Protein AF-0000000084496295 (afdb_homodimer)

Secondary structure (DSSP, 8-state):
-HHHHHHHHHHHTT---TT-EEEEE--SSHHHHHHHHHHHHTHHHHT-EEEEEEEE--SSTHHHHHHHHHHHHHHHHTT--EEEEE--HHHHHHHH---HHHHHHHHHHHHHHHHHHHHT-SEEE----HHHHHHHHHHHHHHT--GGGGG-S-SEEEETTEEEE-GGGG--HHHHHHHHHHTT------GGGGTS-HHHHHHHHHTHHHHHHH-TTHHHHHHHHHHHHHHHHHHHHHHHHHHHHHHEEEE-SSEEEEEHHHHHHS-HHHHHHHHHHHHHHH-SS--TT--HHHHHHHHHHHH-SSSEEEEE-GGGEEEEEETTEEEEEE--S-----EEEE-SSEEEE-TTS-EEEEEEES-TT----TTEEEEE--GGGPSEEEEPPPTT-EEEBTTSSSEEEHHHHHHHTT--HHHHTT--EEE-TT--EEEETTTEEBGGG------S-EEEEEEE--/-HHHHHHHHHHHTT---TT-EEEEE--SSHHHHHHHHHHHHTHHHHT-EEEEEEEE--SSTHHHHHHHHHHHHHHHHTT--EEEEE--HHHHHHHH---HHHHHHHHHHHHHHHHHHHHT-SEEE----HHHHHHHHHHHHHHT--GGGGG-S-SEEEETTEEEE-GGGG--HHHHHHHHHHTT------GGGGTS-HHHHHHHHHTHHHHHHH-TTHHHHHHHHHHHHHHHHHHHHHHHHHHHHHHEEEE-SSEEEEEHHHHHHS-HHHHHHHHHHHHHHH-SS--TT--HHHHHHHHHHHH-SSSEEEEE-GGGEEEEEETTEEEEEE--S-----EEEE-SSEEEE-TTS-EEEEEEES-TT----TTEEEEE--GGGPSEEEE---TT-EEEBTTSSSEEEHHHHHHHTT--HHHHTT--EEE-TT--EEEETTTEEBGGG------S-EEEEEEE--

Solvent-accessible surface area (backbone atoms only — not comparable to full-atom values): 49539 Å² total; per-residue (Å²): 113,69,62,61,51,40,50,51,52,35,54,76,70,68,54,77,60,63,68,33,31,36,33,30,50,34,76,30,31,58,49,20,43,44,45,50,51,54,55,58,71,38,20,79,84,31,49,41,43,63,35,39,36,33,70,34,51,53,84,59,53,66,64,43,50,53,39,51,49,51,47,48,50,58,25,58,76,66,72,37,53,73,46,75,50,81,42,65,40,71,58,49,22,69,71,70,68,46,52,72,66,58,40,48,48,52,55,48,51,52,51,50,40,53,49,33,61,74,68,64,23,49,30,38,38,39,42,52,27,6,52,56,35,43,49,44,27,52,50,28,42,44,72,44,53,63,77,66,55,48,24,34,68,70,55,60,46,83,44,78,90,30,26,36,36,27,72,38,36,85,36,47,67,66,61,51,51,52,49,32,60,76,66,66,62,75,52,52,80,64,72,55,68,69,61,65,48,57,69,59,39,46,40,55,67,58,40,44,60,56,47,41,70,76,26,78,58,25,34,58,26,41,45,50,50,20,52,52,46,42,47,40,47,54,52,50,48,53,52,22,54,61,51,43,65,73,25,45,76,41,83,52,80,52,32,37,31,31,34,45,67,60,41,67,70,43,57,64,59,37,42,57,51,41,53,48,50,52,49,54,62,55,42,80,66,77,58,88,79,67,47,74,64,57,56,50,48,50,52,50,55,73,66,40,88,56,55,60,48,77,45,83,46,83,96,53,30,33,38,35,36,56,66,59,33,39,34,40,33,51,56,64,68,72,58,62,85,48,78,44,74,43,80,60,70,48,75,44,79,41,86,75,58,28,35,41,35,38,37,78,34,63,61,86,71,64,74,80,38,62,38,39,46,64,32,64,65,47,79,77,40,48,37,35,29,41,23,37,70,54,94,82,45,52,31,41,41,61,94,51,97,60,71,44,46,49,69,56,49,38,59,76,70,66,52,54,76,85,51,54,66,54,39,60,31,33,20,32,55,84,64,51,42,45,32,35,71,58,74,49,56,24,48,79,38,67,61,80,66,85,71,63,48,25,35,36,36,38,56,44,80,111,113,70,65,58,52,40,50,52,52,34,54,75,69,68,56,76,62,63,67,33,32,35,34,31,49,35,75,32,30,58,48,21,42,45,46,50,52,54,55,57,72,38,21,77,82,32,49,40,43,64,34,41,36,30,71,34,49,54,83,59,53,65,63,44,49,53,39,51,49,51,45,47,50,57,26,58,77,67,72,35,52,73,45,75,49,80,41,67,40,71,59,49,23,68,72,68,69,46,53,71,66,59,40,47,48,51,53,48,50,52,52,50,39,51,50,33,61,75,67,64,23,48,30,39,37,38,42,51,27,8,53,54,36,43,50,43,25,53,50,28,42,45,73,44,52,62,76,66,56,46,23,33,68,69,54,59,47,84,43,78,88,27,26,36,36,29,72,37,36,86,35,47,66,64,60,52,52,51,50,31,59,77,66,65,61,74,53,52,80,64,71,55,67,70,63,66,50,56,69,59,41,46,41,54,68,59,40,44,59,55,48,41,71,76,25,80,57,25,36,59,25,39,44,50,49,20,53,51,46,41,48,41,46,54,52,49,48,52,55,23,53,60,50,44,64,74,25,44,76,40,84,53,81,50,33,38,31,33,35,45,65,59,43,65,70,42,58,65,60,36,41,56,50,42,52,48,51,51,47,52,63,56,32,85,68,76,58,87,77,66,48,74,63,57,56,51,47,51,52,49,56,74,66,40,89,55,56,61,50,77,47,81,44,81,97,53,30,34,38,35,35,57,66,57,32,40,34,40,32,52,58,64,69,74,61,61,83,49,76,44,75,43,81,62,70,46,75,45,78,41,87,75,59,28,36,42,37,37,37,78,35,63,64,86,71,63,73,82,38,62,37,40,46,62,31,64,66,46,78,77,39,48,36,35,29,41,22,37,70,54,93,82,45,52,31,41,40,60,94,52,97,60,71,43,46,49,71,55,49,38,59,75,68,66,51,53,75,84,52,54,66,56,38,59,31,34,20,32,55,83,64,49,43,45,32,34,72,59,74,49,56,24,46,79,38,68,60,82,68,86,71,62,48,27,34,35,37,37,55,44,79,110

Organism: NCBI:txid1637975

Radius of gyration: 40.24 Å; Cα contacts (8 Å, |Δi|>4): 1602; chains: 2; bounding box: 81×135×95 Å

Foldseek 3Di:
DQVVLLVVLCVVVVHAQACFEEEQEAALALQSLLVQVSVLVCCVVRVYQYAYEYEQQCPPPPVSVVSVVLVVVVCVVSVHHYHYDYDPLVVVCVVPVDASVVSVVVVVLVRVLVVCVVRVGAEYEYRDALLQQVLQLVVCVVVPHDFLSNLGDDQWDDGRPHIYHYSRHQDDPVVSVVSCVVVVSPGDDDPCVCPGPVSSNCCVPPPSVVVCVVPVCVSVVSNVVSVVSNVVRVVLLVVLVVQQVVQWPDDDQFKTKGFLVSLVPDPPSSSLVNVVVVQCSRVVDDDPPDDPVVSVVLVCQSPDPDQWDWDADPPQWIWIGHHRMIMTGRQDPLQPWDKDWAADFDWDQFPVRKIKGKDKFLDPPPPPALFKAKAPDDNQQHTKMKTFDDPPAWAAAAPDDDIDHPVVQCVVVVPDPSCRRRQIFIGGPVRHTAHRRSGGGGNNRDPPDPDRIMIMMGMGHD/DQLVLLVVLCVVVVHAQACFEEEQEAALALQSLLVQVSVLVCCVVRVYQYAYEYEQQCPPPPVSVVSVVLVVVVCVVSVHHYHYDYDPLVVVCVVPVDASVVSVVVVRLVRVLVVCVVVVGAEYEYRDALLQQVLQLVVCVVVPHDFLSNLGDDQWDDGRPHIYHYSRHQDDPVVSVVSCVVVVSPGDDDPCVCPGPVSSNCCVPPPSVVVCVVPVCVSVVSNVVSVVSNVVRVVLLVVLVVQQVVQWPDDDQFKTKGFLVSLVPDPPSSSLVNVVVNQCSNPVDDDPPDDPVVSVVLVCQSPDPDQWDWDADPPQWIWIGHHRMIMTGRQDPPQPWDKDWDADFDWDQFPVRKIKGKDKFLDPPPPPALFKAKAPDDNQQHTKMKTFDDPPAWAAAAPDDDIDHPVVQCVVVVPDPSCRRRQIFIGGPVRHTAHRRSGGGGNNRDPPDPDRIMMMMGMGHD

InterPro domains:
  IPR011063 tRNA(Ile)-lysidine/2-thiocytidine synthase, N-terminal [PF01171] (21-206)
  IPR012094 tRNA(Ile)-lysidine synthase [MF_01161] (6-320)
  IPR012094 tRNA(Ile)-lysidine synthase [PTHR43033] (16-445)
  IPR012795 tRNA(Ile)-lysidine synthase, N-terminal [TIGR02432] (21-209)
  IPR012795 tRNA(Ile)-lysidine synthase, N-terminal [cd01992] (21-209)
  IPR012796 Lysidine-tRNA(Ile) synthetase, C-terminal [PF11734] (384-452)
  IPR012796 Lysidine-tRNA(Ile) synthetase, C-terminal [SM00977] (384-457)
  IPR012796 Lysidine-tRNA(Ile) synthetase, C-terminal [TIGR02433] (384-430)
  IPR014729 Rossmann-like alpha/beta/alpha sandwich fold [G3DSA:3.40.50.620] (10-239)
  IPR015262 tRNA(Ile)-lysidine synthase, substrate-binding domain [PF09179] (260-326)

Structure (mmCIF, N/CA/C/O backbone):
data_AF-0000000084496295-model_v1
#
loop_
_entity.id
_entity.type
_entity.pdbx_description
1 polymer 'tRNA(Ile)-lysidine synthase'
#
loop_
_atom_site.group_PDB
_atom_site.id
_atom_site.type_symbol
_atom_site.label_atom_id
_atom_site.label_alt_id
_atom_site.label_comp_id
_atom_site.label_asym_id
_atom_site.label_entity_id
_atom_site.label_seq_id
_atom_site.pdbx_PDB_ins_code
_atom_site.Cartn_x
_atom_site.Cartn_y
_atom_site.Cartn_z
_atom_site.occupancy
_atom_site.B_iso_or_equiv
_atom_site.auth_seq_id
_atom_site.auth_comp_id
_atom_site.auth_asym_id
_atom_site.auth_atom_id
_atom_site.pdbx_PDB_model_num
ATOM 1 N N . MET A 1 1 ? 27.156 12.555 -9.047 1 75.38 1 MET A N 1
ATOM 2 C CA . MET A 1 1 ? 25.797 12.648 -8.492 1 75.38 1 MET A CA 1
ATOM 3 C C . MET A 1 1 ? 25.141 11.281 -8.422 1 75.38 1 MET A C 1
ATOM 5 O O . MET A 1 1 ? 24.703 10.859 -7.355 1 75.38 1 MET A O 1
ATOM 9 N N . LEU A 1 2 ? 25.359 10.406 -9.547 1 90.06 2 LEU A N 1
ATOM 10 C CA . LEU A 1 2 ? 24.781 9.062 -9.578 1 90.06 2 LEU A CA 1
ATOM 11 C C . LEU A 1 2 ? 25.484 8.141 -8.594 1 90.06 2 LEU A C 1
ATOM 13 O O . LEU A 1 2 ? 24.828 7.426 -7.828 1 90.06 2 LEU A O 1
ATOM 17 N N . ASP A 1 3 ? 26.766 8.305 -8.43 1 90.94 3 ASP A N 1
ATOM 18 C CA . ASP A 1 3 ? 27.578 7.473 -7.562 1 90.94 3 ASP A CA 1
ATOM 19 C C . ASP A 1 3 ? 27.188 7.652 -6.098 1 90.94 3 ASP A C 1
ATOM 21 O O . ASP A 1 3 ? 27.031 6.676 -5.367 1 90.94 3 ASP A O 1
ATOM 25 N N . ALA A 1 4 ? 27.031 8.852 -5.715 1 91 4 ALA A N 1
ATOM 26 C CA . ALA A 1 4 ? 26.688 9.156 -4.328 1 91 4 ALA A CA 1
ATOM 27 C C . ALA A 1 4 ? 25.312 8.578 -3.965 1 91 4 ALA A C 1
ATOM 29 O O . ALA A 1 4 ? 25.125 8.07 -2.857 1 91 4 ALA A O 1
ATOM 30 N N . LYS A 1 5 ? 24.453 8.625 -4.871 1 92 5 LYS A N 1
ATOM 31 C CA . LYS A 1 5 ? 23.094 8.133 -4.648 1 92 5 LYS A CA 1
ATOM 32 C C . LYS A 1 5 ? 23.078 6.617 -4.488 1 92 5 LYS A C 1
ATOM 34 O O . LYS A 1 5 ? 22.422 6.086 -3.592 1 92 5 LYS A O 1
ATOM 39 N N . ILE A 1 6 ? 23.844 5.934 -5.348 1 94.31 6 ILE A N 1
ATOM 40 C CA . ILE A 1 6 ? 23.891 4.477 -5.309 1 94.31 6 ILE A CA 1
ATOM 41 C C . ILE A 1 6 ? 24.578 4.02 -4.02 1 94.31 6 ILE A C 1
ATOM 43 O O . ILE A 1 6 ? 24.109 3.098 -3.354 1 94.31 6 ILE A O 1
ATOM 47 N N . LYS A 1 7 ? 25.609 4.703 -3.668 1 91.44 7 LYS A N 1
ATOM 48 C CA . LYS A 1 7 ? 26.344 4.355 -2.451 1 91.44 7 LYS A CA 1
ATOM 49 C C . LYS A 1 7 ? 25.469 4.52 -1.216 1 91.44 7 LYS A C 1
ATOM 51 O O . LYS A 1 7 ? 25.438 3.645 -0.348 1 91.44 7 LYS A O 1
ATOM 56 N N . ALA A 1 8 ? 24.828 5.613 -1.202 1 87.44 8 ALA A N 1
ATOM 57 C CA . ALA A 1 8 ? 23.922 5.875 -0.076 1 87.44 8 ALA A CA 1
ATOM 58 C C . ALA A 1 8 ? 22.797 4.848 -0.02 1 87.44 8 ALA A C 1
ATOM 60 O O . ALA A 1 8 ? 22.406 4.414 1.063 1 87.44 8 ALA A O 1
ATOM 61 N N . PHE A 1 9 ? 22.281 4.516 -1.186 1 90.5 9 PHE A N 1
ATOM 62 C CA . PHE A 1 9 ? 21.203 3.541 -1.282 1 90.5 9 PHE A CA 1
ATOM 63 C C . PHE A 1 9 ? 21.656 2.174 -0.784 1 90.5 9 PHE A C 1
ATOM 65 O O . PHE A 1 9 ? 20.984 1.539 0.019 1 90.5 9 PHE A O 1
ATOM 72 N N . LEU A 1 10 ? 22.844 1.736 -1.177 1 91.69 10 LEU A N 1
ATOM 73 C CA . LEU A 1 10 ? 23.391 0.452 -0.77 1 91.69 10 LEU A CA 1
ATOM 74 C C . LEU A 1 10 ? 23.688 0.437 0.727 1 91.69 10 LEU A C 1
ATOM 76 O O . LEU A 1 10 ? 23.422 -0.556 1.406 1 91.69 10 LEU A O 1
ATOM 80 N N . GLN A 1 11 ? 24.172 1.506 1.192 1 85.75 11 GLN A N 1
ATOM 81 C CA . GLN A 1 11 ? 24.484 1.623 2.613 1 85.75 11 GLN A CA 1
ATOM 82 C C . GLN A 1 11 ? 23.219 1.534 3.459 1 85.75 11 GLN A C 1
ATOM 84 O O . GLN A 1 11 ? 23.188 0.841 4.48 1 85.75 11 GLN A O 1
ATOM 89 N N . ARG A 1 12 ? 22.25 2.211 3.053 1 82.38 12 ARG A N 1
ATOM 90 C CA . ARG A 1 12 ? 20.969 2.201 3.766 1 82.38 12 ARG A CA 1
ATOM 91 C C . ARG A 1 12 ? 20.375 0.797 3.805 1 82.38 12 ARG A C 1
ATOM 93 O O . ARG A 1 12 ? 19.734 0.415 4.785 1 82.38 12 ARG A O 1
ATOM 100 N N . LYS A 1 13 ? 20.625 0.073 2.764 1 88.06 13 LYS A N 1
ATOM 101 C CA . LYS A 1 13 ? 20.078 -1.273 2.662 1 88.06 13 LYS A CA 1
ATOM 102 C C . LYS A 1 13 ? 20.984 -2.297 3.33 1 88.06 13 LYS A C 1
ATOM 104 O O . LYS A 1 13 ? 20.672 -3.486 3.375 1 88.06 13 LYS A O 1
ATOM 109 N N . GLY A 1 14 ? 22.141 -1.872 3.77 1 84.38 14 GLY A N 1
ATOM 110 C CA . GLY A 1 14 ? 23.062 -2.738 4.48 1 84.38 14 GLY A CA 1
ATOM 111 C C . GLY A 1 14 ? 23.812 -3.68 3.564 1 84.38 14 GLY A C 1
ATOM 112 O O . GLY A 1 14 ? 24.203 -4.781 3.973 1 84.38 14 GLY A O 1
ATOM 113 N N . ILE A 1 15 ? 23.922 -3.305 2.338 1 90.56 15 ILE A N 1
ATOM 114 C CA . ILE A 1 15 ? 24.625 -4.148 1.382 1 90.56 15 ILE A CA 1
ATOM 115 C C . ILE A 1 15 ? 26.094 -3.709 1.287 1 90.56 15 ILE A C 1
ATOM 117 O O . ILE A 1 15 ? 26.375 -2.539 1.024 1 90.56 15 ILE A O 1
ATOM 121 N N . GLU A 1 16 ? 26.922 -4.625 1.507 1 89.31 16 GLU A N 1
ATOM 122 C CA . GLU A 1 16 ? 28.359 -4.406 1.35 1 89.31 16 GLU A CA 1
ATOM 123 C C . GLU A 1 16 ? 28.906 -5.156 0.138 1 89.31 16 GLU A C 1
ATOM 125 O O . GLU A 1 16 ? 28.75 -6.375 0.04 1 89.31 16 GLU A O 1
ATOM 130 N N . LEU A 1 17 ? 29.609 -4.461 -0.655 1 92.12 17 LEU A N 1
ATOM 131 C CA . LEU A 1 17 ? 30.078 -5.055 -1.903 1 92.12 17 LEU A CA 1
ATOM 132 C C . LEU A 1 17 ? 31.547 -5.473 -1.788 1 92.12 17 LEU A C 1
ATOM 134 O O . LEU A 1 17 ? 32.094 -6.07 -2.715 1 92.12 17 LEU A O 1
ATOM 138 N N . ASN A 1 18 ? 32.188 -5.336 -0.652 1 93.25 18 ASN A N 1
ATOM 139 C CA . ASN A 1 18 ? 33.594 -5.633 -0.501 1 93.25 18 ASN A CA 1
ATOM 140 C C . ASN A 1 18 ? 33.875 -7.113 -0.732 1 93.25 18 ASN A C 1
ATOM 142 O O . ASN A 1 18 ? 33.281 -7.973 -0.08 1 93.25 18 ASN A O 1
ATOM 146 N N . ASN A 1 19 ? 34.812 -7.387 -1.591 1 94.69 19 ASN A N 1
ATOM 147 C CA . ASN A 1 19 ? 35.312 -8.727 -1.899 1 94.69 19 ASN A CA 1
ATOM 148 C C . ASN A 1 19 ? 34.156 -9.641 -2.355 1 94.69 19 ASN A C 1
ATOM 150 O O . ASN A 1 19 ? 34.094 -10.797 -1.937 1 94.69 19 ASN A O 1
ATOM 154 N N . LYS A 1 20 ? 33.281 -9.133 -3.064 1 96.06 20 LYS A N 1
ATOM 155 C CA . LYS A 1 20 ? 32.156 -9.922 -3.549 1 96.06 20 LYS A CA 1
ATOM 156 C C . LYS A 1 20 ? 32.281 -10.234 -5.035 1 96.06 20 LYS A C 1
ATOM 158 O O . LYS A 1 20 ? 32.969 -9.516 -5.758 1 96.06 20 LYS A O 1
ATOM 163 N N . LYS A 1 21 ? 31.719 -11.312 -5.441 1 97.31 21 LYS A N 1
ATOM 164 C CA . LYS A 1 21 ? 31.625 -11.703 -6.844 1 97.31 21 LYS A CA 1
ATOM 165 C C . LYS A 1 21 ? 30.234 -11.391 -7.406 1 97.31 21 LYS A C 1
ATOM 167 O O . LYS A 1 21 ? 29.234 -11.883 -6.898 1 97.31 21 LYS A O 1
ATOM 172 N N . LEU A 1 22 ? 30.281 -10.617 -8.5 1 97.62 22 LEU A N 1
ATOM 173 C CA . LEU A 1 22 ? 29.016 -10.141 -9.047 1 97.62 22 LEU A CA 1
ATOM 174 C C . LEU A 1 22 ? 28.812 -10.648 -10.469 1 97.62 22 LEU A C 1
ATOM 176 O O . LEU A 1 22 ? 29.703 -10.516 -11.312 1 97.62 22 LEU A O 1
ATOM 180 N N . LEU A 1 23 ? 27.703 -11.305 -10.648 1 98.12 23 LEU A N 1
ATOM 181 C CA . LEU A 1 23 ? 27.219 -11.562 -12 1 98.12 23 LEU A CA 1
ATOM 182 C C . LEU A 1 23 ? 26.266 -10.453 -12.453 1 98.12 23 LEU A C 1
ATOM 184 O O . LEU A 1 23 ? 25.312 -10.117 -11.75 1 98.12 23 LEU A O 1
ATOM 188 N N . ILE A 1 24 ? 26.562 -9.844 -13.578 1 98 24 ILE A N 1
ATOM 189 C CA . ILE A 1 24 ? 25.734 -8.727 -14.047 1 98 24 ILE A CA 1
ATOM 190 C C . ILE A 1 24 ? 24.969 -9.141 -15.297 1 98 24 ILE A C 1
ATOM 192 O O . ILE A 1 24 ? 25.578 -9.578 -16.281 1 98 24 ILE A O 1
ATOM 196 N N . GLY A 1 25 ? 23.609 -9.047 -15.203 1 96.25 25 GLY A N 1
ATOM 197 C CA . GLY A 1 25 ? 22.812 -9.242 -16.406 1 96.25 25 GLY A CA 1
ATOM 198 C C . GLY A 1 25 ? 22.828 -8.055 -17.344 1 96.25 25 GLY A C 1
ATOM 199 O O . GLY A 1 25 ? 22.391 -6.961 -16.969 1 96.25 25 GLY A O 1
ATOM 200 N N . VAL A 1 26 ? 23.328 -8.336 -18.594 1 94.56 26 VAL A N 1
ATOM 201 C CA . VAL A 1 26 ? 23.5 -7.219 -19.516 1 94.56 26 VAL A CA 1
ATOM 202 C C . VAL A 1 26 ? 22.75 -7.508 -20.828 1 94.56 26 VAL A C 1
ATOM 204 O O . VAL A 1 26 ? 23 -8.523 -21.469 1 94.56 26 VAL A O 1
ATOM 207 N N . SER A 1 27 ? 21.859 -6.652 -21.172 1 87.56 27 SER A N 1
ATOM 208 C CA . SER A 1 27 ? 21.109 -6.801 -22.422 1 87.56 27 SER A CA 1
ATOM 209 C C . SER A 1 27 ? 21.734 -5.965 -23.547 1 87.56 27 SER A C 1
ATOM 211 O O . SER A 1 27 ? 21.484 -6.211 -24.719 1 87.56 27 SER A O 1
ATOM 213 N N . GLY A 1 28 ? 22.594 -5.016 -23.188 1 86.81 28 GLY A N 1
ATOM 214 C CA . GLY A 1 28 ? 23.156 -4.09 -24.156 1 86.81 28 GLY A CA 1
ATOM 215 C C . GLY A 1 28 ? 22.453 -2.74 -24.172 1 86.81 28 GLY A C 1
ATOM 216 O O . GLY A 1 28 ? 22.953 -1.786 -24.766 1 86.81 28 GLY A O 1
ATOM 217 N N . GLY A 1 29 ? 21.359 -2.654 -23.484 1 89.62 29 GLY A N 1
ATOM 218 C CA . GLY A 1 29 ? 20.656 -1.389 -23.344 1 89.62 29 GLY A CA 1
ATOM 219 C C . GLY A 1 29 ? 21.312 -0.435 -22.375 1 89.62 29 GLY A C 1
ATOM 220 O O . GLY A 1 29 ? 22.312 -0.788 -21.734 1 89.62 29 GLY A O 1
ATOM 221 N N . PRO A 1 30 ? 20.797 0.714 -22.266 1 92.75 30 PRO A N 1
ATOM 222 C CA . PRO A 1 30 ? 21.422 1.749 -21.453 1 92.75 30 PRO A CA 1
ATOM 223 C C . PRO A 1 30 ? 21.484 1.371 -19.969 1 92.75 30 PRO A C 1
ATOM 225 O O . PRO A 1 30 ? 22.516 1.582 -19.328 1 92.75 30 PRO A O 1
ATOM 228 N N . ASP A 1 31 ? 20.484 0.736 -19.453 1 94.31 31 ASP A N 1
ATOM 229 C CA . ASP A 1 31 ? 20.406 0.445 -18.031 1 94.31 31 ASP A CA 1
ATOM 230 C C . ASP A 1 31 ? 21.422 -0.625 -17.625 1 94.31 31 ASP A C 1
ATOM 232 O O . ASP A 1 31 ? 22.188 -0.445 -16.672 1 94.31 31 ASP A O 1
ATOM 236 N N . SER A 1 32 ? 21.406 -1.678 -18.391 1 94.88 32 SER A N 1
ATOM 237 C CA . SER A 1 32 ? 22.281 -2.789 -18.047 1 94.88 32 SER A CA 1
ATOM 238 C C . SER A 1 32 ? 23.75 -2.434 -18.312 1 94.88 32 SER A C 1
ATOM 240 O O . SER A 1 32 ? 24.625 -2.803 -17.547 1 94.88 32 SER A O 1
ATOM 242 N N . LEU A 1 33 ? 23.984 -1.702 -19.359 1 95.06 33 LEU A N 1
ATOM 243 C CA . LEU A 1 33 ? 25.344 -1.299 -19.688 1 95.06 33 LEU A CA 1
ATOM 244 C C . LEU A 1 33 ? 25.891 -0.326 -18.656 1 95.06 33 LEU A C 1
ATOM 246 O O . LEU A 1 33 ? 27.062 -0.409 -18.266 1 95.06 33 LEU A O 1
ATOM 250 N N . ALA A 1 34 ? 25.047 0.625 -18.281 1 96.31 34 ALA A N 1
ATOM 251 C CA . ALA A 1 34 ? 25.453 1.57 -17.234 1 96.31 34 ALA A CA 1
ATOM 252 C C . ALA A 1 34 ? 25.797 0.845 -15.938 1 96.31 34 ALA A C 1
ATOM 254 O O . ALA A 1 34 ? 26.766 1.189 -15.266 1 96.31 34 ALA A O 1
ATOM 255 N N . LEU A 1 35 ? 24.984 -0.121 -15.602 1 97.31 35 LEU A N 1
ATOM 256 C CA . LEU A 1 35 ? 25.203 -0.888 -14.383 1 97.31 35 LEU A CA 1
ATOM 257 C C . LEU A 1 35 ? 26.547 -1.625 -14.438 1 97.31 35 LEU A C 1
ATOM 259 O O . LEU A 1 35 ? 27.312 -1.607 -13.477 1 97.31 35 LEU A O 1
ATOM 263 N N . LEU A 1 36 ? 26.781 -2.299 -15.578 1 96.81 36 LEU A N 1
ATOM 264 C CA . LEU A 1 36 ? 28.031 -3.018 -15.781 1 96.81 36 LEU A CA 1
ATOM 265 C C . LEU A 1 36 ? 29.234 -2.078 -15.641 1 96.81 36 LEU A C 1
ATOM 267 O O . LEU A 1 36 ? 30.188 -2.393 -14.938 1 96.81 36 LEU A O 1
ATOM 271 N N . HIS A 1 37 ? 29.125 -0.941 -16.281 1 96.81 37 HIS A N 1
ATOM 272 C CA . HIS A 1 37 ? 30.219 0.034 -16.25 1 96.81 37 HIS A CA 1
ATOM 273 C C . HIS A 1 37 ? 30.438 0.563 -14.844 1 96.81 37 HIS A C 1
ATOM 275 O O . HIS A 1 37 ? 31.578 0.712 -14.406 1 96.81 37 HIS A O 1
ATOM 281 N N . TYR A 1 38 ? 29.375 0.879 -14.195 1 96.5 38 TYR A N 1
ATOM 282 C CA . TYR A 1 38 ? 29.438 1.425 -12.844 1 96.5 38 TYR A CA 1
ATOM 283 C C . TYR A 1 38 ? 30.141 0.453 -11.898 1 96.5 38 TYR A C 1
ATOM 285 O O . TYR A 1 38 ? 31.062 0.837 -11.164 1 96.5 38 TYR A O 1
ATOM 293 N N . LEU A 1 39 ? 29.703 -0.805 -11.914 1 96.31 39 LEU A N 1
ATOM 294 C CA . LEU A 1 39 ? 30.25 -1.799 -10.992 1 96.31 39 LEU A CA 1
ATOM 295 C C . LEU A 1 39 ? 31.688 -2.162 -11.367 1 96.31 39 LEU A C 1
ATOM 297 O O . LEU A 1 39 ? 32.5 -2.441 -10.492 1 96.31 39 LEU A O 1
ATOM 301 N N . TRP A 1 40 ? 31.922 -2.195 -12.656 1 95.81 40 TRP A N 1
ATOM 302 C CA . TRP A 1 40 ? 33.281 -2.393 -13.117 1 95.81 40 TRP A CA 1
ATOM 303 C C . TRP A 1 40 ? 34.188 -1.29 -12.602 1 95.81 40 TRP A C 1
ATOM 305 O O . TRP A 1 40 ? 35.344 -1.557 -12.18 1 95.81 40 TRP A O 1
ATOM 315 N N . GLY A 1 41 ? 33.75 -0.06 -12.641 1 94.5 41 GLY A N 1
ATOM 316 C CA . GLY A 1 41 ? 34.5 1.074 -12.141 1 94.5 41 GLY A CA 1
ATOM 317 C C . GLY A 1 41 ? 34.812 0.989 -10.656 1 94.5 41 GLY A C 1
ATOM 318 O O . GLY A 1 41 ? 35.75 1.623 -10.164 1 94.5 41 GLY A O 1
ATOM 319 N N . LYS A 1 42 ? 34.062 0.223 -9.977 1 94 42 LYS A N 1
ATOM 320 C CA . LYS A 1 42 ? 34.219 0.098 -8.531 1 94 42 LYS A CA 1
ATOM 321 C C . LYS A 1 42 ? 35.031 -1.142 -8.172 1 94 42 LYS A C 1
ATOM 323 O O . LYS A 1 42 ? 35.219 -1.447 -6.992 1 94 42 LYS A O 1
ATOM 328 N N . LYS A 1 43 ? 35.531 -1.845 -9.117 1 93.5 43 LYS A N 1
ATOM 329 C CA . LYS A 1 43 ? 36.25 -3.092 -8.938 1 93.5 43 LYS A CA 1
ATOM 330 C C . LYS A 1 43 ? 37.438 -2.904 -7.984 1 93.5 43 LYS A C 1
ATOM 332 O O . LYS A 1 43 ? 37.625 -3.707 -7.066 1 93.5 43 LYS A O 1
ATOM 337 N N . GLN A 1 44 ? 38.156 -1.859 -8.148 1 91.19 44 GLN A N 1
ATOM 338 C CA . GLN A 1 44 ? 39.375 -1.631 -7.355 1 91.19 44 GLN A CA 1
ATOM 339 C C . GLN A 1 44 ? 39 -1.154 -5.949 1 91.19 44 GLN A C 1
ATOM 341 O O . GLN A 1 44 ? 39.625 -1.572 -4.969 1 91.19 44 GLN A O 1
ATOM 346 N N . THR A 1 45 ? 38 -0.328 -5.879 1 90.69 45 THR A N 1
ATOM 347 C CA . THR A 1 45 ? 37.594 0.261 -4.605 1 90.69 45 THR A CA 1
ATOM 348 C C . THR A 1 45 ? 37.094 -0.811 -3.654 1 90.69 45 THR A C 1
ATOM 350 O O . THR A 1 45 ? 37.375 -0.78 -2.455 1 90.69 45 THR A O 1
ATOM 353 N N . PHE A 1 46 ? 36.406 -1.81 -4.203 1 92.12 46 PHE A N 1
ATOM 354 C CA . PHE A 1 46 ? 35.719 -2.787 -3.355 1 92.12 46 PHE A CA 1
ATOM 355 C C . PHE A 1 46 ? 36.312 -4.18 -3.566 1 92.12 46 PHE A C 1
ATOM 357 O O . PHE A 1 46 ? 35.844 -5.148 -2.963 1 92.12 46 PHE A O 1
ATOM 364 N N . ASP A 1 47 ? 37.312 -4.293 -4.379 1 92.62 47 ASP A N 1
ATOM 365 C CA . ASP A 1 47 ? 37.875 -5.59 -4.73 1 92.62 47 ASP A CA 1
ATOM 366 C C . ASP A 1 47 ? 36.812 -6.539 -5.25 1 92.62 47 ASP A C 1
ATOM 368 O O . ASP A 1 47 ? 36.656 -7.648 -4.738 1 92.62 47 ASP A O 1
ATOM 372 N N . LEU A 1 48 ? 36.125 -6.086 -6.246 1 93.44 48 LEU A N 1
ATOM 373 C CA . LEU A 1 48 ? 35 -6.805 -6.828 1 93.44 48 LEU A CA 1
ATOM 374 C C . LEU A 1 48 ? 35.469 -7.695 -7.98 1 93.44 48 LEU A C 1
ATOM 376 O O . LEU A 1 48 ? 36.406 -7.352 -8.703 1 93.44 48 LEU A O 1
ATOM 380 N N . SER A 1 49 ? 34.844 -8.836 -8.055 1 95.25 49 SER A N 1
ATOM 381 C CA . SER A 1 49 ? 34.906 -9.633 -9.273 1 95.25 49 SER A CA 1
ATOM 382 C C . SER A 1 49 ? 33.594 -9.523 -10.07 1 95.25 49 SER A C 1
ATOM 384 O O . SER A 1 49 ? 32.531 -9.82 -9.547 1 95.25 49 SER A O 1
ATOM 386 N N . VAL A 1 50 ? 33.781 -9.133 -11.336 1 96.75 50 VAL A N 1
ATOM 387 C CA . VAL A 1 50 ? 32.594 -8.859 -12.141 1 96.75 50 VAL A CA 1
ATOM 388 C C . VAL A 1 50 ? 32.594 -9.773 -13.359 1 96.75 50 VAL A C 1
ATOM 390 O O . VAL A 1 50 ? 33.594 -9.953 -14.023 1 96.75 50 VAL A O 1
ATOM 393 N N . VAL A 1 51 ? 31.422 -10.391 -13.594 1 97.69 51 VAL A N 1
ATOM 394 C CA . VAL A 1 51 ? 31.172 -11.203 -14.781 1 97.69 51 VAL A CA 1
ATOM 395 C C . VAL A 1 51 ? 29.906 -10.734 -15.484 1 97.69 51 VAL A C 1
ATOM 397 O O . VAL A 1 51 ? 28.891 -10.453 -14.836 1 97.69 51 VAL A O 1
ATOM 400 N N . ALA A 1 52 ? 29.984 -10.57 -16.797 1 97.81 52 ALA A N 1
ATOM 401 C CA . ALA A 1 52 ? 28.828 -10.156 -17.578 1 97.81 52 ALA A CA 1
ATOM 402 C C . ALA A 1 52 ? 28.109 -11.359 -18.188 1 97.81 52 ALA A C 1
ATOM 404 O O . ALA A 1 52 ? 28.766 -12.25 -18.734 1 97.81 52 ALA A O 1
ATOM 405 N N . ALA A 1 53 ? 26.859 -11.406 -17.984 1 97.06 53 ALA A N 1
ATOM 406 C CA . ALA A 1 53 ? 26.031 -12.461 -18.578 1 97.06 53 ALA A CA 1
ATOM 407 C C . ALA A 1 53 ? 25 -11.875 -19.531 1 97.06 53 ALA A C 1
ATOM 409 O O . ALA A 1 53 ? 24.281 -10.93 -19.188 1 97.06 53 ALA A O 1
ATOM 410 N N . HIS A 1 54 ? 24.969 -12.398 -20.734 1 94.5 54 HIS A N 1
ATOM 411 C CA . HIS A 1 54 ? 24.078 -11.922 -21.781 1 94.5 54 HIS A CA 1
ATOM 412 C C . HIS A 1 54 ? 23.266 -13.062 -22.391 1 94.5 54 HIS A C 1
ATOM 414 O O . HIS A 1 54 ? 23.797 -14.148 -22.625 1 94.5 54 HIS A O 1
ATOM 420 N N . VAL A 1 55 ? 21.938 -12.789 -22.484 1 89.19 55 VAL A N 1
ATOM 421 C CA . VAL A 1 55 ? 21.062 -13.789 -23.094 1 89.19 55 VAL A CA 1
ATOM 422 C C . VAL A 1 55 ? 20.516 -13.258 -24.422 1 89.19 55 VAL A C 1
ATOM 424 O O . VAL A 1 55 ? 19.906 -12.188 -24.453 1 89.19 55 VAL A O 1
ATOM 427 N N . ASP A 1 56 ? 20.734 -13.977 -25.422 1 84.25 56 ASP A N 1
ATOM 428 C CA . ASP A 1 56 ? 20.156 -13.688 -26.719 1 84.25 56 ASP A CA 1
ATOM 429 C C . ASP A 1 56 ? 18.891 -14.5 -26.953 1 84.25 56 ASP A C 1
ATOM 431 O O . ASP A 1 56 ? 18.953 -15.719 -27.125 1 84.25 56 ASP A O 1
ATOM 435 N N . HIS A 1 57 ? 17.797 -13.875 -26.969 1 77.12 57 HIS A N 1
ATOM 436 C CA . HIS A 1 57 ? 16.5 -14.539 -27.047 1 77.12 57 HIS A CA 1
ATOM 437 C C . HIS A 1 57 ? 16.172 -14.914 -28.484 1 77.12 57 HIS A C 1
ATOM 439 O O . HIS A 1 57 ? 15.172 -15.594 -28.75 1 77.12 57 HIS A O 1
ATOM 445 N N . MET A 1 58 ? 16.906 -14.562 -29.422 1 67.62 58 MET A N 1
ATOM 446 C CA . MET A 1 58 ? 16.875 -14.93 -30.844 1 67.62 58 MET A CA 1
ATOM 447 C C . MET A 1 58 ? 15.562 -14.523 -31.484 1 67.62 58 MET A C 1
ATOM 449 O O . MET A 1 58 ? 15.07 -15.188 -32.406 1 67.62 58 MET A O 1
ATOM 453 N N . PHE A 1 59 ? 14.82 -13.57 -30.812 1 66.25 59 PHE A N 1
ATOM 454 C CA . PHE A 1 59 ? 13.562 -13.125 -31.391 1 66.25 59 PHE A CA 1
ATOM 455 C C . PHE A 1 59 ? 13.781 -12.547 -32.781 1 66.25 59 PHE A C 1
ATOM 457 O O . PHE A 1 59 ? 12.922 -12.664 -33.656 1 66.25 59 PHE A O 1
ATOM 464 N N . ARG A 1 60 ? 14.914 -11.859 -33.031 1 64.12 60 ARG A N 1
ATOM 465 C CA . ARG A 1 60 ? 15.094 -11.094 -34.281 1 64.12 60 ARG A CA 1
ATOM 466 C C . ARG A 1 60 ? 16.266 -11.625 -35.094 1 64.12 60 ARG A C 1
ATOM 468 O O . ARG A 1 60 ? 16.812 -10.93 -35.938 1 64.12 60 ARG A O 1
ATOM 475 N N . GLY A 1 61 ? 16.578 -12.695 -34.812 1 62.62 61 GLY A N 1
ATOM 476 C CA . GLY A 1 61 ? 17.609 -13.352 -35.594 1 62.62 61 GLY A CA 1
ATOM 477 C C . GLY A 1 61 ? 18.938 -12.609 -35.562 1 62.62 61 GLY A C 1
ATOM 478 O O . GLY A 1 61 ? 19.625 -12.555 -34.562 1 62.62 61 GLY A O 1
ATOM 479 N N . GLU A 1 62 ? 19.188 -11.828 -36.625 1 63.47 62 GLU A N 1
ATOM 480 C CA . GLU A 1 62 ? 20.484 -11.188 -36.875 1 63.47 62 GLU A CA 1
ATOM 481 C C . GLU A 1 62 ? 20.672 -9.969 -36 1 63.47 62 GLU A C 1
ATOM 483 O O . GLU A 1 62 ? 21.781 -9.711 -35.531 1 63.47 62 GLU A O 1
ATOM 488 N N . GLU A 1 63 ? 19.719 -9.148 -35.75 1 68.31 63 GLU A N 1
ATOM 489 C CA . GLU A 1 63 ? 19.844 -7.949 -34.938 1 68.31 63 GLU A CA 1
ATOM 490 C C . GLU A 1 63 ? 20.188 -8.297 -33.5 1 68.31 63 GLU A C 1
ATOM 492 O O . GLU A 1 63 ? 20.969 -7.582 -32.844 1 68.31 63 GLU A O 1
ATOM 497 N N . SER A 1 64 ? 19.719 -9.359 -33.062 1 71.56 64 SER A N 1
ATOM 498 C CA . SER A 1 64 ? 20.031 -9.805 -31.703 1 71.56 64 SER A CA 1
ATOM 499 C C . SER A 1 64 ? 21.484 -10.219 -31.578 1 71.56 64 SER A C 1
ATOM 501 O O . SER A 1 64 ? 22.125 -9.977 -30.547 1 71.56 64 SER A O 1
ATOM 503 N N . TYR A 1 65 ? 21.984 -10.633 -32.625 1 77.5 65 TYR A N 1
ATOM 504 C CA . TYR A 1 65 ? 23.375 -11.07 -32.594 1 77.5 65 TYR A CA 1
ATOM 505 C C . TYR A 1 65 ? 24.312 -9.875 -32.594 1 77.5 65 TYR A C 1
ATOM 507 O O . TYR A 1 65 ? 25.359 -9.906 -31.922 1 77.5 65 TYR A O 1
ATOM 515 N N . ALA A 1 66 ? 23.953 -8.875 -33.219 1 80 66 ALA A N 1
ATOM 516 C CA . ALA A 1 66 ? 24.75 -7.652 -33.219 1 80 66 ALA A CA 1
ATOM 517 C C . ALA A 1 66 ? 24.828 -7.051 -31.828 1 80 66 ALA A C 1
ATOM 519 O O . ALA A 1 66 ? 25.875 -6.516 -31.438 1 80 66 ALA A O 1
ATOM 520 N N . GLU A 1 67 ? 23.812 -7.109 -31.156 1 83.12 67 GLU A N 1
ATOM 521 C CA . GLU A 1 67 ? 23.797 -6.617 -29.781 1 83.12 67 GLU A CA 1
ATOM 522 C C . GLU A 1 67 ? 24.734 -7.441 -28.891 1 83.12 67 GLU A C 1
ATOM 524 O O . GLU A 1 67 ? 25.422 -6.887 -28.031 1 83.12 67 GLU A O 1
ATOM 529 N N . ALA A 1 68 ? 24.703 -8.703 -29.094 1 86.81 68 ALA A N 1
ATOM 530 C CA . ALA A 1 68 ? 25.578 -9.586 -28.328 1 86.81 68 ALA A CA 1
ATOM 531 C C . ALA A 1 68 ? 27.047 -9.258 -28.594 1 86.81 68 ALA A C 1
ATOM 533 O O . ALA A 1 68 ? 27.859 -9.258 -27.656 1 86.81 68 ALA A O 1
ATOM 534 N N . GLN A 1 69 ? 27.328 -9 -29.812 1 88.69 69 GLN A N 1
ATOM 535 C CA . GLN A 1 69 ? 28.703 -8.664 -30.188 1 88.69 69 GLN A CA 1
ATOM 536 C C . GLN A 1 69 ? 29.141 -7.344 -29.562 1 88.69 69 GLN A C 1
ATOM 538 O O . GLN A 1 69 ? 30.281 -7.203 -29.141 1 88.69 69 GLN A O 1
ATOM 543 N N . PHE A 1 70 ? 28.219 -6.473 -29.594 1 90.94 70 PHE A N 1
ATOM 544 C CA . PHE A 1 70 ? 28.5 -5.176 -28.984 1 90.94 70 PHE A CA 1
ATOM 545 C C . PHE A 1 70 ? 28.859 -5.332 -27.516 1 90.94 70 PHE A C 1
ATOM 547 O O . PHE A 1 70 ? 29.859 -4.773 -27.047 1 90.94 70 PHE A O 1
ATOM 554 N N . VAL A 1 71 ? 28.109 -6.102 -26.781 1 93.31 71 VAL A N 1
ATOM 555 C CA . VAL A 1 71 ? 28.344 -6.309 -25.359 1 93.31 71 VAL A CA 1
ATOM 556 C C . VAL A 1 71 ? 29.656 -7.062 -25.156 1 93.31 71 VAL A C 1
ATOM 558 O O . VAL A 1 71 ? 30.422 -6.754 -24.234 1 93.31 71 VAL A O 1
ATOM 561 N N . GLN A 1 72 ? 29.859 -8.031 -25.969 1 94.44 72 GLN A N 1
ATOM 562 C CA . GLN A 1 72 ? 31.094 -8.805 -25.891 1 94.44 72 GLN A CA 1
ATOM 563 C C . GLN A 1 72 ? 32.312 -7.906 -26.078 1 94.44 72 GLN A C 1
ATOM 565 O O . GLN A 1 72 ? 33.281 -8.008 -25.328 1 94.44 72 GLN A O 1
ATOM 570 N N . GLN A 1 73 ? 32.281 -7.098 -27.047 1 94.75 73 GLN A N 1
ATOM 571 C CA . GLN A 1 73 ? 33.375 -6.176 -27.312 1 94.75 73 GLN A CA 1
ATOM 572 C C . GLN A 1 73 ? 33.594 -5.227 -26.141 1 94.75 73 GLN A C 1
ATOM 574 O O . GLN A 1 73 ? 34.75 -4.941 -25.766 1 94.75 73 GLN A O 1
ATOM 579 N N . PHE A 1 74 ? 32.5 -4.715 -25.688 1 94.75 74 PHE A N 1
ATOM 580 C CA . PHE A 1 74 ? 32.562 -3.832 -24.531 1 94.75 74 PHE A CA 1
ATOM 581 C C . PHE A 1 74 ? 33.281 -4.5 -23.375 1 94.75 74 PHE A C 1
ATOM 583 O O . PHE A 1 74 ? 34.125 -3.875 -22.719 1 94.75 74 PHE A O 1
ATOM 590 N N . CYS A 1 75 ? 33.031 -5.75 -23.141 1 96.44 75 CYS A N 1
ATOM 591 C CA . CYS A 1 75 ? 33.625 -6.516 -22.062 1 96.44 75 CYS A CA 1
ATOM 592 C C . CYS A 1 75 ? 35.094 -6.809 -22.359 1 96.44 75 CYS A C 1
ATOM 594 O O . CYS A 1 75 ? 35.938 -6.695 -21.469 1 96.44 75 CYS A O 1
ATOM 596 N N . GLU A 1 76 ? 35.375 -7.176 -23.531 1 96.06 76 GLU A N 1
ATOM 597 C CA . GLU A 1 76 ? 36.75 -7.5 -23.938 1 96.06 76 GLU A CA 1
ATOM 598 C C . GLU A 1 76 ? 37.688 -6.301 -23.75 1 96.06 76 GLU A C 1
ATOM 600 O O . GLU A 1 76 ? 38.812 -6.449 -23.266 1 96.06 76 GLU A O 1
ATOM 605 N N . GLU A 1 77 ? 37.219 -5.203 -24.094 1 95.12 77 GLU A N 1
ATOM 606 C CA . GLU A 1 77 ? 38 -3.975 -23.984 1 95.12 77 GLU A CA 1
ATOM 607 C C . GLU A 1 77 ? 38.312 -3.672 -22.531 1 95.12 77 GLU A C 1
ATOM 609 O O . GLU A 1 77 ? 39.312 -3.002 -22.25 1 95.12 77 GLU A O 1
ATOM 614 N N . ARG A 1 78 ? 37.594 -4.168 -21.641 1 95.19 78 ARG A N 1
ATOM 615 C CA . ARG A 1 78 ? 37.75 -3.85 -20.219 1 95.19 78 ARG A CA 1
ATOM 616 C C . ARG A 1 78 ? 38.156 -5.082 -19.422 1 95.19 78 ARG A C 1
ATOM 618 O O . ARG A 1 78 ? 38.188 -5.051 -18.188 1 95.19 78 ARG A O 1
ATOM 625 N N . ASN A 1 79 ? 38.375 -6.168 -20.109 1 95.19 79 ASN A N 1
ATOM 626 C CA . ASN A 1 79 ? 38.812 -7.43 -19.5 1 95.19 79 ASN A CA 1
ATOM 627 C C . ASN A 1 79 ? 37.781 -7.953 -18.516 1 95.19 79 ASN A C 1
ATOM 629 O O . ASN A 1 79 ? 38.125 -8.328 -17.391 1 95.19 79 ASN A O 1
ATOM 633 N N . ILE A 1 80 ? 36.562 -7.832 -18.875 1 96.56 80 ILE A N 1
ATOM 634 C CA . ILE A 1 80 ? 35.469 -8.391 -18.094 1 96.56 80 ILE A CA 1
ATOM 635 C C . ILE A 1 80 ? 35.062 -9.75 -18.672 1 96.56 80 ILE A C 1
ATOM 637 O O . ILE A 1 80 ? 34.75 -9.859 -19.859 1 96.56 80 ILE A O 1
ATOM 641 N N . PRO A 1 81 ? 35.125 -10.789 -17.797 1 97.12 81 PRO A N 1
ATOM 642 C CA . PRO A 1 81 ? 34.656 -12.078 -18.297 1 97.12 81 PRO A CA 1
ATOM 643 C C . PRO A 1 81 ? 33.219 -11.992 -18.812 1 97.12 81 PRO A C 1
ATOM 645 O O . PRO A 1 81 ? 32.375 -11.336 -18.203 1 97.12 81 PRO A O 1
ATOM 648 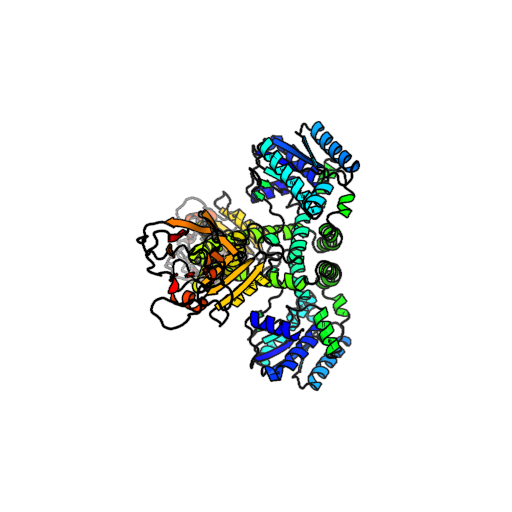N N . PHE A 1 82 ? 32.969 -12.641 -19.984 1 96.69 82 PHE A N 1
ATOM 649 C CA . PHE A 1 82 ? 31.703 -12.531 -20.688 1 96.69 82 PHE A CA 1
ATOM 650 C C . PHE A 1 82 ? 31.109 -13.914 -20.953 1 96.69 82 PHE A C 1
ATOM 652 O O . PHE A 1 82 ? 31.781 -14.781 -21.5 1 96.69 82 PHE A O 1
ATOM 659 N N . GLU A 1 83 ? 29.891 -14.094 -20.453 1 96 83 GLU A N 1
ATOM 660 C CA . GLU A 1 83 ? 29.141 -15.32 -20.688 1 96 83 GLU A CA 1
ATOM 661 C C . GLU A 1 83 ? 27.891 -15.047 -21.531 1 96 83 GLU A C 1
ATOM 663 O O . GLU A 1 83 ? 27.172 -14.086 -21.281 1 96 83 GLU A O 1
ATOM 668 N N . MET A 1 84 ? 27.688 -15.82 -22.578 1 93.56 84 MET A N 1
ATOM 669 C CA . MET A 1 84 ? 26.531 -15.625 -23.438 1 93.56 84 MET A CA 1
ATOM 670 C C . MET A 1 84 ? 25.859 -16.953 -23.781 1 93.56 84 MET A C 1
ATOM 672 O O . MET A 1 84 ? 26.531 -17.984 -23.828 1 93.56 84 MET A O 1
ATOM 676 N N . THR A 1 85 ? 24.578 -16.906 -23.875 1 89.94 85 THR A N 1
ATOM 677 C CA . THR A 1 85 ? 23.844 -18.062 -24.375 1 89.94 85 THR A CA 1
ATOM 678 C C . THR A 1 85 ? 22.797 -17.625 -25.406 1 89.94 85 THR A C 1
ATOM 680 O O . THR A 1 85 ? 22.375 -16.469 -25.422 1 89.94 85 THR A O 1
ATOM 683 N N . ARG A 1 86 ? 22.578 -18.484 -26.375 1 88.25 86 ARG A N 1
ATOM 684 C CA . ARG A 1 86 ? 21.5 -18.297 -27.344 1 88.25 86 ARG A CA 1
ATOM 685 C C . ARG A 1 86 ? 20.359 -19.281 -27.109 1 88.25 86 ARG A C 1
ATOM 687 O O . ARG A 1 86 ? 20.578 -20.5 -27.078 1 88.25 86 ARG A O 1
ATOM 694 N N . ILE A 1 87 ? 19.281 -18.719 -26.781 1 85.5 87 ILE A N 1
ATOM 695 C CA . ILE A 1 87 ? 18.141 -19.562 -26.484 1 85.5 87 ILE A CA 1
ATOM 696 C C . ILE A 1 87 ? 17.031 -19.312 -27.5 1 85.5 87 ILE A C 1
ATOM 698 O O . ILE A 1 87 ? 16.703 -18.172 -27.828 1 85.5 87 ILE A O 1
ATOM 702 N N . ASP A 1 88 ? 16.453 -20.344 -28.047 1 83.38 88 ASP A N 1
ATOM 703 C CA . ASP A 1 88 ? 15.328 -20.25 -28.969 1 83.38 88 ASP A CA 1
ATOM 704 C C . ASP A 1 88 ? 14.016 -20.047 -28.219 1 83.38 88 ASP A C 1
ATOM 706 O O . ASP A 1 88 ? 13.234 -21 -28.062 1 83.38 88 ASP A O 1
ATOM 710 N N . VAL A 1 89 ? 13.68 -18.844 -27.906 1 82.38 89 VAL A N 1
ATOM 711 C CA . VAL A 1 89 ? 12.531 -18.5 -27.078 1 82.38 89 VAL A CA 1
ATOM 712 C C . VAL A 1 89 ? 11.242 -18.797 -27.844 1 82.38 89 VAL A C 1
ATOM 714 O O . VAL A 1 89 ? 10.266 -19.281 -27.266 1 82.38 89 VAL A O 1
ATOM 717 N N . PRO A 1 90 ? 11.219 -18.516 -29.203 1 81.88 90 PRO A N 1
ATOM 718 C CA . PRO A 1 90 ? 10.008 -18.859 -29.938 1 81.88 90 PRO A CA 1
ATOM 719 C C . PRO A 1 90 ? 9.625 -20.328 -29.797 1 81.88 90 PRO A C 1
ATOM 721 O O . PRO A 1 90 ? 8.445 -20.656 -29.625 1 81.88 90 PRO A O 1
ATOM 724 N N . ASN A 1 91 ? 10.578 -21.141 -29.875 1 82.81 91 ASN A N 1
ATOM 725 C CA . ASN A 1 91 ? 10.32 -22.562 -29.688 1 82.81 91 ASN A CA 1
ATOM 726 C C . ASN A 1 91 ? 9.867 -22.859 -28.25 1 82.81 91 ASN A C 1
ATOM 728 O O . ASN A 1 91 ? 9.047 -23.75 -28.031 1 82.81 91 ASN A O 1
ATOM 732 N N . TYR A 1 92 ? 10.461 -22.234 -27.344 1 85 92 TYR A N 1
ATOM 733 C CA . TYR A 1 92 ? 10.086 -22.391 -25.938 1 85 92 TYR A CA 1
ATOM 734 C C . TYR A 1 92 ? 8.641 -21.969 -25.703 1 85 92 TYR A C 1
ATOM 736 O O . TYR A 1 92 ? 7.922 -22.594 -24.922 1 85 92 TYR A O 1
ATOM 744 N N . ILE A 1 93 ? 8.227 -20.953 -26.281 1 82.88 93 ILE A N 1
ATOM 745 C CA . ILE A 1 93 ? 6.848 -20.484 -26.203 1 82.88 93 ILE A CA 1
ATOM 746 C C . ILE A 1 93 ? 5.898 -21.547 -26.75 1 82.88 93 ILE A C 1
ATOM 748 O O . ILE A 1 93 ? 4.855 -21.828 -26.156 1 82.88 93 ILE A O 1
ATOM 752 N N . GLU A 1 94 ? 6.289 -22.094 -27.859 1 82.62 94 GLU A N 1
ATOM 753 C CA . GLU A 1 94 ? 5.469 -23.125 -28.469 1 82.62 94 GLU A CA 1
ATOM 754 C C . GLU A 1 94 ? 5.348 -24.344 -27.562 1 82.62 94 GLU A C 1
ATOM 756 O O . GLU A 1 94 ? 4.281 -24.953 -27.469 1 82.62 94 GLU A O 1
ATOM 761 N N . GLU A 1 95 ? 6.32 -24.594 -26.922 1 84.25 95 GLU A N 1
ATOM 762 C CA . GLU A 1 95 ? 6.375 -25.781 -26.062 1 84.25 95 GLU A CA 1
ATOM 763 C C . GLU A 1 95 ? 5.602 -25.547 -24.766 1 84.25 95 GLU A C 1
ATOM 765 O O . GLU A 1 95 ? 4.938 -26.453 -24.266 1 84.25 95 GLU A O 1
ATOM 770 N N . THR A 1 96 ? 5.652 -24.453 -24.234 1 81.25 96 THR A N 1
ATOM 771 C CA . THR A 1 96 ? 5.137 -24.203 -22.891 1 81.25 96 THR A CA 1
ATOM 772 C C . THR A 1 96 ? 3.789 -23.5 -22.953 1 81.25 96 THR A C 1
ATOM 774 O O . THR A 1 96 ? 3.021 -23.516 -22 1 81.25 96 THR A O 1
ATOM 777 N N . GLY A 1 97 ? 3.52 -22.797 -24.031 1 80.25 97 GLY A N 1
ATOM 778 C CA . GLY A 1 97 ? 2.295 -22.031 -24.156 1 80.25 97 GLY A CA 1
ATOM 779 C C . GLY A 1 97 ? 2.322 -20.719 -23.391 1 80.25 97 GLY A C 1
ATOM 780 O O . GLY A 1 97 ? 1.295 -20.062 -23.25 1 80.25 97 GLY A O 1
ATOM 781 N N . LYS A 1 98 ? 3.518 -20.375 -22.953 1 80.19 98 LYS A N 1
ATOM 782 C CA . LYS A 1 98 ? 3.656 -19.141 -22.188 1 80.19 98 LYS A CA 1
ATOM 783 C C . LYS A 1 98 ? 3.723 -17.922 -23.109 1 80.19 98 LYS A C 1
ATOM 785 O O . LYS A 1 98 ? 3.973 -18.062 -24.297 1 80.19 98 LYS A O 1
ATOM 790 N N . SER A 1 99 ? 3.465 -16.734 -22.469 1 77.12 99 SER A N 1
ATOM 791 C CA . SER A 1 99 ? 3.627 -15.508 -23.234 1 77.12 99 SER A CA 1
ATOM 792 C C . SER A 1 99 ? 5.098 -15.227 -23.531 1 77.12 99 SER A C 1
ATOM 794 O O . SER A 1 99 ? 5.98 -15.75 -22.859 1 77.12 99 SER A O 1
ATOM 796 N N . ALA A 1 100 ? 5.352 -14.477 -24.562 1 76.31 100 ALA A N 1
ATOM 797 C CA . ALA A 1 100 ? 6.711 -14.141 -24.969 1 76.31 100 ALA A CA 1
ATOM 798 C C . ALA A 1 100 ? 7.496 -13.523 -23.812 1 76.31 100 ALA A C 1
ATOM 800 O O . ALA A 1 100 ? 8.672 -13.844 -23.609 1 76.31 100 ALA A O 1
ATOM 801 N N . GLN A 1 101 ? 6.863 -12.742 -23.062 1 76.5 101 GLN A N 1
ATOM 802 C CA . GLN A 1 101 ? 7.516 -12.07 -21.938 1 76.5 101 GLN A CA 1
ATOM 803 C C . GLN A 1 101 ? 7.84 -13.055 -20.812 1 76.5 101 GLN A C 1
ATOM 805 O O . GLN A 1 101 ? 8.961 -13.062 -20.297 1 76.5 101 GLN A O 1
ATOM 810 N N . ALA A 1 102 ? 6.887 -13.836 -20.516 1 80.75 102 ALA A N 1
ATOM 811 C CA . ALA A 1 102 ? 7.078 -14.805 -19.438 1 80.75 102 ALA A CA 1
ATOM 812 C C . ALA A 1 102 ? 8.141 -15.836 -19.828 1 80.75 102 ALA A C 1
ATOM 814 O O . ALA A 1 102 ? 8.984 -16.203 -19 1 80.75 102 ALA A O 1
ATOM 815 N N . ALA A 1 103 ? 8.039 -16.297 -21.031 1 81.81 103 ALA A N 1
ATOM 816 C CA . ALA A 1 103 ? 8.992 -17.281 -21.531 1 81.81 103 ALA A CA 1
ATOM 817 C C . ALA A 1 103 ? 10.414 -16.719 -21.547 1 81.81 103 ALA A C 1
ATOM 819 O O . ALA A 1 103 ? 11.359 -17.375 -21.125 1 81.81 103 ALA A O 1
ATOM 820 N N . SER A 1 104 ? 10.547 -15.469 -22.031 1 83.69 104 SER A N 1
ATOM 821 C CA . SER A 1 104 ? 11.852 -14.82 -22.094 1 83.69 104 SER A CA 1
ATOM 822 C C . SER A 1 104 ? 12.453 -14.656 -20.703 1 83.69 104 SER A C 1
ATOM 824 O O . SER A 1 104 ? 13.648 -14.867 -20.5 1 83.69 104 SER A O 1
ATOM 826 N N . ARG A 1 105 ? 11.641 -14.336 -19.844 1 86.12 105 ARG A N 1
ATOM 827 C CA . ARG A 1 105 ? 12.086 -14.141 -18.469 1 86.12 105 ARG A CA 1
ATOM 828 C C . ARG A 1 105 ? 12.562 -15.453 -17.859 1 86.12 105 ARG A C 1
ATOM 830 O O . ARG A 1 105 ? 13.617 -15.508 -17.219 1 86.12 105 ARG A O 1
ATOM 837 N N . GLU A 1 106 ? 11.797 -16.375 -18.047 1 87.62 106 GLU A N 1
ATOM 838 C CA . GLU A 1 106 ? 12.133 -17.672 -17.484 1 87.62 106 GLU A CA 1
ATOM 839 C C . GLU A 1 106 ? 13.453 -18.188 -18.031 1 87.62 106 GLU A C 1
ATOM 841 O O . GLU A 1 106 ? 14.297 -18.672 -17.281 1 87.62 106 GLU A O 1
ATOM 846 N N . CYS A 1 107 ? 13.578 -18.062 -19.281 1 87.94 107 CYS A N 1
ATOM 847 C CA . CYS A 1 107 ? 14.812 -18.516 -19.922 1 87.94 107 CYS A CA 1
ATOM 848 C C . CYS A 1 107 ? 16 -17.719 -19.406 1 87.94 107 CYS A C 1
ATOM 850 O O . CYS A 1 107 ? 17.062 -18.297 -19.109 1 87.94 107 CYS A O 1
ATOM 852 N N . ARG A 1 108 ? 15.875 -16.438 -19.312 1 92.31 108 ARG A N 1
ATOM 853 C CA . ARG A 1 108 ? 16.938 -15.57 -18.812 1 92.31 108 ARG A CA 1
ATOM 854 C C . ARG A 1 108 ? 17.344 -15.961 -17.406 1 92.31 108 ARG A C 1
ATOM 856 O O . ARG A 1 108 ? 18.531 -16.062 -17.094 1 92.31 108 ARG A O 1
ATOM 863 N N . TYR A 1 109 ? 16.422 -16.188 -16.578 1 94.38 109 TYR A N 1
ATOM 864 C CA . TYR A 1 109 ? 16.703 -16.438 -15.172 1 94.38 109 TYR A CA 1
ATOM 865 C C . TYR A 1 109 ? 17.297 -17.828 -14.977 1 94.38 109 TYR A C 1
ATOM 867 O O . TYR A 1 109 ? 18.109 -18.047 -14.078 1 94.38 109 TYR A O 1
ATOM 875 N N . GLN A 1 110 ? 16.875 -18.719 -15.844 1 93.06 110 GLN A N 1
ATOM 876 C CA . GLN A 1 110 ? 17.516 -20.031 -15.82 1 93.06 110 GLN A CA 1
ATOM 877 C C . GLN A 1 110 ? 19 -19.922 -16.156 1 93.06 110 GLN A C 1
ATOM 879 O O . GLN A 1 110 ? 19.828 -20.547 -15.5 1 93.06 110 GLN A O 1
ATOM 884 N N . PHE A 1 111 ? 19.25 -19.172 -17.141 1 94.88 111 PHE A N 1
ATOM 885 C CA . PHE A 1 111 ? 20.641 -18.953 -17.547 1 94.88 111 PHE A CA 1
ATOM 886 C C . PHE A 1 111 ? 21.422 -18.25 -16.438 1 94.88 111 PHE A C 1
ATOM 888 O O . PHE A 1 111 ? 22.562 -18.625 -16.125 1 94.88 111 PHE A O 1
ATOM 895 N N . TYR A 1 112 ? 20.828 -17.219 -15.828 1 96.94 112 TYR A N 1
ATOM 896 C CA . TYR A 1 112 ? 21.484 -16.5 -14.742 1 96.94 112 TYR A CA 1
ATOM 897 C C . TYR A 1 112 ? 21.812 -17.438 -13.586 1 96.94 112 TYR A C 1
ATOM 899 O O . TYR A 1 112 ? 22.891 -17.328 -12.977 1 96.94 112 TYR A O 1
ATOM 907 N N . GLU A 1 113 ? 20.891 -18.25 -13.297 1 96.81 113 GLU A N 1
ATOM 908 C CA . GLU A 1 113 ? 21.109 -19.188 -12.195 1 96.81 113 GLU A CA 1
ATOM 909 C C . GLU A 1 113 ? 22.297 -20.109 -12.469 1 96.81 113 GLU A C 1
ATOM 911 O O . GLU A 1 113 ? 23.109 -20.344 -11.586 1 96.81 113 GLU A O 1
ATOM 916 N N . GLN A 1 114 ? 22.359 -20.609 -13.672 1 96.5 114 GLN A N 1
ATOM 917 C CA . GLN A 1 114 ? 23.469 -21.469 -14.086 1 96.5 114 GLN A CA 1
ATOM 918 C C . GLN A 1 114 ? 24.797 -20.719 -14 1 96.5 114 GLN A C 1
ATOM 920 O O . GLN A 1 114 ? 25.812 -21.281 -13.547 1 96.5 114 GLN A O 1
ATOM 925 N N . MET A 1 115 ? 24.828 -19.562 -14.422 1 96.75 115 MET A N 1
ATOM 926 C CA . MET A 1 115 ? 26.047 -18.766 -14.438 1 96.75 115 MET A CA 1
ATOM 927 C C . MET A 1 115 ? 26.469 -18.391 -13.016 1 96.75 115 MET A C 1
ATOM 929 O O . MET A 1 115 ? 27.672 -18.297 -12.734 1 96.75 115 MET A O 1
ATOM 933 N N . MET A 1 116 ? 25.531 -18.125 -12.172 1 97.25 116 MET A N 1
ATOM 934 C CA . MET A 1 116 ? 25.859 -17.844 -10.773 1 97.25 116 MET A CA 1
ATOM 935 C C . MET A 1 116 ? 26.562 -19.016 -10.125 1 97.25 116 MET A C 1
ATOM 937 O O . MET A 1 116 ? 27.516 -18.844 -9.367 1 97.25 116 MET A O 1
ATOM 941 N N . GLU A 1 117 ? 26.078 -20.141 -10.438 1 96.62 117 GLU A N 1
ATOM 942 C CA . GLU A 1 117 ? 26.703 -21.359 -9.906 1 96.62 117 GLU A CA 1
ATOM 943 C C . GLU A 1 117 ? 28.094 -21.562 -10.484 1 96.62 117 GLU A C 1
ATOM 945 O O . GLU A 1 117 ? 29.031 -21.859 -9.75 1 96.62 117 GLU A O 1
ATOM 950 N N . LYS A 1 118 ? 28.172 -21.438 -11.773 1 96.62 118 LYS A N 1
ATOM 951 C CA . LYS A 1 118 ? 29.422 -21.656 -12.477 1 96.62 118 LYS A CA 1
ATOM 952 C C . LYS A 1 118 ? 30.516 -20.734 -11.945 1 96.62 118 LYS A C 1
ATOM 954 O O . LYS A 1 118 ? 31.656 -21.156 -11.734 1 96.62 118 LYS A O 1
ATOM 959 N N . HIS A 1 119 ? 30.219 -19.516 -11.672 1 96.94 119 HIS A N 1
ATOM 960 C CA . HIS A 1 119 ? 31.203 -18.5 -11.289 1 96.94 119 HIS A CA 1
ATOM 961 C C . HIS A 1 119 ? 31.203 -18.281 -9.781 1 96.94 119 HIS A C 1
ATOM 963 O O . HIS A 1 119 ? 31.906 -17.406 -9.281 1 96.94 119 HIS A O 1
ATOM 969 N N . HIS A 1 120 ? 30.328 -18.969 -8.977 1 96.06 120 HIS A N 1
ATOM 970 C CA . HIS A 1 120 ? 30.203 -18.828 -7.531 1 96.06 120 HIS A CA 1
ATOM 971 C C . HIS A 1 120 ? 29.969 -17.375 -7.141 1 96.06 120 HIS A C 1
ATOM 973 O O . HIS A 1 120 ? 30.656 -16.844 -6.27 1 96.06 120 HIS A O 1
ATOM 979 N N . SER A 1 121 ? 29.078 -16.812 -7.824 1 96.81 121 SER A N 1
ATOM 980 C CA . SER A 1 121 ? 28.781 -15.391 -7.605 1 96.81 121 SER A CA 1
ATOM 981 C C . SER A 1 121 ? 27.938 -15.195 -6.355 1 96.81 121 SER A C 1
ATOM 983 O O . SER A 1 121 ? 27.031 -15.992 -6.078 1 96.81 121 SER A O 1
ATOM 985 N N . ASP A 1 122 ? 28.219 -14.102 -5.656 1 97.06 122 ASP A N 1
ATOM 986 C CA . ASP A 1 122 ? 27.438 -13.75 -4.465 1 97.06 122 ASP A CA 1
ATOM 987 C C . ASP A 1 122 ? 26.125 -13.062 -4.844 1 97.06 122 ASP A C 1
ATOM 989 O O . ASP A 1 122 ? 25.109 -13.242 -4.168 1 97.06 122 ASP A O 1
ATOM 993 N N . TYR A 1 123 ? 26.25 -12.266 -5.891 1 97.38 123 TYR A N 1
ATOM 994 C CA . TYR A 1 123 ? 25.094 -11.469 -6.281 1 97.38 123 TYR A CA 1
ATOM 995 C C . TYR A 1 123 ? 24.875 -11.516 -7.793 1 97.38 123 TYR A C 1
ATOM 997 O O . TYR A 1 123 ? 25.844 -11.562 -8.555 1 97.38 123 TYR A O 1
ATOM 1005 N N . LEU A 1 124 ? 23.609 -11.578 -8.195 1 98.06 124 LEU A N 1
ATOM 1006 C CA . LEU A 1 124 ? 23.188 -11.211 -9.547 1 98.06 124 LEU A CA 1
ATOM 1007 C C . LEU A 1 124 ? 22.672 -9.781 -9.586 1 98.06 124 LEU A C 1
ATOM 1009 O O . LEU A 1 124 ? 21.641 -9.477 -8.977 1 98.06 124 LEU A O 1
ATOM 1013 N N . ALA A 1 125 ? 23.375 -8.906 -10.242 1 97.94 125 ALA A N 1
ATOM 1014 C CA . ALA A 1 125 ? 22.969 -7.512 -10.32 1 97.94 125 ALA A CA 1
ATOM 1015 C C . ALA A 1 125 ? 22.203 -7.234 -11.609 1 97.94 125 ALA A C 1
ATOM 1017 O O . ALA A 1 125 ? 22.656 -7.605 -12.695 1 97.94 125 ALA A O 1
ATOM 1018 N N . LEU A 1 126 ? 21.031 -6.633 -11.469 1 97.44 126 LEU A N 1
ATOM 1019 C CA . LEU A 1 126 ? 20.203 -6.285 -12.609 1 97.44 126 LEU A CA 1
ATOM 1020 C C . LEU A 1 126 ? 19.984 -4.781 -12.688 1 97.44 126 LEU A C 1
ATOM 1022 O O . LEU A 1 126 ? 20.047 -4.09 -11.672 1 97.44 126 LEU A O 1
ATOM 1026 N N . GLY A 1 127 ? 19.672 -4.312 -13.875 1 96.12 127 GLY A N 1
ATOM 1027 C CA . GLY A 1 127 ? 19.672 -2.881 -14.125 1 96.12 127 GLY A CA 1
ATOM 1028 C C . GLY A 1 127 ? 18.297 -2.246 -14 1 96.12 127 GLY A C 1
ATOM 1029 O O . GLY A 1 127 ? 18.016 -1.225 -14.633 1 96.12 127 GLY A O 1
ATOM 1030 N N . HIS A 1 128 ? 17.438 -2.838 -13.211 1 95.56 128 HIS A N 1
ATOM 1031 C CA . HIS A 1 128 ? 16.141 -2.205 -12.977 1 95.56 128 HIS A CA 1
ATOM 1032 C C . HIS A 1 128 ? 16.297 -0.89 -12.219 1 95.56 128 HIS A C 1
ATOM 1034 O O . HIS A 1 128 ? 17.141 -0.783 -11.32 1 95.56 128 HIS A O 1
ATOM 1040 N N . HIS A 1 129 ? 15.516 0.066 -12.594 1 96.5 129 HIS A N 1
ATOM 1041 C CA . HIS A 1 129 ? 15.648 1.384 -11.984 1 96.5 129 HIS A CA 1
ATOM 1042 C C . HIS A 1 129 ? 14.305 1.887 -11.469 1 96.5 129 HIS A C 1
ATOM 1044 O O . HIS A 1 129 ? 13.32 1.147 -11.469 1 96.5 129 HIS A O 1
ATOM 1050 N N . GLY A 1 130 ? 14.258 3.098 -11.016 1 95.56 130 GLY A N 1
ATOM 1051 C CA . GLY A 1 130 ? 13.086 3.654 -10.344 1 95.56 130 GLY A CA 1
ATOM 1052 C C . GLY A 1 130 ? 11.859 3.713 -11.234 1 95.56 130 GLY A C 1
ATOM 1053 O O . GLY A 1 130 ? 10.734 3.52 -10.766 1 95.56 130 GLY A O 1
ATOM 1054 N N . ASP A 1 131 ? 12.055 3.988 -12.5 1 95.44 131 ASP A N 1
ATOM 1055 C CA . ASP A 1 131 ? 10.922 4.055 -13.422 1 95.44 131 ASP A CA 1
ATOM 1056 C C . ASP A 1 131 ? 10.289 2.68 -13.609 1 95.44 131 ASP A C 1
ATOM 1058 O O . ASP A 1 131 ? 9.062 2.568 -13.742 1 95.44 131 ASP A O 1
ATOM 1062 N N . ASP A 1 132 ? 11.172 1.694 -13.641 1 94.5 132 ASP A N 1
ATOM 1063 C CA . ASP A 1 132 ? 10.648 0.333 -13.703 1 94.5 132 ASP A CA 1
ATOM 1064 C C . ASP A 1 132 ? 9.781 0.02 -12.492 1 94.5 132 ASP A C 1
ATOM 1066 O O . ASP A 1 132 ? 8.781 -0.692 -12.609 1 94.5 132 ASP A O 1
ATOM 1070 N N . GLN A 1 133 ? 10.211 0.5 -11.383 1 96.56 133 GLN A N 1
ATOM 1071 C CA . GLN A 1 133 ? 9.469 0.292 -10.148 1 96.56 133 GLN A CA 1
ATOM 1072 C C . GLN A 1 133 ? 8.062 0.879 -10.242 1 96.56 133 GLN A C 1
ATOM 1074 O O . GLN A 1 133 ? 7.082 0.226 -9.875 1 96.56 133 GLN A O 1
ATOM 1079 N N . VAL A 1 134 ? 7.965 2.117 -10.719 1 96.25 134 VAL A N 1
ATOM 1080 C CA . VAL A 1 134 ? 6.684 2.801 -10.867 1 96.25 134 VAL A CA 1
ATOM 1081 C C . VAL A 1 134 ? 5.777 2.006 -11.805 1 96.25 134 VAL A C 1
ATOM 1083 O O . VAL A 1 134 ? 4.613 1.751 -11.484 1 96.25 134 VAL A O 1
ATOM 1086 N N . GLU A 1 135 ? 6.352 1.613 -12.922 1 94.75 135 GLU A N 1
ATOM 1087 C CA . GLU A 1 135 ? 5.594 0.853 -13.914 1 94.75 135 GLU A CA 1
ATOM 1088 C C . GLU A 1 135 ? 5.051 -0.443 -13.312 1 94.75 135 GLU A C 1
ATOM 1090 O O . GLU A 1 135 ? 3.875 -0.769 -13.492 1 94.75 135 GLU A O 1
ATOM 1095 N N . THR A 1 136 ? 5.918 -1.115 -12.633 1 94.19 136 THR A N 1
ATOM 1096 C CA . THR A 1 136 ? 5.559 -2.416 -12.078 1 94.19 136 THR A CA 1
ATOM 1097 C C . THR A 1 136 ? 4.461 -2.273 -11.031 1 94.19 136 THR A C 1
ATOM 1099 O O . THR A 1 136 ? 3.492 -3.037 -11.031 1 94.19 136 THR A O 1
ATOM 1102 N N . ILE A 1 137 ? 4.562 -1.351 -10.148 1 95.38 137 ILE A N 1
ATOM 1103 C CA . ILE A 1 137 ? 3.574 -1.143 -9.094 1 95.38 137 ILE A CA 1
ATOM 1104 C C . ILE A 1 137 ? 2.227 -0.785 -9.719 1 95.38 137 ILE A C 1
ATOM 1106 O O . ILE A 1 137 ? 1.193 -1.343 -9.344 1 95.38 137 ILE A O 1
ATOM 1110 N N . LEU A 1 138 ? 2.256 0.097 -10.688 1 94.81 138 LEU A N 1
ATOM 1111 C CA . LEU A 1 138 ? 1.02 0.5 -11.352 1 94.81 138 LEU A CA 1
ATOM 1112 C C . LEU A 1 138 ? 0.372 -0.682 -12.062 1 94.81 138 LEU A C 1
ATOM 1114 O O . LEU A 1 138 ? -0.848 -0.854 -12.008 1 94.81 138 LEU A O 1
ATOM 1118 N N . MET A 1 139 ? 1.161 -1.449 -12.711 1 92.69 139 MET A N 1
ATOM 1119 C CA . MET A 1 139 ? 0.656 -2.631 -13.406 1 92.69 139 MET A CA 1
ATOM 1120 C C . MET A 1 139 ? 0.001 -3.6 -12.43 1 92.69 139 MET A C 1
ATOM 1122 O O . MET A 1 139 ? -1.086 -4.117 -12.688 1 92.69 139 MET A O 1
ATOM 1126 N N . ARG A 1 140 ? 0.663 -3.805 -11.359 1 92.25 140 ARG A N 1
ATOM 1127 C CA . ARG A 1 140 ? 0.184 -4.773 -10.383 1 92.25 140 ARG A CA 1
ATOM 1128 C C . ARG A 1 140 ? -1.079 -4.277 -9.688 1 92.25 140 ARG A C 1
ATOM 1130 O O . ARG A 1 140 ? -1.995 -5.055 -9.414 1 92.25 140 ARG A O 1
ATOM 1137 N N . LEU A 1 141 ? -1.133 -3.025 -9.367 1 92.75 141 LEU A N 1
ATOM 1138 C CA . LEU A 1 141 ? -2.342 -2.451 -8.781 1 92.75 141 LEU A CA 1
ATOM 1139 C C . LEU A 1 141 ? -3.512 -2.547 -9.758 1 92.75 141 LEU A C 1
ATOM 1141 O O . LEU A 1 141 ? -4.633 -2.859 -9.359 1 92.75 141 LEU A O 1
ATOM 1145 N N . THR A 1 142 ? -3.211 -2.268 -11.023 1 92.56 142 THR A N 1
ATOM 1146 C CA . THR A 1 142 ? -4.246 -2.297 -12.055 1 92.56 142 THR A CA 1
ATOM 1147 C C . THR A 1 142 ? -4.77 -3.715 -12.258 1 92.56 142 THR A C 1
ATOM 1149 O O . THR A 1 142 ? -5.965 -3.916 -12.484 1 92.56 142 THR A O 1
ATOM 1152 N N . ARG A 1 143 ? -3.891 -4.648 -12.141 1 88.5 143 ARG A N 1
ATOM 1153 C CA . ARG A 1 143 ? -4.254 -6.051 -12.328 1 88.5 143 ARG A CA 1
ATOM 1154 C C . ARG A 1 143 ? -4.969 -6.598 -11.094 1 88.5 143 ARG A C 1
ATOM 1156 O O . ARG A 1 143 ? -5.664 -7.609 -11.18 1 88.5 143 ARG A O 1
ATOM 1163 N N . GLY A 1 144 ? -4.77 -5.973 -10 1 86.38 144 GLY A N 1
ATOM 1164 C CA . GLY A 1 144 ? -5.418 -6.406 -8.773 1 86.38 144 GLY A CA 1
ATOM 1165 C C . GLY A 1 144 ? -4.57 -7.359 -7.957 1 86.38 144 GLY A C 1
ATOM 1166 O O . GLY A 1 144 ? -5.09 -8.297 -7.352 1 86.38 144 GLY A O 1
ATOM 1167 N N . SER A 1 145 ? -3.295 -7.133 -7.977 1 80.75 145 SER A N 1
ATOM 1168 C CA . SER A 1 145 ? -2.389 -7.969 -7.191 1 80.75 145 SER A CA 1
ATOM 1169 C C . SER A 1 145 ? -2.557 -7.715 -5.699 1 80.75 145 SER A C 1
ATOM 1171 O O . SER A 1 145 ? -3.113 -6.691 -5.297 1 80.75 145 SER A O 1
ATOM 1173 N N . SER A 1 146 ? -2.162 -8.766 -4.887 1 78.56 146 SER A N 1
ATOM 1174 C CA . SER A 1 146 ? -2.314 -8.648 -3.439 1 78.56 146 SER A CA 1
ATOM 1175 C C . SER A 1 146 ? -1.003 -8.945 -2.721 1 78.56 146 SER A C 1
ATOM 1177 O O . SER A 1 146 ? -0.088 -9.531 -3.303 1 78.56 146 SER A O 1
ATOM 1179 N N . GLY A 1 147 ? -0.87 -8.422 -1.46 1 79.06 147 GLY A N 1
ATOM 1180 C CA . GLY A 1 147 ? 0.255 -8.766 -0.604 1 79.06 147 GLY A CA 1
ATOM 1181 C C . GLY A 1 147 ? 1.567 -8.164 -1.078 1 79.06 147 GLY A C 1
ATOM 1182 O O . GLY A 1 147 ? 1.632 -6.98 -1.411 1 79.06 147 GLY A O 1
ATOM 1183 N N . ASP A 1 148 ? 2.555 -9.039 -1.165 1 81.5 148 ASP A N 1
ATOM 1184 C CA . ASP A 1 148 ? 3.918 -8.609 -1.462 1 81.5 148 ASP A CA 1
ATOM 1185 C C . ASP A 1 148 ? 4.055 -8.18 -2.92 1 81.5 148 ASP A C 1
ATOM 1187 O O . ASP A 1 148 ? 4.941 -7.395 -3.262 1 81.5 148 ASP A O 1
ATOM 1191 N N . ALA A 1 149 ? 3.164 -8.656 -3.688 1 81.12 149 ALA A N 1
ATOM 1192 C CA . ALA A 1 149 ? 3.234 -8.336 -5.109 1 81.12 149 ALA A CA 1
ATOM 1193 C C . ALA A 1 149 ? 3.014 -6.844 -5.348 1 81.12 149 ALA A C 1
ATOM 1195 O O . ALA A 1 149 ? 3.547 -6.273 -6.301 1 81.12 149 ALA A O 1
ATOM 1196 N N . ARG A 1 150 ? 2.342 -6.203 -4.465 1 87.62 150 ARG A N 1
ATOM 1197 C CA . ARG A 1 150 ? 2.023 -4.789 -4.613 1 87.62 150 ARG A CA 1
ATOM 1198 C C . ARG A 1 150 ? 3.264 -3.924 -4.406 1 87.62 150 ARG A C 1
ATOM 1200 O O . ARG A 1 150 ? 3.287 -2.758 -4.805 1 87.62 150 ARG A O 1
ATOM 1207 N N . ALA A 1 151 ? 4.285 -4.551 -3.764 1 91.12 151 ALA A N 1
ATOM 1208 C CA . ALA A 1 151 ? 5.492 -3.801 -3.428 1 91.12 151 ALA A CA 1
ATOM 1209 C C . ALA A 1 151 ? 6.379 -3.613 -4.652 1 91.12 151 ALA A C 1
ATOM 1211 O O . ALA A 1 151 ? 7.371 -2.879 -4.605 1 91.12 151 ALA A O 1
ATOM 1212 N N . GLY A 1 152 ? 6.035 -4.152 -5.719 1 93.62 152 GLY A N 1
ATOM 1213 C CA . GLY A 1 152 ? 6.812 -3.98 -6.934 1 93.62 152 GLY A CA 1
ATOM 1214 C C . GLY A 1 152 ? 8.086 -4.805 -6.945 1 93.62 152 GLY A C 1
ATOM 1215 O O . GLY A 1 152 ? 8.078 -5.984 -6.582 1 93.62 152 GLY A O 1
ATOM 1216 N N . ILE A 1 153 ? 9.156 -4.219 -7.406 1 95.06 153 ILE A N 1
ATOM 1217 C CA . ILE A 1 153 ? 10.43 -4.906 -7.586 1 95.06 153 ILE A CA 1
ATOM 1218 C C . ILE A 1 153 ? 11.219 -4.887 -6.277 1 95.06 153 ILE A C 1
ATOM 1220 O O . ILE A 1 153 ? 11.469 -3.818 -5.711 1 95.06 153 ILE A O 1
ATOM 1224 N N . ALA A 1 154 ? 11.562 -6.012 -5.895 1 93.62 154 ALA A N 1
ATOM 1225 C CA . ALA A 1 154 ? 12.367 -6.102 -4.68 1 93.62 154 ALA A CA 1
ATOM 1226 C C . ALA A 1 154 ? 13.805 -5.648 -4.934 1 93.62 154 ALA A C 1
ATOM 1228 O O . ALA A 1 154 ? 14.391 -5.98 -5.969 1 93.62 154 ALA A O 1
ATOM 1229 N N . PHE A 1 155 ? 14.305 -4.906 -4.012 1 94.69 155 PHE A N 1
ATOM 1230 C CA . PHE A 1 155 ? 15.695 -4.48 -4.09 1 94.69 155 PHE A CA 1
ATOM 1231 C C . PHE A 1 155 ? 16.625 -5.684 -4.09 1 94.69 155 PHE A C 1
ATOM 1233 O O . PHE A 1 155 ? 17.578 -5.734 -4.871 1 94.69 155 PHE A O 1
ATOM 1240 N N . SER A 1 156 ? 16.297 -6.582 -3.199 1 95 156 SER A N 1
ATOM 1241 C CA . SER A 1 156 ? 17.094 -7.805 -3.072 1 95 156 SER A CA 1
ATOM 1242 C C . SER A 1 156 ? 16.203 -9 -2.746 1 95 156 SER A C 1
ATOM 1244 O O . SER A 1 156 ? 15.203 -8.867 -2.041 1 95 156 SER A O 1
ATOM 1246 N N . ARG A 1 157 ? 16.578 -10.156 -3.316 1 92.94 157 ARG A N 1
ATOM 1247 C CA . ARG A 1 157 ? 15.875 -11.398 -3.002 1 92.94 157 ARG A CA 1
ATOM 1248 C C . ARG A 1 157 ? 16.781 -12.609 -3.213 1 92.94 157 ARG A C 1
ATOM 1250 O O . ARG A 1 157 ? 17.703 -12.562 -4.031 1 92.94 157 ARG A O 1
ATOM 1257 N N . PRO A 1 158 ? 16.547 -13.672 -2.459 1 93.81 158 PRO A N 1
ATOM 1258 C CA . PRO A 1 158 ? 17.344 -14.883 -2.678 1 93.81 158 PRO A CA 1
ATOM 1259 C C . PRO A 1 158 ? 17.172 -15.453 -4.082 1 93.81 158 PRO A C 1
ATOM 1261 O O . PRO A 1 158 ? 16.062 -15.445 -4.629 1 93.81 158 PRO A O 1
ATOM 1264 N N . PHE A 1 159 ? 18.266 -15.93 -4.641 1 95.44 159 PHE A N 1
ATOM 1265 C CA . PHE A 1 159 ? 18.266 -16.5 -5.988 1 95.44 159 PHE A CA 1
ATOM 1266 C C . PHE A 1 159 ? 19.5 -17.359 -6.215 1 95.44 159 PHE A C 1
ATOM 1268 O O . PHE A 1 159 ? 20.625 -16.906 -6 1 95.44 159 PHE A O 1
ATOM 1275 N N . GLY A 1 160 ? 19.266 -18.562 -6.66 1 92.94 160 GLY A N 1
ATOM 1276 C CA . GLY A 1 160 ? 20.391 -19.484 -6.797 1 92.94 160 GLY A CA 1
ATOM 1277 C C . GLY A 1 160 ? 21.172 -19.656 -5.512 1 92.94 160 GLY A C 1
ATOM 1278 O O . GLY A 1 160 ? 20.594 -19.938 -4.457 1 92.94 160 GLY A O 1
ATOM 1279 N N . ASN A 1 161 ? 22.438 -19.531 -5.637 1 92.88 161 ASN A N 1
ATOM 1280 C CA . ASN A 1 161 ? 23.297 -19.672 -4.469 1 92.88 161 ASN A CA 1
ATOM 1281 C C . ASN A 1 161 ? 23.578 -18.328 -3.814 1 92.88 161 ASN A C 1
ATOM 1283 O O . ASN A 1 161 ? 24.453 -18.234 -2.939 1 92.88 161 ASN A O 1
ATOM 1287 N N . GLY A 1 162 ? 22.891 -17.359 -4.25 1 95.94 162 GLY A N 1
ATOM 1288 C CA . GLY A 1 162 ? 23.125 -16.016 -3.732 1 95.94 162 GLY A CA 1
ATOM 1289 C C . GLY A 1 162 ? 21.875 -15.164 -3.707 1 95.94 162 GLY A C 1
ATOM 1290 O O . GLY A 1 162 ? 20.828 -15.594 -3.229 1 95.94 162 GLY A O 1
ATOM 1291 N N . TYR A 1 163 ? 22.141 -13.867 -4.141 1 97.06 163 TYR A N 1
ATOM 1292 C CA . TYR A 1 163 ? 21.031 -12.93 -4.102 1 97.06 163 TYR A CA 1
ATOM 1293 C C . TYR A 1 163 ? 20.953 -12.109 -5.387 1 97.06 163 TYR A C 1
ATOM 1295 O O . TYR A 1 163 ? 21.984 -11.883 -6.039 1 97.06 163 TYR A O 1
ATOM 1303 N N . ILE A 1 164 ? 19.766 -11.742 -5.746 1 97.62 164 ILE A N 1
ATOM 1304 C CA . ILE A 1 164 ? 19.594 -10.727 -6.777 1 97.62 164 ILE A CA 1
ATOM 1305 C C . ILE A 1 164 ? 19.656 -9.336 -6.148 1 97.62 164 ILE A C 1
ATOM 1307 O O . ILE A 1 164 ? 19.109 -9.109 -5.07 1 97.62 164 ILE A O 1
ATOM 1311 N N . LEU A 1 165 ? 20.375 -8.445 -6.781 1 97.12 165 LEU A N 1
ATOM 1312 C CA . LEU A 1 165 ? 20.5 -7.062 -6.34 1 97.12 165 LEU A CA 1
ATOM 1313 C C . LEU A 1 165 ? 20.109 -6.102 -7.457 1 97.12 165 LEU A C 1
ATOM 1315 O O . LEU A 1 165 ? 20.469 -6.309 -8.617 1 97.12 165 LEU A O 1
ATOM 1319 N N . ARG A 1 166 ? 19.422 -5.078 -7.133 1 97.5 166 ARG A N 1
ATOM 1320 C CA . ARG A 1 166 ? 19.047 -4.051 -8.094 1 97.5 166 ARG A CA 1
ATOM 1321 C C . ARG A 1 166 ? 19.438 -2.662 -7.598 1 97.5 166 ARG A C 1
ATOM 1323 O O . ARG A 1 166 ? 18.578 -1.885 -7.172 1 97.5 166 ARG A O 1
ATOM 1330 N N . PRO A 1 167 ? 20.656 -2.326 -7.793 1 96.38 167 PRO A N 1
ATOM 1331 C CA . PRO A 1 167 ? 21.234 -1.114 -7.207 1 96.38 167 PRO A CA 1
ATOM 1332 C C . PRO A 1 167 ? 20.656 0.165 -7.801 1 96.38 167 PRO A C 1
ATOM 1334 O O . PRO A 1 167 ? 20.688 1.221 -7.16 1 96.38 167 PRO A O 1
ATOM 1337 N N . PHE A 1 168 ? 20.047 0.101 -9.008 1 97.25 168 PHE A N 1
ATOM 1338 C CA . PHE A 1 168 ? 19.641 1.299 -9.727 1 97.25 168 PHE A CA 1
ATOM 1339 C C . PHE A 1 168 ? 18.188 1.656 -9.398 1 97.25 168 PHE A C 1
ATOM 1341 O O . PHE A 1 168 ? 17.641 2.607 -9.953 1 97.25 168 PHE A O 1
ATOM 1348 N N . LEU A 1 169 ? 17.562 1 -8.438 1 96.38 169 LEU A N 1
ATOM 1349 C CA . LEU A 1 169 ? 16.172 1.257 -8.109 1 96.38 169 LEU A CA 1
ATOM 1350 C C . LEU A 1 169 ? 15.992 2.664 -7.547 1 96.38 169 LEU A C 1
ATOM 1352 O O . LEU A 1 169 ? 14.875 3.191 -7.52 1 96.38 169 LEU A O 1
ATOM 1356 N N . CYS A 1 170 ? 17.047 3.307 -7.078 1 93.69 170 CYS A N 1
ATOM 1357 C CA . CYS A 1 170 ? 17 4.656 -6.52 1 93.69 170 CYS A CA 1
ATOM 1358 C C . CYS A 1 170 ? 17.141 5.703 -7.617 1 93.69 170 CYS A C 1
ATOM 1360 O O . CYS A 1 170 ? 17.016 6.902 -7.355 1 93.69 170 CYS A O 1
ATOM 1362 N N . LEU A 1 171 ? 17.328 5.258 -8.883 1 95.62 171 LEU A N 1
ATOM 1363 C CA . LEU A 1 171 ? 17.609 6.184 -9.977 1 95.62 171 LEU A CA 1
ATOM 1364 C C . LEU A 1 171 ? 16.406 6.281 -10.922 1 95.62 171 LEU A C 1
ATOM 1366 O O . LEU A 1 171 ? 15.57 5.379 -10.953 1 95.62 171 LEU A O 1
ATOM 1370 N N . ASN A 1 172 ? 16.344 7.438 -11.594 1 94.19 172 ASN A N 1
ATOM 1371 C CA . ASN A 1 172 ? 15.406 7.527 -12.695 1 94.19 172 ASN A CA 1
ATOM 1372 C C . ASN A 1 172 ? 16.109 7.363 -14.047 1 94.19 172 ASN A C 1
ATOM 1374 O O . ASN A 1 172 ? 17.344 7.352 -14.109 1 94.19 172 ASN A O 1
ATOM 1378 N N . ARG A 1 173 ? 15.367 7.234 -15.07 1 92.31 173 ARG A N 1
ATOM 1379 C CA . ARG A 1 173 ? 15.883 6.98 -16.422 1 92.31 173 ARG A CA 1
ATOM 1380 C C . ARG A 1 173 ? 16.812 8.102 -16.875 1 92.31 173 ARG A C 1
ATOM 1382 O O . ARG A 1 173 ? 17.844 7.844 -17.5 1 92.31 173 ARG A O 1
ATOM 1389 N N . LEU A 1 174 ? 16.5 9.312 -16.562 1 92.56 174 LEU A N 1
ATOM 1390 C CA . LEU A 1 174 ? 17.281 10.469 -16.984 1 92.56 174 LEU A CA 1
ATOM 1391 C C . LEU A 1 174 ? 18.688 10.422 -16.375 1 92.56 174 LEU A C 1
ATOM 1393 O O . LEU A 1 174 ? 19.672 10.758 -17.047 1 92.56 174 LEU A O 1
ATOM 1397 N N . GLU A 1 175 ? 18.75 10.086 -15.156 1 94.88 175 GLU A N 1
ATOM 1398 C CA . GLU A 1 175 ? 20.047 9.977 -14.484 1 94.88 175 GLU A CA 1
ATOM 1399 C C . GLU A 1 175 ? 20.922 8.93 -15.148 1 94.88 175 GLU A C 1
ATOM 1401 O O . GLU A 1 175 ? 22.141 9.117 -15.281 1 94.88 175 GLU A O 1
ATOM 1406 N N . ILE A 1 176 ? 20.344 7.859 -15.547 1 95.75 176 ILE A N 1
ATOM 1407 C CA . ILE A 1 176 ? 21.094 6.777 -16.188 1 95.75 176 ILE A CA 1
ATOM 1408 C C . ILE A 1 176 ? 21.531 7.219 -17.578 1 95.75 176 ILE A C 1
ATOM 1410 O O . ILE A 1 176 ? 22.672 6.949 -17.984 1 95.75 176 ILE A O 1
ATOM 1414 N N . GLU A 1 177 ? 20.672 7.867 -18.297 1 94.12 177 GLU A N 1
ATOM 1415 C CA . GLU A 1 177 ? 21.016 8.375 -19.625 1 94.12 177 GLU A CA 1
ATOM 1416 C C . GLU A 1 177 ? 22.156 9.375 -19.547 1 94.12 177 GLU A C 1
ATOM 1418 O O . GLU A 1 177 ? 23.062 9.359 -20.375 1 94.12 177 GLU A O 1
ATOM 1423 N N . GLU A 1 178 ? 22.094 10.258 -18.594 1 95.06 178 GLU A N 1
ATOM 1424 C CA . GLU A 1 178 ? 23.172 11.219 -18.391 1 95.06 178 GLU A CA 1
ATOM 1425 C C . GLU A 1 178 ? 24.484 10.516 -18.078 1 95.06 178 GLU A C 1
ATOM 1427 O O . GLU A 1 178 ? 25.547 10.945 -18.531 1 95.06 178 GLU A O 1
ATOM 1432 N N . TYR A 1 179 ? 24.391 9.5 -17.312 1 95.5 179 TYR A N 1
ATOM 1433 C CA . TYR A 1 179 ? 25.562 8.703 -17 1 95.5 179 TYR A CA 1
ATOM 1434 C C . TYR A 1 179 ? 26.156 8.086 -18.266 1 95.5 179 TYR A C 1
ATOM 1436 O O . TYR A 1 179 ? 27.375 8.109 -18.453 1 95.5 179 TYR A O 1
ATOM 1444 N N . CYS A 1 180 ? 25.344 7.527 -19.109 1 95.19 180 CYS A N 1
ATOM 1445 C CA . CYS A 1 180 ? 25.797 6.918 -20.344 1 95.19 180 CYS A CA 1
ATOM 1446 C C . CYS A 1 180 ? 26.484 7.945 -21.234 1 95.19 180 CYS A C 1
ATOM 1448 O O . CYS A 1 180 ? 27.516 7.66 -21.844 1 95.19 180 CYS A O 1
ATOM 1450 N N . ILE A 1 181 ? 25.906 9.094 -21.297 1 94.38 181 ILE A N 1
ATOM 1451 C CA . ILE A 1 181 ? 26.453 10.156 -22.125 1 94.38 181 ILE A CA 1
ATOM 1452 C C . ILE A 1 181 ? 27.797 10.609 -21.562 1 94.38 181 ILE A C 1
ATOM 1454 O O . ILE A 1 181 ? 28.781 10.719 -22.297 1 94.38 181 ILE A O 1
ATOM 1458 N N . SER A 1 182 ? 27.859 10.828 -20.297 1 94.94 182 SER A N 1
ATOM 1459 C CA . SER A 1 182 ? 29.047 11.336 -19.641 1 94.94 182 SER A CA 1
ATOM 1460 C C . SER A 1 182 ? 30.219 10.359 -19.766 1 94.94 182 SER A C 1
ATOM 1462 O O . SER A 1 182 ? 31.375 10.773 -19.812 1 94.94 182 SER A O 1
ATOM 1464 N N . HIS A 1 183 ? 29.906 9.086 -19.828 1 94.62 183 HIS A N 1
ATOM 1465 C CA . HIS A 1 183 ? 30.953 8.078 -19.891 1 94.62 183 HIS A CA 1
ATOM 1466 C C . HIS A 1 183 ? 31.078 7.488 -21.297 1 94.62 183 HIS A C 1
ATOM 1468 O O . HIS A 1 183 ? 31.766 6.496 -21.5 1 94.62 183 HIS A O 1
ATOM 1474 N N . GLN A 1 184 ? 30.281 7.965 -22.234 1 92.94 184 GLN A N 1
ATOM 1475 C CA . GLN A 1 184 ? 30.328 7.594 -23.641 1 92.94 184 GLN A CA 1
ATOM 1476 C C . GLN A 1 184 ? 30.125 6.094 -23.828 1 92.94 184 GLN A C 1
ATOM 1478 O O . GLN A 1 184 ? 30.906 5.43 -24.516 1 92.94 184 GLN A O 1
ATOM 1483 N N . LEU A 1 185 ? 29.172 5.52 -23.25 1 92.56 185 LEU A N 1
ATOM 1484 C CA . LEU A 1 185 ? 28.906 4.086 -23.297 1 92.56 185 LEU A CA 1
ATOM 1485 C C . LEU A 1 185 ? 28.188 3.713 -24.594 1 92.56 185 LEU A C 1
ATOM 1487 O O . LEU A 1 185 ? 28.203 2.553 -25.016 1 92.56 185 LEU A O 1
ATOM 1491 N N . ASP A 1 186 ? 27.484 4.504 -25.297 1 87.62 186 ASP A N 1
ATOM 1492 C CA . ASP A 1 186 ? 26.797 4.352 -26.578 1 87.62 186 ASP A CA 1
ATOM 1493 C C . ASP A 1 186 ? 25.953 3.078 -26.594 1 87.62 186 ASP A C 1
ATOM 1495 O O . ASP A 1 186 ? 26.172 2.201 -27.438 1 87.62 186 ASP A O 1
ATOM 1499 N N . PRO A 1 187 ? 25 3.006 -25.719 1 87.44 187 PRO A N 1
ATOM 1500 C CA . PRO A 1 187 ? 24.172 1.796 -25.672 1 87.44 187 PRO A CA 1
ATOM 1501 C C . PRO A 1 187 ? 23.359 1.58 -26.953 1 87.44 187 PRO A C 1
ATOM 1503 O O . PRO A 1 187 ? 23.141 2.523 -27.703 1 87.44 187 PRO A O 1
ATOM 1506 N N . ARG A 1 188 ? 23.094 0.306 -27.234 1 78.25 188 ARG A N 1
ATOM 1507 C CA . ARG A 1 188 ? 22.234 -0.031 -28.375 1 78.25 188 ARG A CA 1
ATOM 1508 C C . ARG A 1 188 ? 20.75 0.088 -28 1 78.25 188 ARG A C 1
ATOM 1510 O O . ARG A 1 188 ? 20.359 -0.332 -26.906 1 78.25 188 ARG A O 1
ATOM 1517 N N . ARG A 1 189 ? 20.094 0.937 -28.625 1 68 189 ARG A N 1
ATOM 1518 C CA . ARG A 1 189 ? 18.688 1.127 -28.297 1 68 189 ARG A CA 1
ATOM 1519 C C . ARG A 1 189 ? 17.797 0.178 -29.094 1 68 189 ARG A C 1
ATOM 1521 O O . ARG A 1 189 ? 17.922 0.105 -30.328 1 68 189 ARG A O 1
ATOM 1528 N N . ASP A 1 190 ? 17.406 -0.932 -28.406 1 56.94 190 ASP A N 1
ATOM 1529 C CA . ASP A 1 190 ? 16.578 -2.004 -28.953 1 56.94 190 ASP A CA 1
ATOM 1530 C C . ASP A 1 190 ? 15.219 -1.469 -29.406 1 56.94 190 ASP A C 1
ATOM 1532 O O . ASP A 1 190 ? 14.438 -0.969 -28.594 1 56.94 190 ASP A O 1
ATOM 1536 N N . PRO A 1 191 ? 14.992 -1.37 -30.75 1 53.34 191 PRO A N 1
ATOM 1537 C CA . PRO A 1 191 ? 13.664 -0.962 -31.234 1 53.34 191 PRO A CA 1
ATOM 1538 C C . PRO A 1 191 ? 12.547 -1.841 -30.688 1 53.34 191 PRO A C 1
ATOM 1540 O O . PRO A 1 191 ? 11.383 -1.429 -30.672 1 53.34 191 PRO A O 1
ATOM 1543 N N . SER A 1 192 ? 12.828 -3.113 -30.516 1 50 192 SER A N 1
ATOM 1544 C CA . SER A 1 192 ? 11.805 -4.074 -30.125 1 50 192 SER A CA 1
ATOM 1545 C C . SER A 1 192 ? 11.25 -3.764 -28.734 1 50 192 SER A C 1
ATOM 1547 O O . SER A 1 192 ? 10.211 -4.301 -28.344 1 50 192 SER A O 1
ATOM 1549 N N . ASN A 1 193 ? 12.172 -3.211 -27.953 1 49.56 193 ASN A N 1
ATOM 1550 C CA . ASN A 1 193 ? 11.68 -2.805 -26.641 1 49.56 193 ASN A CA 1
ATOM 1551 C C . ASN A 1 193 ? 10.328 -2.09 -26.75 1 49.56 193 ASN A C 1
ATOM 1553 O O . ASN A 1 193 ? 9.578 -2.035 -25.781 1 49.56 193 ASN A O 1
ATOM 1557 N N . GLU A 1 194 ? 10.117 -1.655 -27.984 1 49.06 194 GLU A N 1
ATOM 1558 C CA . GLU A 1 194 ? 8.852 -0.986 -28.25 1 49.06 194 GLU A CA 1
ATOM 1559 C C . GLU A 1 194 ? 7.727 -1.997 -28.453 1 49.06 194 GLU A C 1
ATOM 1561 O O . GLU A 1 194 ? 6.559 -1.689 -28.188 1 49.06 194 GLU A O 1
ATOM 1566 N N . LYS A 1 195 ? 8.086 -3.229 -28.922 1 45.34 195 LYS A N 1
ATOM 1567 C CA . LYS A 1 195 ? 7.02 -4.148 -29.297 1 45.34 195 LYS A CA 1
ATOM 1568 C C . LYS A 1 195 ? 6.586 -5.012 -28.125 1 45.34 195 LYS A C 1
ATOM 1570 O O . LYS A 1 195 ? 5.414 -5.387 -28.016 1 45.34 195 LYS A O 1
ATOM 1575 N N . GLY A 1 196 ? 7.551 -5.684 -27.531 1 46.62 196 GLY A N 1
ATOM 1576 C CA . GLY A 1 196 ? 7.293 -6.809 -26.641 1 46.62 196 GLY A CA 1
ATOM 1577 C C . GLY A 1 196 ? 6.352 -6.469 -25.5 1 46.62 196 GLY A C 1
ATOM 1578 O O . GLY A 1 196 ? 5.445 -7.242 -25.188 1 46.62 196 GLY A O 1
ATOM 1579 N N . MET A 1 197 ? 6.918 -5.773 -24.516 1 54.31 197 MET A N 1
ATOM 1580 C CA . MET A 1 197 ? 6.23 -5.699 -23.219 1 54.31 197 MET A CA 1
ATOM 1581 C C . MET A 1 197 ? 4.953 -4.879 -23.328 1 54.31 197 MET A C 1
ATOM 1583 O O . MET A 1 197 ? 4.988 -3.648 -23.266 1 54.31 197 MET A O 1
ATOM 1587 N N . TYR A 1 198 ? 4.008 -5.684 -23.906 1 64.62 198 TYR A N 1
ATOM 1588 C CA . TYR A 1 198 ? 2.838 -4.965 -24.391 1 64.62 198 TYR A CA 1
ATOM 1589 C C . TYR A 1 198 ? 2.24 -4.086 -23.312 1 64.62 198 TYR A C 1
ATOM 1591 O O . TYR A 1 198 ? 2.047 -2.883 -23.5 1 64.62 198 TYR A O 1
ATOM 1599 N N . SER A 1 199 ? 2.107 -4.734 -22.109 1 79.31 199 SER A N 1
ATOM 1600 C CA . SER A 1 199 ? 1.42 -3.916 -21.109 1 79.31 199 SER A CA 1
ATOM 1601 C C . SER A 1 199 ? 2.359 -2.879 -20.5 1 79.31 199 SER A C 1
ATOM 1603 O O . SER A 1 199 ? 1.994 -1.71 -20.359 1 79.31 199 SER A O 1
ATOM 1605 N N . ARG A 1 200 ? 3.631 -3.285 -20.328 1 81.5 200 ARG A N 1
ATOM 1606 C CA . ARG A 1 200 ? 4.602 -2.391 -19.703 1 81.5 200 ARG A CA 1
ATOM 1607 C C . ARG A 1 200 ? 4.918 -1.206 -20.609 1 81.5 200 ARG A C 1
ATOM 1609 O O . ARG A 1 200 ? 5.047 -0.074 -20.141 1 81.5 200 ARG A O 1
ATOM 1616 N N . ASN A 1 201 ? 5.039 -1.546 -21.844 1 83.75 201 ASN A N 1
ATOM 1617 C CA . ASN A 1 201 ? 5.336 -0.492 -22.812 1 83.75 201 ASN A CA 1
ATOM 1618 C C . ASN A 1 201 ? 4.215 0.539 -22.875 1 83.75 201 ASN A C 1
ATOM 1620 O O . ASN A 1 201 ? 4.469 1.729 -23.062 1 83.75 201 ASN A O 1
ATOM 1624 N N . ARG A 1 202 ? 3.072 0.001 -22.703 1 88.69 202 ARG A N 1
ATOM 1625 C CA . ARG A 1 202 ? 1.934 0.912 -22.734 1 88.69 202 ARG A CA 1
ATOM 1626 C C . ARG A 1 202 ? 1.942 1.84 -21.516 1 88.69 202 ARG A C 1
ATOM 1628 O O . ARG A 1 202 ? 1.72 3.045 -21.656 1 88.69 202 ARG A O 1
ATOM 1635 N N . PHE A 1 203 ? 2.24 1.306 -20.391 1 91.56 203 PHE A N 1
ATOM 1636 C CA . PHE A 1 203 ? 2.332 2.125 -19.188 1 91.56 203 PHE A CA 1
ATOM 1637 C C . PHE A 1 203 ? 3.449 3.152 -19.312 1 91.56 203 PHE A C 1
ATOM 1639 O O . PHE A 1 203 ? 3.289 4.309 -18.906 1 91.56 203 PHE A O 1
ATOM 1646 N N . ARG A 1 204 ? 4.531 2.686 -19.875 1 88.88 204 ARG A N 1
ATOM 1647 C CA . ARG A 1 204 ? 5.707 3.537 -20.031 1 88.88 204 ARG A CA 1
ATOM 1648 C C . ARG A 1 204 ? 5.402 4.719 -20.953 1 88.88 204 ARG A C 1
ATOM 1650 O O . ARG A 1 204 ? 5.816 5.848 -20.672 1 88.88 204 ARG A O 1
ATOM 1657 N N . LYS A 1 205 ? 4.664 4.504 -21.922 1 89.56 205 LYS A N 1
ATOM 1658 C CA . LYS A 1 205 ? 4.414 5.52 -22.938 1 89.56 205 LYS A CA 1
ATOM 1659 C C . LYS A 1 205 ? 3.246 6.418 -22.547 1 89.56 205 LYS A C 1
ATOM 1661 O O . LYS A 1 205 ? 3.275 7.625 -22.797 1 89.56 205 LYS A O 1
ATOM 1666 N N . GLU A 1 206 ? 2.291 5.82 -21.922 1 90.62 206 GLU A N 1
ATOM 1667 C CA . GLU A 1 206 ? 1.036 6.543 -21.734 1 90.62 206 GLU A CA 1
ATOM 1668 C C . GLU A 1 206 ? 0.937 7.133 -20.344 1 90.62 206 GLU A C 1
ATOM 1670 O O . GLU A 1 206 ? 0.308 8.172 -20.141 1 90.62 206 GLU A O 1
ATOM 1675 N N . VAL A 1 207 ? 1.523 6.543 -19.359 1 93.38 207 VAL A N 1
ATOM 1676 C CA . VAL A 1 207 ? 1.269 6.945 -17.969 1 93.38 207 VAL A CA 1
ATOM 1677 C C . VAL A 1 207 ? 2.51 7.617 -17.391 1 93.38 207 VAL A C 1
ATOM 1679 O O . VAL A 1 207 ? 2.408 8.648 -16.719 1 93.38 207 VAL A O 1
ATOM 1682 N N . MET A 1 208 ? 3.656 7.105 -17.656 1 93.62 208 MET A N 1
ATOM 1683 C CA . MET A 1 208 ? 4.895 7.523 -17 1 93.62 208 MET A CA 1
ATOM 1684 C C . MET A 1 208 ? 5.195 8.992 -17.297 1 93.62 208 MET A C 1
ATOM 1686 O O . MET A 1 208 ? 5.52 9.75 -16.375 1 93.62 208 MET A O 1
ATOM 1690 N N . PRO A 1 209 ? 5.078 9.398 -18.578 1 93.38 209 PRO A N 1
ATOM 1691 C CA . PRO A 1 209 ? 5.363 10.812 -18.844 1 93.38 209 PRO A CA 1
ATOM 1692 C C . PRO A 1 209 ? 4.449 11.75 -18.062 1 93.38 209 PRO A C 1
ATOM 1694 O O . PRO A 1 209 ? 4.898 12.797 -17.578 1 93.38 209 PRO A O 1
ATOM 1697 N N . PHE A 1 210 ? 3.244 11.375 -17.922 1 93.69 210 PHE A N 1
ATOM 1698 C CA . PHE A 1 210 ? 2.283 12.188 -17.188 1 93.69 210 PHE A CA 1
ATOM 1699 C C . PHE A 1 210 ? 2.666 12.273 -15.719 1 93.69 210 PHE A C 1
ATOM 1701 O O . PHE A 1 210 ? 2.678 13.367 -15.141 1 93.69 210 PHE A O 1
ATOM 1708 N N . LEU A 1 211 ? 2.996 11.18 -15.117 1 94.75 211 LEU A N 1
ATOM 1709 C CA . LEU A 1 211 ? 3.34 11.156 -13.695 1 94.75 211 LEU A CA 1
ATOM 1710 C C . LEU A 1 211 ? 4.598 11.977 -13.422 1 94.75 211 LEU A C 1
ATOM 1712 O O . LEU A 1 211 ? 4.68 12.68 -12.414 1 94.75 211 LEU A O 1
ATOM 1716 N N . LYS A 1 212 ? 5.539 11.852 -14.297 1 93.94 212 LYS A N 1
ATOM 1717 C CA . LYS A 1 212 ? 6.785 12.594 -14.141 1 93.94 212 LYS A CA 1
ATOM 1718 C C . LYS A 1 212 ? 6.547 14.094 -14.258 1 93.94 212 LYS A C 1
ATOM 1720 O O . LYS A 1 212 ? 7.227 14.891 -13.602 1 93.94 212 LYS A O 1
ATOM 1725 N N . LYS A 1 213 ? 5.645 14.453 -15.109 1 92.38 213 LYS A N 1
ATOM 1726 C CA . LYS A 1 213 ? 5.277 15.859 -15.25 1 92.38 213 LYS A CA 1
ATOM 1727 C C . LYS A 1 213 ? 4.598 16.375 -13.984 1 92.38 213 LYS A C 1
ATOM 1729 O O . LYS A 1 213 ? 4.828 17.516 -13.57 1 92.38 213 LYS A O 1
ATOM 1734 N N . GLU A 1 214 ? 3.758 15.555 -13.398 1 91.62 214 GLU A N 1
ATOM 1735 C CA . GLU A 1 214 ? 3.057 15.93 -12.172 1 91.62 214 GLU A CA 1
ATOM 1736 C C . GLU A 1 214 ? 4.023 16.062 -11 1 91.62 214 GLU A C 1
ATOM 1738 O O . GLU A 1 214 ? 3.857 16.938 -10.148 1 91.62 214 GLU A O 1
ATOM 1743 N N . ASN A 1 215 ? 4.98 15.164 -10.914 1 92.81 215 ASN A N 1
ATOM 1744 C CA . ASN A 1 215 ? 5.992 15.156 -9.867 1 92.81 215 ASN A CA 1
ATOM 1745 C C . ASN A 1 215 ? 7.293 14.516 -10.344 1 92.81 215 ASN A C 1
ATOM 1747 O O . ASN A 1 215 ? 7.379 13.297 -10.461 1 92.81 215 ASN A O 1
ATOM 1751 N N . PRO A 1 216 ? 8.273 15.312 -10.508 1 91.81 216 PRO A N 1
ATOM 1752 C CA . PRO A 1 216 ? 9.539 14.773 -11.016 1 91.81 216 PRO A CA 1
ATOM 1753 C C . PRO A 1 216 ? 10.18 13.758 -10.078 1 91.81 216 PRO A C 1
ATOM 1755 O O . PRO A 1 216 ? 11.055 12.992 -10.484 1 91.81 216 PRO A O 1
ATOM 1758 N N . HIS A 1 217 ? 9.773 13.711 -8.836 1 91.31 217 HIS A N 1
ATOM 1759 C CA . HIS A 1 217 ? 10.344 12.781 -7.863 1 91.31 217 HIS A CA 1
ATOM 1760 C C . HIS A 1 217 ? 9.438 11.578 -7.652 1 91.31 217 HIS A C 1
ATOM 1762 O O . HIS A 1 217 ? 9.523 10.898 -6.629 1 91.31 217 HIS A O 1
ATOM 1768 N N . VAL A 1 218 ? 8.578 11.297 -8.664 1 94.75 218 VAL A N 1
ATOM 1769 C CA . VAL A 1 218 ? 7.605 10.219 -8.562 1 94.75 218 VAL A CA 1
ATOM 1770 C C . VAL A 1 218 ? 8.32 8.891 -8.312 1 94.75 218 VAL A C 1
ATOM 1772 O O . VAL A 1 218 ? 7.855 8.062 -7.527 1 94.75 218 VAL A O 1
ATOM 1775 N N . HIS A 1 219 ? 9.492 8.688 -8.953 1 94.62 219 HIS A N 1
ATOM 1776 C CA . HIS A 1 219 ? 10.219 7.434 -8.797 1 94.62 219 HIS A CA 1
ATOM 1777 C C . HIS A 1 219 ? 10.711 7.258 -7.367 1 94.62 219 HIS A C 1
ATOM 1779 O O . HIS A 1 219 ? 10.727 6.141 -6.844 1 94.62 219 HIS A O 1
ATOM 1785 N N . VAL A 1 220 ? 11.078 8.336 -6.715 1 91.75 220 VAL A N 1
ATOM 1786 C CA . VAL A 1 220 ? 11.539 8.289 -5.332 1 91.75 220 VAL A CA 1
ATOM 1787 C C . VAL A 1 220 ? 10.391 7.895 -4.414 1 91.75 220 VAL A C 1
ATOM 1789 O O . VAL A 1 220 ? 10.562 7.07 -3.51 1 91.75 220 VAL A O 1
ATOM 1792 N N . HIS A 1 221 ? 9.227 8.406 -4.684 1 92.19 221 HIS A N 1
ATOM 1793 C CA . HIS A 1 221 ? 8.047 8.148 -3.859 1 92.19 221 HIS A CA 1
ATOM 1794 C C . HIS A 1 221 ? 7.574 6.707 -4.008 1 92.19 221 HIS A C 1
ATOM 1796 O O . HIS A 1 221 ? 7.223 6.059 -3.02 1 92.19 221 HIS A O 1
ATOM 1802 N N . PHE A 1 222 ? 7.57 6.254 -5.184 1 94.81 222 PHE A N 1
ATOM 1803 C CA . PHE A 1 222 ? 7.145 4.879 -5.422 1 94.81 222 PHE A CA 1
ATOM 1804 C C . PHE A 1 222 ? 8.141 3.893 -4.824 1 94.81 222 PHE A C 1
ATOM 1806 O O . PHE A 1 222 ? 7.758 2.818 -4.355 1 94.81 222 PHE A O 1
ATOM 1813 N N . GLN A 1 223 ? 9.422 4.273 -4.926 1 93.31 223 GLN A N 1
ATOM 1814 C CA . GLN A 1 223 ? 10.422 3.414 -4.305 1 93.31 223 GLN A CA 1
ATOM 1815 C C . GLN A 1 223 ? 10.227 3.346 -2.791 1 93.31 223 GLN A C 1
ATOM 1817 O O . GLN A 1 223 ? 10.328 2.271 -2.195 1 93.31 223 GLN A O 1
ATOM 1822 N N . ARG A 1 224 ? 9.961 4.441 -2.207 1 90.06 224 ARG A N 1
ATOM 1823 C CA . ARG A 1 224 ? 9.688 4.473 -0.775 1 90.06 224 ARG A CA 1
ATOM 1824 C C . ARG A 1 224 ? 8.438 3.658 -0.441 1 90.06 224 ARG A C 1
ATOM 1826 O O . ARG A 1 224 ? 8.422 2.918 0.544 1 90.06 224 ARG A O 1
ATOM 1833 N N . PHE A 1 225 ? 7.461 3.848 -1.196 1 92.19 225 PHE A N 1
ATOM 1834 C CA . PHE A 1 225 ? 6.242 3.059 -1.055 1 92.19 225 PHE A CA 1
ATOM 1835 C C . PHE A 1 225 ? 6.559 1.567 -1.086 1 92.19 225 PHE A C 1
ATOM 1837 O O . PHE A 1 225 ? 6.098 0.812 -0.226 1 92.19 225 PHE A O 1
ATOM 1844 N N . SER A 1 226 ? 7.293 1.198 -2.092 1 94.25 226 SER A N 1
ATOM 1845 C CA . SER A 1 226 ? 7.688 -0.196 -2.258 1 94.25 226 SER A CA 1
ATOM 1846 C C . SER A 1 226 ? 8.383 -0.725 -1.01 1 94.25 226 SER A C 1
ATOM 1848 O O . SER A 1 226 ? 8.031 -1.788 -0.496 1 94.25 226 SER A O 1
ATOM 1850 N N . GLU A 1 227 ? 9.328 0.019 -0.528 1 91.81 227 GLU A N 1
ATOM 1851 C CA . GLU A 1 227 ? 10.117 -0.403 0.624 1 91.81 227 GLU A CA 1
ATOM 1852 C C . GLU A 1 227 ? 9.25 -0.527 1.874 1 91.81 227 GLU A C 1
ATOM 1854 O O . GLU A 1 227 ? 9.398 -1.476 2.646 1 91.81 227 GLU A O 1
ATOM 1859 N N . GLU A 1 228 ? 8.375 0.376 2.055 1 91.38 228 GLU A N 1
ATOM 1860 C CA . GLU A 1 228 ? 7.52 0.377 3.24 1 91.38 228 GLU A CA 1
ATOM 1861 C C . GLU A 1 228 ? 6.523 -0.779 3.203 1 91.38 228 GLU A C 1
ATOM 1863 O O . GLU A 1 228 ? 6.32 -1.46 4.211 1 91.38 228 GLU A O 1
ATOM 1868 N N . ILE A 1 229 ? 5.957 -0.981 2.08 1 92.62 229 ILE A N 1
ATOM 1869 C CA . ILE A 1 229 ? 4.992 -2.064 1.94 1 92.62 229 ILE A CA 1
ATOM 1870 C C . ILE A 1 229 ? 5.691 -3.408 2.143 1 92.62 229 ILE A C 1
ATOM 1872 O O . ILE A 1 229 ? 5.141 -4.312 2.777 1 92.62 229 ILE A O 1
ATOM 1876 N N . GLN A 1 230 ? 6.875 -3.521 1.569 1 93 230 GLN A N 1
ATOM 1877 C CA . GLN A 1 230 ? 7.633 -4.762 1.723 1 93 230 GLN A CA 1
ATOM 1878 C C . GLN A 1 230 ? 7.945 -5.035 3.189 1 93 230 GLN A C 1
ATOM 1880 O O . GLN A 1 230 ? 7.816 -6.168 3.658 1 93 230 GLN A O 1
ATOM 1885 N N . SER A 1 231 ? 8.375 -4.023 3.848 1 92.88 231 SER A N 1
ATOM 1886 C CA . SER A 1 231 ? 8.719 -4.141 5.262 1 92.88 231 SER A CA 1
ATOM 1887 C C . SER A 1 231 ? 7.488 -4.484 6.098 1 92.88 231 SER A C 1
ATOM 1889 O O . SER A 1 231 ? 7.547 -5.363 6.961 1 92.88 231 SER A O 1
ATOM 1891 N N . ASP A 1 232 ? 6.391 -3.818 5.859 1 94.88 232 ASP A N 1
ATOM 1892 C CA . ASP A 1 232 ? 5.148 -4.09 6.574 1 94.88 232 ASP A CA 1
ATOM 1893 C C . ASP A 1 232 ? 4.676 -5.523 6.328 1 94.88 232 ASP A C 1
ATOM 1895 O O . ASP A 1 232 ? 4.281 -6.219 7.266 1 94.88 232 ASP A O 1
ATOM 1899 N N . GLU A 1 233 ? 4.723 -5.855 5.062 1 94.56 233 GLU A N 1
ATOM 1900 C CA . GLU A 1 233 ? 4.246 -7.184 4.691 1 94.56 233 GLU A CA 1
ATOM 1901 C C . GLU A 1 233 ? 5.082 -8.273 5.355 1 94.56 233 GLU A C 1
ATOM 1903 O O . GLU A 1 233 ? 4.543 -9.273 5.84 1 94.56 233 GLU A O 1
ATOM 1908 N N . ALA A 1 234 ? 6.395 -8.102 5.359 1 93.88 234 ALA A N 1
ATOM 1909 C CA . ALA A 1 234 ? 7.27 -9.078 6 1 93.88 234 ALA A CA 1
ATOM 1910 C C . ALA A 1 234 ? 6.93 -9.234 7.477 1 93.88 234 ALA A C 1
ATOM 1912 O O . ALA A 1 234 ? 6.883 -10.359 7.996 1 93.88 234 ALA A O 1
ATOM 1913 N N . PHE A 1 235 ? 6.688 -8.172 8.133 1 95.75 235 PHE A N 1
ATOM 1914 C CA . PHE A 1 235 ? 6.352 -8.188 9.555 1 95.75 235 PHE A CA 1
ATOM 1915 C C . PHE A 1 235 ? 4.996 -8.844 9.781 1 95.75 235 PHE A C 1
ATOM 1917 O O . PHE A 1 235 ? 4.848 -9.688 10.672 1 95.75 235 PHE A O 1
ATOM 1924 N N . LEU A 1 236 ? 4.023 -8.484 8.992 1 96.88 236 LEU A N 1
ATOM 1925 C CA . LEU A 1 236 ? 2.682 -9.047 9.125 1 96.88 236 LEU A CA 1
ATOM 1926 C C . LEU A 1 236 ? 2.688 -10.539 8.836 1 96.88 236 LEU A C 1
ATOM 1928 O O . LEU A 1 236 ? 1.964 -11.305 9.477 1 96.88 236 LEU A O 1
ATOM 1932 N N . GLN A 1 237 ? 3.494 -10.898 7.871 1 95.12 237 GLN A N 1
ATOM 1933 C CA . GLN A 1 237 ? 3.621 -12.32 7.57 1 95.12 237 GLN A CA 1
ATOM 1934 C C . GLN A 1 237 ? 4.219 -13.086 8.75 1 95.12 237 GLN A C 1
ATOM 1936 O O . GLN A 1 237 ? 3.764 -14.18 9.086 1 95.12 237 GLN A O 1
ATOM 1941 N N . GLU A 1 238 ? 5.234 -12.516 9.32 1 95.5 238 GLU A N 1
ATOM 1942 C CA . GLU A 1 238 ? 5.852 -13.133 10.492 1 95.5 238 GLU A CA 1
ATOM 1943 C C . GLU A 1 238 ? 4.848 -13.305 11.625 1 95.5 238 GLU A C 1
ATOM 1945 O O . GLU A 1 238 ? 4.781 -14.359 12.25 1 95.5 238 GLU A O 1
ATOM 1950 N N . LEU A 1 239 ? 4.121 -12.273 11.898 1 96.31 239 LEU A N 1
ATOM 1951 C CA . LEU A 1 239 ? 3.088 -12.336 12.93 1 96.31 239 LEU A CA 1
ATOM 1952 C C . LEU A 1 239 ? 2.045 -13.398 12.586 1 96.31 239 LEU A C 1
ATOM 1954 O O . LEU A 1 239 ? 1.558 -14.102 13.469 1 96.31 239 LEU A O 1
ATOM 1958 N N . THR A 1 240 ? 1.688 -13.453 11.297 1 96.88 240 THR A N 1
ATOM 1959 C CA . THR A 1 240 ? 0.688 -14.414 10.844 1 96.88 240 THR A CA 1
ATOM 1960 C C . THR A 1 240 ? 1.161 -15.844 11.086 1 96.88 240 THR A C 1
ATOM 1962 O O . THR A 1 240 ? 0.403 -16.672 11.578 1 96.88 240 THR A O 1
ATOM 1965 N N . ILE A 1 241 ? 2.381 -16.094 10.727 1 95.88 241 ILE A N 1
ATOM 1966 C CA . ILE A 1 241 ? 2.941 -17.438 10.906 1 95.88 241 ILE A CA 1
ATOM 1967 C C . ILE A 1 241 ? 2.904 -17.812 12.383 1 95.88 241 ILE A C 1
ATOM 1969 O O . ILE A 1 241 ? 2.504 -18.922 12.734 1 95.88 241 ILE A O 1
ATOM 1973 N N . GLN A 1 242 ? 3.275 -16.922 13.234 1 95.62 242 GLN A N 1
ATOM 1974 C CA . GLN A 1 242 ? 3.277 -17.156 14.672 1 95.62 242 GLN A CA 1
ATOM 1975 C C . GLN A 1 242 ? 1.875 -17.484 15.18 1 95.62 242 GLN A C 1
ATOM 1977 O O . GLN A 1 242 ? 1.692 -18.422 15.953 1 95.62 242 GLN A O 1
ATOM 1982 N N . LYS A 1 243 ? 0.918 -16.797 14.742 1 96.62 243 LYS A N 1
ATOM 1983 C CA . LYS A 1 243 ? -0.453 -17 15.203 1 96.62 243 LYS A CA 1
ATOM 1984 C C . LYS A 1 243 ? -1.055 -18.266 14.594 1 96.62 243 LYS A C 1
ATOM 1986 O O . LYS A 1 243 ? -1.785 -19 15.266 1 96.62 243 LYS A O 1
ATOM 1991 N N . MET A 1 244 ? -0.746 -18.469 13.336 1 96.06 244 MET A N 1
ATOM 1992 C CA . MET A 1 244 ? -1.309 -19.625 12.633 1 96.06 244 MET A CA 1
ATOM 1993 C C . MET A 1 244 ? -0.812 -20.938 13.234 1 96.06 244 MET A C 1
ATOM 1995 O O . MET A 1 244 ? -1.514 -21.938 13.203 1 96.06 244 MET A O 1
ATOM 1999 N N . ASN A 1 245 ? 0.369 -20.891 13.766 1 93.69 245 ASN A N 1
ATOM 2000 C CA . ASN A 1 245 ? 0.909 -22.078 14.43 1 93.69 245 ASN A CA 1
ATOM 2001 C C . ASN A 1 245 ? 0.04 -22.5 15.602 1 93.69 245 ASN A C 1
ATOM 2003 O O . ASN A 1 245 ? -0.034 -23.688 15.922 1 93.69 245 ASN A O 1
ATOM 2007 N N . LYS A 1 246 ? -0.631 -21.578 16.188 1 92.56 246 LYS A N 1
ATOM 2008 C CA . LYS A 1 246 ? -1.519 -21.875 17.297 1 92.56 246 LYS A CA 1
ATOM 2009 C C . LYS A 1 246 ? -2.912 -22.266 16.812 1 92.56 246 LYS A C 1
ATOM 2011 O O . LYS A 1 246 ? -3.66 -22.938 17.531 1 92.56 246 LYS A O 1
ATOM 2016 N N . VAL A 1 247 ? -3.291 -21.812 15.672 1 95 247 VAL A N 1
ATOM 2017 C CA . VAL A 1 247 ? -4.641 -21.953 15.133 1 95 247 VAL A CA 1
ATOM 2018 C C . VAL A 1 247 ? -4.75 -23.25 14.344 1 95 247 VAL A C 1
ATOM 2020 O O . VAL A 1 247 ? -5.816 -23.859 14.289 1 95 247 VAL A O 1
ATOM 2023 N N . MET A 1 248 ? -3.629 -23.656 13.695 1 94.56 248 MET A N 1
ATOM 2024 C CA . MET A 1 248 ? -3.623 -24.859 12.867 1 94.56 248 MET A CA 1
ATOM 2025 C C . MET A 1 248 ? -3.617 -26.125 13.727 1 94.56 248 MET A C 1
ATOM 2027 O O . MET A 1 248 ? -2.703 -26.328 14.531 1 94.56 248 MET A O 1
ATOM 2031 N N . GLU A 1 249 ? -4.551 -26.906 13.531 1 93.12 249 GLU A N 1
ATOM 2032 C CA . GLU A 1 249 ? -4.656 -28.156 14.281 1 93.12 249 GLU A CA 1
ATOM 2033 C C . GLU A 1 249 ? -3.936 -29.297 13.562 1 93.12 249 GLU A C 1
ATOM 2035 O O . GLU A 1 249 ? -3.443 -30.219 14.203 1 93.12 249 GLU A O 1
ATOM 2040 N N . LYS A 1 250 ? -3.99 -29.219 12.25 1 91.56 250 LYS A N 1
ATOM 2041 C CA . LYS A 1 250 ? -3.312 -30.219 11.43 1 91.56 250 LYS A CA 1
ATOM 2042 C C . LYS A 1 250 ? -2.645 -29.578 10.219 1 91.56 250 LYS A C 1
ATOM 2044 O O . LYS A 1 250 ? -3.227 -28.703 9.578 1 91.56 250 LYS A O 1
ATOM 2049 N N . LYS A 1 251 ? -1.479 -29.891 10 1 92.88 251 LYS A N 1
ATOM 2050 C CA . LYS A 1 251 ? -0.729 -29.438 8.836 1 92.88 251 LYS A CA 1
ATOM 2051 C C . LYS A 1 251 ? -0.088 -30.609 8.102 1 92.88 251 LYS A C 1
ATOM 2053 O O . LYS A 1 251 ? 0.914 -31.156 8.555 1 92.88 251 LYS A O 1
ATOM 2058 N N . ALA A 1 252 ? -0.746 -31 7.047 1 89.62 252 ALA A N 1
ATOM 2059 C CA . ALA A 1 252 ? -0.232 -32.062 6.184 1 89.62 252 ALA A CA 1
ATOM 2060 C C . ALA A 1 252 ? 0.004 -31.531 4.766 1 89.62 252 ALA A C 1
ATOM 2062 O O . ALA A 1 252 ? -0.343 -30.391 4.449 1 89.62 252 ALA A O 1
ATOM 2063 N N . THR A 1 253 ? 0.614 -32.312 3.955 1 87.25 253 THR A N 1
ATOM 2064 C CA . THR A 1 253 ? 1.021 -31.906 2.615 1 87.25 253 THR A CA 1
ATOM 2065 C C . THR A 1 253 ? -0.195 -31.547 1.768 1 87.25 253 THR A C 1
ATOM 2067 O O . THR A 1 253 ? -0.125 -30.656 0.919 1 87.25 253 THR A O 1
ATOM 2070 N N . ARG A 1 254 ? -1.281 -32.25 2.051 1 89.19 254 ARG A N 1
ATOM 2071 C CA . ARG A 1 254 ? -2.439 -32.031 1.188 1 89.19 254 ARG A CA 1
ATOM 2072 C C . ARG A 1 254 ? -3.654 -31.594 2 1 89.19 254 ARG A C 1
ATOM 2074 O O . ARG A 1 254 ? -4.777 -31.594 1.494 1 89.19 254 ARG A O 1
ATOM 2081 N N . GLU A 1 255 ? -3.326 -31.344 3.256 1 92.06 255 GLU A N 1
ATOM 2082 C CA . GLU A 1 255 ? -4.457 -31.031 4.125 1 92.06 255 GLU A CA 1
ATOM 2083 C C . GLU A 1 255 ? -4.043 -30.078 5.25 1 92.06 255 GLU A C 1
ATOM 2085 O O . GLU A 1 255 ? -3.004 -30.281 5.883 1 92.06 255 GLU A O 1
ATOM 2090 N N . ILE A 1 256 ? -4.836 -29.078 5.469 1 95.62 256 ILE A N 1
ATOM 2091 C CA . ILE A 1 256 ? -4.668 -28.188 6.609 1 95.62 256 ILE A CA 1
ATOM 2092 C C . ILE A 1 256 ? -6.008 -27.984 7.316 1 95.62 256 ILE A C 1
ATOM 2094 O O . ILE A 1 256 ? -7.031 -27.766 6.668 1 95.62 256 ILE A O 1
ATOM 2098 N N . ILE A 1 257 ? -6.023 -28.188 8.609 1 95.88 257 ILE A N 1
ATOM 2099 C CA . ILE A 1 257 ? -7.223 -27.969 9.406 1 95.88 257 ILE A CA 1
ATOM 2100 C C . ILE A 1 257 ? -6.98 -26.828 10.406 1 95.88 257 ILE A C 1
ATOM 2102 O O . ILE A 1 257 ? -5.977 -26.828 11.125 1 95.88 257 ILE A O 1
ATOM 2106 N N . ILE A 1 258 ? -7.891 -25.891 10.422 1 96.75 258 ILE A N 1
ATOM 2107 C CA . ILE A 1 258 ? -7.734 -24.797 11.367 1 96.75 258 ILE A CA 1
ATOM 2108 C C . ILE A 1 258 ? -8.961 -24.719 12.273 1 96.75 258 ILE A C 1
ATOM 2110 O O . ILE A 1 258 ? -10.062 -25.109 11.883 1 96.75 258 ILE A O 1
ATOM 2114 N N . ASN A 1 259 ? -8.758 -24.25 13.508 1 96.25 259 ASN A N 1
ATOM 2115 C CA . ASN A 1 259 ? -9.828 -23.953 14.445 1 96.25 259 ASN A CA 1
ATOM 2116 C C . ASN A 1 259 ? -10.453 -22.594 14.156 1 96.25 259 ASN A C 1
ATOM 2118 O O . ASN A 1 259 ? -9.797 -21.562 14.289 1 96.25 259 ASN A O 1
ATOM 2122 N N . ILE A 1 260 ? -11.75 -22.547 13.898 1 95.19 260 ILE A N 1
ATOM 2123 C CA . ILE A 1 260 ? -12.422 -21.344 13.43 1 95.19 260 ILE A CA 1
ATOM 2124 C C . ILE A 1 260 ? -12.469 -20.312 14.555 1 95.19 260 ILE A C 1
ATOM 2126 O O . ILE A 1 260 ? -12.273 -19.125 14.32 1 95.19 260 ILE A O 1
ATOM 2130 N N . LYS A 1 261 ? -12.703 -20.703 15.711 1 94.06 261 LYS A N 1
ATOM 2131 C CA . LYS A 1 261 ? -12.797 -19.797 16.844 1 94.06 261 LYS A CA 1
ATOM 2132 C C . LYS A 1 261 ? -11.484 -19.047 17.062 1 94.06 261 LYS A C 1
ATOM 2134 O O . LYS A 1 261 ? -11.469 -17.828 17.188 1 94.06 261 LYS A O 1
ATOM 2139 N N . GLU A 1 262 ? -10.438 -19.844 17.141 1 95.56 262 GLU A N 1
ATOM 2140 C CA . GLU A 1 262 ? -9.117 -19.25 17.328 1 95.56 262 GLU A CA 1
ATOM 2141 C C . GLU A 1 262 ? -8.734 -18.359 16.141 1 95.56 262 GLU A C 1
ATOM 2143 O O . GLU A 1 262 ? -8.133 -17.297 16.312 1 95.56 262 GLU A O 1
ATOM 2148 N N . PHE A 1 263 ? -9.086 -18.781 15.016 1 96.75 263 PHE A N 1
ATOM 2149 C CA . PHE A 1 263 ? -8.797 -18.047 13.797 1 96.75 263 PHE A CA 1
ATOM 2150 C C . PHE A 1 263 ? -9.508 -16.688 13.805 1 96.75 263 PHE A C 1
ATOM 2152 O O . PHE A 1 263 ? -8.914 -15.672 13.453 1 96.75 263 PHE A O 1
ATOM 2159 N N . ARG A 1 264 ? -10.703 -16.641 14.234 1 94.31 264 ARG A N 1
ATOM 2160 C CA . ARG A 1 264 ? -11.523 -15.43 14.234 1 94.31 264 ARG A CA 1
ATOM 2161 C C . ARG A 1 264 ? -11.039 -14.438 15.281 1 94.31 264 ARG A C 1
ATOM 2163 O O . ARG A 1 264 ? -11.336 -13.242 15.203 1 94.31 264 ARG A O 1
ATOM 2170 N N . GLU A 1 265 ? -10.336 -14.906 16.219 1 94.62 265 GLU A N 1
ATOM 2171 C CA . GLU A 1 265 ? -9.805 -14.039 17.266 1 94.62 265 GLU A CA 1
ATOM 2172 C C . GLU A 1 265 ? -8.594 -13.25 16.781 1 94.62 265 GLU A C 1
ATOM 2174 O O . GLU A 1 265 ? -8.219 -12.234 17.359 1 94.62 265 GLU A O 1
ATOM 2179 N N . MET A 1 266 ? -8.039 -13.773 15.727 1 95.56 266 MET A N 1
ATOM 2180 C CA . MET A 1 266 ? -6.922 -13.047 15.133 1 95.56 266 MET A CA 1
ATOM 2181 C C . MET A 1 266 ? -7.395 -11.742 14.508 1 95.56 266 MET A C 1
ATOM 2183 O O . MET A 1 266 ? -8.516 -11.664 14 1 95.56 266 MET A O 1
ATOM 2187 N N . PRO A 1 267 ? -6.504 -10.695 14.531 1 95.44 267 PRO A N 1
ATOM 2188 C CA . PRO A 1 267 ? -6.859 -9.484 13.789 1 95.44 267 PRO A CA 1
ATOM 2189 C C . PRO A 1 267 ? -7.086 -9.75 12.305 1 95.44 267 PRO A C 1
ATOM 2191 O O . PRO A 1 267 ? -6.406 -10.594 11.711 1 95.44 267 PRO A O 1
ATOM 2194 N N . MET A 1 268 ? -7.926 -9.008 11.703 1 93.31 268 MET A N 1
ATOM 2195 C CA . MET A 1 268 ? -8.391 -9.242 10.336 1 93.31 268 MET A CA 1
ATOM 2196 C C . MET A 1 268 ? -7.219 -9.273 9.367 1 93.31 268 MET A C 1
ATOM 2198 O O . MET A 1 268 ? -7.16 -10.133 8.484 1 93.31 268 MET A O 1
ATOM 2202 N N . PRO A 1 269 ? -6.234 -8.375 9.445 1 95.19 269 PRO A N 1
ATOM 2203 C CA . PRO A 1 269 ? -5.105 -8.438 8.516 1 95.19 269 PRO A CA 1
ATOM 2204 C C . PRO A 1 269 ? -4.359 -9.766 8.578 1 95.19 269 PRO A C 1
ATOM 2206 O O . PRO A 1 269 ? -3.865 -10.25 7.555 1 95.19 269 PRO A O 1
ATOM 2209 N N . LEU A 1 270 ? -4.32 -10.336 9.734 1 97.19 270 LEU A N 1
ATOM 2210 C CA . LEU A 1 270 ? -3.625 -11.602 9.898 1 97.19 270 LEU A CA 1
ATOM 2211 C C . LEU A 1 270 ? -4.484 -12.766 9.391 1 97.19 270 LEU A C 1
ATOM 2213 O O . LEU A 1 270 ? -3.959 -13.75 8.883 1 97.19 270 LEU A O 1
ATOM 2217 N N . GLN A 1 271 ? -5.816 -12.641 9.547 1 96.12 271 GLN A N 1
ATOM 2218 C CA . GLN A 1 271 ? -6.715 -13.672 9.031 1 96.12 271 GLN A CA 1
ATOM 2219 C C . GLN A 1 271 ? -6.555 -13.836 7.523 1 96.12 271 GLN A C 1
ATOM 2221 O O . GLN A 1 271 ? -6.422 -14.961 7.031 1 96.12 271 GLN A O 1
ATOM 2226 N N . ARG A 1 272 ? -6.598 -12.773 6.879 1 93.25 272 ARG A N 1
ATOM 2227 C CA . ARG A 1 272 ? -6.48 -12.805 5.422 1 93.25 272 ARG A CA 1
ATOM 2228 C C . ARG A 1 272 ? -5.164 -13.445 4.992 1 93.25 272 ARG A C 1
ATOM 2230 O O . ARG A 1 272 ? -5.141 -14.266 4.078 1 93.25 272 ARG A O 1
ATOM 2237 N N . ARG A 1 273 ? -4.094 -12.969 5.582 1 94.25 273 ARG A N 1
ATOM 2238 C CA . ARG A 1 273 ? -2.775 -13.516 5.273 1 94.25 273 ARG A CA 1
ATOM 2239 C C . ARG A 1 273 ? -2.682 -14.984 5.676 1 94.25 273 ARG A C 1
ATOM 2241 O O . ARG A 1 273 ? -1.966 -15.758 5.043 1 94.25 273 ARG A O 1
ATOM 2248 N N . GLY A 1 274 ? -3.4 -15.352 6.762 1 95.06 274 GLY A N 1
ATOM 2249 C CA . GLY A 1 274 ? -3.447 -16.75 7.168 1 95.06 274 GLY A CA 1
ATOM 2250 C C . GLY A 1 274 ? -4.016 -17.656 6.098 1 95.06 274 GLY A C 1
ATOM 2251 O O . GLY A 1 274 ? -3.449 -18.719 5.812 1 95.06 274 GLY A O 1
ATOM 2252 N N . ILE A 1 275 ? -5.082 -17.219 5.523 1 93.88 275 ILE A N 1
ATOM 2253 C CA . ILE A 1 275 ? -5.695 -18 4.453 1 93.88 275 ILE A CA 1
ATOM 2254 C C . ILE A 1 275 ? -4.742 -18.078 3.262 1 93.88 275 ILE A C 1
ATOM 2256 O O . ILE A 1 275 ? -4.598 -19.141 2.646 1 93.88 275 ILE A O 1
ATOM 2260 N N . GLN A 1 276 ? -4.121 -17 2.975 1 90.56 276 GLN A N 1
ATOM 2261 C CA . GLN A 1 276 ? -3.154 -16.984 1.88 1 90.56 276 GLN A CA 1
ATOM 2262 C C . GLN A 1 276 ? -2.004 -17.953 2.145 1 90.56 276 GLN A C 1
ATOM 2264 O O . GLN A 1 276 ? -1.529 -18.625 1.229 1 90.56 276 GLN A O 1
ATOM 2269 N N . LEU A 1 277 ? -1.537 -17.938 3.344 1 91 277 LEU A N 1
ATOM 2270 C CA . LEU A 1 277 ? -0.458 -18.844 3.744 1 91 277 LEU A CA 1
ATOM 2271 C C . LEU A 1 277 ? -0.851 -20.297 3.521 1 91 277 LEU A C 1
ATOM 2273 O O . LEU A 1 277 ? -0.046 -21.094 3.035 1 91 277 LEU A O 1
ATOM 2277 N N . ILE A 1 278 ? -2.055 -20.625 3.889 1 93.06 278 ILE A N 1
ATOM 2278 C CA . ILE A 1 278 ? -2.572 -21.984 3.729 1 93.06 278 ILE A CA 1
ATOM 2279 C C . ILE A 1 278 ? -2.619 -22.344 2.246 1 93.06 278 ILE A C 1
ATOM 2281 O O . ILE A 1 278 ? -2.152 -23.422 1.847 1 93.06 278 ILE A O 1
ATOM 2285 N N . LEU A 1 279 ? -3.145 -21.438 1.482 1 90.62 279 LEU A N 1
ATOM 2286 C CA . LEU A 1 279 ? -3.293 -21.688 0.053 1 90.62 279 LEU A CA 1
ATOM 2287 C C . LEU A 1 279 ? -1.932 -21.812 -0.622 1 90.62 279 LEU A C 1
ATOM 2289 O O . LEU A 1 279 ? -1.739 -22.656 -1.491 1 90.62 279 LEU A O 1
ATOM 2293 N N . ASN A 1 280 ? -1.013 -20.953 -0.234 1 86.25 280 ASN A N 1
ATOM 2294 C CA . ASN A 1 280 ? 0.336 -21.031 -0.784 1 86.25 280 ASN A CA 1
ATOM 2295 C C . ASN A 1 280 ? 1.003 -22.375 -0.454 1 86.25 280 ASN A C 1
ATOM 2297 O O . ASN A 1 280 ? 1.758 -22.906 -1.265 1 86.25 280 ASN A O 1
ATOM 2301 N N . TYR A 1 281 ? 0.735 -22.781 0.718 1 87.56 281 TYR A N 1
ATOM 2302 C CA . TYR A 1 281 ? 1.319 -24.047 1.173 1 87.56 281 TYR A CA 1
ATOM 2303 C C . TYR A 1 281 ? 0.749 -25.219 0.393 1 87.56 281 TYR A C 1
ATOM 2305 O O . TYR A 1 281 ? 1.488 -26.125 -0.014 1 87.56 281 TYR A O 1
ATOM 2313 N N . LEU A 1 282 ? -0.471 -25.156 0.123 1 89.06 282 LEU A N 1
ATOM 2314 C CA . LEU A 1 282 ? -1.155 -26.281 -0.494 1 89.06 282 LEU A CA 1
ATOM 2315 C C . LEU A 1 282 ? -0.974 -26.266 -2.008 1 89.06 282 LEU A C 1
ATOM 2317 O O . LEU A 1 282 ? -0.804 -27.328 -2.627 1 89.06 282 LEU A O 1
ATOM 2321 N N . TYR A 1 283 ? -1.128 -25.078 -2.697 1 84.81 283 TYR A N 1
ATOM 2322 C CA . TYR A 1 283 ? -1.019 -24.984 -4.148 1 84.81 283 TYR A CA 1
ATOM 2323 C C . TYR A 1 283 ? 0.441 -24.938 -4.586 1 84.81 283 TYR A C 1
ATOM 2325 O O . TYR A 1 283 ? 0.753 -25.156 -5.758 1 84.81 283 TYR A O 1
ATOM 2333 N N . LYS A 1 284 ? 1.358 -25.5 -4.184 1 70.69 284 LYS A N 1
ATOM 2334 C CA . LYS A 1 284 ? 2.76 -25.359 -4.57 1 70.69 284 LYS A CA 1
ATOM 2335 C C . LYS A 1 284 ? 2.938 -24.25 -5.609 1 70.69 284 LYS A C 1
ATOM 2337 O O . LYS A 1 284 ? 3.783 -23.375 -5.445 1 70.69 284 LYS A O 1
ATOM 2342 N N . GLU A 1 285 ? 2.125 -24.281 -6.848 1 66.62 285 GLU A N 1
ATOM 2343 C CA . GLU A 1 285 ? 2.035 -23.219 -7.84 1 66.62 285 GLU A CA 1
ATOM 2344 C C . GLU A 1 285 ? 0.644 -22.594 -7.855 1 66.62 285 GLU A C 1
ATOM 2346 O O . GLU A 1 285 ? -0.342 -23.266 -8.164 1 66.62 285 GLU A O 1
ATOM 2351 N N . LYS A 1 286 ? 0.611 -21.422 -7.484 1 66.94 286 LYS A N 1
ATOM 2352 C CA . LYS A 1 286 ? -0.677 -20.75 -7.363 1 66.94 286 LYS A CA 1
ATOM 2353 C C . LYS A 1 286 ? -1.383 -20.672 -8.711 1 66.94 286 LYS A C 1
ATOM 2355 O O . LYS A 1 286 ? -0.814 -20.172 -9.688 1 66.94 286 LYS A O 1
ATOM 2360 N N . PRO A 1 287 ? -2.562 -21.203 -8.656 1 66.75 287 PRO A N 1
ATOM 2361 C CA . PRO A 1 287 ? -3.322 -21.078 -9.898 1 66.75 287 PRO A CA 1
ATOM 2362 C C . PRO A 1 287 ? -3.707 -19.641 -10.219 1 66.75 287 PRO A C 1
ATOM 2364 O O . PRO A 1 287 ? -3.973 -18.844 -9.312 1 66.75 287 PRO A O 1
ATOM 2367 N N . THR A 1 288 ? -3.662 -19.281 -11.445 1 60.72 288 THR A N 1
ATOM 2368 C CA . THR A 1 288 ? -4 -17.938 -11.922 1 60.72 288 THR A CA 1
ATOM 2369 C C . THR A 1 288 ? -5.441 -17.594 -11.562 1 60.72 288 THR A C 1
ATOM 2371 O O . THR A 1 288 ? -5.789 -16.406 -11.453 1 60.72 288 THR A O 1
ATOM 2374 N N . SER A 1 289 ? -6.184 -18.656 -11.289 1 64.69 289 SER A N 1
ATOM 2375 C CA . SER A 1 289 ? -7.609 -18.438 -11.062 1 64.69 289 SER A CA 1
ATOM 2376 C C . SER A 1 289 ? -7.895 -18.109 -9.602 1 64.69 289 SER A C 1
ATOM 2378 O O . SER A 1 289 ? -9 -17.703 -9.258 1 64.69 289 SER A O 1
ATOM 2380 N N . LEU A 1 290 ? -6.918 -18.375 -8.836 1 74 290 LEU A N 1
ATOM 2381 C CA . LEU A 1 290 ? -7.105 -18.016 -7.438 1 74 290 LEU A CA 1
ATOM 2382 C C . LEU A 1 290 ? -7.176 -16.5 -7.281 1 74 290 LEU A C 1
ATOM 2384 O O . LEU A 1 290 ? -6.316 -15.773 -7.789 1 74 290 LEU A O 1
ATOM 2388 N N . SER A 1 291 ? -8.266 -16.031 -6.789 1 72 291 SER A N 1
ATOM 2389 C CA . SER A 1 291 ? -8.516 -14.602 -6.684 1 72 291 SER A CA 1
ATOM 2390 C C . SER A 1 291 ? -8.898 -14.211 -5.258 1 72 291 SER A C 1
ATOM 2392 O O . SER A 1 291 ? -9.047 -15.078 -4.391 1 72 291 SER A O 1
ATOM 2394 N N . ALA A 1 292 ? -9 -12.945 -5.051 1 74.81 292 ALA A N 1
ATOM 2395 C CA . ALA A 1 292 ? -9.43 -12.391 -3.768 1 74.81 292 ALA A CA 1
ATOM 2396 C C . ALA A 1 292 ? -10.828 -12.883 -3.402 1 74.81 292 ALA A C 1
ATOM 2398 O O . ALA A 1 292 ? -11.164 -13.008 -2.223 1 74.81 292 ALA A O 1
ATOM 2399 N N . LEU A 1 293 ? -11.516 -13.281 -4.414 1 76.06 293 LEU A N 1
ATOM 2400 C CA . LEU A 1 293 ? -12.875 -13.766 -4.203 1 76.06 293 LEU A CA 1
ATOM 2401 C C . LEU A 1 293 ? -12.875 -15.07 -3.418 1 76.06 293 LEU A C 1
ATOM 2403 O O . LEU A 1 293 ? -13.758 -15.312 -2.596 1 76.06 293 LEU A O 1
ATOM 2407 N N . HIS A 1 294 ? -11.891 -15.898 -3.678 1 86.25 294 HIS A N 1
ATOM 2408 C CA . HIS A 1 294 ? -11.789 -17.172 -2.977 1 86.25 294 HIS A CA 1
ATOM 2409 C C . HIS A 1 294 ? -11.562 -16.953 -1.482 1 86.25 294 HIS A C 1
ATOM 2411 O O . HIS A 1 294 ? -12.141 -17.672 -0.657 1 86.25 294 HIS A O 1
ATOM 2417 N N . ILE A 1 295 ? -10.781 -16.016 -1.206 1 87.25 295 ILE A N 1
ATOM 2418 C CA . ILE A 1 295 ? -10.523 -15.703 0.195 1 87.25 295 ILE A CA 1
ATOM 2419 C C . ILE A 1 295 ? -11.797 -15.195 0.859 1 87.25 295 ILE A C 1
ATOM 2421 O O . ILE A 1 295 ? -12.117 -15.586 1.985 1 87.25 295 ILE A O 1
ATOM 2425 N N . GLU A 1 296 ? -12.492 -14.375 0.16 1 84.44 296 GLU A N 1
ATOM 2426 C CA . GLU A 1 296 ? -13.758 -13.859 0.674 1 84.44 296 GLU A CA 1
ATOM 2427 C C . GLU A 1 296 ? -14.758 -14.984 0.907 1 84.44 296 GLU A C 1
ATOM 2429 O O . GLU A 1 296 ? -15.539 -14.945 1.864 1 84.44 296 GLU A O 1
ATOM 2434 N N . ASN A 1 297 ? -14.711 -15.938 0.009 1 88.25 297 ASN A N 1
ATOM 2435 C CA . ASN A 1 297 ? -15.602 -17.078 0.145 1 88.25 297 ASN A CA 1
ATOM 2436 C C . ASN A 1 297 ? -15.289 -17.891 1.4 1 88.25 297 ASN A C 1
ATOM 2438 O O . ASN A 1 297 ? -16.188 -18.422 2.049 1 88.25 297 ASN A O 1
ATOM 2442 N N . VAL A 1 298 ? -14.117 -18 1.66 1 93 298 VAL A N 1
ATOM 2443 C CA . VAL A 1 298 ? -13.719 -18.719 2.863 1 93 298 VAL A CA 1
ATOM 2444 C C . VAL A 1 298 ? -14.242 -17.984 4.102 1 93 298 VAL A C 1
ATOM 2446 O O . VAL A 1 298 ? -14.75 -18.625 5.031 1 93 298 VAL A O 1
ATOM 2449 N N . PHE A 1 299 ? -14.117 -16.672 4.09 1 90.12 299 PHE A N 1
ATOM 2450 C CA . PHE A 1 299 ? -14.641 -15.883 5.199 1 90.12 299 PHE A CA 1
ATOM 2451 C C . PHE A 1 299 ? -16.141 -16.094 5.352 1 90.12 299 PHE A C 1
ATOM 2453 O O . PHE A 1 299 ? -16.641 -16.25 6.465 1 90.12 299 PHE A O 1
ATOM 2460 N N . ALA A 1 300 ? -16.766 -16.062 4.223 1 87.06 300 ALA A N 1
ATOM 2461 C CA . ALA A 1 300 ? -18.219 -16.25 4.234 1 87.06 300 ALA A CA 1
ATOM 2462 C C . ALA A 1 300 ? -18.578 -17.641 4.773 1 87.06 300 ALA A C 1
ATOM 2464 O O . ALA A 1 300 ? -19.562 -17.781 5.516 1 87.06 300 ALA A O 1
ATOM 2465 N N . LEU A 1 301 ? -17.828 -18.625 4.379 1 91 301 LEU A N 1
ATOM 2466 C CA . LEU A 1 301 ? -18.047 -20 4.836 1 91 301 LEU A CA 1
ATOM 2467 C C . LEU A 1 301 ? -17.906 -20.094 6.352 1 91 301 LEU A C 1
ATOM 2469 O O . LEU A 1 301 ? -18.719 -20.734 7.02 1 91 301 LEU A O 1
ATOM 2473 N N . MET A 1 302 ? -16.953 -19.438 6.898 1 91.5 302 MET A N 1
ATOM 2474 C CA . MET A 1 302 ? -16.672 -19.5 8.328 1 91.5 302 MET A CA 1
ATOM 2475 C C . MET A 1 302 ? -17.703 -18.719 9.133 1 91.5 302 MET A C 1
ATOM 2477 O O . MET A 1 302 ? -17.922 -19.016 10.312 1 91.5 302 MET A O 1
ATOM 2481 N N . SER A 1 303 ? -18.297 -17.75 8.531 1 86.38 303 SER A N 1
ATOM 2482 C CA . SER A 1 303 ? -19.25 -16.906 9.242 1 86.38 303 SER A CA 1
ATOM 2483 C C . SER A 1 303 ? -20.688 -17.359 8.992 1 86.38 303 SER A C 1
ATOM 2485 O O . SER A 1 303 ? -21.625 -16.781 9.539 1 86.38 303 SER A O 1
ATOM 2487 N N . SER A 1 304 ? -20.812 -18.297 8.195 1 84.38 304 SER A N 1
ATOM 2488 C CA . SER A 1 304 ? -22.156 -18.797 7.859 1 84.38 304 SER A CA 1
ATOM 2489 C C . SER A 1 304 ? -22.859 -19.344 9.086 1 84.38 304 SER A C 1
ATOM 2491 O O . SER A 1 304 ? -22.234 -19.953 9.961 1 84.38 304 SER A O 1
ATOM 2493 N N . PRO A 1 305 ? -24.141 -19.047 9.094 1 82.44 305 PRO A N 1
ATOM 2494 C CA . PRO A 1 305 ? -24.906 -19.625 10.195 1 82.44 305 PRO A CA 1
ATOM 2495 C C . PRO A 1 305 ? -25.031 -21.141 10.102 1 82.44 305 PRO A C 1
ATOM 2497 O O . PRO A 1 305 ? -25.297 -21.812 11.102 1 82.44 305 PRO A O 1
ATOM 2500 N N . HIS A 1 306 ? -24.797 -21.688 8.977 1 81.5 306 HIS A N 1
ATOM 2501 C CA . HIS A 1 306 ? -24.859 -23.141 8.797 1 81.5 306 HIS A CA 1
ATOM 2502 C C . HIS A 1 306 ? -23.594 -23.812 9.328 1 81.5 306 HIS A C 1
ATOM 2504 O O . HIS A 1 306 ? -22.484 -23.344 9.078 1 81.5 306 HIS A O 1
ATOM 2510 N N . PRO A 1 307 ? -23.812 -24.812 10.016 1 79.06 307 PRO A N 1
ATOM 2511 C CA . PRO A 1 307 ? -22.672 -25.438 10.688 1 79.06 307 PRO A CA 1
ATOM 2512 C C . PRO A 1 307 ? -21.719 -26.109 9.703 1 79.06 307 PRO A C 1
ATOM 2514 O O . PRO A 1 307 ? -20.562 -26.391 10.055 1 79.06 307 PRO A O 1
ATOM 2517 N N . SER A 1 308 ? -22.281 -26.516 8.516 1 81.94 308 SER A N 1
ATOM 2518 C CA . SER A 1 308 ? -21.406 -27.188 7.562 1 81.94 308 SER A CA 1
ATOM 2519 C C . SER A 1 308 ? -21.547 -26.594 6.164 1 81.94 308 SER A C 1
ATOM 2521 O O . SER A 1 308 ? -22.578 -25.984 5.852 1 81.94 308 SER A O 1
ATOM 2523 N N . GLY A 1 309 ? -20.406 -26.469 5.406 1 86.25 309 GLY A N 1
ATOM 2524 C CA . GLY A 1 309 ? -20.375 -25.984 4.035 1 86.25 309 GLY A CA 1
ATOM 2525 C C . GLY A 1 309 ? -19.109 -26.375 3.287 1 86.25 309 GLY A C 1
ATOM 2526 O O . GLY A 1 309 ? -18.141 -26.828 3.893 1 86.25 309 GLY A O 1
ATOM 2527 N N . THR A 1 310 ? -19.266 -26.344 1.979 1 88.5 310 THR A N 1
ATOM 2528 C CA . THR A 1 310 ? -18.125 -26.75 1.165 1 88.5 310 THR A CA 1
ATOM 2529 C C . THR A 1 310 ? -17.891 -25.75 0.026 1 88.5 310 THR A C 1
ATOM 2531 O O . THR A 1 310 ? -18.859 -25.266 -0.574 1 88.5 310 THR A O 1
ATOM 2534 N N . LEU A 1 311 ? -16.656 -25.375 -0.141 1 90.88 311 LEU A N 1
ATOM 2535 C CA . LEU A 1 311 ? -16.219 -24.562 -1.277 1 90.88 311 LEU A CA 1
ATOM 2536 C C . LEU A 1 311 ? -15.297 -25.359 -2.189 1 90.88 311 LEU A C 1
ATOM 2538 O O . LEU A 1 311 ? -14.508 -26.188 -1.717 1 90.88 311 LEU A O 1
ATOM 2542 N N . HIS A 1 312 ? -15.383 -25.141 -3.465 1 87.75 312 HIS A N 1
ATOM 2543 C CA . HIS A 1 312 ? -14.508 -25.781 -4.449 1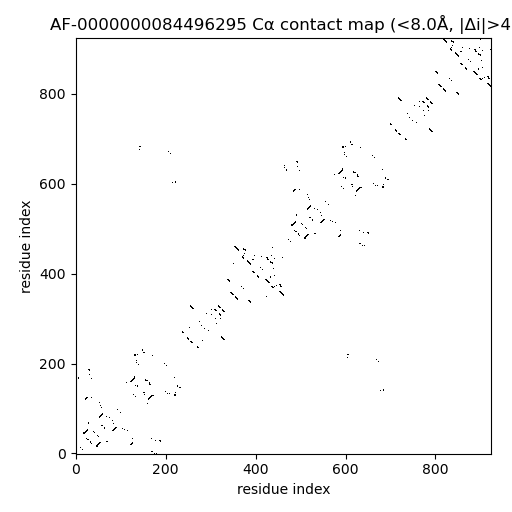 87.75 312 HIS A CA 1
ATOM 2544 C C . HIS A 1 312 ? -13.547 -24.766 -5.07 1 87.75 312 HIS A C 1
ATOM 2546 O O . HIS A 1 312 ? -13.984 -23.812 -5.719 1 87.75 312 HIS A O 1
ATOM 2552 N N . PHE A 1 313 ? -12.352 -24.984 -4.84 1 89 313 PHE A N 1
ATOM 2553 C CA . PHE A 1 313 ? -11.305 -24.109 -5.352 1 89 313 PHE A CA 1
ATOM 2554 C C . PHE A 1 313 ? -10.656 -24.703 -6.598 1 89 313 PHE A C 1
ATOM 2556 O O . PHE A 1 313 ? -10.914 -25.859 -6.945 1 89 313 PHE A O 1
ATOM 2563 N N . PRO A 1 314 ? -9.898 -23.922 -7.25 1 82.62 314 PRO A N 1
ATOM 2564 C CA . PRO A 1 314 ? -9.25 -24.406 -8.461 1 82.62 314 PRO A CA 1
ATOM 2565 C C . PRO A 1 314 ? -8.352 -25.625 -8.203 1 82.62 314 PRO A C 1
ATOM 2567 O O . PRO A 1 314 ? -7.828 -25.781 -7.098 1 82.62 314 PRO A O 1
ATOM 2570 N N . ASN A 1 315 ? -8.195 -26.516 -9.164 1 80 315 ASN A N 1
ATOM 2571 C CA . ASN A 1 315 ? -7.309 -27.672 -9.18 1 80 315 ASN A CA 1
ATOM 2572 C C . ASN A 1 315 ? -7.715 -28.688 -8.125 1 80 315 ASN A C 1
ATOM 2574 O O . ASN A 1 315 ? -6.863 -29.391 -7.562 1 80 315 ASN A O 1
ATOM 2578 N N . GLY A 1 316 ? -8.984 -28.688 -7.629 1 81 316 GLY A N 1
ATOM 2579 C CA . GLY A 1 316 ? -9.539 -29.766 -6.828 1 81 316 GLY A CA 1
ATOM 2580 C C . GLY A 1 316 ? -9.438 -29.516 -5.336 1 81 316 GLY A C 1
ATOM 2581 O O . GLY A 1 316 ? -9.742 -30.391 -4.531 1 81 316 GLY A O 1
ATOM 2582 N N . LEU A 1 317 ? -9 -28.375 -4.953 1 90 317 LEU A N 1
ATOM 2583 C CA . LEU A 1 317 ? -8.945 -28.047 -3.531 1 90 317 LEU A CA 1
ATOM 2584 C C . LEU A 1 317 ? -10.352 -27.828 -2.973 1 90 317 LEU A C 1
ATOM 2586 O O . LEU A 1 317 ? -11.141 -27.078 -3.557 1 90 317 LEU A O 1
ATOM 2590 N N . LYS A 1 318 ? -10.625 -28.578 -1.962 1 90.94 318 LYS A N 1
ATOM 2591 C CA . LYS A 1 318 ? -11.922 -28.422 -1.298 1 90.94 318 LYS A CA 1
ATOM 2592 C C . LYS A 1 318 ? -11.758 -27.781 0.073 1 90.94 318 LYS A C 1
ATOM 2594 O O . LYS A 1 318 ? -10.852 -28.125 0.83 1 90.94 318 LYS A O 1
ATOM 2599 N N . VAL A 1 319 ? -12.57 -26.812 0.353 1 94.25 319 VAL A N 1
ATOM 2600 C CA . VAL A 1 319 ? -12.625 -26.172 1.666 1 94.25 319 VAL A CA 1
ATOM 2601 C C . VAL A 1 319 ? -13.93 -26.547 2.365 1 94.25 319 VAL A C 1
ATOM 2603 O O . VAL A 1 319 ? -15.016 -26.234 1.876 1 94.25 319 VAL A O 1
ATOM 2606 N N . VAL A 1 320 ? -13.789 -27.219 3.484 1 91.69 320 VAL A N 1
ATOM 2607 C CA . VAL A 1 320 ? -14.961 -27.766 4.156 1 91.69 320 VAL A CA 1
ATOM 2608 C C . VAL A 1 320 ? -15.023 -27.234 5.59 1 91.69 320 VAL A C 1
ATOM 2610 O O . VAL A 1 320 ? -14.031 -27.266 6.312 1 91.69 320 VAL A O 1
ATOM 2613 N N . ARG A 1 321 ? -16.125 -26.672 5.855 1 93.25 321 ARG A N 1
ATOM 2614 C CA . ARG A 1 321 ? -16.375 -26.312 7.25 1 93.25 321 ARG A CA 1
ATOM 2615 C C . ARG A 1 321 ? -17.188 -27.391 7.965 1 93.25 321 ARG A C 1
ATOM 2617 O O . ARG A 1 321 ? -18.219 -27.844 7.453 1 93.25 321 ARG A O 1
ATOM 2624 N N . SER A 1 322 ? -16.656 -27.875 9.047 1 87.62 322 SER A N 1
ATOM 2625 C CA . SER A 1 322 ? -17.359 -28.781 9.945 1 87.62 322 SER A CA 1
ATOM 2626 C C . SER A 1 322 ? -17.359 -28.25 11.375 1 87.62 322 SER A C 1
ATOM 2628 O O . SER A 1 322 ? -16.391 -28.422 12.109 1 87.62 322 SER A O 1
ATOM 2630 N N . TYR A 1 323 ? -18.422 -27.641 11.742 1 86.44 323 TYR A N 1
ATOM 2631 C CA . TYR A 1 323 ? -18.547 -27 13.055 1 86.44 323 TYR A CA 1
ATOM 2632 C C . TYR A 1 323 ? -17.484 -25.938 13.25 1 86.44 323 TYR A C 1
ATOM 2634 O O . TYR A 1 323 ? -17.438 -24.938 12.523 1 86.44 323 TYR A O 1
ATOM 2642 N N . GLU A 1 324 ? -16.609 -26.234 14.156 1 91.06 324 GLU A N 1
ATOM 2643 C CA . GLU A 1 324 ? -15.656 -25.172 14.492 1 91.06 324 GLU A CA 1
ATOM 2644 C C . GLU A 1 324 ? -14.312 -25.406 13.812 1 91.06 324 GLU A C 1
ATOM 2646 O O . GLU A 1 324 ? -13.305 -24.812 14.203 1 91.06 324 GLU A O 1
ATOM 2651 N N . LYS A 1 325 ? -14.414 -26.312 12.773 1 93.94 325 LYS A N 1
ATOM 2652 C CA . LYS A 1 325 ? -13.18 -26.594 12.039 1 93.94 325 LYS A CA 1
ATOM 2653 C C . LYS A 1 325 ? -13.336 -26.281 10.555 1 93.94 325 LYS A C 1
ATOM 2655 O O . LYS A 1 325 ? -14.398 -26.5 9.977 1 93.94 325 LYS A O 1
ATOM 2660 N N . CYS A 1 326 ? -12.344 -25.703 10.008 1 96.25 326 CYS A N 1
ATOM 2661 C CA . CYS A 1 326 ? -12.266 -25.453 8.57 1 96.25 326 CYS A CA 1
ATOM 2662 C C . CYS A 1 326 ? -11.125 -26.25 7.945 1 96.25 326 CYS A C 1
ATOM 2664 O O . CYS A 1 326 ? -9.961 -26.047 8.297 1 96.25 326 CYS A O 1
ATOM 2666 N N . GLN A 1 327 ? -11.469 -27.078 7.035 1 94.19 327 GLN A N 1
ATOM 2667 C CA . GLN A 1 327 ? -10.5 -28 6.441 1 94.19 327 GLN A CA 1
ATOM 2668 C C . GLN A 1 327 ? -10.242 -27.672 4.98 1 94.19 327 GLN A C 1
ATOM 2670 O O . GLN A 1 327 ? -11.18 -27.469 4.207 1 94.19 327 GLN A O 1
ATOM 2675 N N . PHE A 1 328 ? -8.945 -27.469 4.672 1 95.25 328 PHE A N 1
ATOM 2676 C CA . PHE A 1 328 ? -8.484 -27.359 3.291 1 95.25 328 PHE A CA 1
ATOM 2677 C C . PHE A 1 328 ? -7.883 -28.688 2.824 1 95.25 328 PHE A C 1
ATOM 2679 O O . PHE A 1 328 ? -6.871 -29.141 3.365 1 95.25 328 PHE A O 1
ATOM 2686 N N . LEU A 1 329 ? -8.492 -29.266 1.797 1 90.38 329 LEU A N 1
ATOM 2687 C CA . LEU A 1 329 ? -8.078 -30.625 1.464 1 90.38 329 LEU A CA 1
ATOM 2688 C C . LEU A 1 329 ? -8.023 -30.812 -0.048 1 90.38 329 LEU A C 1
ATOM 2690 O O . LEU A 1 329 ? -8.969 -30.484 -0.76 1 90.38 329 LEU A O 1
ATOM 2694 N N . PHE A 1 330 ? -6.859 -31.047 -0.578 1 86.31 330 PHE A N 1
ATOM 2695 C CA . PHE A 1 330 ? -6.785 -31.547 -1.947 1 86.31 330 PHE A CA 1
ATOM 2696 C C . PHE A 1 330 ? -7.258 -33 -2.023 1 86.31 330 PHE A C 1
ATOM 2698 O O . PHE A 1 330 ? -6.785 -33.844 -1.267 1 86.31 330 PHE A O 1
ATOM 2705 N N . ARG A 1 331 ? -8.43 -33.062 -2.637 1 64.06 331 ARG A N 1
ATOM 2706 C CA . ARG A 1 331 ? -8.891 -34.438 -2.766 1 64.06 331 ARG A CA 1
ATOM 2707 C C . ARG A 1 331 ? -8.016 -35.219 -3.727 1 64.06 331 ARG A C 1
ATOM 2709 O O . ARG A 1 331 ? -7.605 -34.688 -4.77 1 64.06 331 ARG A O 1
ATOM 2716 N N . LEU A 1 332 ? -7.359 -36.094 -3.312 1 50.88 332 LEU A N 1
ATOM 2717 C CA . LEU A 1 332 ? -6.781 -37.062 -4.242 1 50.88 332 LEU A CA 1
ATOM 2718 C C . LEU A 1 332 ? -7.711 -37.281 -5.422 1 50.88 332 LEU A C 1
ATOM 2720 O O . LEU A 1 332 ? -8.93 -37.125 -5.301 1 50.88 332 LEU A O 1
ATOM 2724 N N . GLN A 1 333 ? -7.289 -37 -6.645 1 46.12 333 GLN A N 1
ATOM 2725 C CA . GLN A 1 333 ? -8.055 -37.406 -7.816 1 46.12 333 GLN A CA 1
ATOM 2726 C C . GLN A 1 333 ? -9.242 -38.281 -7.414 1 46.12 333 GLN A C 1
ATOM 2728 O O . GLN A 1 333 ? -9.102 -39.188 -6.602 1 46.12 333 GLN A O 1
ATOM 2733 N N . PRO A 1 334 ? -10.469 -37.594 -7.406 1 44.03 334 PRO A N 1
ATOM 2734 C CA . PRO A 1 334 ? -11.555 -38.562 -7.293 1 44.03 334 PRO A CA 1
ATOM 2735 C C . PRO A 1 334 ? -11.133 -39.969 -7.715 1 44.03 334 PRO A C 1
ATOM 2737 O O . PRO A 1 334 ? -10.508 -40.156 -8.766 1 44.03 334 PRO A O 1
ATOM 2740 N N . ILE A 1 335 ? -10.625 -40.625 -6.836 1 44.75 335 ILE A N 1
ATOM 2741 C CA . ILE A 1 335 ? -10.477 -42.031 -7.223 1 44.75 335 ILE A CA 1
ATOM 2742 C C . ILE A 1 335 ? -11.633 -42.438 -8.141 1 44.75 335 ILE A C 1
ATOM 2744 O O . ILE A 1 335 ? -12.797 -42.281 -7.785 1 44.75 335 ILE A O 1
ATOM 2748 N N . GLN A 1 336 ? -11.492 -42.031 -9.43 1 51.47 336 GLN A N 1
ATOM 2749 C CA . GLN A 1 336 ? -12.359 -42.562 -10.469 1 51.47 336 GLN A CA 1
ATOM 2750 C C . GLN A 1 336 ? -13.078 -43.844 -10 1 51.47 336 GLN A C 1
ATOM 2752 O O . GLN A 1 336 ? -12.508 -44.625 -9.258 1 51.47 336 GLN A O 1
ATOM 2757 N N . SER A 1 337 ? -14.453 -43.781 -10.133 1 63.94 337 SER A N 1
ATOM 2758 C CA . SER A 1 337 ? -15.109 -45.094 -10 1 63.94 337 SER A CA 1
ATOM 2759 C C . SER A 1 337 ? -14.242 -46.219 -10.594 1 63.94 337 SER A C 1
ATOM 2761 O O . SER A 1 337 ? -13.547 -46 -11.586 1 63.94 337 SER A O 1
ATOM 2763 N N . TYR A 1 338 ? -13.859 -47.125 -9.82 1 74.62 338 TYR A N 1
ATOM 2764 C CA . TYR A 1 338 ? -13.102 -48.219 -10.375 1 74.62 338 TYR A CA 1
ATOM 2765 C C . TYR A 1 338 ? -13.922 -49.531 -10.359 1 74.62 338 TYR A C 1
ATOM 2767 O O . TYR A 1 338 ? -14.93 -49.625 -9.648 1 74.62 338 TYR A O 1
ATOM 2775 N N . ARG A 1 339 ? -13.805 -50.281 -11.297 1 84.81 339 ARG A N 1
ATOM 2776 C CA . ARG A 1 339 ? -14.375 -51.594 -11.445 1 84.81 339 ARG A CA 1
ATOM 2777 C C . ARG A 1 339 ? -13.305 -52.625 -11.828 1 84.81 339 ARG A C 1
ATOM 2779 O O . ARG A 1 339 ? -12.703 -52.531 -12.898 1 84.81 339 ARG A O 1
ATOM 2786 N N . PHE A 1 340 ? -13.031 -53.438 -10.914 1 89.06 340 PHE A N 1
ATOM 2787 C CA . PHE A 1 340 ? -12.094 -54.531 -11.188 1 89.06 340 PHE A CA 1
ATOM 2788 C C . PHE A 1 340 ? -12.797 -55.875 -11.172 1 89.06 340 PHE A C 1
ATOM 2790 O O . PHE A 1 340 ? -13.711 -56.094 -10.375 1 89.06 340 PHE A O 1
ATOM 2797 N N . GLU A 1 341 ? -12.5 -56.781 -12.062 1 90.06 341 GLU A N 1
ATOM 2798 C CA . GLU A 1 341 ? -13.023 -58.125 -12.094 1 90.06 341 GLU A CA 1
ATOM 2799 C C . GLU A 1 341 ? -11.945 -59.156 -11.742 1 90.06 341 GLU A C 1
ATOM 2801 O O . GLU A 1 341 ? -10.805 -59.062 -12.195 1 90.06 341 GLU A O 1
ATOM 2806 N N . MET A 1 342 ? -12.289 -59.969 -10.852 1 88.94 342 MET A N 1
ATOM 2807 C CA . MET A 1 342 ? -11.375 -61.062 -10.477 1 88.94 342 MET A CA 1
ATOM 2808 C C . MET A 1 342 ? -11.961 -62.406 -10.82 1 88.94 342 MET A C 1
ATOM 2810 O O . MET A 1 342 ? -12.977 -62.812 -10.242 1 88.94 342 MET A O 1
ATOM 2814 N N . ASN A 1 343 ? -11.336 -63.125 -11.734 1 87.88 343 ASN A N 1
ATOM 2815 C CA . ASN A 1 343 ? -11.766 -64.438 -12.141 1 87.88 343 ASN A CA 1
ATOM 2816 C C . ASN A 1 343 ? -10.867 -65.5 -11.562 1 87.88 343 ASN A C 1
ATOM 2818 O O . ASN A 1 343 ? -11.273 -66.688 -11.453 1 87.88 343 ASN A O 1
ATOM 2822 N N . GLU A 1 344 ? -9.672 -65.188 -11.25 1 86.75 344 GLU A N 1
ATOM 2823 C CA . GLU A 1 344 ? -8.664 -66.125 -10.766 1 86.75 344 GLU A CA 1
ATOM 2824 C C . GLU A 1 344 ? -7.883 -65.5 -9.594 1 86.75 344 GLU A C 1
ATOM 2826 O O . GLU A 1 344 ? -7.918 -64.312 -9.359 1 86.75 344 GLU A O 1
ATOM 2831 N N . PRO A 1 345 ? -7.262 -66.438 -8.805 1 87.44 345 PRO A N 1
ATOM 2832 C CA . PRO A 1 345 ? -6.469 -65.938 -7.68 1 87.44 345 PRO A CA 1
ATOM 2833 C C . PRO A 1 345 ? -5.449 -64.875 -8.094 1 87.44 345 PRO A C 1
ATOM 2835 O O . PRO A 1 345 ? -4.855 -64.938 -9.172 1 87.44 345 PRO A O 1
ATOM 2838 N N . GLY A 1 346 ? -5.285 -63.781 -7.324 1 87.94 346 GLY A N 1
ATOM 2839 C CA . GLY A 1 346 ? -4.371 -62.688 -7.57 1 87.94 346 GLY A CA 1
ATOM 2840 C C . GLY A 1 346 ? -4.598 -61.5 -6.645 1 87.94 346 GLY A C 1
ATOM 2841 O O . GLY A 1 346 ? -5.379 -61.594 -5.695 1 87.94 346 GLY A O 1
ATOM 2842 N N . LYS A 1 347 ? -3.834 -60.469 -6.852 1 89 347 LYS A N 1
ATOM 2843 C CA . LYS A 1 347 ? -3.896 -59.25 -6.062 1 89 347 LYS A CA 1
ATOM 2844 C C . LYS A 1 347 ? -4.258 -58.062 -6.938 1 89 347 LYS A C 1
ATOM 2846 O O . LYS A 1 347 ? -3.756 -57.938 -8.055 1 89 347 LYS A O 1
ATOM 2851 N N . VAL A 1 348 ? -5.238 -57.344 -6.543 1 88.69 348 VAL A N 1
ATOM 2852 C CA . VAL A 1 348 ? -5.605 -56.125 -7.258 1 88.69 348 VAL A CA 1
ATOM 2853 C C . VAL A 1 348 ? -5.359 -54.906 -6.371 1 88.69 348 VAL A C 1
ATOM 2855 O O . VAL A 1 348 ? -5.805 -54.844 -5.223 1 88.69 348 VAL A O 1
ATOM 2858 N N . GLU A 1 349 ? -4.629 -54 -6.91 1 86.31 349 GLU A N 1
ATOM 2859 C CA . GLU A 1 349 ? -4.422 -52.719 -6.211 1 86.31 349 GLU A CA 1
ATOM 2860 C C . GLU A 1 349 ? -5.559 -51.75 -6.492 1 86.31 349 GLU A C 1
ATOM 2862 O O . GLU A 1 349 ? -5.887 -51.469 -7.648 1 86.31 349 GLU A O 1
ATOM 2867 N N . LEU A 1 350 ? -6.102 -51.312 -5.453 1 82.88 350 LEU A N 1
ATOM 2868 C CA . LEU A 1 350 ? -7.23 -50.375 -5.582 1 82.88 350 LEU A CA 1
ATOM 2869 C C . LEU A 1 350 ? -6.762 -48.938 -5.547 1 82.88 350 LEU A C 1
ATOM 2871 O O . LEU A 1 350 ? -5.734 -48.625 -4.941 1 82.88 350 LEU A O 1
ATOM 2875 N N . PRO A 1 351 ? -7.543 -48.156 -6.223 1 76.38 351 PRO A N 1
ATOM 2876 C CA . PRO A 1 351 ? -7.148 -46.75 -6.316 1 76.38 351 PRO A CA 1
ATOM 2877 C C . PRO A 1 351 ? -7.109 -46.062 -4.953 1 76.38 351 PRO A C 1
ATOM 2879 O O . PRO A 1 351 ? -6.477 -45 -4.809 1 76.38 351 PRO A O 1
ATOM 2882 N N . ASN A 1 352 ? -7.742 -46.656 -3.99 1 69.75 352 ASN A N 1
ATOM 2883 C CA . ASN A 1 352 ? -7.742 -46.031 -2.664 1 69.75 352 ASN A CA 1
ATOM 2884 C C . ASN A 1 352 ? -6.488 -46.406 -1.876 1 69.75 352 ASN A C 1
ATOM 2886 O O . ASN A 1 352 ? -6.391 -46.094 -0.684 1 69.75 352 ASN A O 1
ATOM 2890 N N . GLY A 1 353 ? -5.609 -47.062 -2.453 1 72.62 353 GLY A N 1
ATOM 2891 C CA . GLY A 1 353 ? -4.355 -47.438 -1.818 1 72.62 353 GLY A CA 1
ATOM 2892 C C . GLY A 1 353 ? -4.398 -48.812 -1.179 1 72.62 353 GLY A C 1
ATOM 2893 O O . GLY A 1 353 ? -3.377 -49.312 -0.698 1 72.62 353 GLY A O 1
ATOM 2894 N N . SER A 1 354 ? -5.5 -49.375 -1.058 1 79.62 354 SER A N 1
ATOM 2895 C CA . SER A 1 354 ? -5.633 -50.688 -0.49 1 79.62 354 SER A CA 1
ATOM 2896 C C . SER A 1 354 ? -5.473 -51.781 -1.561 1 79.62 354 SER A C 1
ATOM 2898 O O . SER A 1 354 ? -5.285 -51.469 -2.738 1 79.62 354 SER A O 1
ATOM 2900 N N . CYS A 1 355 ? -5.344 -53.031 -1.077 1 87.19 355 CYS A N 1
ATOM 2901 C CA . CYS A 1 355 ? -5.23 -54.156 -2.006 1 87.19 355 CYS A CA 1
ATOM 2902 C C . CYS A 1 355 ? -6.234 -55.25 -1.668 1 87.19 355 CYS A C 1
ATOM 2904 O O . CYS A 1 355 ? -6.582 -55.438 -0.501 1 87.19 355 CYS A O 1
ATOM 2906 N N . MET A 1 356 ? -6.805 -55.875 -2.674 1 90.31 356 MET A N 1
ATOM 2907 C CA . MET A 1 356 ? -7.672 -57.031 -2.521 1 90.31 356 MET A CA 1
ATOM 2908 C C . MET A 1 356 ? -6.977 -58.312 -3.006 1 90.31 356 MET A C 1
ATOM 2910 O O . MET A 1 356 ? -6.488 -58.344 -4.137 1 90.31 356 MET A O 1
ATOM 2914 N N . MET A 1 357 ? -6.902 -59.219 -2.107 1 90.12 357 MET A N 1
ATOM 2915 C CA . MET A 1 357 ? -6.25 -60.469 -2.441 1 90.12 357 MET A CA 1
ATOM 2916 C C . MET A 1 357 ? -7.273 -61.594 -2.623 1 90.12 357 MET A C 1
ATOM 2918 O O . MET A 1 357 ? -8.141 -61.781 -1.769 1 90.12 357 MET A O 1
ATOM 2922 N N . PHE A 1 358 ? -7.25 -62.344 -3.818 1 89.5 358 PHE A N 1
ATOM 2923 C CA . PHE A 1 358 ? -8.094 -63.5 -4.16 1 89.5 358 PHE A CA 1
ATOM 2924 C C . PHE A 1 358 ? -7.281 -64.812 -4.141 1 89.5 358 PHE A C 1
ATOM 2926 O O . PHE A 1 358 ? -6.273 -64.875 -4.844 1 89.5 358 PHE A O 1
ATOM 2933 N N . GLU A 1 359 ? -7.723 -65.688 -3.221 1 87.94 359 GLU A N 1
ATOM 2934 C CA . GLU A 1 359 ? -7.066 -67 -3.141 1 87.94 359 GLU A CA 1
ATOM 2935 C C . GLU A 1 359 ? -8.086 -68.125 -3.041 1 87.94 359 GLU A C 1
ATOM 2937 O O . GLU A 1 359 ? -9.18 -67.938 -2.5 1 87.94 359 GLU A O 1
ATOM 2942 N N . PHE A 1 360 ? -7.684 -69.25 -3.58 1 85.44 360 PHE A N 1
ATOM 2943 C CA . PHE A 1 360 ? -8.453 -70.5 -3.332 1 85.44 360 PHE A CA 1
ATOM 2944 C C . PHE A 1 360 ? -7.996 -71.188 -2.049 1 85.44 360 PHE A C 1
ATOM 2946 O O . PHE A 1 360 ? -6.797 -71.188 -1.754 1 85.44 360 PHE A O 1
ATOM 2953 N N . THR A 1 361 ? -8.922 -71.375 -1.291 1 80.88 361 THR A N 1
ATOM 2954 C CA . THR A 1 361 ? -8.547 -72.062 -0.067 1 80.88 361 THR A CA 1
ATOM 2955 C C . THR A 1 361 ? -9.461 -73.25 0.167 1 80.88 361 THR A C 1
ATOM 2957 O O . THR A 1 361 ? -10.609 -73.25 -0.289 1 80.88 361 THR A O 1
ATOM 2960 N N . ASN A 1 362 ? -8.875 -74.375 0.714 1 76.88 362 ASN A N 1
ATOM 2961 C CA . ASN A 1 362 ? -9.656 -75.562 1.05 1 76.88 362 ASN A CA 1
ATOM 2962 C C . ASN A 1 362 ? -10.102 -75.562 2.51 1 76.88 362 ASN A C 1
ATOM 2964 O O . ASN A 1 362 ? -10.82 -76.438 2.955 1 76.88 362 ASN A O 1
ATOM 2968 N N . CYS A 1 363 ? -9.508 -74.562 3.316 1 69.5 363 CYS A N 1
ATOM 2969 C CA . CYS A 1 363 ? -9.852 -74.5 4.73 1 69.5 363 CYS A CA 1
ATOM 2970 C C . CYS A 1 363 ? -11.023 -73.562 4.977 1 69.5 363 CYS A C 1
ATOM 2972 O O . CYS A 1 363 ? -10.969 -72.438 4.605 1 69.5 363 CYS A O 1
ATOM 2974 N N . PRO A 1 364 ? -12.055 -74.125 5.316 1 63.03 364 PRO A N 1
ATOM 2975 C CA . PRO A 1 364 ? -13.211 -73.25 5.613 1 63.03 364 PRO A CA 1
ATOM 2976 C C . PRO A 1 364 ? -12.945 -72.312 6.746 1 63.03 364 PRO A C 1
ATOM 2978 O O . PRO A 1 364 ? -13.719 -71.375 6.953 1 63.03 364 PRO A O 1
ATOM 2981 N N . GLU A 1 365 ? -11.953 -72.562 7.688 1 56.94 365 GLU A N 1
ATOM 2982 C CA . GLU A 1 365 ? -11.766 -71.812 8.914 1 56.94 365 GLU A CA 1
ATOM 2983 C C . GLU A 1 365 ? -11.062 -70.438 8.641 1 56.94 365 GLU A C 1
ATOM 2985 O O . GLU A 1 365 ? -10.57 -69.812 9.555 1 56.94 365 GLU A O 1
ATOM 2990 N N . GLY A 1 366 ? -10.805 -70.125 7.461 1 49.53 366 GLY A N 1
ATOM 2991 C CA . GLY A 1 366 ? -10.109 -68.812 7.395 1 49.53 366 GLY A CA 1
ATOM 2992 C C . GLY A 1 366 ? -10.695 -67.75 8.32 1 49.53 366 GLY A C 1
ATOM 2993 O O . GLY A 1 366 ? -11.875 -67.812 8.672 1 49.53 366 GLY A O 1
ATOM 2994 N N . SER A 1 367 ? -9.906 -67.312 9.312 1 49.56 367 SER A N 1
ATOM 2995 C CA . SER A 1 367 ? -10.258 -66.312 10.32 1 49.56 367 SER A CA 1
ATOM 2996 C C . SER A 1 367 ? -11.172 -65.25 9.75 1 49.56 367 SER A C 1
ATOM 2998 O O . SER A 1 367 ? -10.859 -64.625 8.727 1 49.56 367 SER A O 1
ATOM 3000 N N . ILE A 1 368 ? -12.531 -65.375 9.828 1 57.75 368 ILE A N 1
ATOM 3001 C CA . ILE A 1 368 ? -13.656 -64.5 9.656 1 57.75 368 ILE A CA 1
ATOM 3002 C C . ILE A 1 368 ? -13.281 -63.094 10.148 1 57.75 368 ILE A C 1
ATOM 3004 O O . ILE A 1 368 ? -13.461 -62.781 11.328 1 57.75 368 ILE A O 1
ATOM 3008 N N . GLN A 1 369 ? -12.18 -62.719 9.859 1 65.69 369 GLN A N 1
ATOM 3009 C CA . GLN A 1 369 ? -11.906 -61.344 10.273 1 65.69 369 GLN A CA 1
ATOM 3010 C C . GLN A 1 369 ? -12.688 -60.375 9.422 1 65.69 369 GLN A C 1
ATOM 3012 O O . GLN A 1 369 ? -13.172 -60.719 8.336 1 65.69 369 GLN A O 1
ATOM 3017 N N . ALA A 1 370 ? -12.922 -59.281 9.992 1 75 370 ALA A N 1
ATOM 3018 C CA . ALA A 1 370 ? -13.695 -58.219 9.367 1 75 370 ALA A CA 1
ATOM 3019 C C . ALA A 1 370 ? -13.117 -57.844 8 1 75 370 ALA A C 1
ATOM 3021 O O . ALA A 1 370 ? -13.859 -57.469 7.09 1 75 370 ALA A O 1
ATOM 3022 N N . ASN A 1 371 ? -11.906 -58.312 7.801 1 86.25 371 ASN A N 1
ATOM 3023 C CA . ASN A 1 371 ? -11.258 -57.875 6.57 1 86.25 371 ASN A CA 1
ATOM 3024 C C . ASN A 1 371 ? -11.078 -59 5.586 1 86.25 371 ASN A C 1
ATOM 3026 O O . ASN A 1 371 ? -10.266 -58.938 4.664 1 86.25 371 ASN A O 1
ATOM 3030 N N . SER A 1 372 ? -11.82 -60.094 5.773 1 86.88 372 SER A N 1
ATOM 3031 C CA . SER A 1 372 ? -11.773 -61.188 4.824 1 86.88 372 SER A CA 1
ATOM 3032 C C . SER A 1 372 ? -13.164 -61.719 4.531 1 86.88 372 SER A C 1
ATOM 3034 O O . SER A 1 372 ? -14.07 -61.625 5.363 1 86.88 372 SER A O 1
ATOM 3036 N N . LEU A 1 373 ? -13.352 -62.219 3.359 1 86.25 373 LEU A N 1
ATOM 3037 C CA . LEU A 1 373 ? -14.594 -62.875 2.922 1 86.25 373 LEU A CA 1
ATOM 3038 C C . LEU A 1 373 ? -14.328 -64.25 2.359 1 86.25 373 LEU A C 1
ATOM 3040 O O . LEU A 1 373 ? -13.453 -64.438 1.514 1 86.25 373 LEU A O 1
ATOM 3044 N N . LEU A 1 374 ? -15.008 -65.25 2.92 1 84 374 LEU A N 1
ATOM 3045 C CA . LEU A 1 374 ? -14.914 -66.625 2.432 1 84 374 LEU A CA 1
ATOM 3046 C C . LEU A 1 374 ? -16.188 -67 1.676 1 84 374 LEU A C 1
ATOM 3048 O O . LEU A 1 374 ? -17.281 -66.875 2.217 1 84 374 LEU A O 1
ATOM 3052 N N . ILE A 1 375 ? -15.992 -67.375 0.406 1 82.31 375 ILE A N 1
ATOM 3053 C CA . ILE A 1 375 ? -17.141 -67.75 -0.406 1 82.31 375 ILE A CA 1
ATOM 3054 C C . ILE A 1 375 ? -16.875 -69.125 -1.034 1 82.31 375 ILE A C 1
ATOM 3056 O O . ILE A 1 375 ? -15.734 -69.438 -1.326 1 82.31 375 ILE A O 1
ATOM 3060 N N . GLN A 1 376 ? -17.906 -69.938 -1.075 1 81.06 376 GLN A N 1
ATOM 3061 C CA . GLN A 1 376 ? -17.781 -71.188 -1.766 1 81.06 376 GLN A CA 1
ATOM 3062 C C . GLN A 1 376 ? -17.5 -71 -3.252 1 81.06 376 GLN A C 1
ATOM 3064 O O . GLN A 1 376 ? -18.094 -70.125 -3.891 1 81.06 376 GLN A O 1
ATOM 3069 N N . ARG A 1 377 ? -16.5 -71.688 -3.668 1 78.19 377 ARG A N 1
ATOM 3070 C CA . ARG A 1 377 ? -16.172 -71.625 -5.086 1 78.19 377 ARG A CA 1
ATOM 3071 C C . ARG A 1 377 ? -17.344 -72.062 -5.957 1 78.19 377 ARG A C 1
ATOM 3073 O O . ARG A 1 377 ? -17.75 -73.188 -5.918 1 78.19 377 ARG A O 1
ATOM 3080 N N . ASP A 1 378 ? -18.094 -71.188 -6.527 1 75.75 378 ASP A N 1
ATOM 3081 C CA . ASP A 1 378 ? -19.172 -71.375 -7.488 1 75.75 378 ASP A CA 1
ATOM 3082 C C . ASP A 1 378 ? -18.938 -70.5 -8.742 1 75.75 378 ASP A C 1
ATOM 3084 O O . ASP A 1 378 ? -18.781 -69.312 -8.656 1 75.75 378 ASP A O 1
ATOM 3088 N N . ASP A 1 379 ? -18.719 -71.25 -9.875 1 72 379 ASP A N 1
ATOM 3089 C CA . ASP A 1 379 ? -18.422 -70.562 -11.133 1 72 379 ASP A CA 1
ATOM 3090 C C . ASP A 1 379 ? -19.484 -69.5 -11.469 1 72 379 ASP A C 1
ATOM 3092 O O . ASP A 1 379 ? -19.203 -68.562 -12.219 1 72 379 ASP A O 1
ATOM 3096 N N . SER A 1 380 ? -20.625 -69.688 -10.93 1 75.81 380 SER A N 1
ATOM 3097 C CA . SER A 1 380 ? -21.703 -68.75 -11.234 1 75.81 380 SER A CA 1
ATOM 3098 C C . SER A 1 380 ? -21.469 -67.438 -10.57 1 75.81 380 SER A C 1
ATOM 3100 O O . SER A 1 380 ? -22.016 -66.375 -11 1 75.81 380 SER A O 1
ATOM 3102 N N . LEU A 1 381 ? -20.609 -67.312 -9.617 1 80.88 381 LEU A N 1
ATOM 3103 C CA . LEU A 1 381 ? -20.328 -66.125 -8.875 1 80.88 381 LEU A CA 1
ATOM 3104 C C . LEU A 1 381 ? -19.234 -65.312 -9.562 1 80.88 381 LEU A C 1
ATOM 3106 O O . LEU A 1 381 ? -19.156 -64.062 -9.391 1 80.88 381 LEU A O 1
ATOM 3110 N N . LEU A 1 382 ? -18.516 -66 -10.391 1 85.94 382 LEU A N 1
ATOM 3111 C CA . LEU A 1 382 ? -17.375 -65.375 -11.016 1 85.94 382 LEU A CA 1
ATOM 3112 C C . LEU A 1 382 ? -17.797 -64.688 -12.328 1 85.94 382 LEU A C 1
ATOM 3114 O O . LEU A 1 382 ? -18.719 -65.125 -12.992 1 85.94 382 LEU A O 1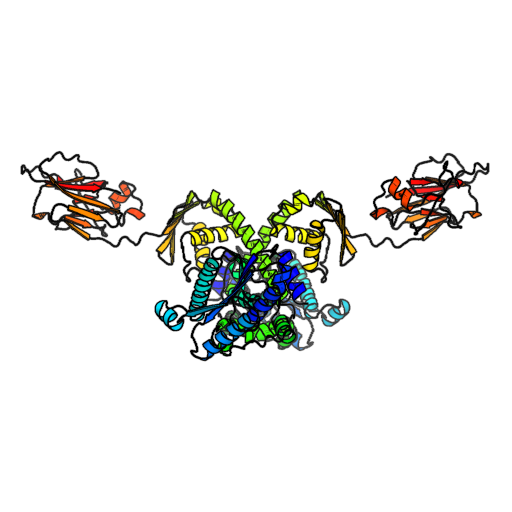
ATOM 3118 N N . PRO A 1 383 ? -17.234 -63.594 -12.602 1 89.38 383 PRO A N 1
ATOM 3119 C CA . PRO A 1 383 ? -16.156 -62.938 -11.859 1 89.38 383 PRO A CA 1
ATOM 3120 C C . PRO A 1 383 ? -16.656 -62.156 -10.656 1 89.38 383 PRO A C 1
ATOM 3122 O O . PRO A 1 383 ? -17.781 -61.625 -10.68 1 89.38 383 PRO A O 1
ATOM 3125 N N . LEU A 1 384 ? -15.734 -62.125 -9.609 1 91.12 384 LEU A N 1
ATOM 3126 C CA . LEU A 1 384 ? -15.992 -61.188 -8.516 1 91.12 384 LEU A CA 1
ATOM 3127 C C . LEU A 1 384 ? -15.641 -59.75 -8.93 1 91.12 384 LEU A C 1
ATOM 3129 O O . LEU A 1 384 ? -14.625 -59.531 -9.586 1 91.12 384 LEU A O 1
ATOM 3133 N N . VAL A 1 385 ? -16.547 -58.906 -8.656 1 93.5 385 VAL A N 1
ATOM 3134 C CA . VAL A 1 385 ? -16.359 -57.531 -9.07 1 93.5 385 VAL A CA 1
ATOM 3135 C C . VAL A 1 385 ? -16.078 -56.656 -7.848 1 93.5 385 VAL A C 1
ATOM 3137 O O . VAL A 1 385 ? -16.828 -56.688 -6.871 1 93.5 385 VAL A O 1
ATOM 3140 N N . ILE A 1 386 ? -14.961 -55.969 -7.887 1 93.31 386 ILE A N 1
ATOM 3141 C CA . ILE A 1 386 ? -14.617 -54.969 -6.879 1 93.31 386 ILE A CA 1
ATOM 3142 C C . ILE A 1 386 ? -14.836 -53.562 -7.449 1 93.31 386 ILE A C 1
ATOM 3144 O O . ILE A 1 386 ? -14.172 -53.156 -8.414 1 93.31 386 ILE A O 1
ATOM 3148 N N . ARG A 1 387 ? -15.719 -52.906 -6.914 1 91.62 387 ARG A N 1
ATOM 3149 C CA . ARG A 1 387 ? -16.078 -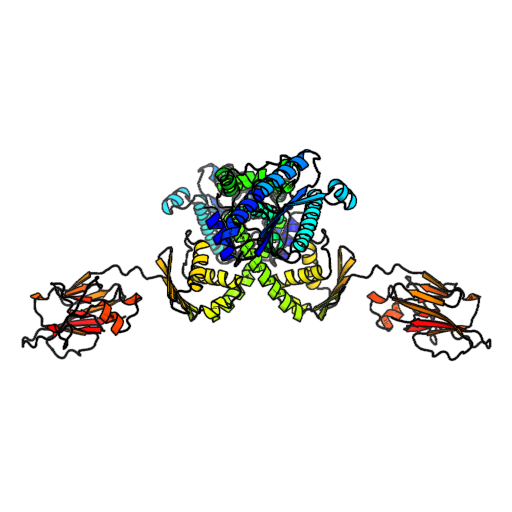51.594 -7.461 1 91.62 387 ARG A CA 1
ATOM 3150 C C . ARG A 1 387 ? -16.406 -50.625 -6.348 1 91.62 387 ARG A C 1
ATOM 3152 O O . ARG A 1 387 ? -16.531 -51 -5.184 1 91.62 387 ARG A O 1
ATOM 3159 N N . THR A 1 388 ? -16.562 -49.375 -6.809 1 88.31 388 THR A N 1
ATOM 3160 C CA . THR A 1 388 ? -17.031 -48.344 -5.879 1 88.31 388 THR A CA 1
ATOM 3161 C C . THR A 1 388 ? -18.547 -48.438 -5.723 1 88.31 388 THR A C 1
ATOM 3163 O O . THR A 1 388 ? -19.234 -49.062 -6.527 1 88.31 388 THR A O 1
ATOM 3166 N N . ARG A 1 389 ? -19.031 -47.719 -4.707 1 86.88 389 ARG A N 1
ATOM 3167 C CA . ARG A 1 389 ? -20.469 -47.781 -4.445 1 86.88 389 ARG A CA 1
ATOM 3168 C C . ARG A 1 389 ? -21.25 -47.062 -5.52 1 86.88 389 ARG A C 1
ATOM 3170 O O . ARG A 1 389 ? -20.75 -46.094 -6.129 1 86.88 389 ARG A O 1
ATOM 3177 N N . LYS A 1 390 ? -22.391 -47.594 -5.965 1 85.56 390 LYS A N 1
ATOM 3178 C CA . LYS A 1 390 ? -23.375 -46.938 -6.824 1 85.56 390 LYS A CA 1
ATOM 3179 C C . LYS A 1 390 ? -24.594 -46.5 -6.027 1 85.56 390 LYS A C 1
ATOM 3181 O O . LYS A 1 390 ? -24.938 -47.094 -5.008 1 85.56 390 LYS A O 1
ATOM 3186 N N . ASP A 1 391 ? -25.156 -45.469 -6.602 1 82.88 391 ASP A N 1
ATOM 3187 C CA . ASP A 1 391 ? -26.359 -45 -5.926 1 82.88 391 ASP A CA 1
ATOM 3188 C C . ASP A 1 391 ? -27.438 -46.062 -5.914 1 82.88 391 ASP A C 1
ATOM 3190 O O . ASP A 1 391 ? -27.734 -46.688 -6.949 1 82.88 391 ASP A O 1
ATOM 3194 N N . GLY A 1 392 ? -27.906 -46.406 -4.746 1 85 392 GLY A N 1
ATOM 3195 C CA . GLY A 1 392 ? -28.984 -47.375 -4.629 1 85 392 GLY A CA 1
ATOM 3196 C C . GLY A 1 392 ? -28.5 -48.75 -4.258 1 85 392 GLY A C 1
ATOM 3197 O O . GLY A 1 392 ? -29.297 -49.688 -4.145 1 85 392 GLY A O 1
ATOM 3198 N N . ASP A 1 393 ? -27.219 -48.938 -4.094 1 90.56 393 ASP A N 1
ATOM 3199 C CA . ASP A 1 393 ? -26.672 -50.25 -3.717 1 90.56 393 ASP A CA 1
ATOM 3200 C C . ASP A 1 393 ? -27.297 -50.75 -2.418 1 90.56 393 ASP A C 1
ATOM 3202 O O . ASP A 1 393 ? -27.422 -49.969 -1.448 1 90.56 393 ASP A O 1
ATOM 3206 N N . ARG A 1 394 ? -27.734 -52 -2.408 1 90.69 394 ARG A N 1
ATOM 3207 C CA . ARG A 1 394 ? -28.312 -52.656 -1.242 1 90.69 394 ARG A CA 1
ATOM 3208 C C . ARG A 1 394 ? -27.703 -54.031 -1.032 1 90.69 394 ARG A C 1
ATOM 3210 O O . ARG A 1 394 ? -27.312 -54.719 -1.995 1 90.69 394 ARG A O 1
ATOM 3217 N N . MET A 1 395 ? -27.531 -54.438 0.226 1 87.5 395 MET A N 1
ATOM 3218 C CA . MET A 1 395 ? -27.016 -55.781 0.493 1 87.5 395 MET A CA 1
ATOM 3219 C C . MET A 1 395 ? -27.875 -56.5 1.505 1 87.5 395 MET A C 1
ATOM 3221 O O . MET A 1 395 ? -28.531 -55.875 2.34 1 87.5 395 MET A O 1
ATOM 3225 N N . THR A 1 396 ? -27.953 -57.781 1.349 1 83.31 396 THR A N 1
ATOM 3226 C CA . THR A 1 396 ? -28.672 -58.625 2.289 1 83.31 396 THR A CA 1
ATOM 3227 C C . THR A 1 396 ? -27.766 -59.031 3.449 1 83.31 396 THR A C 1
ATOM 3229 O O . THR A 1 396 ? -26.625 -59.438 3.24 1 83.31 396 THR A O 1
ATOM 3232 N N . LEU A 1 397 ? -28.109 -58.75 4.66 1 78 397 LEU A N 1
ATOM 3233 C CA . LEU A 1 397 ? -27.266 -59 5.816 1 78 397 LEU A CA 1
ATOM 3234 C C . LEU A 1 397 ? -27.609 -60.344 6.453 1 78 397 LEU A C 1
ATOM 3236 O O . LEU A 1 397 ? -28.766 -60.781 6.43 1 78 397 LEU A O 1
ATOM 3240 N N . LYS A 1 398 ? -26.547 -60.906 7.09 1 67.69 398 LYS A N 1
ATOM 3241 C CA . LYS A 1 398 ? -26.75 -62.156 7.801 1 67.69 398 LYS A CA 1
ATOM 3242 C C . LYS A 1 398 ? -27.625 -61.969 9.039 1 67.69 398 LYS A C 1
ATOM 3244 O O . LYS A 1 398 ? -27.359 -61.094 9.852 1 67.69 398 LYS A O 1
ATOM 3249 N N . GLY A 1 399 ? -28.688 -62.75 9.195 1 63.62 399 GLY A N 1
ATOM 3250 C CA . GLY A 1 399 ? -29.516 -62.781 10.391 1 63.62 399 GLY A CA 1
ATOM 3251 C C . GLY A 1 399 ? -30.703 -61.844 10.336 1 63.62 399 GLY A C 1
ATOM 3252 O O . GLY A 1 399 ? -31.547 -61.844 11.227 1 63.62 399 GLY A O 1
ATOM 3253 N N . MET A 1 400 ? -30.672 -60.875 9.453 1 61.78 400 MET A N 1
ATOM 3254 C CA . MET A 1 400 ? -31.797 -59.938 9.383 1 61.78 400 MET A CA 1
ATOM 3255 C C . MET A 1 400 ? -32.656 -60.219 8.148 1 61.78 400 MET A C 1
ATOM 3257 O O . MET A 1 400 ? -32.125 -60.656 7.113 1 61.78 400 MET A O 1
ATOM 3261 N N . GLN A 1 401 ? -34 -60.281 8.352 1 67.94 401 GLN A N 1
ATOM 3262 C CA . GLN A 1 401 ? -34.969 -60.375 7.262 1 67.94 401 GLN A CA 1
ATOM 3263 C C . GLN A 1 401 ? -35.094 -59.062 6.504 1 67.94 401 GLN A C 1
ATOM 3265 O O . GLN A 1 401 ? -35.406 -58.031 7.09 1 67.94 401 GLN A O 1
ATOM 3270 N N . GLY A 1 402 ? -34.312 -58.844 5.215 1 77.69 402 GLY A N 1
ATOM 3271 C CA . GLY A 1 402 ? -34.438 -57.688 4.367 1 77.69 402 GLY A CA 1
ATOM 3272 C C . GLY A 1 402 ? -33.094 -57.156 3.859 1 77.69 402 GLY A C 1
ATOM 3273 O O . GLY A 1 402 ? -32.062 -57.812 4.07 1 77.69 402 GLY A O 1
ATOM 3274 N N . SER A 1 403 ? -33.094 -56.156 2.957 1 84.06 403 SER A N 1
ATOM 3275 C CA . SER A 1 403 ? -31.906 -55.562 2.379 1 84.06 403 SER A CA 1
ATOM 3276 C C . SER A 1 403 ? -31.625 -54.188 3.006 1 84.06 403 SER A C 1
ATOM 3278 O O . SER A 1 403 ? -32.531 -53.531 3.516 1 84.06 403 SER A O 1
ATOM 3280 N N . LYS A 1 404 ? -30.391 -53.938 3.311 1 88.75 404 LYS A N 1
ATOM 3281 C CA . LYS A 1 404 ? -29.953 -52.656 3.832 1 88.75 404 LYS A CA 1
ATOM 3282 C C . LYS A 1 404 ? -29.156 -51.875 2.789 1 88.75 404 LYS A C 1
ATOM 3284 O O . LYS A 1 404 ? -28.344 -52.469 2.072 1 88.75 404 LYS A O 1
ATOM 3289 N N . LYS A 1 405 ? -29.438 -50.594 2.754 1 89.62 405 LYS A N 1
ATOM 3290 C CA . LYS A 1 405 ? -28.688 -49.75 1.825 1 89.62 405 LYS A CA 1
ATOM 3291 C C . LYS A 1 405 ? -27.234 -49.594 2.262 1 89.62 405 LYS A C 1
ATOM 3293 O O . LYS A 1 405 ? -26.953 -49.438 3.451 1 89.62 405 LYS A O 1
ATOM 3298 N N . VAL A 1 406 ? -26.359 -49.656 1.296 1 93.12 406 VAL A N 1
ATOM 3299 C CA . VAL A 1 406 ? -24.938 -49.562 1.579 1 93.12 406 VAL A CA 1
ATOM 3300 C C . VAL A 1 406 ? -24.656 -48.188 2.227 1 93.12 406 VAL A C 1
ATOM 3302 O O . VAL A 1 406 ? -23.828 -48.094 3.137 1 93.12 406 VAL A O 1
ATOM 3305 N N . LYS A 1 407 ? -25.359 -47.188 1.728 1 89.06 407 LYS A N 1
ATOM 3306 C CA . LYS A 1 407 ? -25.188 -45.875 2.326 1 89.06 407 LYS A CA 1
ATOM 3307 C C . LYS A 1 407 ? -25.469 -45.906 3.826 1 89.06 407 LYS A C 1
ATOM 3309 O O . LYS A 1 407 ? -24.75 -45.312 4.613 1 89.06 407 LYS A O 1
ATOM 3314 N N . ASP A 1 408 ? -26.453 -46.625 4.277 1 88.69 408 ASP A N 1
ATOM 3315 C CA . ASP A 1 408 ? -26.828 -46.75 5.688 1 88.69 408 ASP A CA 1
ATOM 3316 C C . ASP A 1 408 ? -25.766 -47.5 6.465 1 88.69 408 ASP A C 1
ATOM 3318 O O . ASP A 1 408 ? -25.5 -47.219 7.633 1 88.69 408 ASP A O 1
ATOM 3322 N N . ILE A 1 409 ? -25.188 -48.438 5.836 1 90 409 ILE A N 1
ATOM 3323 C CA . ILE A 1 409 ? -24.125 -49.188 6.469 1 90 409 ILE A CA 1
ATOM 3324 C C . ILE A 1 409 ? -22.938 -48.281 6.777 1 90 409 ILE A C 1
ATOM 3326 O O . ILE A 1 409 ? -22.375 -48.344 7.875 1 90 409 ILE A O 1
ATOM 3330 N N . PHE A 1 410 ? -22.594 -47.469 5.867 1 89.56 410 PHE A N 1
ATOM 3331 C CA . PHE A 1 410 ? -21.484 -46.531 6.074 1 89.56 410 PHE A CA 1
ATOM 3332 C C . PHE A 1 410 ? -21.781 -45.594 7.242 1 89.56 410 PHE A C 1
ATOM 3334 O O . PHE A 1 410 ? -20.891 -45.312 8.047 1 89.56 410 PHE A O 1
ATOM 3341 N N . ILE A 1 411 ? -22.969 -45.156 7.309 1 85.88 411 ILE A N 1
ATOM 3342 C CA . ILE A 1 411 ? -23.375 -44.25 8.375 1 85.88 411 ILE A CA 1
ATOM 3343 C C . ILE A 1 411 ? -23.328 -44.969 9.719 1 85.88 411 ILE A C 1
ATOM 3345 O O . ILE A 1 411 ? -22.812 -44.438 10.703 1 85.88 411 ILE A O 1
ATOM 3349 N N . ASP A 1 412 ? -23.812 -46.25 9.758 1 85.44 412 ASP A N 1
ATOM 3350 C CA . ASP A 1 412 ? -23.859 -47.062 10.977 1 85.44 412 ASP A CA 1
ATOM 3351 C C . ASP A 1 412 ? -22.453 -47.344 11.516 1 85.44 412 ASP A C 1
ATOM 3353 O O . ASP A 1 412 ? -22.234 -47.344 12.727 1 85.44 412 ASP A O 1
ATOM 3357 N N . TYR A 1 413 ? -21.547 -47.438 10.641 1 87.94 413 TYR A N 1
ATOM 3358 C CA . TYR A 1 413 ? -20.203 -47.781 11.055 1 87.94 413 TYR A CA 1
ATOM 3359 C C . TYR A 1 413 ? -19.312 -46.531 11.125 1 87.94 413 TYR A C 1
ATOM 3361 O O . TYR A 1 413 ? -18.078 -46.656 11.25 1 87.94 413 TYR A O 1
ATOM 3369 N N . LYS A 1 414 ? -19.891 -45.281 10.898 1 82.12 414 LYS A N 1
ATOM 3370 C CA . LYS A 1 414 ? -19.266 -43.969 11.078 1 82.12 414 LYS A CA 1
ATOM 3371 C C . LYS A 1 414 ? -18.078 -43.781 10.141 1 82.12 414 LYS A C 1
ATOM 3373 O O . LYS A 1 414 ? -17.031 -43.281 10.547 1 82.12 414 LYS A O 1
ATOM 3378 N N . VAL A 1 415 ? -18.281 -44.375 8.992 1 82.5 415 VAL A N 1
ATOM 3379 C CA . VAL A 1 415 ? -17.281 -44.188 7.961 1 82.5 415 VAL A CA 1
ATOM 3380 C C . VAL A 1 415 ? -17.328 -42.719 7.48 1 82.5 415 VAL A C 1
ATOM 3382 O O . VAL A 1 415 ? -18.391 -42.219 7.098 1 82.5 415 VAL A O 1
ATOM 3385 N N . PRO A 1 416 ? -16.266 -42.062 7.57 1 77.56 416 PRO A N 1
ATOM 3386 C CA . PRO A 1 416 ? -16.25 -40.656 7.125 1 77.56 416 PRO A CA 1
ATOM 3387 C C . PRO A 1 416 ? -16.703 -40.5 5.676 1 77.56 416 PRO A C 1
ATOM 3389 O O . PRO A 1 416 ? -16.406 -41.344 4.832 1 77.56 416 PRO A O 1
ATOM 3392 N N . LEU A 1 417 ? -17.438 -39.469 5.355 1 73.31 417 LEU A N 1
ATOM 3393 C CA . LEU A 1 417 ? -18.031 -39.188 4.055 1 73.31 417 LEU A CA 1
ATOM 3394 C C . LEU A 1 417 ? -16.984 -39.25 2.949 1 73.31 417 LEU A C 1
ATOM 3396 O O . LEU A 1 417 ? -17.234 -39.812 1.876 1 73.31 417 LEU A O 1
ATOM 3400 N N . GLN A 1 418 ? -15.82 -38.844 3.268 1 67.94 418 GLN A N 1
ATOM 3401 C CA . GLN A 1 418 ? -14.75 -38.75 2.277 1 67.94 418 GLN A CA 1
ATOM 3402 C C . GLN A 1 418 ? -14.258 -40.125 1.864 1 67.94 418 GLN A C 1
ATOM 3404 O O . GLN A 1 418 ? -13.758 -40.312 0.752 1 67.94 418 GLN A O 1
ATOM 3409 N N . GLU A 1 419 ? -14.477 -41.125 2.68 1 73.31 419 GLU A N 1
ATOM 3410 C CA . GLU A 1 419 ? -13.984 -42.469 2.416 1 73.31 419 GLU A CA 1
ATOM 3411 C C . GLU A 1 419 ? -15.055 -43.312 1.741 1 73.31 419 GLU A C 1
ATOM 3413 O O . GLU A 1 419 ? -14.742 -44.312 1.082 1 73.31 419 GLU A O 1
ATOM 3418 N N . ARG A 1 420 ? -16.312 -42.906 1.821 1 79.12 420 ARG A N 1
ATOM 3419 C CA . ARG A 1 420 ? -17.422 -43.719 1.373 1 79.12 420 ARG A CA 1
ATOM 3420 C C . ARG A 1 420 ? -17.406 -43.906 -0.143 1 79.12 420 ARG A C 1
ATOM 3422 O O . ARG A 1 420 ? -17.766 -44.969 -0.657 1 79.12 420 ARG A O 1
ATOM 3429 N N . ASN A 1 421 ? -16.922 -42.906 -0.804 1 74.94 421 ASN A N 1
ATOM 3430 C CA . ASN A 1 421 ? -16.984 -42.938 -2.262 1 74.94 421 ASN A CA 1
ATOM 3431 C C . ASN A 1 421 ? -15.883 -43.812 -2.863 1 74.94 421 ASN A C 1
ATOM 3433 O O . ASN A 1 421 ? -15.953 -44.188 -4.035 1 74.94 421 ASN A O 1
ATOM 3437 N N . PHE A 1 422 ? -14.992 -44.281 -2.113 1 77.31 422 PHE A N 1
ATOM 3438 C CA . PHE A 1 422 ? -13.914 -45.094 -2.67 1 77.31 422 PHE A CA 1
ATOM 3439 C C . PHE A 1 422 ? -13.766 -46.406 -1.909 1 77.31 422 PHE A C 1
ATOM 3441 O O . PHE A 1 422 ? -12.82 -47.156 -2.135 1 77.31 422 PHE A O 1
ATOM 3448 N N . TRP A 1 423 ? -14.641 -46.562 -1.025 1 85.06 423 TRP A N 1
ATOM 3449 C CA . TRP A 1 423 ? -14.656 -47.844 -0.316 1 85.06 423 TRP A CA 1
ATOM 3450 C C . TRP A 1 423 ? -14.984 -49 -1.265 1 85.06 423 TRP A C 1
ATOM 3452 O O . TRP A 1 423 ? -15.953 -48.906 -2.021 1 85.06 423 TRP A O 1
ATOM 3462 N N . PRO A 1 424 ? -14.156 -49.938 -1.297 1 90.44 424 PRO A N 1
ATOM 3463 C CA . PRO A 1 424 ? -14.453 -51.031 -2.225 1 90.44 424 PRO A CA 1
ATOM 3464 C C . PRO A 1 424 ? -15.688 -51.844 -1.812 1 90.44 424 PRO A C 1
ATOM 3466 O O . PRO A 1 424 ? -15.93 -52.031 -0.619 1 90.44 424 PRO A O 1
ATOM 3469 N N . ILE A 1 425 ? -16.5 -52.188 -2.727 1 92.81 425 ILE A N 1
ATOM 3470 C CA . ILE A 1 425 ? -17.625 -53.125 -2.592 1 92.81 425 ILE A CA 1
ATOM 3471 C C . ILE A 1 425 ? -17.375 -54.344 -3.457 1 92.81 425 ILE A C 1
ATOM 3473 O O . ILE A 1 425 ? -16.969 -54.25 -4.613 1 92.81 425 ILE A O 1
ATOM 3477 N N . VAL A 1 426 ? -17.578 -55.531 -2.898 1 93.19 426 VAL A N 1
ATOM 3478 C CA . VAL A 1 426 ? -17.391 -56.75 -3.648 1 93.19 426 VAL A CA 1
ATOM 3479 C C . VAL A 1 426 ? -18.75 -57.312 -4.07 1 93.19 426 VAL A C 1
ATOM 3481 O O . VAL A 1 426 ? -19.641 -57.531 -3.23 1 93.19 426 VAL A O 1
ATOM 3484 N N . THR A 1 427 ? -18.938 -57.562 -5.355 1 92.31 427 THR A N 1
ATOM 3485 C CA . THR A 1 427 ? -20.172 -58.125 -5.887 1 92.31 427 THR A CA 1
ATOM 3486 C C . THR A 1 427 ? -19.875 -59.375 -6.695 1 92.31 427 THR A C 1
ATOM 3488 O O . THR A 1 427 ? -18.734 -59.625 -7.102 1 92.31 427 THR A O 1
ATOM 3491 N N . ASP A 1 428 ? -20.891 -60.219 -6.879 1 89.44 428 ASP A N 1
ATOM 3492 C CA . ASP A 1 428 ? -20.781 -61.344 -7.809 1 89.44 428 ASP A CA 1
ATOM 3493 C C . ASP A 1 428 ? -21.031 -60.875 -9.242 1 89.44 428 ASP A C 1
ATOM 3495 O O . ASP A 1 428 ? -21.234 -59.688 -9.5 1 89.44 428 ASP A O 1
ATOM 3499 N N . SER A 1 429 ? -20.984 -61.875 -10.133 1 88.5 429 SER A N 1
ATOM 3500 C CA . SER A 1 429 ? -21.125 -61.562 -11.555 1 88.5 429 SER A CA 1
ATOM 3501 C C . SER A 1 429 ? -22.5 -61 -11.859 1 88.5 429 SER A C 1
ATOM 3503 O O . SER A 1 429 ? -22.672 -60.281 -12.852 1 88.5 429 SER A O 1
ATOM 3505 N N . ASN A 1 430 ? -23.469 -61.125 -10.977 1 87.19 430 ASN A N 1
ATOM 3506 C CA . ASN A 1 430 ? -24.828 -60.656 -11.203 1 87.19 430 ASN A CA 1
ATOM 3507 C C . ASN A 1 430 ? -25.062 -59.312 -10.531 1 87.19 430 ASN A C 1
ATOM 3509 O O . ASN A 1 430 ? -26.188 -58.781 -10.57 1 87.19 430 ASN A O 1
ATOM 3513 N N . GLY A 1 431 ? -24.078 -58.844 -9.867 1 89.12 431 GLY A N 1
ATOM 3514 C CA . GLY A 1 431 ? -24.203 -57.5 -9.258 1 89.12 431 GLY A CA 1
ATOM 3515 C C . GLY A 1 431 ? -24.672 -57.562 -7.824 1 89.12 431 GLY A C 1
ATOM 3516 O O . GLY A 1 431 ? -24.891 -56.5 -7.203 1 89.12 431 GLY A O 1
ATOM 3517 N N . GLN A 1 432 ? -24.875 -58.719 -7.312 1 87.94 432 GLN A N 1
ATOM 3518 C CA . GLN A 1 432 ? -25.266 -58.844 -5.914 1 87.94 432 GLN A CA 1
ATOM 3519 C C . GLN A 1 432 ? -24.094 -58.531 -4.984 1 87.94 432 GLN A C 1
ATOM 3521 O O . GLN A 1 432 ? -23.016 -59.125 -5.133 1 87.94 432 GLN A O 1
ATOM 3526 N N . ILE A 1 433 ? -24.328 -57.688 -3.99 1 92.44 433 ILE A N 1
ATOM 3527 C CA . ILE A 1 433 ? -23.25 -57.312 -3.084 1 92.44 433 ILE A CA 1
ATOM 3528 C C . ILE A 1 433 ? -23 -58.406 -2.074 1 92.44 433 ILE A C 1
ATOM 3530 O O . ILE A 1 433 ? -23.906 -58.812 -1.342 1 92.44 433 ILE A O 1
ATOM 3534 N N . LEU A 1 434 ? -21.734 -58.875 -1.99 1 89.31 434 LEU A N 1
ATOM 3535 C CA . LEU A 1 434 ? -21.344 -59.969 -1.114 1 89.31 434 LEU A CA 1
ATOM 3536 C C . LEU A 1 434 ? -20.672 -59.438 0.147 1 89.31 434 LEU A C 1
ATOM 3538 O O . LEU A 1 434 ? -20.781 -60.062 1.213 1 89.31 434 LEU A O 1
ATOM 3542 N N . TRP A 1 435 ? -19.984 -58.312 -0.067 1 90.19 435 TRP A N 1
ATOM 3543 C CA . TRP A 1 435 ? -19.078 -57.906 1.005 1 90.19 435 TRP A CA 1
ATOM 3544 C C . TRP A 1 435 ? -18.766 -56.406 0.906 1 90.19 435 TRP A C 1
ATOM 3546 O O . TRP A 1 435 ? -18.531 -55.906 -0.187 1 90.19 435 TRP A O 1
ATOM 3556 N N . VAL A 1 436 ? -18.922 -55.75 1.968 1 91.81 436 VAL A N 1
ATOM 3557 C CA . VAL A 1 436 ? -18.312 -54.438 2.195 1 91.81 436 VAL A CA 1
ATOM 3558 C C . VAL A 1 436 ? -17.141 -54.594 3.172 1 91.81 436 VAL A C 1
ATOM 3560 O O . VAL A 1 436 ? -17.359 -54.688 4.383 1 91.81 436 VAL A O 1
ATOM 3563 N N . PRO A 1 437 ? -15.977 -54.625 2.584 1 90.38 437 PRO A N 1
ATOM 3564 C CA . PRO A 1 437 ? -14.805 -55.031 3.377 1 90.38 437 PRO A CA 1
ATOM 3565 C C . PRO A 1 437 ? -14.664 -54.219 4.668 1 90.38 437 PRO A C 1
ATOM 3567 O O . PRO A 1 437 ? -14.727 -53 4.637 1 90.38 437 PRO A O 1
ATOM 3570 N N . GLY A 1 438 ? -14.469 -55 5.715 1 86.44 438 GLY A N 1
ATOM 3571 C CA . GLY A 1 438 ? -14.234 -54.375 7.016 1 86.44 438 GLY A CA 1
ATOM 3572 C C . GLY A 1 438 ? -15.516 -53.969 7.723 1 86.44 438 GLY A C 1
ATOM 3573 O O . GLY A 1 438 ? -15.492 -53.625 8.898 1 86.44 438 GLY A O 1
ATOM 3574 N N . LEU A 1 439 ? -16.625 -54.094 7.02 1 88.81 439 LEU A N 1
ATOM 3575 C CA . LEU A 1 439 ? -17.844 -53.594 7.617 1 88.81 439 LEU A CA 1
ATOM 3576 C C . LEU A 1 439 ? -18.906 -54.688 7.742 1 88.81 439 LEU A C 1
ATOM 3578 O O . LEU A 1 439 ? -19.328 -55.031 8.844 1 88.81 439 LEU A O 1
ATOM 3582 N N . LYS A 1 440 ? -19.344 -55.188 6.57 1 87 440 LYS A N 1
ATOM 3583 C CA . LYS A 1 440 ? -20.422 -56.156 6.629 1 87 440 LYS A CA 1
ATOM 3584 C C . LYS A 1 440 ? -20.281 -57.188 5.504 1 87 440 LYS A C 1
ATOM 3586 O O . LYS A 1 440 ? -19.812 -56.875 4.414 1 87 440 LYS A O 1
ATOM 3591 N N . LYS A 1 441 ? -20.812 -58.406 5.785 1 86.88 441 LYS A N 1
ATOM 3592 C CA . LYS A 1 441 ? -20.859 -59.5 4.812 1 86.88 441 LYS A CA 1
ATOM 3593 C C . LYS A 1 441 ? -22.297 -59.938 4.523 1 86.88 441 LYS A C 1
ATOM 3595 O O . LYS A 1 441 ? -23.156 -59.812 5.391 1 86.88 441 LYS A O 1
ATOM 3600 N N . SER A 1 442 ? -22.5 -60.281 3.27 1 82.62 442 SER A N 1
ATOM 3601 C CA . SER A 1 442 ? -23.844 -60.719 2.904 1 82.62 442 SER A CA 1
ATOM 3602 C C . SER A 1 442 ? -24.156 -62.125 3.449 1 82.62 442 SER A C 1
ATOM 3604 O O . SER A 1 442 ? -23.234 -62.875 3.754 1 82.62 442 SER A O 1
ATOM 3606 N N . HIS A 1 443 ? -25.469 -62.469 3.666 1 70.62 443 HIS A N 1
ATOM 3607 C CA . HIS A 1 443 ? -25.969 -63.75 4.172 1 70.62 443 HIS A CA 1
ATOM 3608 C C . HIS A 1 443 ? -25.562 -64.875 3.264 1 70.62 443 HIS A C 1
ATOM 3610 O O . HIS A 1 443 ? -25.359 -66 3.734 1 70.62 443 HIS A O 1
ATOM 3616 N N . SER A 1 444 ? -25.531 -64.688 2.025 1 61.66 444 SER A N 1
ATOM 3617 C CA . SER A 1 444 ? -25.375 -65.812 1.053 1 61.66 444 SER A CA 1
ATOM 3618 C C . SER A 1 444 ? -23.969 -66.375 1.082 1 61.66 444 SER A C 1
ATOM 3620 O O . SER A 1 444 ? -23.703 -67.375 0.428 1 61.66 444 SER A O 1
ATOM 3622 N N . SER A 1 445 ? -23.062 -65.75 1.807 1 56.94 445 SER A N 1
ATOM 3623 C CA . SER A 1 445 ? -21.672 -66.125 1.701 1 56.94 445 SER A CA 1
ATOM 3624 C C . SER A 1 445 ? -21.422 -67.5 2.346 1 56.94 445 SER A C 1
ATOM 3626 O O . SER A 1 445 ? -20.391 -68.125 2.102 1 56.94 445 SER A O 1
ATOM 3628 N N . THR A 1 446 ? -22.281 -67.938 3.271 1 52.25 446 THR A N 1
ATOM 3629 C CA . THR A 1 446 ? -21.922 -69.062 4.059 1 52.25 446 THR A CA 1
ATOM 3630 C C . THR A 1 446 ? -22.609 -70.312 3.508 1 52.25 446 THR A C 1
ATOM 3632 O O . THR A 1 446 ? -23.484 -70.875 4.164 1 52.25 446 THR A O 1
ATOM 3635 N N . GLY A 1 447 ? -22.828 -70.5 2.262 1 46.62 447 GLY A N 1
ATOM 3636 C CA . GLY A 1 447 ? -23.422 -71.75 1.998 1 46.62 447 GLY A CA 1
ATOM 3637 C C . GLY A 1 447 ? -22.547 -72.938 2.428 1 46.62 447 GLY A C 1
ATOM 3638 O O . GLY A 1 447 ? -21.328 -72.875 2.281 1 46.62 447 GLY A O 1
ATOM 3639 N N . GLN A 1 448 ? -22.938 -73.688 3.518 1 46.44 448 GLN A N 1
ATOM 3640 C CA . GLN A 1 448 ? -22.359 -74.875 4.145 1 46.44 448 GLN A CA 1
ATOM 3641 C C . GLN A 1 448 ? -22.062 -75.938 3.109 1 46.44 448 GLN A C 1
ATOM 3643 O O . GLN A 1 448 ? -22.25 -77.125 3.377 1 46.44 448 GLN A O 1
ATOM 3648 N N . GLN A 1 449 ? -22.219 -75.625 1.749 1 48.81 449 GLN A N 1
ATOM 3649 C CA . GLN A 1 449 ? -22.062 -76.938 1.094 1 48.81 449 GLN A CA 1
ATOM 3650 C C . GLN A 1 449 ? -20.641 -77.438 1.217 1 48.81 449 GLN A C 1
ATOM 3652 O O . GLN A 1 449 ? -19.703 -76.688 1.378 1 48.81 449 GLN A O 1
ATOM 3657 N N . SER A 1 450 ? -20.484 -78.812 1.383 1 49.12 450 SER A N 1
ATOM 3658 C CA . SER A 1 450 ? -19.453 -79.812 1.622 1 49.12 450 SER A CA 1
ATOM 3659 C C . SER A 1 450 ? -18.234 -79.625 0.73 1 49.12 450 SER A C 1
ATOM 3661 O O . SER A 1 450 ? -17.203 -80.25 0.899 1 49.12 450 SER A O 1
ATOM 3663 N N . ASN A 1 451 ? -18.391 -79 -0.481 1 55.41 451 ASN A N 1
ATOM 3664 C CA . ASN A 1 451 ? -17.234 -79.188 -1.362 1 55.41 451 ASN A CA 1
ATOM 3665 C C . ASN A 1 451 ? -16.109 -78.188 -1.022 1 55.41 451 ASN A C 1
ATOM 3667 O O . ASN A 1 451 ? -16.359 -77.062 -0.64 1 55.41 451 ASN A O 1
ATOM 3671 N N . ALA A 1 452 ? -14.695 -78.688 -0.829 1 63.47 452 ALA A N 1
ATOM 3672 C CA . ALA A 1 452 ? -13.344 -78.375 -0.357 1 63.47 452 ALA A CA 1
ATOM 3673 C C . ALA A 1 452 ? -12.797 -77.125 -1.02 1 63.47 452 ALA A C 1
ATOM 3675 O O . ALA A 1 452 ? -11.664 -76.688 -0.754 1 63.47 452 ALA A O 1
ATOM 3676 N N . ASN A 1 453 ? -13.633 -76.438 -1.946 1 77.62 453 ASN A N 1
ATOM 3677 C CA . ASN A 1 453 ? -12.883 -75.375 -2.586 1 77.62 453 ASN A CA 1
ATOM 3678 C C . ASN A 1 453 ? -13.523 -74 -2.326 1 77.62 453 ASN A C 1
ATOM 3680 O O . ASN A 1 453 ? -14.688 -73.812 -2.664 1 77.62 453 ASN A O 1
ATOM 3684 N N . PHE A 1 454 ? -12.859 -73.125 -1.584 1 82.88 454 PHE A N 1
ATOM 3685 C CA . PHE A 1 454 ? -13.359 -71.812 -1.211 1 82.88 454 PHE A CA 1
ATOM 3686 C C . PHE A 1 454 ? -12.492 -70.688 -1.823 1 82.88 454 PHE A C 1
ATOM 3688 O O . PHE A 1 454 ? -11.328 -70.938 -2.146 1 82.88 454 PHE A O 1
ATOM 3695 N N . ILE A 1 455 ? -13.273 -69.625 -2.096 1 87.06 455 ILE A N 1
ATOM 3696 C CA . ILE A 1 455 ? -12.586 -68.375 -2.48 1 87.06 455 ILE A CA 1
ATOM 3697 C C . ILE A 1 455 ? -12.406 -67.5 -1.258 1 87.06 455 ILE A C 1
ATOM 3699 O O . ILE A 1 455 ? -13.367 -67.25 -0.541 1 87.06 455 ILE A O 1
ATOM 3703 N N . LEU A 1 456 ? -11.203 -67.188 -0.985 1 86.88 456 LEU A N 1
ATOM 3704 C CA . LEU A 1 456 ? -10.891 -66.25 0.102 1 86.88 456 LEU A CA 1
ATOM 3705 C C . LEU A 1 456 ? -10.484 -64.938 -0.442 1 86.88 456 LEU A C 1
ATOM 3707 O O . LEU A 1 456 ? -9.523 -64.812 -1.216 1 86.88 456 LEU A O 1
ATOM 3711 N N . LEU A 1 457 ? -11.289 -63.938 -0.105 1 89.81 457 LEU A N 1
ATOM 3712 C CA . LEU A 1 457 ? -10.938 -62.562 -0.394 1 89.81 457 LEU A CA 1
ATOM 3713 C C . LEU A 1 457 ? -10.438 -61.844 0.862 1 89.81 457 LEU A C 1
ATOM 3715 O O . LEU A 1 457 ? -11.07 -61.938 1.919 1 89.81 457 LEU A O 1
ATOM 3719 N N . THR A 1 458 ? -9.289 -61.219 0.785 1 89.44 458 THR A N 1
ATOM 3720 C CA . THR A 1 458 ? -8.727 -60.469 1.908 1 89.44 458 THR A CA 1
ATOM 3721 C C . THR A 1 458 ? -8.484 -59.031 1.526 1 89.44 458 THR A C 1
ATOM 3723 O O . THR A 1 458 ? -7.848 -58.75 0.508 1 89.44 458 THR A O 1
ATOM 3726 N N . TYR A 1 459 ? -9.062 -58.156 2.309 1 90.88 459 TYR A N 1
ATOM 3727 C CA . TYR A 1 459 ? -8.883 -56.719 2.146 1 90.88 459 TYR A CA 1
ATOM 3728 C C . TYR A 1 459 ? -7.73 -56.219 3.012 1 90.88 459 TYR A C 1
ATOM 3730 O O . TYR A 1 459 ? -7.77 -56.344 4.238 1 90.88 459 TYR A O 1
ATOM 3738 N N . ILE A 1 460 ? -6.672 -55.719 2.373 1 82.38 460 ILE A N 1
ATOM 3739 C CA . ILE A 1 460 ? -5.492 -55.219 3.074 1 82.38 460 ILE A CA 1
ATOM 3740 C C . ILE A 1 460 ? -5.402 -53.719 2.928 1 82.38 460 ILE A C 1
ATOM 3742 O O . ILE A 1 460 ? -5.258 -53.188 1.817 1 82.38 460 ILE A O 1
ATOM 3746 N N . ARG A 1 461 ? -5.609 -52.969 3.984 1 73.62 461 ARG A N 1
ATOM 3747 C CA . ARG A 1 461 ? -5.469 -51.5 4.027 1 73.62 461 ARG A CA 1
ATOM 3748 C C . ARG A 1 461 ? -4.008 -51.094 4.207 1 73.62 461 ARG A C 1
ATOM 3750 O O . ARG A 1 461 ? -3.293 -51.688 5.023 1 73.62 461 ARG A O 1
ATOM 3757 N N . GLN A 1 462 ? -3.453 -50.406 3.193 1 57.28 462 GLN A N 1
ATOM 3758 C CA . GLN A 1 462 ? -2.082 -49.969 3.398 1 57.28 462 GLN A CA 1
ATOM 3759 C C . GLN A 1 462 ? -2.051 -48.688 4.242 1 57.28 462 GLN A C 1
ATOM 3761 O O . GLN A 1 462 ? -2.975 -47.875 4.18 1 57.28 462 GLN A O 1
ATOM 3766 N N . MET B 1 1 ? -28.938 -4.105 -10.797 1 75.44 1 MET B N 1
ATOM 3767 C CA . MET B 1 1 ? -27.516 -4.477 -10.758 1 75.44 1 MET B CA 1
ATOM 3768 C C . MET B 1 1 ? -26.75 -3.584 -9.789 1 75.44 1 MET B C 1
ATOM 3770 O O . MET B 1 1 ? -26.094 -4.078 -8.867 1 75.44 1 MET B O 1
ATOM 3774 N N . LEU B 1 2 ? -27.078 -2.182 -9.812 1 90 2 LEU B N 1
ATOM 3775 C CA . LEU B 1 2 ? -26.406 -1.236 -8.93 1 90 2 LEU B CA 1
ATOM 3776 C C . LEU B 1 2 ? -26.859 -1.435 -7.484 1 90 2 LEU B C 1
ATOM 3778 O O . LEU B 1 2 ? -26.031 -1.489 -6.574 1 90 2 LEU B O 1
ATOM 3782 N N . ASP B 1 3 ? -28.109 -1.762 -7.289 1 90.94 3 ASP B N 1
ATOM 3783 C CA . ASP B 1 3 ? -28.703 -1.938 -5.969 1 90.94 3 ASP B CA 1
ATOM 3784 C C . ASP B 1 3 ? -28.078 -3.131 -5.242 1 90.94 3 ASP B C 1
ATOM 3786 O O . ASP B 1 3 ? -27.703 -3.027 -4.07 1 90.94 3 ASP B O 1
ATOM 3790 N N . ALA B 1 4 ? -27.938 -4.18 -5.93 1 91 4 ALA B N 1
ATOM 3791 C CA . ALA B 1 4 ? -27.375 -5.395 -5.34 1 91 4 ALA B CA 1
ATOM 3792 C C . ALA B 1 4 ? -25.938 -5.18 -4.91 1 91 4 ALA B C 1
ATOM 3794 O O . ALA B 1 4 ? -25.516 -5.668 -3.859 1 91 4 ALA B O 1
ATOM 3795 N N . LYS B 1 5 ? -25.234 -4.473 -5.668 1 92 5 LYS B N 1
ATOM 3796 C CA . LYS B 1 5 ? -23.828 -4.207 -5.387 1 92 5 LYS B CA 1
ATOM 3797 C C . LYS B 1 5 ? -23.672 -3.336 -4.145 1 92 5 LYS B C 1
ATOM 3799 O O . LYS B 1 5 ? -22.828 -3.609 -3.291 1 92 5 LYS B O 1
ATOM 3804 N N . ILE B 1 6 ? -24.516 -2.307 -4.047 1 94.25 6 ILE B N 1
ATOM 3805 C CA . ILE B 1 6 ? -24.438 -1.391 -2.912 1 94.25 6 ILE B CA 1
ATOM 3806 C C . ILE B 1 6 ? -24.859 -2.117 -1.635 1 94.25 6 ILE B C 1
ATOM 3808 O O . ILE B 1 6 ? -24.203 -1.98 -0.597 1 94.25 6 ILE B O 1
ATOM 3812 N N . LYS B 1 7 ? -25.859 -2.906 -1.742 1 91.38 7 LYS B N 1
ATOM 3813 C CA . LYS B 1 7 ? -26.344 -3.656 -0.585 1 91.38 7 LYS B CA 1
ATOM 3814 C C . LYS B 1 7 ? -25.281 -4.625 -0.076 1 91.38 7 LYS B C 1
ATOM 3816 O O . LYS B 1 7 ? -25.031 -4.707 1.13 1 91.38 7 LYS B O 1
ATOM 3821 N N . ALA B 1 8 ? -24.734 -5.305 -1.003 1 87.5 8 ALA B N 1
ATOM 3822 C CA . ALA B 1 8 ? -23.688 -6.254 -0.641 1 87.5 8 ALA B CA 1
ATOM 3823 C C . ALA B 1 8 ? -22.484 -5.535 -0.023 1 87.5 8 ALA B C 1
ATOM 3825 O O . ALA B 1 8 ? -21.875 -6.035 0.922 1 87.5 8 ALA B O 1
ATOM 3826 N N . PHE B 1 9 ? -22.172 -4.398 -0.6 1 90.44 9 PHE B N 1
ATOM 3827 C CA . PHE B 1 9 ? -21.047 -3.605 -0.113 1 90.44 9 PHE B CA 1
ATOM 3828 C C . PHE B 1 9 ? -21.297 -3.125 1.311 1 90.44 9 PHE B C 1
ATOM 3830 O O . PHE B 1 9 ? -20.438 -3.264 2.182 1 90.44 9 PHE B O 1
ATOM 3837 N N . LEU B 1 10 ? -22.484 -2.633 1.598 1 91.69 10 LEU B N 1
ATOM 3838 C CA . LEU B 1 10 ? -22.859 -2.146 2.92 1 91.69 10 LEU B CA 1
ATOM 3839 C C . LEU B 1 10 ? -22.891 -3.287 3.932 1 91.69 10 LEU B C 1
ATOM 3841 O O . LEU B 1 10 ? -22.422 -3.131 5.062 1 91.69 10 LEU B O 1
ATOM 3845 N N . GLN B 1 11 ? -23.359 -4.367 3.506 1 85.75 11 GLN B N 1
ATOM 3846 C CA . GLN B 1 11 ? -23.438 -5.539 4.371 1 85.75 11 GLN B CA 1
ATOM 3847 C C . GLN B 1 11 ? -22.031 -6.023 4.758 1 85.75 11 GLN B C 1
ATOM 3849 O O . GLN B 1 11 ? -21.781 -6.336 5.922 1 85.75 11 GLN B O 1
ATOM 3854 N N . ARG B 1 12 ? -21.203 -6.082 3.82 1 82.38 12 ARG B N 1
ATOM 3855 C CA . ARG B 1 12 ? -19.828 -6.516 4.059 1 82.38 12 ARG B CA 1
ATOM 3856 C C . ARG B 1 12 ? -19.125 -5.582 5.039 1 82.38 12 ARG B C 1
ATOM 3858 O O . ARG B 1 12 ? -18.297 -6.023 5.836 1 82.38 12 ARG B O 1
ATOM 3865 N N . LYS B 1 13 ? -19.5 -4.34 4.965 1 88 13 LYS B N 1
ATOM 3866 C CA . LYS B 1 13 ? -18.859 -3.34 5.816 1 88 13 LYS B CA 1
ATOM 3867 C C . LYS B 1 13 ? -19.562 -3.246 7.172 1 88 13 LYS B C 1
ATOM 3869 O O . LYS B 1 13 ? -19.156 -2.479 8.039 1 88 13 LYS B O 1
ATOM 3874 N N . GLY B 1 14 ? -20.656 -3.941 7.324 1 84.5 14 GLY B N 1
ATOM 3875 C CA . GLY B 1 14 ? -21.375 -3.984 8.586 1 84.5 14 GLY B CA 1
ATOM 3876 C C . GLY B 1 14 ? -22.188 -2.738 8.844 1 84.5 14 GLY B C 1
ATOM 3877 O O . GLY B 1 14 ? -22.406 -2.355 10 1 84.5 14 GLY B O 1
ATOM 3878 N N . ILE B 1 15 ? -22.547 -2.064 7.816 1 90.5 15 ILE B N 1
ATOM 3879 C CA . ILE B 1 15 ? -23.328 -0.849 7.965 1 90.5 15 ILE B CA 1
ATOM 3880 C C . ILE B 1 15 ? -24.812 -1.182 7.828 1 90.5 15 ILE B C 1
ATOM 3882 O O . ILE B 1 15 ? -25.234 -1.764 6.824 1 90.5 15 ILE B O 1
ATOM 3886 N N . GLU B 1 16 ? -25.516 -0.828 8.797 1 89.38 16 GLU B N 1
ATOM 3887 C CA . GLU B 1 16 ? -26.969 -0.967 8.781 1 89.38 16 GLU B CA 1
ATOM 3888 C C . GLU B 1 16 ? -27.656 0.393 8.672 1 89.38 16 GLU B C 1
ATOM 3890 O O . GLU B 1 16 ? -27.438 1.271 9.508 1 89.38 16 GLU B O 1
ATOM 3895 N N . LEU B 1 17 ? -28.547 0.477 7.766 1 92.12 17 LEU B N 1
ATOM 3896 C CA . LEU B 1 17 ? -29.172 1.768 7.504 1 92.12 17 LEU B CA 1
ATOM 3897 C C . LEU B 1 17 ? -30.562 1.84 8.141 1 92.12 17 LEU B C 1
ATOM 3899 O O . LEU B 1 17 ? -31.219 2.883 8.094 1 92.12 17 LEU B O 1
ATOM 3903 N N . ASN B 1 18 ? -30.984 0.854 8.875 1 93.12 18 ASN B N 1
ATOM 3904 C CA . ASN B 1 18 ? -32.344 0.821 9.438 1 93.12 18 ASN B CA 1
ATOM 3905 C C . ASN B 1 18 ? -32.531 1.937 10.461 1 93.12 18 ASN B C 1
ATOM 3907 O O . ASN B 1 18 ? -31.781 2.053 11.422 1 93.12 18 ASN B O 1
ATOM 3911 N N . ASN B 1 19 ? -33.594 2.689 10.281 1 94.62 19 ASN B N 1
ATOM 3912 C CA . ASN B 1 19 ? -34 3.762 11.18 1 94.62 19 ASN B CA 1
ATOM 3913 C C . ASN B 1 19 ? -32.906 4.789 11.383 1 94.62 19 ASN B C 1
ATOM 3915 O O . ASN B 1 19 ? -32.656 5.234 12.508 1 94.62 19 ASN B O 1
ATOM 3919 N N . LYS B 1 20 ? -32.188 5.055 10.383 1 96 20 LYS B N 1
ATOM 3920 C CA . LYS B 1 20 ? -31.094 6.027 10.477 1 96 20 LYS B CA 1
ATOM 3921 C C . LYS B 1 20 ? -31.469 7.34 9.797 1 96 20 LYS B C 1
ATOM 3923 O O . LYS B 1 20 ? -32.344 7.363 8.922 1 96 20 LYS B O 1
ATOM 3928 N N . LYS B 1 21 ? -30.891 8.398 10.242 1 97.25 21 LYS B N 1
ATOM 3929 C CA . LYS B 1 21 ? -31.016 9.719 9.625 1 97.25 21 LYS B CA 1
ATOM 3930 C C . LYS B 1 21 ? -29.766 10.047 8.797 1 97.25 21 LYS B C 1
ATOM 3932 O O . LYS B 1 21 ? -28.656 10.07 9.312 1 97.25 21 LYS B O 1
ATOM 3937 N N . LEU B 1 22 ? -30.062 10.359 7.539 1 97.62 22 LEU B N 1
ATOM 3938 C CA . LEU B 1 22 ? -28.953 10.562 6.613 1 97.62 22 LEU B CA 1
ATOM 3939 C C . LEU B 1 22 ? -28.953 11.984 6.055 1 97.62 22 LEU B C 1
ATOM 3941 O O . LEU B 1 22 ? -29.984 12.453 5.574 1 97.62 22 LEU B O 1
ATOM 3945 N N . LEU B 1 23 ? -27.844 12.641 6.238 1 98.19 23 LE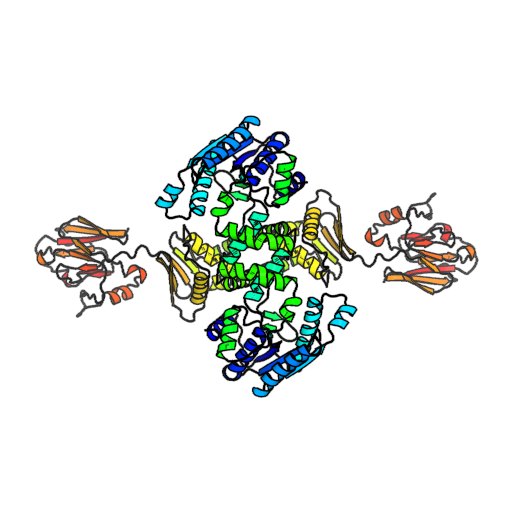U B N 1
ATOM 3946 C CA . LEU B 1 23 ? -27.578 13.859 5.488 1 98.19 23 LEU B CA 1
ATOM 3947 C C . LEU B 1 23 ? -26.812 13.555 4.203 1 98.19 23 LEU B C 1
ATOM 3949 O O . LEU B 1 23 ? -25.797 12.883 4.23 1 98.19 23 LEU B O 1
ATOM 3953 N N . ILE B 1 24 ? -27.344 13.977 3.078 1 98 24 ILE B N 1
ATOM 3954 C CA . ILE B 1 24 ? -26.703 13.664 1.802 1 98 24 ILE B CA 1
ATOM 3955 C C . ILE B 1 24 ? -26.141 14.945 1.187 1 98 24 ILE B C 1
ATOM 3957 O O . ILE B 1 24 ? -26.859 15.922 0.995 1 98 24 ILE B O 1
ATOM 3961 N N . GLY B 1 25 ? -24.781 14.914 0.94 1 96.19 25 GLY B N 1
ATOM 3962 C CA . GLY B 1 25 ? -24.203 16.016 0.191 1 96.19 25 GLY B CA 1
ATOM 3963 C C . GLY B 1 25 ? -24.469 15.938 -1.298 1 96.19 25 GLY B C 1
ATOM 3964 O O . GLY B 1 25 ? -24.062 14.984 -1.966 1 96.19 25 GLY B O 1
ATOM 3965 N N . VAL B 1 26 ? -25.156 17.031 -1.804 1 94.5 26 VAL B N 1
ATOM 3966 C CA . VAL B 1 26 ? -25.578 16.984 -3.203 1 94.5 26 VAL B CA 1
ATOM 3967 C C . VAL B 1 26 ? -25.047 18.203 -3.939 1 94.5 26 VAL B C 1
ATOM 3969 O O . VAL B 1 26 ? -25.312 19.344 -3.537 1 94.5 26 VAL B O 1
ATOM 3972 N N . SER B 1 27 ? -24.312 17.984 -4.969 1 87.5 27 SER B N 1
ATOM 3973 C CA . SER B 1 27 ? -23.781 19.094 -5.777 1 87.5 27 SER B CA 1
ATOM 3974 C C . SER B 1 27 ? -24.641 19.328 -7.012 1 87.5 27 SER B C 1
ATOM 3976 O O . SER B 1 27 ? -24.578 20.391 -7.629 1 87.5 27 SER B O 1
ATOM 3978 N N . GLY B 1 28 ? -25.5 18.375 -7.348 1 86.62 28 GLY B N 1
ATOM 3979 C CA . GLY B 1 28 ? -26.297 18.453 -8.57 1 86.62 28 GLY B CA 1
ATOM 3980 C C . GLY B 1 28 ? -25.719 17.625 -9.703 1 86.62 28 GLY B C 1
ATOM 3981 O O . GLY B 1 28 ? -26.391 17.422 -10.719 1 86.62 28 GLY B O 1
ATOM 3982 N N . GLY B 1 29 ? -24.516 17.141 -9.523 1 89.5 29 GLY B N 1
ATOM 3983 C CA . GLY B 1 29 ? -23.906 16.266 -10.508 1 89.5 29 GLY B CA 1
ATOM 3984 C C . GLY B 1 29 ? -24.469 14.867 -10.492 1 89.5 29 GLY B C 1
ATOM 3985 O O . GLY B 1 29 ? -25.312 14.539 -9.648 1 89.5 29 GLY B O 1
ATOM 3986 N N . PRO B 1 30 ? -24.031 14.078 -11.391 1 92.75 30 PRO B N 1
ATOM 3987 C CA . PRO B 1 30 ? -24.594 12.734 -11.539 1 92.75 30 PRO B CA 1
ATOM 3988 C C . PRO B 1 30 ? -24.375 11.867 -10.305 1 92.75 30 PRO B C 1
ATOM 3990 O O . PRO B 1 30 ? -25.281 11.156 -9.867 1 92.75 30 PRO B O 1
ATOM 3993 N N . ASP B 1 31 ? -23.25 11.977 -9.664 1 94.31 31 ASP B N 1
ATOM 3994 C CA . ASP B 1 31 ? -22.906 11.094 -8.555 1 94.31 31 ASP B CA 1
ATOM 3995 C C . ASP B 1 31 ? -23.75 11.414 -7.32 1 94.31 31 ASP B C 1
ATOM 3997 O O . ASP B 1 31 ? -24.344 10.516 -6.723 1 94.31 31 ASP B O 1
ATOM 4001 N N . SER B 1 32 ? -23.766 12.672 -7.004 1 94.81 32 SER B N 1
ATOM 4002 C CA . SER B 1 32 ? -24.484 13.078 -5.801 1 94.81 32 SER B CA 1
ATOM 4003 C C . SER B 1 32 ? -25.984 12.93 -5.988 1 94.81 32 SER B C 1
ATOM 4005 O O . SER B 1 32 ? -26.703 12.516 -5.066 1 94.81 32 SER B O 1
ATOM 4007 N N . LEU B 1 33 ? -26.453 13.219 -7.168 1 95.06 33 LEU B N 1
ATOM 4008 C CA . LEU B 1 33 ? -27.891 13.094 -7.445 1 95.06 33 LEU B CA 1
ATOM 4009 C C . LEU B 1 33 ? -28.312 11.633 -7.422 1 95.06 33 LEU B C 1
ATOM 4011 O O . LEU B 1 33 ? -29.391 11.305 -6.914 1 95.06 33 LEU B O 1
ATOM 4015 N N . ALA B 1 34 ? -27.516 10.797 -8.047 1 96.31 34 ALA B N 1
ATOM 4016 C CA . ALA B 1 34 ? -27.797 9.367 -8.023 1 96.31 34 ALA B CA 1
ATOM 4017 C C . ALA B 1 34 ? -27.859 8.836 -6.594 1 96.31 34 ALA B C 1
ATOM 4019 O O . ALA B 1 34 ? -28.734 8.031 -6.258 1 96.31 34 ALA B O 1
ATOM 4020 N N . LEU B 1 35 ? -26.922 9.273 -5.801 1 97.25 35 LEU B N 1
ATOM 4021 C CA . LEU B 1 35 ? -26.875 8.844 -4.41 1 97.25 35 LEU B CA 1
ATOM 4022 C C . LEU B 1 35 ? -28.141 9.266 -3.666 1 97.25 35 LEU B C 1
ATOM 4024 O O . LEU B 1 35 ? -28.719 8.469 -2.934 1 97.25 35 LEU B O 1
ATOM 4028 N N . LEU B 1 36 ? -28.516 10.539 -3.836 1 96.81 36 LEU B N 1
ATOM 4029 C CA . LEU B 1 36 ? -29.734 11.062 -3.207 1 96.81 36 LEU B CA 1
ATOM 4030 C C . LEU B 1 36 ? -30.953 10.242 -3.617 1 96.81 36 LEU B C 1
ATOM 4032 O O . LEU B 1 36 ? -31.75 9.844 -2.768 1 96.81 36 LEU B O 1
ATOM 4036 N N . HIS B 1 37 ? -31.047 9.992 -4.902 1 96.75 37 HIS B N 1
ATOM 4037 C CA . HIS B 1 37 ? -32.188 9.242 -5.43 1 96.75 37 HIS B CA 1
ATOM 4038 C C . HIS B 1 37 ? -32.219 7.82 -4.891 1 96.75 37 HIS B C 1
ATOM 4040 O O . HIS B 1 37 ? -33.281 7.301 -4.527 1 96.75 37 HIS B O 1
ATOM 4046 N N . TYR B 1 38 ? -31.078 7.211 -4.898 1 96.5 38 TYR B N 1
ATOM 4047 C CA . TYR B 1 38 ? -30.953 5.832 -4.438 1 96.5 38 TYR B CA 1
ATOM 4048 C C . TYR B 1 38 ? -31.391 5.703 -2.984 1 96.5 38 TYR B C 1
ATOM 4050 O O . TYR B 1 38 ? -32.188 4.832 -2.65 1 96.5 38 TYR B O 1
ATOM 4058 N N . LEU B 1 39 ? -30.875 6.57 -2.121 1 96.31 39 LEU B N 1
ATOM 4059 C CA . LEU B 1 39 ? -31.156 6.488 -0.695 1 96.31 39 LEU B CA 1
ATOM 4060 C C . LEU B 1 39 ? -32.594 6.891 -0.413 1 96.31 39 LEU B C 1
ATOM 4062 O O . LEU B 1 39 ? -33.25 6.352 0.496 1 96.31 39 LEU B O 1
ATOM 4066 N N . TRP B 1 40 ? -33.062 7.867 -1.166 1 95.75 40 TRP B N 1
ATOM 4067 C CA . TRP B 1 40 ? -34.469 8.234 -1.075 1 95.75 40 TRP B CA 1
ATOM 4068 C C . TRP B 1 40 ? -35.375 7.051 -1.416 1 95.75 40 TRP B C 1
ATOM 4070 O O . TRP B 1 40 ? -36.375 6.82 -0.755 1 95.75 40 TRP B O 1
ATOM 4080 N N . GLY B 1 41 ? -35.031 6.312 -2.445 1 94.5 41 GLY B N 1
ATOM 4081 C CA . GLY B 1 41 ? -35.781 5.137 -2.852 1 94.5 41 GLY B CA 1
ATOM 4082 C C . GLY B 1 41 ? -35.812 4.051 -1.794 1 94.5 41 GLY B C 1
ATOM 4083 O O . GLY B 1 41 ? -36.688 3.195 -1.798 1 94.5 41 GLY B O 1
ATOM 4084 N N . LYS B 1 42 ? -34.906 4.098 -0.916 1 93.94 42 LYS B N 1
ATOM 4085 C CA . LYS B 1 42 ? -34.812 3.076 0.123 1 93.94 42 LYS B CA 1
ATOM 4086 C C . LYS B 1 42 ? -35.438 3.549 1.426 1 93.94 42 LYS B C 1
ATOM 4088 O O . LYS B 1 42 ? -35.406 2.844 2.436 1 93.94 42 LYS B O 1
ATOM 4093 N N . LYS B 1 43 ? -36.031 4.688 1.444 1 93.44 43 LYS B N 1
ATOM 4094 C CA . LYS B 1 43 ? -36.625 5.309 2.625 1 93.44 43 LYS B CA 1
ATOM 4095 C C . LYS B 1 43 ? -37.625 4.371 3.293 1 93.44 43 LYS B C 1
ATOM 4097 O O . LYS B 1 43 ? -37.594 4.191 4.512 1 93.44 43 LYS B O 1
ATOM 4102 N N . GLN B 1 44 ? -38.438 3.752 2.521 1 91.06 44 GLN B N 1
ATOM 4103 C CA . GLN B 1 44 ? -39.5 2.906 3.062 1 91.06 44 GLN B CA 1
ATOM 4104 C C . GLN B 1 44 ? -38.938 1.565 3.533 1 91.06 44 GLN B C 1
ATOM 4106 O O . GLN B 1 44 ? -39.344 1.052 4.578 1 91.06 44 GLN B O 1
ATOM 4111 N N . THR B 1 45 ? -38 1.051 2.789 1 90.62 45 THR B N 1
ATOM 4112 C CA . THR B 1 45 ? -37.438 -0.261 3.088 1 90.62 45 THR B CA 1
ATOM 4113 C C . THR B 1 45 ? -36.688 -0.234 4.406 1 90.62 45 THR B C 1
ATOM 4115 O O . THR B 1 45 ? -36.75 -1.179 5.195 1 90.62 45 THR B O 1
ATOM 4118 N N . PHE B 1 46 ? -36.031 0.884 4.691 1 92.19 46 PHE B N 1
ATOM 4119 C CA . PHE B 1 46 ? -35.156 0.937 5.848 1 92.19 46 PHE B CA 1
ATOM 4120 C C . PHE B 1 46 ? -35.656 1.955 6.867 1 92.19 46 PHE B C 1
ATOM 4122 O O . PHE B 1 46 ? -35.031 2.174 7.898 1 92.19 46 PHE B O 1
ATOM 4129 N N . ASP B 1 47 ? -36.75 2.562 6.609 1 92.44 47 ASP B N 1
ATOM 4130 C CA . ASP B 1 47 ? -37.281 3.629 7.461 1 92.44 47 ASP B CA 1
ATOM 4131 C C . ASP B 1 47 ? -36.219 4.727 7.66 1 92.44 47 ASP B C 1
ATOM 4133 O O . ASP B 1 47 ? -35.906 5.082 8.797 1 92.44 47 ASP B O 1
ATOM 4137 N N . LEU B 1 48 ? -35.781 5.23 6.574 1 93.44 48 LEU B N 1
ATOM 4138 C CA . LEU B 1 48 ? -34.719 6.227 6.551 1 93.44 48 LEU B CA 1
ATOM 4139 C C . LEU B 1 48 ? -35.281 7.641 6.562 1 93.44 48 LEU B C 1
ATOM 4141 O O . LEU B 1 48 ? -36.344 7.883 6.004 1 93.44 48 LEU B O 1
ATOM 4145 N N . SER B 1 49 ? -34.594 8.5 7.262 1 95.25 49 SER B N 1
ATOM 4146 C CA . SER B 1 49 ? -34.812 9.938 7.098 1 95.25 49 SER B CA 1
ATOM 4147 C C . SER B 1 49 ? -33.688 10.57 6.285 1 95.25 49 SER B C 1
ATOM 4149 O O . SER B 1 49 ? -32.5 10.461 6.652 1 95.25 49 SER B O 1
ATOM 4151 N N . VAL B 1 50 ? -34.094 11.234 5.215 1 96.75 50 VAL B N 1
ATOM 4152 C CA . VAL B 1 50 ? -33.094 11.758 4.293 1 96.75 50 VAL B CA 1
ATOM 4153 C C . VAL B 1 50 ? -33.219 13.281 4.203 1 96.75 50 VAL B C 1
ATOM 4155 O O . VAL B 1 50 ? -34.344 13.812 4.086 1 96.75 50 VAL B O 1
ATOM 4158 N N . VAL B 1 51 ? -32.062 13.961 4.316 1 97.69 51 VAL B N 1
ATOM 4159 C CA . VAL B 1 51 ? -31.984 15.406 4.137 1 97.69 51 VAL B CA 1
ATOM 4160 C C . VAL B 1 51 ? -30.891 15.734 3.113 1 97.69 51 VAL B C 1
ATOM 4162 O O . VAL B 1 51 ? -29.812 15.141 3.137 1 97.69 51 VAL B O 1
ATOM 4165 N N . ALA B 1 52 ? -31.219 16.594 2.168 1 97.75 52 ALA B N 1
ATOM 4166 C CA . ALA B 1 52 ? -30.234 17 1.162 1 97.75 52 ALA B CA 1
ATOM 4167 C C . ALA B 1 52 ? -29.547 18.312 1.561 1 97.75 52 ALA B C 1
ATOM 4169 O O . ALA B 1 52 ? -30.203 19.266 1.992 1 97.75 52 ALA B O 1
ATOM 4170 N N . ALA B 1 53 ? -28.266 18.297 1.51 1 97 53 ALA B N 1
ATOM 4171 C CA . ALA B 1 53 ? -27.484 19.484 1.788 1 97 53 ALA B CA 1
ATOM 4172 C C . ALA B 1 53 ? -26.688 19.922 0.559 1 97 53 ALA B C 1
ATOM 4174 O O . ALA B 1 53 ? -25.984 19.109 -0.05 1 97 53 ALA B O 1
ATOM 4175 N N . HIS B 1 54 ? -26.812 21.156 0.183 1 94.5 54 HIS B N 1
ATOM 4176 C CA . HIS B 1 54 ? -26.172 21.703 -0.998 1 94.5 54 HIS B CA 1
ATOM 4177 C C . HIS B 1 54 ? -25.375 22.969 -0.654 1 94.5 54 HIS B C 1
ATOM 4179 O O . HIS B 1 54 ? -25.859 23.812 0.107 1 94.5 54 HIS B O 1
ATOM 4185 N N . VAL B 1 55 ? -24.125 22.969 -1.154 1 89.06 55 VAL B N 1
ATOM 4186 C CA . VAL B 1 55 ? -23.297 24.156 -0.937 1 89.06 55 VAL B CA 1
ATOM 4187 C C . VAL B 1 55 ? -23.016 24.844 -2.27 1 89.06 55 VAL B C 1
ATOM 4189 O O . VAL B 1 55 ? -22.516 24.234 -3.209 1 89.06 55 VAL B O 1
ATOM 4192 N N . ASP B 1 56 ? -23.359 26.047 -2.33 1 84.06 56 ASP B N 1
ATOM 4193 C CA . ASP B 1 56 ? -23.047 26.891 -3.477 1 84.06 56 ASP B CA 1
ATOM 4194 C C . ASP B 1 56 ? -21.781 27.703 -3.223 1 84.06 56 ASP B C 1
ATOM 4196 O O . ASP B 1 56 ? -21.766 28.625 -2.408 1 84.06 56 ASP B O 1
ATOM 4200 N N . HIS B 1 57 ? -20.75 27.391 -3.896 1 77.12 57 HIS B N 1
ATOM 4201 C CA . HIS B 1 57 ? -19.453 28 -3.674 1 77.12 57 HIS B CA 1
ATOM 4202 C C . HIS B 1 57 ? -19.344 29.359 -4.359 1 77.12 57 HIS B C 1
ATOM 4204 O O . HIS B 1 57 ? -18.359 30.078 -4.184 1 77.12 57 HIS B O 1
ATOM 4210 N N . MET B 1 58 ? -20.25 29.766 -5.102 1 67.38 58 MET B N 1
ATOM 4211 C CA . MET B 1 58 ? -20.438 31.078 -5.73 1 67.38 58 MET B CA 1
ATOM 4212 C C . MET B 1 58 ? -19.281 31.391 -6.676 1 67.38 58 MET B C 1
ATOM 4214 O O . MET B 1 58 ? -18.922 32.562 -6.852 1 67.38 58 MET B O 1
ATOM 4218 N N . PHE B 1 59 ? -18.531 30.312 -7.094 1 65.88 59 PHE B N 1
ATOM 4219 C CA . PHE B 1 59 ? -17.438 30.562 -8.023 1 65.88 59 PHE B CA 1
ATOM 4220 C C . PHE B 1 59 ? -17.938 31.219 -9.305 1 65.88 59 PHE B C 1
ATOM 4222 O O . PHE B 1 59 ? -17.234 32.031 -9.922 1 65.88 59 PHE B O 1
ATOM 4229 N N . ARG B 1 60 ? -19.141 30.859 -9.773 1 63.94 60 ARG B N 1
ATOM 4230 C CA . ARG B 1 60 ? -19.609 31.266 -11.102 1 63.94 60 ARG B CA 1
ATOM 4231 C C . ARG B 1 60 ? -20.859 32.125 -11.008 1 63.94 60 ARG B C 1
ATOM 4233 O O . ARG B 1 60 ? -21.594 32.281 -11.984 1 63.94 60 ARG B O 1
ATOM 4240 N N . GLY B 1 61 ? -21.031 32.625 -9.984 1 62.78 61 GLY B N 1
ATOM 4241 C CA . GLY B 1 61 ? -22.125 33.531 -9.797 1 62.78 61 GLY B CA 1
ATOM 4242 C C . GLY B 1 61 ? -23.484 32.938 -10.125 1 62.78 61 GLY B C 1
ATOM 4243 O O . GLY B 1 61 ? -23.984 32.062 -9.398 1 62.78 61 GLY B O 1
ATOM 4244 N N . GLU B 1 62 ? -23.969 33.219 -11.336 1 63.38 62 GLU B N 1
ATOM 4245 C CA . GLU B 1 62 ? -25.328 32.875 -11.758 1 63.38 62 GLU B CA 1
ATOM 4246 C C . GLU B 1 62 ? -25.469 31.391 -12.078 1 63.38 62 GLU B C 1
ATOM 4248 O O . GLU B 1 62 ? -26.5 30.781 -11.789 1 63.38 62 GLU B O 1
ATOM 4253 N N . GLU B 1 63 ? -24.547 30.75 -12.695 1 68.19 63 GLU B N 1
ATOM 4254 C CA . GLU B 1 63 ? -24.609 29.344 -13.062 1 68.19 63 GLU B CA 1
ATOM 4255 C C . GLU B 1 63 ? -24.688 28.453 -11.82 1 68.19 63 GLU B C 1
ATOM 4257 O O . GLU B 1 63 ? -25.391 27.453 -11.812 1 68.19 63 GLU B O 1
ATOM 4262 N N . SER B 1 64 ? -24.047 28.859 -10.836 1 71.56 64 SER B N 1
ATOM 4263 C CA . SER B 1 64 ? -24.078 28.109 -9.586 1 71.56 64 SER B CA 1
ATOM 4264 C C . SER B 1 64 ? -25.469 28.172 -8.945 1 71.56 64 SER B C 1
ATOM 4266 O O . SER B 1 64 ? -25.938 27.188 -8.367 1 71.56 64 SER B O 1
ATOM 4268 N N . TYR B 1 65 ? -26.094 29.172 -9.203 1 77.38 65 TYR B N 1
ATOM 4269 C CA . TYR B 1 65 ? -27.422 29.344 -8.625 1 77.38 65 TYR B CA 1
ATOM 4270 C C . TYR B 1 65 ? -28.438 28.469 -9.352 1 77.38 65 TYR B C 1
ATOM 4272 O O . TYR B 1 65 ? -29.344 27.922 -8.734 1 77.38 65 TYR B O 1
ATOM 4280 N N . ALA B 1 66 ? -28.281 28.328 -10.586 1 79.88 66 ALA B N 1
ATOM 4281 C CA . ALA B 1 66 ? -29.156 27.469 -11.367 1 79.88 66 ALA B CA 1
ATOM 4282 C C . ALA B 1 66 ? -29.047 26.016 -10.914 1 79.88 66 ALA B C 1
ATOM 4284 O O . ALA B 1 66 ? -30.031 25.281 -10.875 1 79.88 66 ALA B O 1
ATOM 4285 N N . GLU B 1 67 ? -27.906 25.625 -10.617 1 82.94 67 GLU B N 1
ATOM 4286 C CA . GLU B 1 67 ? -27.688 24.266 -10.117 1 82.94 67 GLU B CA 1
ATOM 4287 C C . GLU B 1 67 ? -28.391 24.062 -8.773 1 82.94 67 GLU B C 1
ATOM 4289 O O . GLU B 1 67 ? -28.969 23 -8.523 1 82.94 67 GLU B O 1
ATOM 4294 N N . ALA B 1 68 ? -28.297 25.047 -7.957 1 86.75 68 ALA B N 1
AT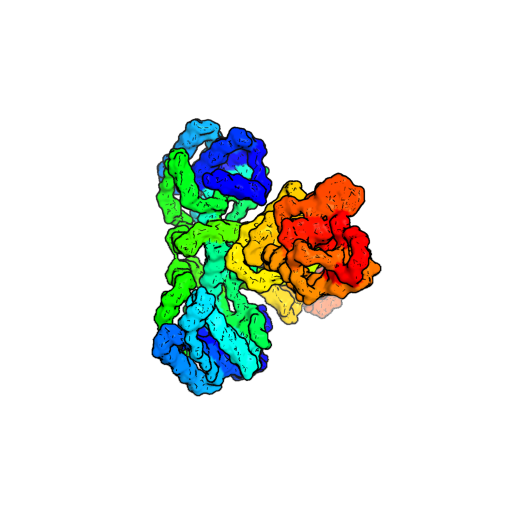OM 4295 C CA . ALA B 1 68 ? -28.953 24.984 -6.656 1 86.75 68 ALA B CA 1
ATOM 4296 C C . ALA B 1 68 ? -30.469 24.844 -6.812 1 86.75 68 ALA B C 1
ATOM 4298 O O . ALA B 1 68 ? -31.109 24.094 -6.082 1 86.75 68 ALA B O 1
ATOM 4299 N N . GLN B 1 69 ? -30.984 25.578 -7.746 1 88.5 69 GLN B N 1
ATOM 4300 C CA . GLN B 1 69 ? -32.406 25.531 -7.996 1 88.5 69 GLN B CA 1
ATOM 4301 C C . GLN B 1 69 ? -32.844 24.156 -8.516 1 88.5 69 GLN B C 1
ATOM 4303 O O . GLN B 1 69 ? -33.906 23.656 -8.156 1 88.5 69 GLN B O 1
ATOM 4308 N N . PHE B 1 70 ? -32.031 23.688 -9.344 1 90.88 70 PHE B N 1
ATOM 4309 C CA . PHE B 1 70 ? -32.281 22.359 -9.883 1 90.88 70 PHE B CA 1
ATOM 4310 C C . PHE B 1 70 ? -32.375 21.328 -8.766 1 90.88 70 PHE B C 1
ATOM 4312 O O . PHE B 1 70 ? -33.312 20.531 -8.719 1 90.88 70 PHE B O 1
ATOM 4319 N N . VAL B 1 71 ? -31.453 21.359 -7.859 1 93.25 71 VAL B N 1
ATOM 4320 C CA . VAL B 1 71 ? -31.422 20.391 -6.758 1 93.25 71 VAL B CA 1
ATOM 4321 C C . VAL B 1 71 ? -32.625 20.625 -5.832 1 93.25 71 VAL B C 1
ATOM 4323 O O . VAL B 1 71 ? -33.219 19.672 -5.348 1 93.25 71 VAL B O 1
ATOM 4326 N N . GLN B 1 72 ? -32.875 21.859 -5.574 1 94.31 72 GLN B N 1
ATOM 4327 C CA . GLN B 1 72 ? -34 22.203 -4.73 1 94.31 72 GLN B CA 1
ATOM 4328 C C . GLN B 1 72 ? -35.312 21.656 -5.312 1 94.31 72 GLN B C 1
ATOM 4330 O O . GLN B 1 72 ? -36.125 21.078 -4.59 1 94.31 72 GLN B O 1
ATOM 4335 N N . GLN B 1 73 ? -35.531 21.859 -6.551 1 94.69 73 GLN B N 1
ATOM 4336 C CA . GLN B 1 73 ? -36.719 21.375 -7.223 1 94.69 73 GLN B CA 1
ATOM 4337 C C . GLN B 1 73 ? -36.812 19.844 -7.152 1 94.69 73 GLN B C 1
ATOM 4339 O O . GLN B 1 73 ? -37.875 19.281 -6.934 1 94.69 73 GLN B O 1
ATOM 4344 N N . PHE B 1 74 ? -35.688 19.266 -7.438 1 94.69 74 PHE B N 1
ATOM 4345 C CA . PHE B 1 74 ? -35.594 17.812 -7.359 1 94.69 74 PHE B CA 1
ATOM 4346 C C . PHE B 1 74 ? -36.062 17.312 -5.996 1 94.69 74 PHE B C 1
ATOM 4348 O O . PHE B 1 74 ? -36.812 16.344 -5.91 1 94.69 74 PHE B O 1
ATOM 4355 N N . CYS B 1 75 ? -35.688 17.984 -4.961 1 96.44 75 CYS B N 1
ATOM 4356 C CA . CYS B 1 75 ? -36.031 17.609 -3.592 1 96.44 75 CYS B CA 1
ATOM 4357 C C . CYS B 1 75 ? -37.5 17.906 -3.301 1 96.44 75 CYS B C 1
ATOM 4359 O O . CYS B 1 75 ? -38.188 17.094 -2.678 1 96.44 75 CYS B O 1
ATOM 4361 N N . GLU B 1 76 ? -37.938 19.016 -3.723 1 96 76 GLU B N 1
ATOM 4362 C CA . GLU B 1 76 ? -39.344 19.422 -3.496 1 96 76 GLU B CA 1
ATOM 4363 C C . GLU B 1 76 ? -40.312 18.422 -4.121 1 96 76 GLU B C 1
ATOM 4365 O O . GLU B 1 76 ? -41.312 18.062 -3.504 1 96 76 GLU B O 1
ATOM 4370 N N . GLU B 1 77 ? -40 18 -5.254 1 95.12 77 GLU B N 1
ATOM 4371 C CA . GLU B 1 77 ? -40.844 17.062 -5.973 1 95.12 77 GLU B CA 1
ATOM 4372 C C . GLU B 1 77 ? -40.938 15.734 -5.219 1 95.12 77 GLU B C 1
ATOM 4374 O O . GLU B 1 77 ? -41.906 15 -5.375 1 95.12 77 GLU B O 1
ATOM 4379 N N . ARG B 1 78 ? -40 15.453 -4.398 1 95.19 78 ARG B N 1
ATOM 4380 C CA . ARG B 1 78 ? -39.938 14.164 -3.715 1 95.19 78 ARG B CA 1
ATOM 4381 C C . ARG B 1 78 ? -40.125 14.336 -2.209 1 95.19 78 ARG B C 1
ATOM 4383 O O . ARG B 1 78 ? -39.938 13.391 -1.445 1 95.19 78 ARG B O 1
ATOM 4390 N N . ASN B 1 79 ? -40.375 15.539 -1.784 1 95.19 79 ASN B N 1
ATOM 4391 C CA . ASN B 1 79 ? -40.594 15.883 -0.381 1 95.19 79 ASN B CA 1
ATOM 4392 C C . ASN B 1 79 ? -39.344 15.562 0.465 1 95.19 79 ASN B C 1
ATOM 4394 O O . ASN B 1 79 ? -39.469 14.93 1.517 1 95.19 79 ASN B O 1
ATOM 4398 N N . ILE B 1 80 ? -38.25 15.859 -0.069 1 96.56 80 ILE B N 1
ATOM 4399 C CA . ILE B 1 80 ? -37 15.727 0.658 1 96.56 80 ILE B CA 1
ATOM 4400 C C . ILE B 1 80 ? -36.594 17.078 1.246 1 96.56 80 ILE B C 1
ATOM 4402 O O . ILE B 1 80 ? -36.469 18.062 0.522 1 96.56 80 ILE B O 1
ATOM 4406 N N . PRO B 1 81 ? -36.438 17.094 2.602 1 97.06 81 PRO B N 1
ATOM 4407 C CA . PRO B 1 81 ? -35.906 18.344 3.166 1 97.06 81 PRO B CA 1
ATOM 4408 C C . PRO B 1 81 ? -34.625 18.797 2.521 1 97.06 81 PRO B C 1
ATOM 4410 O O . PRO B 1 81 ? -33.719 17.984 2.266 1 97.06 81 PRO B O 1
ATOM 4413 N N . PHE B 1 82 ? -34.531 20.125 2.23 1 96.62 82 PHE B N 1
ATOM 4414 C CA . PHE B 1 82 ? -33.406 20.672 1.479 1 96.62 82 PHE B CA 1
ATOM 4415 C C . PHE B 1 82 ? -32.781 21.828 2.244 1 96.62 82 PHE B C 1
ATOM 4417 O O . PHE B 1 82 ? -33.469 22.75 2.672 1 96.62 82 PHE B O 1
ATOM 4424 N N . GLU B 1 83 ? -31.469 21.672 2.492 1 95.94 83 GLU B N 1
ATOM 4425 C CA . GLU B 1 83 ? -30.672 22.719 3.133 1 95.94 83 GLU B CA 1
ATOM 4426 C C . GLU B 1 83 ? -29.625 23.266 2.178 1 95.94 83 GLU B C 1
ATOM 4428 O O . GLU B 1 83 ? -28.938 22.516 1.487 1 95.94 83 GLU B O 1
ATOM 4433 N N . MET B 1 84 ? -29.531 24.562 2.059 1 93.44 84 MET B N 1
ATOM 4434 C CA . MET B 1 84 ? -28.562 25.172 1.16 1 93.44 84 MET B CA 1
ATOM 4435 C C . MET B 1 84 ? -27.875 26.359 1.827 1 93.44 84 MET B C 1
ATOM 4437 O O . MET B 1 84 ? -28.453 27.016 2.695 1 93.44 84 MET B O 1
ATOM 4441 N N . THR B 1 85 ? -26.625 26.5 1.503 1 89.75 85 THR B N 1
ATOM 4442 C CA . THR B 1 85 ? -25.891 27.703 1.928 1 89.75 85 THR B CA 1
ATOM 4443 C C . THR B 1 85 ? -25.094 28.281 0.77 1 89.75 85 THR B C 1
ATOM 4445 O O . THR B 1 85 ? -24.766 27.562 -0.185 1 89.75 85 THR B O 1
ATOM 4448 N N . ARG B 1 86 ? -24.953 29.578 0.756 1 88.12 86 ARG B N 1
ATOM 4449 C CA . ARG B 1 86 ? -24.094 30.266 -0.185 1 88.12 86 ARG B CA 1
ATOM 4450 C C . ARG B 1 86 ? -22.844 30.828 0.515 1 88.12 86 ARG B C 1
ATOM 4452 O O . ARG B 1 86 ? -22.969 31.578 1.479 1 88.12 86 ARG B O 1
ATOM 4459 N N . ILE B 1 87 ? -21.781 30.297 0.104 1 85.19 87 ILE B N 1
ATOM 4460 C CA . ILE B 1 87 ? -20.531 30.719 0.742 1 85.19 87 ILE B CA 1
ATOM 4461 C C . ILE B 1 87 ? -19.641 31.422 -0.279 1 85.19 87 ILE B C 1
ATOM 4463 O O . ILE B 1 87 ? -19.484 30.938 -1.402 1 85.19 87 ILE B O 1
ATOM 4467 N N . ASP B 1 88 ? -19.109 32.562 0.055 1 83.25 88 ASP B N 1
ATOM 4468 C CA . ASP B 1 88 ? -18.156 33.281 -0.792 1 83.25 88 ASP B CA 1
ATOM 4469 C C . ASP B 1 88 ? -16.75 32.688 -0.688 1 83.25 88 ASP B C 1
ATOM 4471 O O . ASP B 1 88 ? -15.891 33.219 -0.006 1 83.25 88 ASP B O 1
ATOM 4475 N N . VAL B 1 89 ? -16.484 31.688 -1.47 1 81.69 89 VAL B N 1
ATOM 4476 C CA . VAL B 1 89 ? -15.234 30.938 -1.396 1 81.69 89 VAL B CA 1
ATOM 4477 C C . VAL B 1 89 ? -14.07 31.797 -1.886 1 81.69 89 VAL B C 1
ATOM 4479 O O . VAL B 1 89 ? -12.977 31.75 -1.324 1 81.69 89 VAL B O 1
ATOM 4482 N N . PRO B 1 90 ? -14.312 32.656 -2.951 1 81.62 90 PRO B N 1
ATOM 4483 C CA . PRO B 1 90 ? -13.219 33.531 -3.373 1 81.62 90 PRO B CA 1
ATOM 4484 C C . PRO B 1 90 ? -12.703 34.406 -2.238 1 81.62 90 PRO B C 1
ATOM 4486 O O . PRO B 1 90 ? -11.492 34.594 -2.09 1 81.62 90 PRO B O 1
ATOM 4489 N N . ASN B 1 91 ? -13.594 34.938 -1.512 1 82.38 91 ASN B N 1
ATOM 4490 C CA . ASN B 1 91 ? -13.188 35.719 -0.36 1 82.38 91 ASN B CA 1
ATOM 4491 C C . ASN B 1 91 ? -12.477 34.875 0.688 1 82.38 91 ASN B C 1
ATOM 4493 O O . ASN B 1 91 ? -11.562 35.344 1.364 1 82.38 91 ASN B O 1
ATOM 4497 N N . TYR B 1 92 ? -12.945 33.719 0.898 1 84.81 92 TYR B N 1
ATOM 4498 C CA . TYR B 1 92 ? -12.336 32.812 1.84 1 84.81 92 TYR B CA 1
ATOM 4499 C C . TYR B 1 92 ? -10.906 32.469 1.421 1 84.81 92 TYR B C 1
ATOM 4501 O O . TYR B 1 92 ? -10.016 32.344 2.266 1 84.81 92 TYR B O 1
ATOM 4509 N N . ILE B 1 93 ? -10.672 32.281 0.214 1 82.62 93 ILE B N 1
ATOM 4510 C CA . ILE B 1 93 ? -9.344 32.031 -0.331 1 82.62 93 ILE B CA 1
ATOM 4511 C C . ILE B 1 93 ? -8.422 33.188 -0.031 1 82.62 93 ILE B C 1
ATOM 4513 O O . ILE B 1 93 ? -7.273 33 0.376 1 82.62 93 ILE B O 1
ATOM 4517 N N . GLU B 1 94 ? -8.945 34.344 -0.244 1 82.31 94 GLU B N 1
ATOM 4518 C CA . GLU B 1 94 ? -8.164 35.562 0.01 1 82.31 94 GLU B CA 1
ATOM 4519 C C . GLU B 1 94 ? -7.793 35.656 1.486 1 82.31 94 GLU B C 1
ATOM 4521 O O . GLU B 1 94 ? -6.684 36.094 1.82 1 82.31 94 GLU B O 1
ATOM 4526 N N . GLU B 1 95 ? -8.633 35.281 2.238 1 84.12 95 GLU B N 1
ATOM 4527 C CA . GLU B 1 95 ? -8.445 35.406 3.682 1 84.12 95 GLU B CA 1
ATOM 4528 C C . GLU B 1 95 ? -7.484 34.344 4.199 1 84.12 95 GLU B C 1
ATOM 4530 O O . GLU B 1 95 ? -6.672 34.625 5.086 1 84.12 95 GLU B O 1
ATOM 4535 N N . THR B 1 96 ? -7.523 33.219 3.713 1 81.06 96 THR B N 1
ATOM 4536 C CA . THR B 1 96 ? -6.805 32.094 4.289 1 81.06 96 THR B CA 1
ATOM 4537 C C . THR B 1 96 ? -5.547 31.781 3.484 1 81.06 96 THR B C 1
ATOM 4539 O O . THR B 1 96 ? -4.625 31.125 3.984 1 81.06 96 THR B O 1
ATOM 4542 N N . GLY B 1 97 ? -5.516 32.156 2.248 1 80.19 97 GLY B N 1
ATOM 4543 C CA . GLY B 1 97 ? -4.395 31.844 1.371 1 80.19 97 GLY B CA 1
ATOM 4544 C C . GLY B 1 97 ? -4.395 30.422 0.881 1 80.19 97 GLY B C 1
ATOM 4545 O O . GLY B 1 97 ? -3.412 29.953 0.29 1 80.19 97 GLY B O 1
ATOM 4546 N N . LYS B 1 98 ? -5.527 29.766 1.083 1 80.19 98 LYS B N 1
ATOM 4547 C CA . LYS B 1 98 ? -5.629 28.375 0.666 1 80.19 98 LYS B CA 1
ATOM 4548 C C . LYS B 1 98 ? -5.949 28.266 -0.822 1 80.19 98 LYS B C 1
ATOM 4550 O O . LYS B 1 98 ? -6.387 29.234 -1.439 1 80.19 98 LYS B O 1
ATOM 4555 N N . SER B 1 99 ? -5.672 27.031 -1.36 1 77.12 99 SER B N 1
ATOM 4556 C CA . SER B 1 99 ? -6.066 26.797 -2.746 1 77.12 99 SER B CA 1
ATOM 4557 C C . SER B 1 99 ? -7.582 26.719 -2.887 1 77.12 99 SER B C 1
ATOM 4559 O O . SER B 1 99 ? -8.289 26.469 -1.906 1 77.12 99 SER B O 1
ATOM 4561 N N . ALA B 1 100 ? -8.062 26.984 -4.062 1 76.38 100 ALA B N 1
ATOM 4562 C CA . ALA B 1 100 ? -9.492 26.969 -4.34 1 76.38 100 ALA B CA 1
ATOM 4563 C C . ALA B 1 100 ? -10.109 25.625 -3.93 1 76.38 100 ALA B C 1
ATOM 4565 O O . ALA B 1 100 ? -11.203 25.594 -3.365 1 76.38 100 ALA B O 1
ATOM 4566 N N . GLN B 1 101 ? -9.43 24.594 -4.16 1 76.44 101 GLN B N 1
ATOM 4567 C CA . GLN B 1 101 ? -9.93 23.266 -3.84 1 76.44 101 GLN B CA 1
ATOM 4568 C C . GLN B 1 101 ? -9.977 23.031 -2.332 1 76.44 101 GLN B C 1
ATOM 4570 O O . GLN B 1 101 ? -10.977 22.547 -1.802 1 76.44 101 GLN B O 1
ATOM 4575 N N . ALA B 1 102 ? -8.922 23.391 -1.71 1 80.69 102 ALA B N 1
ATOM 4576 C CA . ALA B 1 102 ? -8.852 23.203 -0.263 1 80.69 102 ALA B CA 1
ATOM 4577 C C . ALA B 1 102 ? -9.875 24.078 0.457 1 80.69 102 ALA B C 1
ATOM 4579 O O . ALA B 1 102 ? -10.531 23.625 1.396 1 80.69 102 ALA B O 1
ATOM 4580 N N . ALA B 1 103 ? -9.945 25.297 0.019 1 81.69 103 ALA B N 1
ATOM 4581 C CA . ALA B 1 103 ? -10.891 26.234 0.612 1 81.69 103 ALA B CA 1
ATOM 4582 C C . ALA B 1 103 ? -12.328 25.766 0.418 1 81.69 103 ALA B C 1
ATOM 4584 O O . ALA B 1 103 ? -13.133 25.812 1.354 1 81.69 103 ALA B O 1
ATOM 4585 N N . SER B 1 104 ? -12.641 25.312 -0.81 1 83.62 104 SER B N 1
ATOM 4586 C CA . SER B 1 104 ? -13.984 24.828 -1.11 1 83.62 104 SER B CA 1
ATOM 4587 C C . SER B 1 104 ? -14.344 23.625 -0.249 1 83.62 104 SER B C 1
ATOM 4589 O O . SER B 1 104 ? -15.469 23.516 0.241 1 83.62 104 SER B O 1
ATOM 4591 N N . ARG B 1 105 ? -13.438 22.828 -0.091 1 86 105 ARG B N 1
ATOM 4592 C CA . ARG B 1 105 ? -13.648 21.625 0.712 1 86 105 ARG B CA 1
ATOM 4593 C C . ARG B 1 105 ? -13.906 21.984 2.172 1 86 105 ARG B C 1
ATOM 4595 O O . ARG B 1 105 ? -14.828 21.453 2.793 1 86 105 ARG B O 1
ATOM 4602 N N . GLU B 1 106 ? -13.109 22.797 2.607 1 87.5 106 GLU B N 1
ATOM 4603 C CA . GLU B 1 106 ? -13.242 23.188 4.008 1 87.5 106 GLU B CA 1
ATOM 4604 C C . GLU B 1 106 ? -14.602 23.828 4.277 1 87.5 106 GLU B C 1
ATOM 4606 O O . GLU B 1 106 ? -15.258 23.516 5.27 1 87.5 106 GLU B O 1
ATOM 4611 N N . CYS B 1 107 ? -14.945 24.688 3.41 1 87.81 107 CYS B N 1
ATOM 4612 C CA . CYS B 1 107 ? -16.234 25.359 3.551 1 87.81 107 CYS B CA 1
ATOM 4613 C C . CYS B 1 107 ? -17.375 24.359 3.482 1 87.81 107 CYS B C 1
ATOM 4615 O O . CYS B 1 107 ? -18.312 24.422 4.281 1 87.81 107 CYS B O 1
ATOM 4617 N N . ARG B 1 108 ? -17.328 23.453 2.557 1 92.25 108 ARG B N 1
ATOM 4618 C CA . ARG B 1 108 ? -18.359 22.438 2.396 1 92.25 108 ARG B CA 1
ATOM 4619 C C . ARG B 1 108 ? -18.484 21.578 3.658 1 92.25 108 ARG B C 1
ATOM 4621 O O . ARG B 1 108 ? -19.594 21.328 4.129 1 92.25 108 ARG B O 1
ATOM 4628 N N . TYR B 1 109 ? -17.406 21.188 4.191 1 94.31 109 TYR B N 1
ATOM 4629 C CA . TYR B 1 109 ? -17.422 20.281 5.324 1 94.31 109 TYR B CA 1
ATOM 4630 C C . TYR B 1 109 ? -17.875 20.984 6.594 1 94.31 109 TYR B C 1
ATOM 4632 O O . TYR B 1 109 ? -18.5 20.391 7.465 1 94.31 109 TYR B O 1
ATOM 4640 N N . GLN B 1 110 ? -17.531 22.25 6.641 1 93 110 GLN B N 1
ATOM 4641 C CA . GLN B 1 110 ? -18.047 23.031 7.754 1 93 110 GLN B CA 1
ATOM 4642 C C . GLN B 1 110 ? -19.578 23.109 7.715 1 93 110 GLN B C 1
ATOM 4644 O O . GLN B 1 110 ? -20.234 22.953 8.742 1 93 110 GLN B O 1
ATOM 4649 N N . PHE B 1 111 ? -20.047 23.328 6.574 1 94.81 111 PHE B N 1
ATOM 4650 C CA . PHE B 1 111 ? -21.5 23.375 6.391 1 94.81 111 PHE B CA 1
ATOM 4651 C C . PHE B 1 111 ? -22.125 22.016 6.707 1 94.81 111 PHE B C 1
ATOM 4653 O O . PHE B 1 111 ? -23.156 21.953 7.379 1 94.81 111 PHE B O 1
ATOM 4660 N N . TYR B 1 112 ? -21.531 20.938 6.219 1 96.94 112 TYR B N 1
ATOM 4661 C CA . TYR B 1 112 ? -22.047 19.594 6.473 1 96.94 112 TYR B CA 1
ATOM 4662 C C . TYR B 1 112 ? -22.094 19.312 7.969 1 96.94 112 TYR B C 1
ATOM 4664 O O . TYR B 1 112 ? -23.047 18.703 8.453 1 96.94 112 TYR B O 1
ATOM 4672 N N . GLU B 1 113 ? -21.078 19.703 8.602 1 96.75 113 GLU B N 1
ATOM 4673 C CA . GLU B 1 113 ? -21.016 19.469 10.047 1 96.75 113 GLU B CA 1
ATOM 4674 C C . GLU B 1 113 ? -22.156 20.188 10.766 1 96.75 113 GLU B C 1
ATOM 4676 O O . GLU B 1 113 ? -22.797 19.609 11.648 1 96.75 113 GLU B O 1
ATOM 4681 N N . GLN B 1 114 ? -22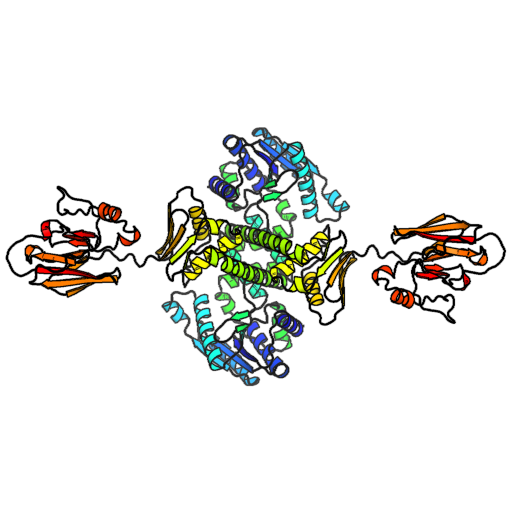.391 21.422 10.406 1 96.44 114 GLN B N 1
ATOM 4682 C CA . GLN B 1 114 ? -23.484 22.203 10.977 1 96.44 114 GLN B CA 1
ATOM 4683 C C . GLN B 1 114 ? -24.828 21.547 10.703 1 96.44 114 GLN B C 1
ATOM 4685 O O . GLN B 1 114 ? -25.688 21.5 11.586 1 96.44 114 GLN B O 1
ATOM 4690 N N . MET B 1 115 ? -25.016 21.094 9.555 1 96.69 115 MET B N 1
ATOM 4691 C CA . MET B 1 115 ? -26.297 20.5 9.164 1 96.69 115 MET B CA 1
ATOM 4692 C C . MET B 1 115 ? -26.5 19.156 9.859 1 96.69 115 MET B C 1
ATOM 4694 O O . MET B 1 115 ? -27.625 18.781 10.172 1 96.69 115 MET B O 1
ATOM 4698 N N . MET B 1 116 ? -25.453 18.406 10.031 1 97.25 116 MET B N 1
ATOM 4699 C CA . MET B 1 116 ? -25.547 17.156 10.758 1 97.25 116 MET B CA 1
ATOM 4700 C C . MET B 1 116 ? -26.047 17.375 12.18 1 97.25 116 MET B C 1
ATOM 4702 O O . MET B 1 116 ? -26.859 16.609 12.695 1 97.25 116 MET B O 1
ATOM 4706 N N . GLU B 1 117 ? -25.516 18.391 12.742 1 96.62 117 GLU B N 1
ATOM 4707 C CA . GLU B 1 117 ? -25.938 18.734 14.102 1 96.62 117 GLU B CA 1
ATOM 4708 C C . GLU B 1 117 ? -27.391 19.188 14.133 1 96.62 117 GLU B C 1
ATOM 4710 O O . GLU B 1 117 ? -28.156 18.766 14.984 1 96.62 117 GLU B O 1
ATOM 4715 N N . LYS B 1 118 ? -27.703 20.078 13.227 1 96.62 118 LYS B N 1
ATOM 4716 C CA . LYS B 1 118 ? -29.047 20.641 13.164 1 96.62 118 LYS B CA 1
ATOM 4717 C C . LYS B 1 118 ? -30.094 19.547 12.992 1 96.62 118 LYS B C 1
ATOM 4719 O O . LYS B 1 118 ? -31.141 19.578 13.641 1 96.62 118 LYS B O 1
ATOM 4724 N N . HIS B 1 119 ? -29.844 18.578 12.203 1 96.94 119 HIS B N 1
ATOM 4725 C CA . HIS B 1 119 ? -30.828 17.547 11.859 1 96.94 119 HIS B CA 1
ATOM 4726 C C . HIS B 1 119 ? -30.578 16.266 12.641 1 96.94 119 HIS B C 1
ATOM 4728 O O . HIS B 1 119 ? -31.25 15.258 12.422 1 96.94 119 HIS B O 1
ATOM 4734 N N . HIS B 1 120 ? -29.547 16.172 13.523 1 96 120 HIS B N 1
ATOM 4735 C CA . HIS B 1 120 ? -29.172 15.008 14.312 1 96 120 HIS B CA 1
ATOM 4736 C C . HIS B 1 120 ? -29 13.781 13.422 1 96 120 HIS B C 1
ATOM 4738 O O . HIS B 1 120 ? -29.562 12.727 13.695 1 96 120 HIS B O 1
ATOM 4744 N N . SER B 1 121 ? -28.281 13.992 12.406 1 96.88 121 SER B N 1
ATOM 4745 C CA . SER B 1 121 ? -28.062 12.93 11.438 1 96.88 121 SER B CA 1
ATOM 4746 C C . SER B 1 121 ? -27.031 11.93 11.93 1 96.88 121 SER B C 1
ATOM 4748 O O . SER B 1 121 ? -26.031 12.312 12.555 1 96.88 121 SER B O 1
ATOM 4750 N N . ASP B 1 122 ? -27.266 10.664 11.594 1 97.06 122 ASP B N 1
ATOM 4751 C CA . ASP B 1 122 ? -26.328 9.609 11.961 1 97.06 122 ASP B CA 1
ATOM 4752 C C . ASP B 1 122 ? -25.156 9.547 10.977 1 97.06 122 ASP B C 1
ATOM 4754 O O . ASP B 1 122 ? -24.031 9.234 11.359 1 97.06 122 ASP B O 1
ATOM 4758 N N . TYR B 1 123 ? -25.531 9.797 9.734 1 97.38 123 TYR B N 1
ATOM 4759 C CA . TYR B 1 123 ? -24.516 9.664 8.688 1 97.38 123 TYR B CA 1
ATOM 4760 C C . TYR B 1 123 ? -24.578 10.844 7.727 1 97.38 123 TYR B C 1
ATOM 4762 O O . TYR B 1 123 ? -25.656 11.375 7.441 1 97.38 123 TYR B O 1
ATOM 4770 N N . LEU B 1 124 ? -23.391 11.289 7.297 1 98.06 124 LEU B N 1
ATOM 4771 C CA . LEU B 1 124 ? -23.234 12.102 6.094 1 98.06 124 LEU B CA 1
ATOM 4772 C C . LEU B 1 124 ? -22.844 11.242 4.902 1 98.06 124 LEU B C 1
ATOM 4774 O O . LEU B 1 124 ? -21.75 10.672 4.879 1 98.06 124 LEU B O 1
ATOM 4778 N N . ALA B 1 125 ? -23.734 11.109 3.951 1 97.94 125 ALA B N 1
ATOM 4779 C CA . ALA B 1 125 ? -23.453 10.281 2.775 1 97.94 125 ALA B CA 1
ATOM 4780 C C . ALA B 1 125 ? -22.953 11.141 1.615 1 97.94 125 ALA B C 1
ATOM 4782 O O . ALA B 1 125 ? -23.547 12.156 1.28 1 97.94 125 ALA B O 1
ATOM 4783 N N . LEU B 1 126 ? -21.828 10.734 1.057 1 97.44 126 LEU B N 1
ATOM 4784 C CA . LEU B 1 126 ? -21.234 11.438 -0.076 1 97.44 126 LEU B CA 1
ATOM 4785 C C . LEU B 1 126 ? -21.141 10.523 -1.297 1 97.44 126 LEU B C 1
ATOM 4787 O O . LEU B 1 126 ? -21.094 9.305 -1.162 1 97.44 126 LEU B O 1
ATOM 4791 N N . GLY B 1 127 ? -21.078 11.141 -2.457 1 96.06 127 GLY B N 1
ATOM 4792 C CA . GLY B 1 127 ? -21.234 10.398 -3.697 1 96.06 127 GLY B CA 1
ATOM 4793 C C . GLY B 1 127 ? -19.922 9.992 -4.328 1 96.06 127 GLY B C 1
ATOM 4794 O O . GLY B 1 127 ? -19.828 9.828 -5.547 1 96.06 127 GLY B O 1
ATOM 4795 N N . HIS B 1 128 ? -18.875 9.852 -3.531 1 95.62 128 HIS B N 1
ATOM 4796 C CA . HIS B 1 128 ? -17.625 9.359 -4.078 1 95.62 128 HIS B CA 1
ATOM 4797 C C . HIS B 1 128 ? -17.75 7.918 -4.559 1 95.62 128 HIS B C 1
ATOM 4799 O O . HIS B 1 128 ? -18.438 7.109 -3.926 1 95.62 128 HIS B O 1
ATOM 4805 N N . HIS B 1 129 ? -17.125 7.637 -5.656 1 96.5 129 HIS B N 1
ATOM 4806 C CA . HIS B 1 129 ? -17.25 6.305 -6.238 1 96.5 129 HIS B CA 1
ATOM 4807 C C . HIS B 1 129 ? -15.875 5.699 -6.527 1 96.5 129 HIS B C 1
ATOM 4809 O O . HIS B 1 129 ? -14.852 6.262 -6.141 1 96.5 129 HIS B O 1
ATOM 4815 N N . GLY B 1 130 ? -15.844 4.562 -7.164 1 95.5 130 GLY B N 1
ATOM 4816 C CA . GLY B 1 130 ? -14.625 3.791 -7.363 1 95.5 130 GLY B CA 1
ATOM 4817 C C . GLY B 1 130 ? -13.586 4.523 -8.188 1 95.5 130 GLY B C 1
ATOM 4818 O O . GLY B 1 130 ? -12.383 4.383 -7.941 1 95.5 130 GLY B O 1
ATOM 4819 N N . ASP B 1 131 ? -14.016 5.281 -9.156 1 95.5 131 ASP B N 1
ATOM 4820 C CA . ASP B 1 131 ? -13.078 6.023 -9.984 1 95.5 131 ASP B CA 1
ATOM 4821 C C . ASP B 1 131 ? -12.367 7.109 -9.18 1 95.5 131 ASP B C 1
ATOM 4823 O O . ASP B 1 131 ? -11.188 7.379 -9.391 1 95.5 131 ASP B O 1
ATOM 4827 N N . ASP B 1 132 ? -13.164 7.707 -8.305 1 94.5 132 ASP B N 1
ATOM 4828 C CA . ASP B 1 132 ? -12.555 8.688 -7.41 1 94.5 132 ASP B CA 1
ATOM 4829 C C . ASP B 1 132 ? -11.469 8.047 -6.555 1 94.5 132 ASP B C 1
ATOM 4831 O O . ASP B 1 132 ? -10.445 8.68 -6.262 1 94.5 132 ASP B O 1
ATOM 4835 N N . GLN B 1 133 ? -11.742 6.867 -6.137 1 96.5 133 GLN B N 1
ATOM 4836 C CA . GLN B 1 133 ? -10.781 6.129 -5.324 1 96.5 133 GLN B CA 1
ATOM 4837 C C . GLN B 1 133 ? -9.461 5.93 -6.07 1 96.5 133 GLN B C 1
ATOM 4839 O O . GLN B 1 133 ? -8.391 6.156 -5.516 1 96.5 133 GLN B O 1
ATOM 4844 N N . VAL B 1 134 ? -9.547 5.488 -7.324 1 96.31 134 VAL B N 1
ATOM 4845 C CA . VAL B 1 134 ? -8.367 5.254 -8.156 1 96.31 134 VAL B CA 1
ATOM 4846 C C . VAL B 1 134 ? -7.574 6.551 -8.305 1 96.31 134 VAL B C 1
ATOM 4848 O O . VAL B 1 134 ? -6.359 6.566 -8.117 1 96.31 134 VAL B O 1
ATOM 4851 N N . GLU B 1 135 ? -8.305 7.609 -8.617 1 94.81 135 GLU B N 1
ATOM 4852 C CA . GLU B 1 135 ? -7.676 8.914 -8.805 1 94.81 135 GLU B CA 1
ATOM 4853 C C . GLU B 1 135 ? -6.938 9.352 -7.539 1 94.81 135 GLU B C 1
ATOM 4855 O O . GLU B 1 135 ? -5.789 9.789 -7.609 1 94.81 135 GLU B O 1
ATOM 4860 N N . THR B 1 136 ? -7.613 9.203 -6.453 1 94.25 136 THR B N 1
ATOM 4861 C CA . THR B 1 136 ? -7.059 9.664 -5.184 1 94.25 136 THR B CA 1
ATOM 4862 C C . THR B 1 136 ? -5.812 8.867 -4.812 1 94.25 136 THR B C 1
ATOM 4864 O O . THR B 1 136 ? -4.801 9.445 -4.402 1 94.25 136 THR B O 1
ATOM 4867 N N . ILE B 1 137 ? -5.832 7.594 -4.938 1 95.38 137 ILE B N 1
ATOM 4868 C CA . ILE B 1 137 ? -4.695 6.742 -4.598 1 95.38 137 ILE B CA 1
ATOM 4869 C C . ILE B 1 137 ? -3.51 7.086 -5.492 1 95.38 137 ILE B C 1
ATOM 4871 O O . ILE B 1 137 ? -2.385 7.246 -5.012 1 95.38 137 ILE B O 1
ATOM 4875 N N . LEU B 1 138 ? -3.77 7.242 -6.766 1 94.88 138 LEU B N 1
ATOM 4876 C CA . LEU B 1 138 ? -2.703 7.574 -7.703 1 94.88 138 LEU B CA 1
ATOM 4877 C C . LEU B 1 138 ? -2.096 8.938 -7.375 1 94.88 138 LEU B C 1
ATOM 4879 O O . LEU B 1 138 ? -0.875 9.102 -7.418 1 94.88 138 LEU B O 1
ATOM 4883 N N . MET B 1 139 ? -2.922 9.859 -7.074 1 92.75 139 MET B N 1
ATOM 4884 C CA . MET B 1 139 ? -2.453 11.195 -6.707 1 92.75 139 MET B CA 1
ATOM 4885 C C . MET B 1 139 ? -1.565 11.141 -5.469 1 92.75 139 MET B C 1
ATOM 4887 O O . MET B 1 139 ? -0.503 11.758 -5.434 1 92.75 139 MET B O 1
ATOM 4891 N N . ARG B 1 140 ? -2.021 10.414 -4.523 1 92.12 140 ARG B N 1
ATOM 4892 C CA . ARG B 1 140 ? -1.306 10.344 -3.252 1 92.12 140 ARG B CA 1
ATOM 4893 C C . ARG B 1 140 ? 0.015 9.602 -3.406 1 92.12 140 ARG B C 1
ATOM 4895 O O . ARG B 1 140 ? 1.023 9.984 -2.809 1 92.12 140 ARG B O 1
ATOM 4902 N N . LEU B 1 141 ? 0.026 8.547 -4.16 1 92.69 141 LEU B N 1
ATOM 4903 C CA . LEU B 1 141 ? 1.267 7.832 -4.43 1 92.69 141 LEU B CA 1
ATOM 4904 C C . LEU B 1 141 ? 2.256 8.719 -5.176 1 92.69 141 LEU B C 1
ATOM 4906 O O . LEU B 1 141 ? 3.453 8.703 -4.883 1 92.69 141 LEU B O 1
ATOM 4910 N N . THR B 1 142 ? 1.727 9.477 -6.133 1 92.56 142 THR B N 1
ATOM 4911 C CA . THR B 1 142 ? 2.566 10.352 -6.941 1 92.56 142 THR B CA 1
ATOM 4912 C C . THR B 1 142 ? 3.158 11.469 -6.094 1 92.56 142 THR B C 1
ATOM 4914 O O . THR B 1 142 ? 4.309 11.867 -6.293 1 92.56 142 THR B O 1
ATOM 4917 N N . ARG B 1 143 ? 2.383 11.93 -5.168 1 88.56 143 ARG B N 1
ATOM 4918 C CA . ARG B 1 143 ? 2.818 13.008 -4.293 1 88.56 143 ARG B CA 1
ATOM 4919 C C . ARG B 1 143 ? 3.779 12.5 -3.225 1 88.56 143 ARG B C 1
ATOM 4921 O O . ARG B 1 143 ? 4.527 13.281 -2.631 1 88.56 143 ARG B O 1
ATOM 4928 N N . GLY B 1 144 ? 3.723 11.25 -2.967 1 86.25 144 GLY B N 1
ATOM 4929 C CA . GLY B 1 144 ? 4.605 10.656 -1.971 1 86.25 144 GLY B CA 1
ATOM 4930 C C . GLY B 1 144 ? 3.984 10.594 -0.588 1 86.25 144 GLY B C 1
ATOM 4931 O O . GLY B 1 144 ? 4.672 10.797 0.416 1 86.25 144 GLY B O 1
ATOM 4932 N N . SER B 1 145 ? 2.707 10.352 -0.549 1 80.88 145 SER B N 1
ATOM 4933 C CA . SER B 1 145 ? 2.018 10.234 0.731 1 80.88 145 SER B CA 1
ATOM 4934 C C . SER B 1 145 ? 2.42 8.961 1.461 1 80.88 145 SER B C 1
ATOM 4936 O O . SER B 1 145 ? 2.963 8.039 0.853 1 80.88 145 SER B O 1
ATOM 4938 N N . SER B 1 146 ? 2.252 9.008 2.836 1 78.31 146 SER B N 1
ATOM 4939 C CA . SER B 1 146 ? 2.641 7.848 3.635 1 78.31 146 SER B CA 1
ATOM 4940 C C . SER B 1 146 ? 1.502 7.398 4.543 1 78.31 146 SER B C 1
ATOM 4942 O O . SER B 1 146 ? 0.548 8.148 4.77 1 78.31 146 SER B O 1
ATOM 4944 N N . GLY B 1 147 ? 1.559 6.094 4.98 1 78.75 147 GLY B N 1
ATOM 4945 C CA . GLY B 1 147 ? 0.629 5.582 5.977 1 78.75 147 GLY B CA 1
ATOM 4946 C C . GLY B 1 147 ? -0.788 5.441 5.449 1 78.75 147 GLY B C 1
ATOM 4947 O O . GLY B 1 147 ? -1.003 4.91 4.359 1 78.75 147 GLY B O 1
ATOM 4948 N N . ASP B 1 148 ? -1.7 6.012 6.223 1 81.12 148 ASP B N 1
ATOM 4949 C CA . ASP B 1 148 ? -3.125 5.848 5.949 1 81.12 148 ASP B CA 1
ATOM 4950 C C . ASP B 1 148 ? -3.543 6.652 4.719 1 81.12 148 ASP B C 1
ATOM 4952 O O . ASP B 1 148 ? -4.535 6.324 4.066 1 81.12 148 ASP B O 1
ATOM 4956 N N . ALA B 1 149 ? -2.768 7.613 4.434 1 81 149 ALA B N 1
ATOM 4957 C CA . ALA B 1 149 ? -3.109 8.469 3.299 1 81 149 ALA B CA 1
ATOM 4958 C C . ALA B 1 149 ? -3.049 7.688 1.989 1 81 149 ALA B C 1
ATOM 4960 O O . ALA B 1 149 ? -3.781 7.992 1.045 1 81 149 ALA B O 1
ATOM 4961 N N . ARG B 1 150 ? -2.285 6.652 1.954 1 87.5 150 ARG B N 1
ATOM 4962 C CA . ARG B 1 150 ? -2.109 5.863 0.74 1 87.5 150 ARG B CA 1
ATOM 4963 C C . ARG B 1 150 ? -3.357 5.043 0.435 1 87.5 150 ARG B C 1
ATOM 4965 O O . ARG B 1 150 ? -3.543 4.578 -0.692 1 87.5 150 ARG B O 1
ATOM 4972 N N . ALA B 1 151 ? -4.203 4.895 1.488 1 91.06 151 ALA B N 1
ATOM 4973 C CA . ALA B 1 151 ? -5.387 4.055 1.342 1 91.06 151 ALA B CA 1
ATOM 4974 C C . ALA B 1 151 ? -6.484 4.785 0.574 1 91.06 151 ALA B C 1
ATOM 4976 O O . ALA B 1 151 ? -7.508 4.191 0.222 1 91.06 151 ALA B O 1
ATOM 4977 N N . GLY B 1 152 ? -6.285 5.965 0.239 1 93.62 152 GLY B N 1
ATOM 4978 C CA . GLY B 1 152 ? -7.273 6.703 -0.527 1 93.62 152 GLY B CA 1
ATOM 4979 C C . GLY B 1 152 ? -8.461 7.152 0.305 1 93.62 152 GLY B C 1
ATOM 4980 O O . GLY B 1 152 ? -8.289 7.656 1.418 1 93.62 152 GLY B O 1
ATOM 4981 N N . ILE B 1 153 ? -9.633 7.027 -0.242 1 95 153 ILE B N 1
ATOM 4982 C CA . ILE B 1 153 ? -10.859 7.512 0.384 1 95 153 ILE B CA 1
ATOM 4983 C C . ILE B 1 153 ? -11.414 6.449 1.333 1 95 153 ILE B C 1
ATOM 4985 O O . ILE B 1 153 ? -11.648 5.309 0.929 1 95 153 ILE B O 1
ATOM 4989 N N . ALA B 1 154 ? -11.594 6.871 2.502 1 93.62 154 ALA B N 1
ATOM 4990 C CA . ALA B 1 154 ? -12.172 5.949 3.477 1 93.62 154 ALA B CA 1
ATOM 4991 C C . ALA B 1 154 ? -13.656 5.734 3.219 1 93.62 154 ALA B C 1
ATOM 4993 O O . ALA B 1 154 ? -14.383 6.688 2.924 1 93.62 154 ALA B O 1
ATOM 4994 N N . PHE B 1 155 ? -14.07 4.516 3.326 1 94.5 155 PHE B N 1
ATOM 4995 C CA . PHE B 1 155 ? -15.484 4.188 3.197 1 94.5 155 PHE B CA 1
ATOM 4996 C C . PHE B 1 155 ? -16.312 4.906 4.262 1 94.5 155 PHE B C 1
ATOM 4998 O O . PHE B 1 155 ? -17.375 5.441 3.969 1 94.5 155 PHE B O 1
ATOM 5005 N N . SER B 1 156 ? -15.75 4.844 5.434 1 95 156 SER B N 1
ATOM 5006 C CA . SER B 1 156 ? -16.406 5.48 6.57 1 95 156 SER B CA 1
ATOM 5007 C C . SER B 1 156 ? -15.383 6.09 7.527 1 95 156 SER B C 1
ATOM 5009 O O . SER B 1 156 ? -14.289 5.543 7.707 1 95 156 SER B O 1
ATOM 5011 N N . ARG B 1 157 ? -15.75 7.246 8.109 1 92.94 157 ARG B N 1
ATOM 5012 C CA . ARG B 1 157 ? -14.914 7.879 9.117 1 92.94 157 ARG B CA 1
ATOM 5013 C C . ARG B 1 157 ? -15.75 8.758 10.047 1 92.94 157 ARG B C 1
ATOM 5015 O O . ARG B 1 157 ? -16.797 9.266 9.656 1 92.94 157 ARG B O 1
ATOM 5022 N N . PRO B 1 158 ? -15.297 8.906 11.297 1 93.75 158 PRO B N 1
ATOM 5023 C CA . PRO B 1 158 ? -16.016 9.797 12.211 1 93.75 158 PRO B CA 1
ATOM 5024 C C . PRO B 1 158 ? -16.047 11.242 11.719 1 93.75 158 PRO B C 1
ATOM 5026 O O . PRO B 1 158 ? -15.062 11.734 11.172 1 93.75 158 PRO B O 1
ATOM 5029 N N . PHE B 1 159 ? -17.188 11.891 11.906 1 95.5 159 PHE B N 1
ATOM 5030 C CA . PHE B 1 159 ? -17.375 13.273 11.477 1 95.5 159 PHE B CA 1
ATOM 5031 C C . PHE B 1 159 ? -18.562 13.906 12.188 1 95.5 159 PHE B C 1
ATOM 5033 O O . PHE B 1 159 ? -19.656 13.359 12.172 1 95.5 159 PHE B O 1
ATOM 5040 N N . GLY B 1 160 ? -18.312 15.047 12.781 1 92.94 160 GLY B N 1
ATOM 5041 C CA . GLY B 1 160 ? -19.359 15.664 13.57 1 92.94 160 GLY B CA 1
ATOM 5042 C C . GLY B 1 160 ? -19.891 14.758 14.664 1 92.94 160 GLY B C 1
ATOM 5043 O O . GLY B 1 160 ? -19.125 14.188 15.438 1 92.94 160 GLY B O 1
ATOM 5044 N N . ASN B 1 161 ? -21.172 14.664 14.695 1 92.88 161 ASN B N 1
ATOM 5045 C CA . ASN B 1 161 ? -21.797 13.812 15.695 1 92.88 161 ASN B CA 1
ATOM 5046 C C . ASN B 1 161 ? -22.078 12.414 15.148 1 92.88 161 ASN B C 1
ATOM 5048 O O . ASN B 1 161 ? -22.781 11.625 15.789 1 92.88 161 ASN B O 1
ATOM 5052 N N . GLY B 1 162 ? -21.547 12.164 14.023 1 95.88 162 GLY B N 1
ATOM 5053 C CA . GLY B 1 162 ? -21.797 10.883 13.383 1 95.88 162 GLY B CA 1
ATOM 5054 C C . GLY B 1 162 ? -20.625 10.398 12.539 1 95.88 162 GLY B C 1
ATOM 5055 O O . GLY B 1 162 ? -19.484 10.398 12.992 1 95.88 162 GLY B O 1
ATOM 5056 N N . TYR B 1 163 ? -21.062 9.852 11.336 1 97.12 163 TYR B N 1
ATOM 5057 C CA . TYR B 1 163 ? -20.031 9.297 10.461 1 97.12 163 TYR B CA 1
ATOM 5058 C C . TYR B 1 163 ? -20.266 9.734 9.016 1 97.12 163 TYR B C 1
ATOM 5060 O O . TYR B 1 163 ? -21.391 10 8.609 1 97.12 163 TYR B O 1
ATOM 5068 N N . ILE B 1 164 ? -19.172 9.867 8.305 1 97.62 164 ILE B N 1
ATOM 5069 C CA . ILE B 1 164 ? -19.266 9.992 6.855 1 97.62 164 ILE B CA 1
ATOM 5070 C C . ILE B 1 164 ? -19.328 8.602 6.219 1 97.62 164 ILE B C 1
ATOM 5072 O O . ILE B 1 164 ? -18.625 7.684 6.637 1 97.62 164 ILE B O 1
ATOM 5076 N N . LEU B 1 165 ? -20.219 8.438 5.277 1 97.12 165 LEU B N 1
ATOM 5077 C CA . LEU B 1 165 ? -20.375 7.191 4.531 1 97.12 165 LEU B CA 1
ATOM 5078 C C . LEU B 1 165 ? -20.25 7.434 3.031 1 97.12 165 LEU B C 1
ATOM 5080 O O . LEU B 1 165 ? -20.797 8.414 2.514 1 97.12 165 LEU B O 1
ATOM 5084 N N . ARG B 1 166 ? -19.609 6.574 2.355 1 97.5 166 ARG B N 1
ATOM 5085 C CA . ARG B 1 166 ? -19.484 6.656 0.903 1 97.5 166 ARG B CA 1
ATOM 5086 C C . ARG B 1 166 ? -19.891 5.348 0.242 1 97.5 166 ARG B C 1
ATOM 5088 O O . ARG B 1 166 ? -19.047 4.582 -0.218 1 97.5 166 ARG B O 1
ATOM 5095 N N . PRO B 1 167 ? -21.156 5.18 0.073 1 96.31 167 PRO B N 1
ATOM 5096 C CA . PRO B 1 167 ? -21.719 3.9 -0.365 1 96.31 167 PRO B CA 1
ATOM 5097 C C . PRO B 1 167 ? -21.344 3.557 -1.806 1 96.31 167 PRO B C 1
ATOM 5099 O O . PRO B 1 167 ? -21.359 2.383 -2.188 1 96.31 167 PRO B O 1
ATOM 5102 N N . PHE B 1 168 ? -20.969 4.555 -2.623 1 97.19 168 PHE B N 1
ATOM 5103 C CA . PHE B 1 168 ? -20.781 4.344 -4.055 1 97.19 168 PHE B CA 1
ATOM 5104 C C . PHE B 1 168 ? -19.328 3.979 -4.359 1 97.19 168 PHE B C 1
ATOM 5106 O O . PHE B 1 168 ? -18.953 3.82 -5.523 1 97.19 168 PHE B O 1
ATOM 5113 N N . LEU B 1 169 ? -18.5 3.744 -3.369 1 96.31 169 LEU B N 1
ATOM 5114 C CA . LEU B 1 169 ? -17.094 3.438 -3.592 1 96.31 169 LEU B CA 1
ATOM 5115 C C . LEU B 1 169 ? -16.938 2.107 -4.324 1 96.31 169 LEU B C 1
ATOM 5117 O O . LEU B 1 169 ? -15.875 1.83 -4.895 1 96.31 169 LEU B O 1
ATOM 5121 N N . CYS B 1 170 ? -17.953 1.252 -4.332 1 93.69 170 CYS B N 1
ATOM 5122 C CA . CYS B 1 170 ? -17.906 -0.044 -5 1 93.69 170 CYS B CA 1
ATOM 5123 C C . CYS B 1 170 ? -18.312 0.084 -6.461 1 93.69 170 CYS B C 1
ATOM 5125 O O . CYS B 1 170 ? -18.25 -0.886 -7.219 1 93.69 170 CYS B O 1
ATOM 5127 N N . LEU B 1 171 ? -18.672 1.308 -6.891 1 95.62 171 LEU B N 1
ATOM 5128 C CA . LEU B 1 171 ? -19.203 1.502 -8.234 1 95.62 171 LEU B CA 1
ATOM 5129 C C . LEU B 1 171 ? -18.203 2.246 -9.117 1 95.62 171 LEU B C 1
ATOM 5131 O O . LEU B 1 171 ? -17.328 2.938 -8.602 1 95.62 171 LEU B O 1
ATOM 5135 N N . ASN B 1 172 ? -18.359 1.995 -10.422 1 94.19 172 ASN B N 1
ATOM 5136 C CA . ASN B 1 172 ? -17.625 2.848 -11.359 1 94.19 172 ASN B CA 1
ATOM 5137 C C . ASN B 1 172 ? -18.531 3.91 -11.969 1 94.19 172 ASN B C 1
ATOM 5139 O O . ASN B 1 172 ? -19.75 3.867 -11.797 1 94.19 172 ASN B O 1
ATOM 5143 N N . ARG B 1 173 ? -17.984 4.832 -12.648 1 92.25 173 ARG B N 1
ATOM 5144 C CA . ARG B 1 173 ? -18.703 5.969 -13.219 1 92.25 173 ARG B CA 1
ATOM 5145 C C . ARG B 1 173 ? -19.781 5.508 -14.188 1 92.25 173 ARG B C 1
ATOM 5147 O O . ARG B 1 173 ? -20.875 6.066 -14.219 1 92.25 173 ARG B O 1
ATOM 5154 N N . LEU B 1 174 ? -19.516 4.516 -14.969 1 92.56 174 LEU B N 1
ATOM 5155 C CA . LEU B 1 174 ? -20.453 4.02 -15.969 1 92.56 174 LEU B CA 1
ATOM 5156 C C . LEU B 1 174 ? -21.719 3.48 -15.312 1 92.56 174 LEU B C 1
ATOM 5158 O O . LEU B 1 174 ? -22.828 3.688 -15.82 1 92.56 174 LEU B O 1
ATOM 5162 N N . GLU B 1 175 ? -21.547 2.771 -14.273 1 94.88 175 GLU B N 1
ATOM 5163 C CA . GLU B 1 175 ? -22.688 2.23 -13.547 1 94.88 175 GLU B CA 1
ATOM 5164 C C . GLU B 1 175 ? -23.578 3.348 -13.023 1 94.88 175 GLU B C 1
ATOM 5166 O O . GLU B 1 175 ? -24.812 3.225 -13.039 1 94.88 175 GLU B O 1
ATOM 5171 N N . ILE B 1 176 ? -23 4.387 -12.555 1 95.75 176 ILE B N 1
ATOM 5172 C CA . ILE B 1 176 ? -23.75 5.52 -12.023 1 95.75 176 ILE B CA 1
ATOM 5173 C C . ILE B 1 176 ? -24.469 6.246 -13.156 1 95.75 176 ILE B C 1
ATOM 5175 O O . ILE B 1 176 ? -25.625 6.637 -13.023 1 95.75 176 ILE B O 1
ATOM 5179 N N . GLU B 1 177 ? -23.797 6.426 -14.258 1 94.19 177 GLU B N 1
ATOM 5180 C CA . GLU B 1 177 ? -24.391 7.062 -15.422 1 94.19 177 GLU B CA 1
ATOM 5181 C C . GLU B 1 177 ? -25.594 6.262 -15.938 1 94.19 177 GLU B C 1
ATOM 5183 O O . GLU B 1 177 ? -26.625 6.836 -16.297 1 94.19 177 GLU B O 1
ATOM 5188 N N . GLU B 1 178 ? -25.438 4.992 -16 1 95.06 178 GLU B N 1
ATOM 5189 C CA . GLU B 1 178 ? -26.531 4.121 -16.422 1 95.06 178 GLU B CA 1
ATOM 5190 C C . GLU B 1 178 ? -27.719 4.242 -15.461 1 95.06 178 GLU B C 1
ATOM 5192 O O . GLU B 1 178 ? -28.875 4.219 -15.891 1 95.06 178 GLU B O 1
ATOM 5197 N N . TYR B 1 179 ? -27.406 4.32 -14.227 1 95.5 179 TYR B N 1
ATOM 5198 C CA . TYR B 1 179 ? -28.453 4.512 -13.227 1 95.5 179 TYR B CA 1
ATOM 5199 C C . TYR B 1 179 ? -29.188 5.816 -13.461 1 95.5 179 TYR B C 1
ATOM 5201 O O . TYR B 1 179 ? -30.422 5.855 -13.398 1 95.5 179 TYR B O 1
ATOM 5209 N N . CYS B 1 180 ? -28.5 6.891 -13.711 1 95.19 180 CYS B N 1
ATOM 5210 C CA . CYS B 1 180 ? -29.109 8.188 -13.969 1 95.19 180 CYS B CA 1
ATOM 5211 C C . CYS B 1 180 ? -30.016 8.133 -15.188 1 95.19 180 CYS B C 1
ATOM 5213 O O . CYS B 1 180 ? -31.109 8.695 -15.18 1 95.19 180 CYS B O 1
ATOM 5215 N N . ILE B 1 181 ? -29.531 7.469 -16.188 1 94.38 181 ILE B N 1
ATOM 5216 C CA . ILE B 1 181 ? -30.297 7.352 -17.422 1 94.38 181 ILE B CA 1
ATOM 5217 C C . ILE B 1 181 ? -31.562 6.523 -17.172 1 94.38 181 ILE B C 1
ATOM 5219 O O . ILE B 1 181 ? -32.656 6.926 -17.562 1 94.38 181 ILE B O 1
ATOM 5223 N N . SER B 1 182 ? -31.422 5.434 -16.531 1 94.94 182 SER B N 1
ATOM 5224 C CA . SER B 1 182 ? -32.531 4.508 -16.297 1 94.94 182 SER B CA 1
ATOM 5225 C C . SER B 1 182 ? -33.625 5.148 -15.445 1 94.94 182 SER B C 1
ATOM 5227 O O . SER B 1 182 ? -34.812 4.824 -15.586 1 94.94 182 SER B O 1
ATOM 5229 N N . HIS B 1 183 ? -33.219 6.051 -14.57 1 94.62 183 HIS B N 1
ATOM 5230 C CA . HIS B 1 183 ? -34.188 6.676 -13.672 1 94.62 183 HIS B CA 1
ATOM 5231 C C . HIS B 1 183 ? -34.5 8.109 -14.102 1 94.62 183 HIS B C 1
ATOM 5233 O O . HIS B 1 183 ? -35.156 8.852 -13.359 1 94.62 183 HIS B O 1
ATOM 5239 N N . GLN B 1 184 ? -33.938 8.562 -15.18 1 92.88 184 GLN B N 1
ATOM 5240 C CA . GLN B 1 184 ? -34.188 9.859 -15.789 1 92.88 184 GLN B CA 1
ATOM 5241 C C . GLN B 1 184 ? -33.906 10.992 -14.805 1 92.88 184 GLN B C 1
ATOM 5243 O O . GLN B 1 184 ? -34.719 11.875 -14.609 1 92.88 184 GLN B O 1
ATOM 5248 N N . LEU B 1 185 ? -32.812 11.008 -14.18 1 92.56 185 LEU B N 1
ATOM 5249 C CA . LEU B 1 185 ? -32.438 12.008 -13.172 1 92.56 185 LEU B CA 1
ATOM 5250 C C . LEU B 1 185 ? -31.938 13.281 -13.836 1 92.56 185 LEU B C 1
ATOM 5252 O O . LEU B 1 185 ? -31.953 14.352 -13.227 1 92.56 185 LEU B O 1
ATOM 5256 N N . ASP B 1 186 ? -31.422 13.344 -15 1 87.56 186 ASP B N 1
ATOM 5257 C CA . ASP B 1 186 ? -30.953 14.461 -15.812 1 87.56 186 ASP B CA 1
ATOM 5258 C C . ASP B 1 186 ? -30.031 15.383 -15.016 1 87.56 186 ASP B C 1
ATOM 5260 O O . ASP B 1 186 ? -30.328 16.562 -14.844 1 87.56 186 ASP B O 1
ATOM 5264 N N . PRO B 1 187 ? -28.938 14.844 -14.578 1 87.31 187 PRO B N 1
ATOM 5265 C CA . PRO B 1 187 ? -28.016 15.664 -13.773 1 87.31 187 PRO B CA 1
ATOM 5266 C C . PRO B 1 187 ? -27.438 16.828 -14.555 1 87.31 187 PRO B C 1
ATOM 5268 O O . PRO B 1 187 ? -27.422 16.812 -15.789 1 87.31 187 PRO B O 1
ATOM 5271 N N . ARG B 1 188 ? -27.109 17.906 -13.812 1 78.31 188 ARG B N 1
ATOM 5272 C CA . ARG B 1 188 ? -26.438 19.047 -14.43 1 78.31 188 ARG B CA 1
ATOM 5273 C C . ARG B 1 188 ? -24.938 18.812 -14.539 1 78.31 188 ARG B C 1
ATOM 5275 O O . ARG B 1 188 ? -24.312 18.312 -13.602 1 78.31 188 ARG B O 1
ATOM 5282 N N . ARG B 1 189 ? -24.453 18.766 -15.688 1 68.19 189 ARG B N 1
ATOM 5283 C CA . ARG B 1 189 ? -23.031 18.516 -15.867 1 68.19 189 ARG B CA 1
ATOM 5284 C C . ARG B 1 189 ? -22.234 19.812 -15.82 1 68.19 189 ARG B C 1
ATOM 5286 O O . ARG B 1 189 ? -22.562 20.766 -16.516 1 68.19 189 ARG B O 1
ATOM 5293 N N . ASP B 1 190 ? -21.641 20.047 -14.617 1 56.81 190 ASP B N 1
ATOM 5294 C CA . ASP B 1 190 ? -20.828 21.219 -14.297 1 56.81 190 ASP B CA 1
ATOM 5295 C C . ASP B 1 190 ? -19.625 21.328 -15.234 1 56.81 190 ASP B C 1
ATOM 5297 O O . ASP B 1 190 ? -18.75 20.438 -15.242 1 56.81 190 ASP B O 1
ATOM 5301 N N . PRO B 1 191 ? -19.625 22.297 -16.188 1 53.31 191 PRO B N 1
ATOM 5302 C CA . PRO B 1 191 ? -18.438 22.484 -17.031 1 53.31 191 PRO B CA 1
ATOM 5303 C C . PRO B 1 191 ? -17.172 22.734 -16.219 1 53.31 191 PRO B C 1
ATOM 5305 O O . PRO B 1 191 ? -16.062 22.547 -16.719 1 53.31 191 PRO B O 1
ATOM 5308 N N . SER B 1 192 ? -17.312 23.422 -15.109 1 50.06 192 SER B N 1
ATOM 5309 C CA . SER B 1 192 ? -16.156 23.828 -14.312 1 50.06 192 SER B CA 1
ATOM 5310 C C . SER B 1 192 ? -15.406 22.609 -13.773 1 50.06 192 SER B C 1
ATOM 5312 O O . SER B 1 192 ? -14.273 22.734 -13.305 1 50.06 192 SER B O 1
ATOM 5314 N N . ASN B 1 193 ? -16.234 21.609 -13.539 1 49.31 193 ASN B N 1
ATOM 5315 C CA . ASN B 1 193 ? -15.547 20.391 -13.117 1 49.31 193 ASN B CA 1
ATOM 5316 C C . ASN B 1 193 ? -14.312 20.109 -13.961 1 49.31 193 ASN B C 1
ATOM 5318 O O . ASN B 1 193 ? -13.406 19.391 -13.531 1 49.31 193 ASN B O 1
ATOM 5322 N N . GLU B 1 194 ? -14.359 20.781 -15.102 1 48.72 194 GLU B N 1
ATOM 5323 C CA . GLU B 1 194 ? -13.219 20.641 -16.016 1 48.72 194 GLU B CA 1
ATOM 5324 C C . GLU B 1 194 ? -12.062 21.547 -15.578 1 48.72 194 GLU B C 1
ATOM 5326 O O . GLU B 1 194 ? -10.898 21.25 -15.875 1 48.72 194 GLU B O 1
ATOM 5331 N N . LYS B 1 195 ? -12.391 22.688 -14.898 1 45.12 195 LYS B N 1
ATOM 5332 C CA . LYS B 1 195 ? -11.328 23.656 -14.648 1 45.12 195 LYS B CA 1
ATOM 5333 C C . LYS B 1 195 ? -10.609 23.359 -13.336 1 45.12 195 LYS B C 1
ATOM 5335 O O . LYS B 1 195 ? -9.414 23.625 -13.203 1 45.12 195 LYS B O 1
ATOM 5340 N N . GLY B 1 196 ? -11.391 23.297 -12.258 1 46.81 196 GLY B N 1
ATOM 5341 C CA . GLY B 1 196 ? -10.898 23.391 -10.898 1 46.81 196 GLY B CA 1
ATOM 5342 C C . GLY B 1 196 ? -9.797 22.406 -10.594 1 46.81 196 GLY B C 1
ATOM 5343 O O . GLY B 1 196 ? -8.781 22.75 -9.977 1 46.81 196 GLY B O 1
ATOM 5344 N N . MET B 1 197 ? -10.234 21.156 -10.359 1 53.72 197 MET B N 1
ATOM 5345 C CA . MET B 1 197 ? -9.391 20.172 -9.68 1 53.72 197 MET B CA 1
ATOM 5346 C C . MET B 1 197 ? -8.203 19.781 -10.547 1 53.72 197 MET B C 1
ATOM 5348 O O . MET B 1 197 ? -8.312 18.859 -11.367 1 53.72 197 MET B O 1
ATOM 5352 N N . TYR B 1 198 ? -7.324 20.812 -10.492 1 64.38 198 TYR B N 1
ATOM 5353 C CA . TYR B 1 198 ? -6.32 20.797 -11.547 1 64.38 198 TYR B CA 1
ATOM 5354 C C . TYR B 1 198 ? -5.609 19.453 -11.617 1 64.38 198 TYR B C 1
ATOM 5356 O O . TYR B 1 198 ? -5.555 18.828 -12.68 1 64.38 198 TYR B O 1
ATOM 5364 N N . SER B 1 199 ? -5.227 19 -10.375 1 79.06 199 SER B N 1
ATOM 5365 C CA . SER B 1 199 ? -4.441 17.781 -10.477 1 79.06 199 SER B CA 1
ATOM 5366 C C . SER B 1 199 ? -5.34 16.562 -10.711 1 79.06 199 SER B C 1
ATOM 5368 O O . SER B 1 199 ? -5.055 15.734 -11.57 1 79.06 199 SER B O 1
ATOM 5370 N N . ARG B 1 200 ? -6.52 16.609 -10.078 1 81.69 200 ARG B N 1
ATOM 5371 C CA . ARG B 1 200 ? -7.434 15.469 -10.188 1 81.69 200 ARG B CA 1
ATOM 5372 C C . ARG B 1 200 ? -7.996 15.352 -11.602 1 81.69 200 ARG B C 1
ATOM 5374 O O . ARG B 1 200 ? -8.133 14.242 -12.133 1 81.69 200 ARG B O 1
ATOM 5381 N N . ASN B 1 201 ? -8.32 16.484 -12.109 1 83.94 201 ASN B N 1
ATOM 5382 C CA . ASN B 1 201 ? -8.859 16.5 -13.461 1 83.94 201 ASN B CA 1
ATOM 5383 C C . ASN B 1 201 ? -7.852 15.961 -14.477 1 83.94 201 ASN B C 1
ATOM 5385 O O . ASN B 1 201 ? -8.227 15.305 -15.445 1 83.94 201 ASN B O 1
ATOM 5389 N N . ARG B 1 202 ? -6.656 16.281 -14.164 1 88.69 202 ARG B N 1
ATOM 5390 C CA . ARG B 1 202 ? -5.613 15.805 -15.062 1 88.69 202 ARG B CA 1
ATOM 5391 C C . ARG B 1 202 ? -5.484 14.289 -14.992 1 88.69 202 ARG B C 1
ATOM 5393 O O . ARG B 1 202 ? -5.383 13.617 -16.031 1 88.69 202 ARG B O 1
ATOM 5400 N N . PHE B 1 203 ? -5.539 13.75 -13.82 1 91.5 203 PHE B N 1
ATOM 5401 C CA . PHE B 1 203 ? -5.488 12.305 -13.664 1 91.5 203 PHE B CA 1
ATOM 5402 C C . PHE B 1 203 ? -6.688 11.641 -14.328 1 91.5 203 PHE B C 1
ATOM 5404 O O . PHE B 1 203 ? -6.555 10.594 -14.969 1 91.5 203 PHE B O 1
ATOM 5411 N N . ARG B 1 204 ? -7.805 12.281 -14.141 1 88.88 204 ARG B N 1
ATOM 5412 C CA . ARG B 1 204 ? -9.055 11.75 -14.688 1 88.88 204 ARG B CA 1
ATOM 5413 C C . ARG B 1 204 ? -9.008 11.695 -16.203 1 88.88 204 ARG B C 1
ATOM 5415 O O . ARG B 1 204 ? -9.453 10.711 -16.812 1 88.88 204 ARG B O 1
ATOM 5422 N N . LYS B 1 205 ? -8.445 12.633 -16.797 1 89.5 205 LYS B N 1
ATOM 5423 C CA . LYS B 1 205 ? -8.453 12.75 -18.25 1 89.5 205 LYS B CA 1
ATOM 5424 C C . LYS B 1 205 ? -7.305 11.961 -18.875 1 89.5 205 LYS B C 1
ATOM 5426 O O . LYS B 1 205 ? -7.469 11.344 -19.922 1 89.5 205 LYS B O 1
ATOM 5431 N N . GLU B 1 206 ? -6.211 11.969 -18.188 1 90.5 206 GLU B N 1
ATOM 5432 C CA . GLU B 1 206 ? -5.004 11.461 -18.844 1 90.5 206 GLU B CA 1
ATOM 5433 C C . GLU B 1 206 ? -4.707 10.031 -18.406 1 90.5 206 GLU B C 1
ATOM 5435 O O . GLU B 1 206 ? -4.125 9.258 -19.172 1 90.5 206 GLU B O 1
ATOM 5440 N N . VAL B 1 207 ? -5.074 9.617 -17.234 1 93.38 207 VAL B N 1
ATOM 5441 C CA . VAL B 1 207 ? -4.617 8.336 -16.719 1 93.38 207 VAL B CA 1
ATOM 5442 C C . VAL B 1 207 ? -5.785 7.363 -16.641 1 93.38 207 VAL B C 1
ATOM 5444 O O . VAL B 1 207 ? -5.652 6.195 -17.016 1 93.38 207 VAL B O 1
ATOM 5447 N N . MET B 1 208 ? -6.91 7.801 -16.219 1 93.69 208 MET B N 1
ATOM 5448 C CA . MET B 1 208 ? -8.047 6.934 -15.906 1 93.69 208 MET B CA 1
ATOM 5449 C C . MET B 1 208 ? -8.508 6.168 -17.141 1 93.69 208 MET B C 1
ATOM 5451 O O . MET B 1 208 ? -8.727 4.957 -17.078 1 93.69 208 MET B O 1
ATOM 5455 N N . PRO B 1 209 ? -8.656 6.871 -18.281 1 93.38 209 PRO B N 1
ATOM 5456 C CA . PRO B 1 209 ? -9.094 6.129 -19.469 1 93.38 209 PRO B CA 1
ATOM 5457 C C . PRO B 1 209 ? -8.141 5 -19.844 1 93.38 209 PRO B C 1
ATOM 5459 O O . PRO B 1 209 ? -8.578 3.922 -20.25 1 93.38 209 PRO B O 1
ATOM 5462 N N . PHE B 1 210 ? -6.906 5.246 -19.688 1 93.81 210 PHE B N 1
ATOM 5463 C CA . PHE B 1 210 ? -5.895 4.238 -19.984 1 93.81 210 PHE B CA 1
ATOM 5464 C C . PHE B 1 210 ? -6.023 3.039 -19.062 1 93.81 210 PHE B C 1
ATOM 5466 O O . PHE B 1 210 ? -6.023 1.892 -19.5 1 93.81 210 PHE B O 1
ATOM 5473 N N . LEU B 1 211 ? -6.148 3.268 -17.797 1 94.81 211 LEU B N 1
ATOM 5474 C CA . LEU B 1 211 ? -6.238 2.191 -16.812 1 94.81 211 LEU B CA 1
ATOM 5475 C C . LEU B 1 211 ? -7.492 1.354 -17.031 1 94.81 211 LEU B C 1
ATOM 5477 O O . LEU B 1 211 ? -7.453 0.127 -16.906 1 94.81 211 LEU B O 1
ATOM 5481 N N . LYS B 1 212 ? -8.555 2.02 -17.328 1 94 212 LYS B N 1
ATOM 5482 C CA . LYS B 1 212 ? -9.812 1.317 -17.578 1 94 212 LYS B CA 1
ATOM 5483 C C . LYS B 1 212 ? -9.711 0.437 -18.828 1 94 212 LYS B C 1
ATOM 5485 O O . LYS B 1 212 ? -10.328 -0.631 -18.891 1 94 212 LYS B O 1
ATOM 5490 N N . LYS B 1 213 ? -9.016 0.917 -19.797 1 92.5 213 LYS B N 1
ATOM 5491 C CA . LYS B 1 213 ? -8.789 0.128 -21 1 92.5 213 LYS B CA 1
ATOM 5492 C C . LYS B 1 213 ? -7.941 -1.104 -20.719 1 92.5 213 LYS B C 1
ATOM 5494 O O . LYS B 1 213 ? -8.188 -2.182 -21.266 1 92.5 213 LYS B O 1
ATOM 5499 N N . GLU B 1 214 ? -6.949 -0.943 -19.859 1 91.69 214 GLU B N 1
ATOM 5500 C CA . GLU B 1 214 ? -6.078 -2.051 -19.484 1 91.69 214 GLU B CA 1
ATOM 5501 C C . GLU B 1 214 ? -6.836 -3.1 -18.672 1 91.69 214 GLU B C 1
ATOM 5503 O O . GLU B 1 214 ? -6.59 -4.301 -18.828 1 91.69 214 GLU B O 1
ATOM 5508 N N . ASN B 1 215 ? -7.68 -2.654 -17.781 1 92.88 215 ASN B N 1
ATOM 5509 C CA . ASN B 1 215 ? -8.492 -3.523 -16.938 1 92.88 215 ASN B CA 1
ATOM 5510 C C . ASN B 1 215 ? -9.805 -2.854 -16.531 1 92.88 215 ASN B C 1
ATOM 5512 O O . ASN B 1 215 ? -9.82 -1.971 -15.68 1 92.88 215 ASN B O 1
ATOM 5516 N N . PRO B 1 216 ? -10.852 -3.326 -17.062 1 91.88 216 PRO B N 1
ATOM 5517 C CA . PRO B 1 216 ? -12.141 -2.697 -16.781 1 91.88 216 PRO B CA 1
ATOM 5518 C C . PRO B 1 216 ? -12.523 -2.791 -15.305 1 91.88 216 PRO B C 1
ATOM 5520 O O . PRO B 1 216 ? -13.398 -2.053 -14.836 1 91.88 216 PRO B O 1
ATOM 5523 N N . HIS B 1 217 ? -11.914 -3.658 -14.539 1 91.31 217 HIS B N 1
ATOM 5524 C CA . HIS B 1 217 ? -12.234 -3.826 -13.125 1 91.31 217 HIS B CA 1
ATOM 5525 C C . HIS B 1 217 ? -11.211 -3.119 -12.242 1 91.31 217 HIS B C 1
ATOM 5527 O O . HIS B 1 217 ? -11.07 -3.451 -11.062 1 91.31 217 HIS B O 1
ATOM 5533 N N . VAL B 1 218 ? -10.516 -2.123 -12.82 1 94.81 218 VAL B N 1
ATOM 5534 C CA . VAL B 1 218 ? -9.461 -1.411 -12.109 1 94.81 218 VAL B CA 1
ATOM 5535 C C . VAL B 1 218 ? -10.016 -0.79 -10.836 1 94.81 218 VAL B C 1
ATOM 5537 O O . VAL B 1 218 ? -9.352 -0.803 -9.789 1 94.81 218 VAL B O 1
ATOM 5540 N N . HIS B 1 219 ? -11.266 -0.27 -10.883 1 94.62 219 HIS B N 1
ATOM 5541 C CA . HIS B 1 219 ? -11.852 0.376 -9.711 1 94.62 219 HIS B CA 1
ATOM 5542 C C . HIS B 1 219 ? -12.078 -0.625 -8.586 1 94.62 219 HIS B C 1
ATOM 5544 O O . HIS B 1 219 ? -11.914 -0.291 -7.41 1 94.62 219 HIS B O 1
ATOM 5550 N N . VAL B 1 220 ? -12.398 -1.849 -8.93 1 91.69 220 VAL B N 1
ATOM 5551 C CA . VAL B 1 220 ? -12.617 -2.896 -7.938 1 91.69 220 VAL B CA 1
ATOM 5552 C C . VAL B 1 220 ? -11.289 -3.236 -7.25 1 91.69 220 VAL B C 1
ATOM 5554 O O . VAL B 1 220 ? -11.242 -3.395 -6.027 1 91.69 220 VAL B O 1
ATOM 5557 N N . HIS B 1 221 ? -10.234 -3.268 -8.008 1 92.19 221 HIS B N 1
ATOM 5558 C CA . HIS B 1 221 ? -8.922 -3.627 -7.492 1 92.19 221 HIS B CA 1
ATOM 5559 C C . HIS B 1 221 ? -8.367 -2.535 -6.582 1 92.19 221 HIS B C 1
ATOM 5561 O O . HIS B 1 221 ? -7.797 -2.83 -5.531 1 92.19 221 HIS B O 1
ATOM 5567 N N . PHE B 1 222 ? -8.539 -1.353 -6.984 1 94.88 222 PHE B N 1
ATOM 5568 C CA . PHE B 1 222 ? -8.055 -0.243 -6.172 1 94.88 222 PHE B CA 1
ATOM 5569 C C . PHE B 1 222 ? -8.852 -0.128 -4.879 1 94.88 222 PHE B C 1
ATOM 5571 O O . PHE B 1 222 ? -8.312 0.252 -3.838 1 94.88 222 PHE B O 1
ATOM 5578 N N . GLN B 1 223 ? -10.156 -0.405 -5.012 1 93.31 223 GLN B N 1
ATOM 5579 C CA . GLN B 1 223 ? -10.961 -0.394 -3.797 1 93.31 223 GLN B CA 1
ATOM 5580 C C . GLN B 1 223 ? -10.508 -1.472 -2.818 1 93.31 223 GLN B C 1
ATOM 5582 O O . GLN B 1 223 ? -10.422 -1.228 -1.614 1 93.31 223 GLN B O 1
ATOM 5587 N N . ARG B 1 224 ? -10.234 -2.605 -3.318 1 90.12 224 ARG B N 1
ATOM 5588 C CA . ARG B 1 224 ? -9.711 -3.682 -2.48 1 90.12 224 ARG B CA 1
ATOM 5589 C C . ARG B 1 224 ? -8.367 -3.301 -1.868 1 90.12 224 ARG B C 1
ATOM 5591 O O . ARG B 1 224 ? -8.125 -3.557 -0.688 1 90.12 224 ARG B O 1
ATOM 5598 N N . PHE B 1 225 ? -7.551 -2.777 -2.654 1 92.31 225 PHE B N 1
ATOM 5599 C CA . PHE B 1 225 ? -6.27 -2.27 -2.182 1 92.31 225 PHE B CA 1
ATOM 5600 C C . PHE B 1 225 ? -6.469 -1.297 -1.024 1 92.31 225 PHE B C 1
ATOM 5602 O O . PHE B 1 225 ? -5.809 -1.412 0.011 1 92.31 225 PHE B O 1
ATOM 5609 N N . SER B 1 226 ? -7.332 -0.362 -1.262 1 94.25 226 SER B N 1
ATOM 5610 C CA . SER B 1 226 ? -7.641 0.643 -0.249 1 94.25 226 SER B CA 1
ATOM 5611 C C . SER B 1 226 ? -8.07 -0.007 1.062 1 94.25 226 SER B C 1
ATOM 5613 O O . SER B 1 226 ? -7.543 0.327 2.127 1 94.25 226 SER B O 1
ATOM 5615 N N . GLU B 1 227 ? -8.961 -0.923 0.971 1 91.81 227 GLU B N 1
ATOM 5616 C CA . GLU B 1 227 ? -9.508 -1.578 2.156 1 91.81 227 GLU B CA 1
ATOM 5617 C C . GLU B 1 227 ? -8.43 -2.371 2.895 1 91.81 227 GLU B C 1
ATOM 5619 O O . GLU B 1 227 ? -8.367 -2.344 4.125 1 91.81 227 GLU B O 1
ATOM 5624 N N . GLU B 1 228 ? -7.613 -3.031 2.178 1 91.38 228 GLU B N 1
ATOM 5625 C CA . GLU B 1 228 ? -6.57 -3.855 2.781 1 91.38 228 GLU B CA 1
ATOM 5626 C C . GLU B 1 228 ? -5.508 -2.992 3.455 1 91.38 228 GLU B C 1
ATOM 5628 O O . GLU B 1 228 ? -5.078 -3.289 4.57 1 91.38 228 GLU B O 1
ATOM 5633 N N . ILE B 1 229 ? -5.125 -1.973 2.797 1 92.69 229 ILE B N 1
ATOM 5634 C CA . ILE B 1 229 ? -4.117 -1.081 3.355 1 92.69 229 ILE B CA 1
ATOM 5635 C C . ILE B 1 229 ? -4.66 -0.411 4.617 1 92.69 229 ILE B C 1
ATOM 5637 O O . ILE B 1 229 ? -3.938 -0.256 5.605 1 92.69 229 ILE B O 1
ATOM 5641 N N . GLN B 1 230 ? -5.914 0.005 4.543 1 93.06 230 GLN B N 1
ATOM 5642 C CA . GLN B 1 230 ? -6.531 0.638 5.703 1 93.06 230 GLN B CA 1
ATOM 5643 C C . GLN B 1 230 ? -6.566 -0.313 6.898 1 93.06 230 GLN B C 1
ATOM 5645 O O . GLN B 1 230 ? -6.27 0.086 8.023 1 93.06 230 GLN B O 1
ATOM 5650 N N . SER B 1 231 ? -6.957 -1.499 6.625 1 92.94 231 SER B N 1
ATOM 5651 C CA . SER B 1 231 ? -7.035 -2.516 7.668 1 92.94 231 SER B CA 1
ATOM 5652 C C . SER B 1 231 ? -5.66 -2.822 8.25 1 92.94 231 SER B C 1
ATOM 5654 O O . SER B 1 231 ? -5.5 -2.9 9.469 1 92.94 231 SER B O 1
ATOM 5656 N N . ASP B 1 232 ? -4.676 -2.99 7.406 1 94.88 232 ASP B N 1
ATOM 5657 C CA . ASP B 1 232 ? -3.309 -3.25 7.848 1 94.88 232 ASP B CA 1
ATOM 5658 C C . ASP B 1 232 ? -2.773 -2.094 8.688 1 94.88 232 ASP B C 1
ATOM 5660 O O . ASP B 1 232 ? -2.166 -2.312 9.742 1 94.88 232 ASP B O 1
ATOM 5664 N N . GLU B 1 233 ? -3.014 -0.928 8.156 1 94.56 233 GLU B N 1
ATOM 5665 C CA . GLU B 1 233 ? -2.504 0.256 8.836 1 94.56 233 GLU B CA 1
ATOM 5666 C C . GLU B 1 233 ? -3.123 0.403 10.227 1 94.56 233 GLU B C 1
ATOM 5668 O O . GLU B 1 233 ? -2.432 0.736 11.188 1 94.56 233 GLU B O 1
ATOM 5673 N N . ALA B 1 234 ? -4.426 0.185 10.32 1 93.94 234 ALA B N 1
ATOM 5674 C CA . ALA B 1 234 ? -5.098 0.273 11.617 1 93.94 234 ALA B CA 1
ATOM 5675 C C . ALA B 1 234 ? -4.496 -0.71 12.617 1 93.94 234 ALA B C 1
ATOM 5677 O O . ALA B 1 234 ? -4.273 -0.365 13.773 1 93.94 234 ALA B O 1
ATOM 5678 N N . PHE B 1 235 ? -4.227 -1.88 12.18 1 95.81 235 PHE B N 1
ATOM 5679 C CA . PHE B 1 235 ? -3.654 -2.912 13.039 1 95.81 235 PHE B CA 1
ATOM 5680 C C . PHE B 1 235 ? -2.232 -2.547 13.445 1 95.81 235 PHE B C 1
ATOM 5682 O O . PHE B 1 235 ? -1.869 -2.656 14.617 1 95.81 235 PHE B O 1
ATOM 5689 N N . LEU B 1 236 ? -1.439 -2.121 12.508 1 96.88 236 LEU B N 1
ATOM 5690 C CA . LEU B 1 236 ? -0.056 -1.75 12.781 1 96.88 236 LEU B CA 1
ATOM 5691 C C . LEU B 1 236 ? 0.01 -0.554 13.719 1 96.88 236 LEU B C 1
ATOM 5693 O O . LEU B 1 236 ? 0.893 -0.483 14.578 1 96.88 236 LEU B O 1
ATOM 5697 N N . GLN B 1 237 ? -0.918 0.344 13.523 1 95.12 237 GLN B N 1
ATOM 5698 C CA . GLN B 1 237 ? -0.981 1.49 14.422 1 95.12 237 GLN B CA 1
ATOM 5699 C C . GLN B 1 237 ? -1.308 1.054 15.852 1 95.12 237 GLN B C 1
ATOM 5701 O O . GLN B 1 237 ? -0.713 1.551 16.812 1 95.12 237 GLN B O 1
ATOM 5706 N N . GLU B 1 238 ? -2.25 0.176 15.961 1 95.56 238 GLU B N 1
ATOM 5707 C CA . GLU B 1 238 ? -2.609 -0.348 17.281 1 95.56 238 GLU B CA 1
ATOM 5708 C C . GLU B 1 238 ? -1.415 -1.018 17.953 1 95.56 238 GLU B C 1
ATOM 5710 O O . GLU B 1 238 ? -1.158 -0.795 19.141 1 95.56 238 GLU B O 1
ATOM 5715 N N . LEU B 1 239 ? -0.736 -1.83 17.234 1 96.31 239 LEU B N 1
ATOM 5716 C CA . LEU B 1 239 ? 0.458 -2.484 17.75 1 96.31 239 LEU B CA 1
ATOM 5717 C C . LEU B 1 239 ? 1.511 -1.455 18.156 1 96.31 239 LEU B C 1
ATOM 5719 O O . LEU B 1 239 ? 2.197 -1.623 19.156 1 96.31 239 LEU B O 1
ATOM 5723 N N . THR B 1 240 ? 1.644 -0.43 17.312 1 96.88 240 THR B N 1
ATOM 5724 C CA . THR B 1 240 ? 2.625 0.617 17.578 1 96.88 240 THR B CA 1
ATOM 5725 C C . THR B 1 240 ? 2.314 1.335 18.891 1 96.88 240 THR B C 1
ATOM 5727 O O . THR B 1 240 ? 3.211 1.565 19.703 1 96.88 240 THR B O 1
ATOM 5730 N N . ILE B 1 241 ? 1.082 1.673 19.062 1 95.81 241 ILE B N 1
ATOM 5731 C CA . ILE B 1 241 ? 0.665 2.367 20.281 1 95.81 241 ILE B CA 1
ATOM 5732 C C . ILE B 1 241 ? 0.982 1.51 21.5 1 95.81 241 ILE B C 1
ATOM 5734 O O . ILE B 1 241 ? 1.521 2.006 22.484 1 95.81 241 ILE B O 1
ATOM 5738 N N . GLN B 1 242 ? 0.69 0.26 21.438 1 95.62 242 GLN B N 1
ATOM 5739 C CA . GLN B 1 242 ? 0.95 -0.667 22.531 1 95.62 242 GLN B CA 1
ATOM 5740 C C . GLN B 1 242 ? 2.438 -0.726 22.859 1 95.62 242 GLN B C 1
ATOM 5742 O O . GLN B 1 242 ? 2.822 -0.68 24.031 1 95.62 242 GLN B O 1
ATOM 5747 N N . LYS B 1 243 ? 3.25 -0.777 21.891 1 96.56 243 LYS B N 1
ATOM 5748 C CA . LYS B 1 243 ? 4.691 -0.883 22.109 1 96.56 243 LYS B CA 1
ATOM 5749 C C . LYS B 1 243 ? 5.277 0.446 22.578 1 96.56 243 LYS B C 1
ATOM 5751 O O . LYS B 1 243 ? 6.168 0.473 23.422 1 96.56 243 LYS B O 1
ATOM 5756 N N . MET B 1 244 ? 4.781 1.513 21.984 1 96 244 MET B N 1
ATOM 5757 C CA . MET B 1 244 ? 5.305 2.838 22.312 1 96 244 MET B CA 1
ATOM 5758 C C . MET B 1 244 ? 5.023 3.191 23.766 1 96 244 MET B C 1
ATOM 5760 O O . MET B 1 244 ? 5.789 3.936 24.391 1 96 244 MET B O 1
ATOM 5764 N N . ASN B 1 245 ? 3.961 2.666 24.281 1 93.56 245 ASN B N 1
ATOM 5765 C CA . ASN B 1 245 ? 3.641 2.898 25.688 1 93.56 245 ASN B CA 1
ATOM 5766 C C . ASN B 1 245 ? 4.73 2.361 26.594 1 93.56 245 ASN B C 1
ATOM 5768 O O . ASN B 1 245 ? 4.957 2.9 27.688 1 93.56 245 ASN B O 1
ATOM 5772 N N . LYS B 1 246 ? 5.41 1.38 26.156 1 92.44 246 LYS B N 1
ATOM 5773 C CA . LYS B 1 246 ? 6.5 0.796 26.938 1 92.44 246 LYS B CA 1
ATOM 5774 C C . LYS B 1 246 ? 7.816 1.522 26.672 1 92.44 246 LYS B C 1
ATOM 5776 O O . LYS B 1 246 ? 8.727 1.486 27.5 1 92.44 246 LYS B O 1
ATOM 5781 N N . VAL B 1 247 ? 7.945 2.111 25.531 1 95 247 VAL B N 1
ATOM 5782 C CA . VAL B 1 247 ? 9.188 2.709 25.062 1 95 247 VAL B CA 1
ATOM 5783 C C . VAL B 1 247 ? 9.273 4.164 25.516 1 95 247 VAL B C 1
ATOM 5785 O O . VAL B 1 247 ? 10.359 4.688 25.75 1 95 247 VAL B O 1
ATOM 5788 N N . MET B 1 248 ? 8.102 4.836 25.609 1 94.5 248 MET B N 1
ATOM 5789 C CA . MET B 1 248 ? 8.047 6.246 25.984 1 94.5 248 MET B CA 1
ATOM 5790 C C . MET B 1 248 ? 8.297 6.422 27.484 1 94.5 248 MET B C 1
ATOM 5792 O O . MET B 1 248 ? 7.559 5.875 28.312 1 94.5 248 MET B O 1
ATOM 5796 N N . GLU B 1 249 ? 9.234 7.168 27.797 1 92.94 249 GLU B N 1
ATOM 5797 C CA . GLU B 1 249 ? 9.57 7.43 29.188 1 92.94 249 GLU B CA 1
ATOM 5798 C C . GLU B 1 249 ? 8.828 8.656 29.719 1 92.94 249 GLU B C 1
ATOM 5800 O O . GLU B 1 249 ? 8.531 8.742 30.906 1 92.94 249 GLU B O 1
ATOM 5805 N N . LYS B 1 250 ? 8.664 9.602 28.828 1 91.56 250 LYS B N 1
ATOM 5806 C CA . LYS B 1 250 ? 7.934 10.82 29.172 1 91.56 250 LYS B CA 1
ATOM 5807 C C . LYS B 1 250 ? 7.016 11.258 28.031 1 91.56 250 LYS B C 1
ATOM 5809 O O . LYS B 1 250 ? 7.402 11.219 26.875 1 91.56 250 LYS B O 1
ATOM 5814 N N . LYS B 1 251 ? 5.855 11.531 28.328 1 92.88 251 LYS B N 1
ATOM 5815 C CA . LYS B 1 251 ? 4.879 12.055 27.375 1 92.88 251 LYS B CA 1
ATOM 5816 C C . LYS B 1 251 ? 4.223 13.328 27.906 1 92.88 251 LYS B C 1
ATOM 5818 O O . LYS B 1 251 ? 3.369 13.273 28.797 1 92.88 251 LYS B O 1
ATOM 5823 N N . ALA B 1 252 ? 4.727 14.422 27.406 1 89.62 252 ALA B N 1
ATOM 5824 C CA . ALA B 1 252 ? 4.164 15.727 27.734 1 89.62 252 ALA B CA 1
ATOM 5825 C C . ALA B 1 252 ? 3.65 16.438 26.484 1 89.62 252 ALA B C 1
ATOM 5827 O O . ALA B 1 252 ? 3.861 15.969 25.375 1 89.62 252 ALA B O 1
ATOM 5828 N N . THR B 1 253 ? 2.977 17.516 26.672 1 87.38 253 THR B N 1
ATOM 5829 C CA . THR B 1 253 ? 2.316 18.234 25.578 1 87.38 253 THR B CA 1
ATOM 5830 C C . THR B 1 253 ? 3.338 18.719 24.562 1 87.38 253 THR B C 1
ATOM 5832 O O . THR B 1 253 ? 3.053 18.781 23.359 1 87.38 253 THR B O 1
ATOM 5835 N N . ARG B 1 254 ? 4.504 19.062 25.094 1 89.19 254 ARG B N 1
ATOM 5836 C CA . ARG B 1 254 ? 5.48 19.656 24.188 1 89.19 254 ARG B CA 1
ATOM 5837 C C . ARG B 1 254 ? 6.773 18.844 24.156 1 89.19 254 ARG B C 1
ATOM 5839 O O . ARG B 1 254 ? 7.789 19.312 23.641 1 89.19 254 ARG B O 1
ATOM 5846 N N . GLU B 1 255 ? 6.648 17.719 24.828 1 91.94 255 GLU B N 1
ATOM 5847 C CA . GLU B 1 255 ? 7.879 16.953 24.938 1 91.94 255 GLU B CA 1
ATOM 5848 C C . GLU B 1 255 ? 7.586 15.453 25.016 1 91.94 255 GLU B C 1
ATOM 5850 O O . GLU B 1 255 ? 6.691 15.023 25.75 1 91.94 255 GLU B O 1
ATOM 5855 N N . ILE B 1 256 ? 8.328 14.68 24.25 1 95.62 256 ILE B N 1
ATOM 5856 C CA . ILE B 1 256 ? 8.281 13.227 24.344 1 95.62 256 ILE B CA 1
ATOM 5857 C C . ILE B 1 256 ? 9.703 12.672 24.406 1 95.62 256 ILE B C 1
ATOM 5859 O O . ILE B 1 256 ? 10.578 13.086 23.656 1 95.62 256 ILE B O 1
ATOM 5863 N N . ILE B 1 257 ? 9.938 11.828 25.375 1 95.75 257 ILE B N 1
ATOM 5864 C CA . ILE B 1 257 ? 11.234 11.172 25.516 1 95.75 257 ILE B CA 1
ATOM 5865 C C . ILE B 1 257 ? 11.07 9.664 25.328 1 95.75 257 ILE B C 1
ATOM 5867 O O . ILE B 1 257 ? 10.211 9.047 25.969 1 95.75 257 ILE B O 1
ATOM 5871 N N . ILE B 1 258 ? 11.914 9.102 24.469 1 96.75 258 ILE B N 1
ATOM 5872 C CA . ILE B 1 258 ? 11.828 7.66 24.266 1 96.75 258 ILE B CA 1
ATOM 5873 C C . ILE B 1 258 ? 13.18 7.02 24.578 1 96.75 258 ILE B C 1
ATOM 5875 O O . ILE B 1 258 ? 14.227 7.656 24.438 1 96.75 258 ILE B O 1
ATOM 5879 N N . ASN B 1 259 ? 13.148 5.785 25.062 1 96.25 259 ASN B N 1
ATOM 5880 C CA . ASN B 1 259 ? 14.344 4.965 25.234 1 96.25 259 ASN B CA 1
ATOM 5881 C C . ASN B 1 259 ? 14.797 4.336 23.922 1 96.25 259 ASN B C 1
ATOM 5883 O O . ASN B 1 259 ? 14.086 3.514 23.344 1 96.25 259 ASN B O 1
ATOM 5887 N N . ILE B 1 260 ? 16.016 4.609 23.516 1 95.19 260 ILE B N 1
ATOM 5888 C CA . ILE B 1 260 ? 16.5 4.223 22.188 1 95.19 260 ILE B CA 1
ATOM 5889 C C . ILE B 1 260 ? 16.656 2.705 22.125 1 95.19 260 ILE B C 1
ATOM 5891 O O . ILE B 1 260 ? 16.328 2.086 21.109 1 95.19 260 ILE B O 1
ATOM 5895 N N . LYS B 1 261 ? 17.109 2.107 23.109 1 94.12 261 LYS B N 1
ATOM 5896 C CA . LYS B 1 261 ? 17.328 0.664 23.125 1 94.12 261 LYS B CA 1
ATOM 5897 C C . LYS B 1 261 ? 16.016 -0.088 22.938 1 94.12 261 LYS B C 1
ATOM 5899 O O . LYS B 1 261 ? 15.914 -0.98 22.094 1 94.12 261 LYS B O 1
ATOM 5904 N N . GLU B 1 262 ? 15.062 0.295 23.75 1 95.5 262 GLU B N 1
ATOM 5905 C CA . GLU B 1 262 ? 13.75 -0.336 23.656 1 95.5 262 GLU B CA 1
ATOM 5906 C C . GLU B 1 262 ? 13.102 -0.049 22.297 1 95.5 262 GLU B C 1
ATOM 5908 O O . GLU B 1 262 ? 12.453 -0.921 21.719 1 95.5 262 GLU B O 1
ATOM 5913 N N . PHE B 1 263 ? 13.281 1.101 21.844 1 96.75 263 PHE B N 1
ATOM 5914 C CA . PHE B 1 263 ? 12.727 1.512 20.562 1 96.75 263 PHE B CA 1
ATOM 5915 C C . PHE B 1 263 ? 13.32 0.683 19.422 1 96.75 263 PHE B C 1
ATOM 5917 O O . PHE B 1 263 ? 12.594 0.239 18.531 1 96.75 263 PHE B O 1
ATOM 5924 N N . ARG B 1 264 ? 14.562 0.399 19.453 1 94.31 264 ARG B N 1
ATOM 5925 C CA . ARG B 1 264 ? 15.273 -0.324 18.406 1 94.31 264 ARG B CA 1
ATOM 5926 C C . ARG B 1 264 ? 14.891 -1.801 18.406 1 94.31 264 ARG B C 1
ATOM 5928 O O . ARG B 1 264 ? 15.07 -2.492 17.391 1 94.31 264 ARG B O 1
ATOM 5935 N N . GLU B 1 265 ? 14.406 -2.24 19.484 1 94.62 265 GLU B N 1
ATOM 5936 C CA . GLU B 1 265 ? 14 -3.637 19.578 1 94.62 265 GLU B CA 1
ATOM 5937 C C . GLU B 1 265 ? 12.656 -3.869 18.891 1 94.62 265 GLU B C 1
ATOM 5939 O O . GLU B 1 265 ? 12.312 -5.004 18.547 1 94.62 265 GLU B O 1
ATOM 5944 N N . MET B 1 266 ? 11.977 -2.793 18.703 1 95.5 266 MET B N 1
ATOM 5945 C CA . MET B 1 266 ? 10.719 -2.912 17.969 1 95.5 266 MET B CA 1
ATOM 5946 C C . MET B 1 266 ? 10.969 -3.25 16.5 1 95.5 266 MET B C 1
ATOM 5948 O O . MET B 1 266 ? 11.977 -2.83 15.93 1 95.5 266 MET B O 1
ATOM 5952 N N . PRO B 1 267 ? 10.016 -4.02 15.883 1 95.38 267 PRO B N 1
ATOM 5953 C CA . PRO B 1 267 ? 10.141 -4.223 14.438 1 95.38 267 PRO B CA 1
ATOM 5954 C C . PRO B 1 267 ? 10.133 -2.908 13.656 1 95.38 267 PRO B C 1
ATOM 5956 O O . PRO B 1 267 ? 9.43 -1.967 14.031 1 95.38 267 PRO B O 1
ATOM 5959 N N . MET B 1 268 ? 10.797 -2.879 12.57 1 93.38 268 MET B N 1
ATOM 5960 C CA . MET B 1 268 ? 11.039 -1.663 11.797 1 93.38 268 MET B CA 1
ATOM 5961 C C . MET B 1 268 ? 9.727 -0.999 11.398 1 93.38 268 MET B C 1
ATOM 5963 O O . MET B 1 268 ? 9.594 0.222 11.492 1 93.38 268 MET B O 1
ATOM 5967 N N . PRO B 1 269 ? 8.703 -1.73 10.945 1 95.06 269 PRO B N 1
ATOM 5968 C CA . PRO B 1 269 ? 7.438 -1.081 10.594 1 95.06 269 PRO B CA 1
ATOM 5969 C C . PRO B 1 269 ? 6.82 -0.315 11.758 1 95.06 269 PRO B C 1
ATOM 5971 O O . PRO B 1 269 ? 6.195 0.73 11.555 1 95.06 269 PRO B O 1
ATOM 5974 N N . LEU B 1 270 ? 7.027 -0.812 12.93 1 97.12 270 LEU B N 1
ATOM 5975 C CA . LEU B 1 270 ? 6.473 -0.159 14.109 1 97.12 270 LEU B CA 1
ATOM 5976 C C . LEU B 1 270 ? 7.32 1.042 14.516 1 97.12 270 LEU B C 1
ATOM 5978 O O . LEU B 1 270 ? 6.797 2.035 15.023 1 97.12 270 LEU B O 1
ATOM 5982 N N . GLN B 1 271 ? 8.641 0.955 14.297 1 96.12 271 GLN B N 1
ATOM 5983 C CA . GLN B 1 271 ? 9.523 2.082 14.594 1 96.12 271 GLN B CA 1
ATOM 5984 C C . GLN B 1 271 ? 9.125 3.316 13.789 1 96.12 271 GLN B C 1
ATOM 5986 O O . GLN B 1 271 ? 9 4.41 14.344 1 96.12 271 GLN B O 1
ATOM 5991 N N . ARG B 1 272 ? 8.969 3.107 12.562 1 93.25 272 ARG B N 1
ATOM 5992 C CA . ARG B 1 272 ? 8.602 4.215 11.688 1 93.25 272 ARG B CA 1
ATOM 5993 C C . ARG B 1 272 ? 7.289 4.852 12.117 1 93.25 272 ARG B C 1
ATOM 5995 O O . ARG B 1 272 ? 7.176 6.078 12.164 1 93.25 272 ARG B O 1
ATOM 6002 N N . ARG B 1 273 ? 6.305 4.016 12.32 1 94.19 273 ARG B N 1
ATOM 6003 C CA . ARG B 1 273 ? 5.004 4.496 12.758 1 94.19 273 ARG B CA 1
ATOM 6004 C C . ARG B 1 273 ? 5.094 5.145 14.141 1 94.19 273 ARG B C 1
ATOM 6006 O O . ARG B 1 273 ? 4.348 6.074 14.445 1 94.19 273 ARG B O 1
ATOM 6013 N N . GLY B 1 274 ? 6.012 4.637 14.984 1 95 274 GLY B N 1
ATOM 6014 C CA . GLY B 1 274 ? 6.238 5.242 16.281 1 95 274 GLY B CA 1
ATOM 6015 C C . GLY B 1 274 ? 6.688 6.688 16.203 1 95 274 GLY B C 1
ATOM 6016 O O . GLY B 1 274 ? 6.168 7.551 16.906 1 95 274 GLY B O 1
ATOM 6017 N N . ILE B 1 275 ? 7.609 6.906 15.32 1 93.88 275 ILE B N 1
ATOM 6018 C CA . ILE B 1 275 ? 8.094 8.266 15.125 1 93.88 275 ILE B CA 1
ATOM 6019 C C . ILE B 1 275 ? 6.961 9.148 14.594 1 93.88 275 ILE B C 1
ATOM 6021 O O . ILE B 1 275 ? 6.801 10.289 15.023 1 93.88 275 ILE B O 1
ATOM 6025 N N . GLN B 1 276 ? 6.211 8.609 13.703 1 90.62 276 GLN B N 1
ATOM 6026 C CA . GLN B 1 276 ? 5.078 9.352 13.164 1 90.62 276 GLN B CA 1
ATOM 6027 C C . GLN B 1 276 ? 4.07 9.695 14.258 1 90.62 276 GLN B C 1
ATOM 6029 O O . GLN B 1 276 ? 3.5 10.789 14.266 1 90.62 276 GLN B O 1
ATOM 6034 N N . LEU B 1 277 ? 3.811 8.758 15.094 1 91 277 LEU B N 1
ATOM 6035 C CA . LEU B 1 277 ? 2.891 8.961 16.203 1 91 277 LEU B CA 1
ATOM 6036 C C . LEU B 1 277 ? 3.359 10.109 17.094 1 91 277 LEU B C 1
ATOM 6038 O O . LEU B 1 277 ? 2.551 10.93 17.531 1 91 277 LEU B O 1
ATOM 6042 N N . ILE B 1 278 ? 4.633 10.133 17.375 1 93.06 278 ILE B N 1
ATOM 6043 C CA . ILE B 1 278 ? 5.223 11.172 18.203 1 93.06 278 ILE B CA 1
ATOM 6044 C C . ILE B 1 278 ? 5.043 12.531 17.531 1 93.06 278 ILE B C 1
ATOM 6046 O O . ILE B 1 278 ? 4.605 13.492 18.156 1 93.06 278 ILE B O 1
ATOM 6050 N N . LEU B 1 279 ? 5.355 12.547 16.266 1 90.69 279 LEU B N 1
ATOM 6051 C CA . LEU B 1 279 ? 5.277 13.805 15.523 1 90.69 279 LEU B CA 1
ATOM 6052 C C . LEU B 1 279 ? 3.834 14.289 15.422 1 90.69 279 LEU B C 1
ATOM 6054 O O . LEU B 1 279 ? 3.564 15.484 15.547 1 90.69 279 LEU B O 1
ATOM 6058 N N . ASN B 1 280 ? 2.93 13.375 15.195 1 86.25 280 ASN B N 1
ATOM 6059 C CA . ASN B 1 280 ? 1.518 13.734 15.133 1 86.25 280 ASN B CA 1
ATOM 6060 C C . ASN B 1 280 ? 1.025 14.297 16.453 1 86.25 280 ASN B C 1
ATOM 6062 O O . ASN B 1 280 ? 0.187 15.203 16.484 1 86.25 280 ASN B O 1
ATOM 6066 N N . TYR B 1 281 ? 1.517 13.703 17.469 1 87.62 281 TYR B N 1
ATOM 6067 C CA . TYR B 1 281 ? 1.122 14.141 18.797 1 87.62 281 TYR B CA 1
ATOM 6068 C C . TYR B 1 281 ? 1.646 15.539 19.094 1 87.62 281 TYR B C 1
ATOM 6070 O O . TYR B 1 281 ? 0.925 16.375 19.641 1 87.62 281 TYR B O 1
ATOM 6078 N N . LEU B 1 282 ? 2.801 15.742 18.672 1 89.12 282 LEU B N 1
ATOM 6079 C CA . LEU B 1 282 ? 3.461 17 19.016 1 89.12 282 LEU B CA 1
ATOM 6080 C C . LEU B 1 282 ? 3.023 18.125 18.078 1 89.12 282 LEU B C 1
ATOM 6082 O O . LEU B 1 282 ? 2.844 19.266 18.5 1 89.12 282 LEU B O 1
ATOM 6086 N N . TYR B 1 283 ? 2.932 17.625 16.766 1 85 283 TYR B N 1
ATOM 6087 C CA . TYR B 1 283 ? 2.498 18.641 15.805 1 85 283 TYR B CA 1
ATOM 6088 C C . TYR B 1 283 ? 0.978 18.734 15.773 1 85 283 TYR B C 1
ATOM 6090 O O . TYR B 1 283 ? 0.282 17.719 15.719 1 85 283 TYR B O 1
ATOM 6098 N N . LYS B 1 284 ? 0.253 19.406 16.438 1 71.19 284 LYS B N 1
ATOM 6099 C CA . LYS B 1 284 ? -1.199 19.516 16.328 1 71.19 284 LYS B CA 1
ATOM 6100 C C . LYS B 1 284 ? -1.646 19.531 14.867 1 71.19 284 LYS B C 1
ATOM 6102 O O . LYS B 1 284 ? -2.539 18.781 14.477 1 71.19 284 LYS B O 1
ATOM 6107 N N . GLU B 1 285 ? -1.029 20.359 14.016 1 66.5 285 GLU B N 1
ATOM 6108 C CA . GLU B 1 285 ? -1.2 20.406 12.562 1 66.5 285 GLU B CA 1
ATOM 6109 C C . GLU B 1 285 ? 0.113 20.109 11.844 1 66.5 285 GLU B C 1
ATOM 6111 O O . GLU B 1 285 ? 1.088 20.844 11.992 1 66.5 285 GLU B O 1
ATOM 6116 N N . LYS B 1 286 ? 0.11 19.016 11.195 1 67.38 286 LYS B N 1
ATOM 6117 C CA . LYS B 1 286 ? 1.338 18.594 10.539 1 67.38 286 LYS B CA 1
ATOM 6118 C C . LYS B 1 286 ? 1.801 19.609 9.5 1 67.38 286 LYS B C 1
ATOM 6120 O O . LYS B 1 286 ? 1.036 19.984 8.617 1 67.38 286 LYS B O 1
ATOM 6125 N N . PRO B 1 287 ? 3.025 20.016 9.75 1 67.06 287 PRO B N 1
ATOM 6126 C CA . PRO B 1 287 ? 3.555 20.938 8.742 1 67.06 287 PRO B CA 1
ATOM 6127 C C . PRO B 1 287 ? 3.756 20.266 7.383 1 67.06 287 PRO B C 1
ATOM 6129 O O . PRO B 1 287 ? 4.105 19.078 7.316 1 67.06 287 PRO B O 1
ATOM 6132 N N . THR B 1 288 ? 3.469 20.938 6.34 1 60.84 288 THR B N 1
ATOM 6133 C CA . THR B 1 288 ? 3.609 20.453 4.973 1 60.84 288 THR B CA 1
ATOM 6134 C C . THR B 1 288 ? 5.055 20.062 4.684 1 60.84 288 THR B C 1
ATOM 6136 O O . THR B 1 288 ? 5.316 19.234 3.801 1 60.84 288 THR B O 1
ATOM 6139 N N . SER B 1 289 ? 5.922 20.609 5.527 1 64.81 289 SER B N 1
ATOM 6140 C CA . SER B 1 289 ? 7.344 20.406 5.266 1 64.81 289 SER B CA 1
ATOM 6141 C C . SER B 1 289 ? 7.844 19.109 5.895 1 64.81 289 SER B C 1
ATOM 6143 O O . SER B 1 289 ? 8.953 18.656 5.602 1 64.81 289 SER B O 1
ATOM 6145 N N . LEU B 1 290 ? 7.031 18.641 6.758 1 74.25 290 LEU B N 1
ATOM 6146 C CA . LEU B 1 290 ? 7.422 17.359 7.332 1 74.25 290 LEU B CA 1
ATOM 6147 C C . LEU B 1 290 ? 7.395 16.25 6.277 1 74.25 290 LEU B C 1
ATOM 6149 O O . LEU B 1 290 ? 6.402 16.094 5.562 1 74.25 290 LEU B O 1
ATOM 6153 N N . SER B 1 291 ? 8.523 15.664 6.059 1 72.06 291 SER B N 1
ATOM 6154 C CA . SER B 1 291 ? 8.664 14.664 5 1 72.06 291 SER B CA 1
ATOM 6155 C C . SER B 1 291 ? 9.258 13.367 5.543 1 72.06 291 SER B C 1
ATOM 6157 O O . SER B 1 291 ? 9.617 13.289 6.719 1 72.06 291 SER B O 1
ATOM 6159 N N . ALA B 1 292 ? 9.297 12.391 4.691 1 74.81 292 ALA B N 1
ATOM 6160 C CA . ALA B 1 292 ? 9.891 11.102 5.016 1 74.81 292 ALA B CA 1
ATOM 6161 C C . ALA B 1 292 ? 11.367 11.25 5.375 1 74.81 292 ALA B C 1
ATOM 6163 O O . ALA B 1 292 ? 11.906 10.469 6.164 1 74.81 292 ALA B O 1
ATOM 6164 N N . LEU B 1 293 ? 11.914 12.328 4.918 1 76.12 293 LEU B N 1
ATOM 6165 C CA . LEU B 1 293 ? 13.32 12.586 5.188 1 76.12 293 LEU B CA 1
ATOM 6166 C C . LEU B 1 293 ? 13.555 12.852 6.668 1 76.12 293 LEU B C 1
ATOM 6168 O O . LEU B 1 293 ? 14.586 12.453 7.219 1 76.12 293 LEU B O 1
ATOM 6172 N N . HIS B 1 294 ? 12.609 13.508 7.293 1 86.31 294 HIS B N 1
ATOM 6173 C CA . HIS B 1 294 ? 12.734 13.805 8.711 1 86.31 294 HIS B CA 1
ATOM 6174 C C . HIS B 1 294 ? 12.75 12.523 9.547 1 86.31 294 HIS B C 1
ATOM 6176 O O . HIS B 1 294 ? 13.523 12.406 10.5 1 86.31 294 HIS B O 1
ATOM 6182 N N . ILE B 1 295 ? 11.953 11.641 9.141 1 87.31 295 ILE B N 1
ATOM 6183 C CA . ILE B 1 295 ? 11.914 10.359 9.836 1 87.31 295 ILE B CA 1
ATOM 6184 C C . ILE B 1 295 ? 13.234 9.625 9.656 1 87.31 295 ILE B C 1
ATOM 6186 O O . ILE B 1 295 ? 13.766 9.047 10.609 1 87.31 295 ILE B O 1
ATOM 6190 N N . GLU B 1 296 ? 13.734 9.672 8.477 1 84.44 296 GLU B N 1
ATOM 6191 C CA . GLU B 1 296 ? 15.023 9.047 8.195 1 84.44 296 GLU B CA 1
ATOM 6192 C C . GLU B 1 296 ? 16.141 9.688 9.023 1 84.44 296 GLU B C 1
ATOM 6194 O O . GLU B 1 296 ? 17.062 9 9.461 1 84.44 296 GLU B O 1
ATOM 6199 N N . ASN B 1 297 ? 16.016 10.977 9.188 1 88.25 297 ASN B N 1
ATOM 6200 C CA . ASN B 1 297 ? 17 11.688 9.977 1 88.25 297 ASN B CA 1
ATOM 6201 C C . ASN B 1 297 ? 16.984 11.25 11.438 1 88.25 297 ASN B C 1
ATOM 6203 O O . ASN B 1 297 ? 18.016 11.172 12.094 1 88.25 297 ASN B O 1
ATOM 6207 N N . VAL B 1 298 ? 15.875 11.023 11.875 1 93 298 VAL B N 1
ATOM 6208 C CA . VAL B 1 298 ? 15.75 10.555 13.25 1 93 298 VAL B CA 1
ATOM 6209 C C . VAL B 1 298 ? 16.422 9.195 13.406 1 93 298 VAL B C 1
ATOM 6211 O O . VAL B 1 298 ? 17.125 8.953 14.383 1 93 298 VAL B O 1
ATOM 6214 N N . PHE B 1 299 ? 16.188 8.336 12.43 1 90 299 PHE B N 1
ATOM 6215 C CA . PHE B 1 299 ? 16.828 7.027 12.445 1 90 299 PHE B CA 1
ATOM 6216 C C . PHE B 1 299 ? 18.344 7.172 12.445 1 90 299 PHE B C 1
ATOM 6218 O O . PHE B 1 299 ? 19.047 6.473 13.188 1 90 299 PHE B O 1
ATOM 6225 N N . ALA B 1 300 ? 18.766 8.039 11.602 1 87.06 300 ALA B N 1
ATOM 6226 C CA . ALA B 1 300 ? 20.203 8.273 11.5 1 87.06 300 ALA B CA 1
ATOM 6227 C C . ALA B 1 300 ? 20.766 8.797 12.82 1 87.06 300 ALA B C 1
ATOM 6229 O O . ALA B 1 300 ? 21.875 8.406 13.227 1 87.06 300 ALA B O 1
ATOM 6230 N N . LEU B 1 301 ? 20.047 9.68 13.445 1 91.06 301 LEU B N 1
ATOM 6231 C CA . LEU B 1 301 ? 20.453 10.242 14.727 1 91.06 301 LEU B CA 1
ATOM 6232 C C . LEU B 1 301 ? 20.562 9.156 15.789 1 91.06 301 LEU B C 1
ATOM 6234 O O . LEU B 1 301 ? 21.531 9.133 16.547 1 91.06 301 LEU B O 1
ATOM 6238 N N . MET B 1 302 ? 19.672 8.25 15.797 1 91.5 302 MET B N 1
ATOM 6239 C CA . MET B 1 302 ? 19.641 7.199 16.812 1 91.5 302 MET B CA 1
ATOM 6240 C C . MET B 1 302 ? 20.734 6.168 16.562 1 91.5 302 MET B C 1
ATOM 6242 O O . MET B 1 302 ? 21.172 5.473 17.484 1 91.5 302 MET B O 1
ATOM 6246 N N . SER B 1 303 ? 21.141 6.023 15.344 1 86.44 303 SER B N 1
ATOM 6247 C CA . SER B 1 303 ? 22.125 5.012 14.984 1 86.44 303 SER B CA 1
ATOM 6248 C C . SER B 1 303 ? 23.531 5.602 14.922 1 86.44 303 SER B C 1
ATOM 6250 O O . SER B 1 303 ? 24.5 4.887 14.68 1 86.44 303 SER B O 1
ATOM 6252 N N . SER B 1 304 ? 23.609 6.828 15.102 1 84.5 304 SER B N 1
ATOM 6253 C CA . SER B 1 304 ? 24.891 7.508 15.023 1 84.5 304 SER B CA 1
ATOM 6254 C C . SER B 1 304 ? 25.844 7.004 16.094 1 84.5 304 SER B C 1
ATOM 6256 O O . SER B 1 304 ? 25.422 6.691 17.219 1 84.5 304 SER B O 1
ATOM 6258 N N . PRO B 1 305 ? 27.078 6.887 15.648 1 82.44 305 PRO B N 1
ATOM 6259 C CA . PRO B 1 305 ? 28.062 6.496 16.656 1 82.44 305 PRO B CA 1
ATOM 6260 C C . PRO B 1 305 ? 28.297 7.574 17.703 1 82.44 305 PRO B C 1
ATOM 6262 O O . PRO B 1 305 ? 28.781 7.281 18.812 1 82.44 305 PRO B O 1
ATOM 6265 N N . HIS B 1 306 ? 27.938 8.773 17.438 1 81.44 306 HIS B N 1
ATOM 6266 C CA . HIS B 1 306 ? 28.078 9.859 18.406 1 81.44 306 HIS B CA 1
ATOM 6267 C C . HIS B 1 306 ? 26.984 9.797 19.469 1 81.44 306 HIS B C 1
ATOM 6269 O O . HIS B 1 306 ? 25.797 9.609 19.141 1 81.44 306 HIS B O 1
ATOM 6275 N N . PRO B 1 307 ? 27.375 9.922 20.625 1 78.88 307 PRO B N 1
ATOM 6276 C CA . PRO B 1 307 ? 26.422 9.742 21.719 1 78.88 307 PRO B CA 1
ATOM 6277 C C . PRO B 1 307 ? 25.375 10.852 21.781 1 78.88 307 PRO B C 1
ATOM 6279 O O . PRO B 1 307 ? 24.328 10.68 22.406 1 78.88 307 PRO B O 1
ATOM 6282 N N . SER B 1 308 ? 25.766 12.055 21.234 1 81.88 308 SER B N 1
ATOM 6283 C CA . SER B 1 308 ? 24.797 13.148 21.281 1 81.88 308 SER B CA 1
ATOM 6284 C C . SER B 1 308 ? 24.656 13.82 19.922 1 81.88 308 SER B C 1
ATOM 6286 O O . SER B 1 308 ? 25.547 13.734 19.078 1 81.88 308 SER B O 1
ATOM 6288 N N . GLY B 1 309 ? 23.391 14.234 19.562 1 86.31 309 GLY B N 1
ATOM 6289 C CA . GLY B 1 309 ? 23.078 14.945 18.328 1 86.31 309 GLY B CA 1
ATOM 6290 C C . GLY B 1 309 ? 21.75 15.664 18.359 1 86.31 309 GLY B C 1
ATOM 6291 O O . GLY B 1 309 ? 20.938 15.43 19.266 1 86.31 309 GLY B O 1
ATOM 6292 N N . THR B 1 310 ? 21.672 16.641 17.484 1 88.38 310 THR B N 1
ATOM 6293 C CA . THR B 1 310 ? 20.453 17.422 17.469 1 88.38 310 THR B CA 1
ATOM 6294 C C . THR B 1 310 ? 19.938 17.625 16.047 1 88.38 310 THR B C 1
ATOM 6296 O O . THR B 1 310 ? 20.734 17.828 15.125 1 88.38 310 THR B O 1
ATOM 6299 N N . LEU B 1 311 ? 18.656 17.391 15.875 1 91.06 311 LEU B N 1
ATOM 6300 C CA . LEU B 1 311 ? 17.969 17.688 14.617 1 91.06 311 LEU B CA 1
ATOM 6301 C C . LEU B 1 311 ? 16.969 18.828 14.797 1 91.06 311 LEU B C 1
ATOM 6303 O O . LEU B 1 311 ? 16.344 18.953 15.852 1 91.06 311 LEU B O 1
ATOM 6307 N N . HIS B 1 312 ? 16.828 19.656 13.805 1 87.94 312 HIS B N 1
ATOM 6308 C CA . HIS B 1 312 ? 15.852 20.75 13.805 1 87.94 312 HIS B CA 1
ATOM 6309 C C . HIS B 1 312 ? 14.719 20.484 12.82 1 87.94 312 HIS B C 1
ATOM 6311 O O . HIS B 1 312 ? 14.953 20.375 11.617 1 87.94 312 HIS B O 1
ATOM 6317 N N . PHE B 1 313 ? 13.594 20.344 13.344 1 89.12 313 PHE B N 1
ATOM 6318 C CA . PHE B 1 313 ? 12.406 20.078 12.539 1 89.12 313 PHE B CA 1
ATOM 6319 C C . PHE B 1 313 ? 11.602 21.359 12.312 1 89.12 313 PHE B C 1
ATOM 6321 O O . PHE B 1 313 ? 11.898 22.391 12.906 1 89.12 313 PHE B O 1
ATOM 6328 N N . PRO B 1 314 ? 10.688 21.266 11.422 1 82.75 314 PRO B N 1
ATOM 6329 C CA . PRO B 1 314 ? 9.883 22.453 11.133 1 82.75 314 PRO B CA 1
ATOM 6330 C C . PRO B 1 314 ? 9.148 22.984 12.367 1 82.75 314 PRO B C 1
ATOM 6332 O O . PRO B 1 314 ? 8.828 22.219 13.273 1 82.75 314 PRO B O 1
ATOM 6335 N N . ASN B 1 315 ? 8.898 24.281 12.453 1 80.19 315 ASN B N 1
ATOM 6336 C CA . ASN B 1 315 ? 8.125 24.984 13.469 1 80.19 315 ASN B CA 1
ATOM 6337 C C . ASN B 1 315 ? 8.789 24.891 14.844 1 80.19 315 ASN B C 1
ATOM 6339 O O . ASN B 1 315 ? 8.102 24.859 15.867 1 80.19 315 ASN B O 1
ATOM 6343 N N . GLY B 1 316 ? 10.117 24.609 14.922 1 81.12 316 GLY B N 1
ATOM 6344 C CA . GLY B 1 316 ? 10.883 24.766 16.156 1 81.12 316 GLY B CA 1
ATOM 6345 C C . GLY B 1 316 ? 11.016 23.469 16.922 1 81.12 316 GLY B C 1
ATOM 6346 O O . GLY B 1 316 ? 11.523 23.453 18.047 1 81.12 316 GLY B O 1
ATOM 6347 N N . LEU B 1 317 ? 10.555 22.406 16.391 1 90.06 317 LEU B N 1
ATOM 6348 C CA . LEU B 1 317 ? 10.727 21.109 17.062 1 90.06 317 LEU B CA 1
ATOM 6349 C C . LEU B 1 317 ? 12.18 20.656 17 1 90.06 317 LEU B C 1
ATOM 6351 O O . LEU B 1 317 ? 12.797 20.672 15.938 1 90.06 317 LEU B O 1
ATOM 6355 N N . LYS B 1 318 ? 12.695 20.422 18.172 1 90.94 318 LYS B N 1
ATOM 6356 C CA . LYS B 1 318 ? 14.062 19.922 18.25 1 90.94 318 LYS B CA 1
ATOM 6357 C C . LYS B 1 318 ? 14.086 18.453 18.656 1 90.94 318 LYS B C 1
ATOM 6359 O O . LYS B 1 318 ? 13.352 18.031 19.562 1 90.94 318 LYS B O 1
ATOM 6364 N N . VAL B 1 319 ? 14.859 17.672 17.969 1 94.31 319 VAL B N 1
ATOM 6365 C CA . VAL B 1 319 ? 15.086 16.266 18.312 1 94.31 319 VAL B CA 1
ATOM 6366 C C . VAL B 1 319 ? 16.516 16.078 18.812 1 94.31 319 VAL B C 1
ATOM 6368 O O . VAL B 1 319 ? 17.469 16.328 18.078 1 94.31 319 VAL B O 1
ATOM 6371 N N . VAL B 1 320 ? 16.609 15.672 20.062 1 91.62 320 VAL B N 1
ATOM 6372 C CA . VAL B 1 320 ? 17.922 15.609 20.688 1 91.62 320 VAL B CA 1
ATOM 6373 C C . VAL B 1 320 ? 18.188 14.195 21.203 1 91.62 320 VAL B C 1
ATOM 6375 O O . VAL B 1 320 ? 17.328 13.586 21.844 1 91.62 320 VAL B O 1
ATOM 6378 N N . ARG B 1 321 ? 19.281 13.688 20.75 1 93.25 321 ARG B N 1
ATOM 6379 C CA . ARG B 1 321 ? 19.719 12.422 21.312 1 93.25 321 ARG B CA 1
ATOM 6380 C C . ARG B 1 321 ? 20.734 12.648 22.438 1 93.25 321 ARG B C 1
ATOM 6382 O O . ARG B 1 321 ? 21.688 13.406 22.281 1 93.25 321 ARG B O 1
ATOM 6389 N N . SER B 1 322 ? 20.438 12.125 23.594 1 87.44 322 SER B N 1
ATOM 6390 C CA . SER B 1 322 ? 21.359 12.094 24.719 1 87.44 322 SER B CA 1
ATOM 6391 C 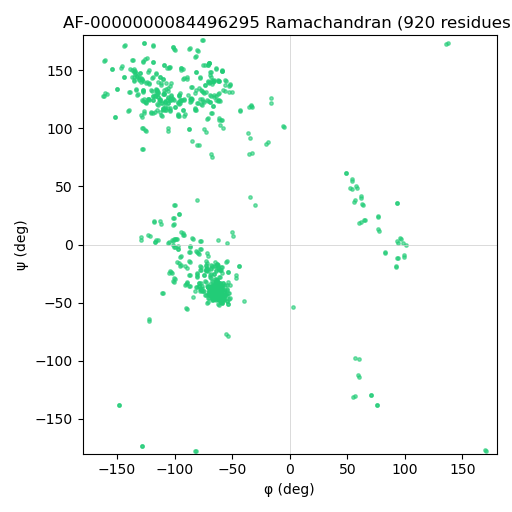C . SER B 1 322 ? 21.562 10.672 25.234 1 87.44 322 SER B C 1
ATOM 6393 O O . SER B 1 322 ? 20.75 10.164 26.016 1 87.44 322 SER B O 1
ATOM 6395 N N . TYR B 1 323 ? 22.609 10.07 24.812 1 86.25 323 TYR B N 1
ATOM 6396 C CA . TYR B 1 323 ? 22.906 8.68 25.156 1 86.25 323 TYR B CA 1
ATOM 6397 C C . TYR B 1 323 ? 21.797 7.754 24.656 1 86.25 323 TYR B C 1
ATOM 6399 O O . TYR B 1 323 ? 21.562 7.648 23.453 1 86.25 323 TYR B O 1
ATOM 6407 N N . GLU B 1 324 ? 21.141 7.188 25.609 1 91 324 GLU B N 1
ATOM 6408 C CA . GLU B 1 324 ? 20.172 6.172 25.188 1 91 324 GLU B CA 1
ATOM 6409 C C . GLU B 1 324 ? 18.75 6.73 25.172 1 91 324 GLU B C 1
ATOM 6411 O O . GLU B 1 324 ? 17.781 5.973 25.141 1 91 324 GLU B O 1
ATOM 6416 N N . LYS B 1 325 ? 18.75 8.117 25.172 1 93.88 325 LYS B N 1
ATOM 6417 C CA . LYS B 1 325 ? 17.438 8.75 25.125 1 93.88 325 LYS B CA 1
ATOM 6418 C C . LYS B 1 325 ? 17.312 9.672 23.922 1 93.88 325 LYS B C 1
ATOM 6420 O O . LYS B 1 325 ? 18.281 10.336 23.531 1 93.88 325 LYS B O 1
ATOM 6425 N N . CYS B 1 326 ? 16.188 9.633 23.312 1 96.19 326 CYS B N 1
ATOM 6426 C CA . CYS B 1 326 ? 15.852 10.547 22.219 1 96.19 326 CYS B CA 1
ATOM 6427 C C . CYS B 1 326 ? 14.688 11.445 22.625 1 96.19 326 CYS B C 1
ATOM 6429 O O . CYS B 1 326 ? 13.586 10.969 22.891 1 96.19 326 CYS B O 1
ATOM 6431 N N . GLN B 1 327 ? 14.93 12.711 22.609 1 94.19 327 GLN B N 1
ATOM 6432 C CA . GLN B 1 327 ? 13.961 13.688 23.094 1 94.19 327 GLN B CA 1
ATOM 6433 C C . GLN B 1 327 ? 13.43 14.547 21.953 1 94.19 327 GLN B C 1
ATOM 6435 O O . GLN B 1 327 ? 14.203 15.07 21.156 1 94.19 327 GLN B O 1
ATOM 6440 N N . PHE B 1 328 ? 12.086 14.547 21.844 1 95.25 328 PHE B N 1
ATOM 6441 C CA . PHE B 1 328 ? 11.383 15.484 20.969 1 95.25 328 PHE B CA 1
ATOM 6442 C C . PHE B 1 328 ? 10.82 16.656 21.766 1 95.25 328 PHE B C 1
ATOM 6444 O O . PHE B 1 328 ? 9.961 16.469 22.625 1 95.25 328 PHE B O 1
ATOM 6451 N N . LEU B 1 329 ? 11.305 17.859 21.438 1 90.19 329 LEU B N 1
ATOM 6452 C CA . LEU B 1 329 ? 10.953 18.969 22.328 1 90.19 329 LEU B CA 1
ATOM 6453 C C . LEU B 1 329 ? 10.648 20.219 21.516 1 90.19 329 LEU B C 1
ATOM 6455 O O . LEU B 1 329 ? 11.43 20.609 20.641 1 90.19 329 LEU B O 1
ATOM 6459 N N . PHE B 1 330 ? 9.43 20.703 21.562 1 86.19 330 PHE B N 1
ATOM 6460 C CA . PHE B 1 330 ? 9.164 22.047 21.078 1 86.19 330 PHE B CA 1
ATOM 6461 C C . PHE B 1 330 ? 9.742 23.094 22.031 1 86.19 330 PHE B C 1
ATOM 6463 O O . PHE B 1 330 ? 9.492 23.031 23.25 1 86.19 330 PHE B O 1
ATOM 6470 N N . ARG B 1 331 ? 10.797 23.672 21.484 1 63.44 331 ARG B N 1
ATOM 6471 C CA . ARG B 1 331 ? 11.352 24.703 22.359 1 63.44 331 ARG B CA 1
ATOM 6472 C C . ARG B 1 331 ? 10.383 25.875 22.5 1 63.44 331 ARG B C 1
ATOM 6474 O O . ARG B 1 331 ? 9.742 26.281 21.531 1 63.44 331 ARG B O 1
ATOM 6481 N N . LEU B 1 332 ? 9.891 26.078 23.531 1 50.78 332 LEU B N 1
ATOM 6482 C CA . LEU B 1 332 ? 9.242 27.359 23.781 1 50.78 332 LEU B CA 1
ATOM 6483 C C . LEU B 1 332 ? 9.961 28.484 23.047 1 50.78 332 LEU B C 1
ATOM 6485 O O . LEU B 1 332 ? 11.156 28.391 22.781 1 50.78 332 LEU B O 1
ATOM 6489 N N . GLN B 1 333 ? 9.289 29.203 22.141 1 46.06 333 GLN B N 1
ATOM 6490 C CA . GLN B 1 333 ? 9.859 30.422 21.578 1 46.06 333 GLN B CA 1
ATOM 6491 C C . GLN B 1 333 ? 11.18 30.781 22.25 1 46.06 333 GLN B C 1
ATOM 6493 O O . GLN B 1 333 ? 11.289 30.734 23.484 1 46.06 333 GLN B O 1
ATOM 6498 N N . PRO B 1 334 ? 12.297 30.438 21.516 1 44 334 PRO B N 1
ATOM 6499 C CA . PRO B 1 334 ? 13.477 31.078 22.109 1 44 334 PRO B CA 1
ATOM 6500 C C . PRO B 1 334 ? 13.125 32.25 23.016 1 44 334 PRO B C 1
ATOM 6502 O O . PRO B 1 334 ? 12.328 33.125 22.641 1 44 334 PRO B O 1
ATOM 6505 N N . ILE B 1 335 ? 12.914 31.938 24.141 1 44.56 335 ILE B N 1
ATOM 6506 C CA . ILE B 1 335 ? 12.836 33.094 25.031 1 44.56 335 ILE B CA 1
ATOM 6507 C C . ILE B 1 335 ? 13.812 34.156 24.578 1 44.56 335 ILE B C 1
ATOM 6509 O O . ILE B 1 335 ? 15.016 33.906 24.453 1 44.56 335 ILE B O 1
ATOM 6513 N N . GLN B 1 336 ? 13.422 34.875 23.531 1 51.12 336 GLN B N 1
ATOM 6514 C CA . GLN B 1 336 ? 14.109 36.125 23.172 1 51.12 336 GLN B CA 1
ATOM 6515 C C . GLN B 1 336 ? 14.969 36.625 24.328 1 51.12 336 GLN B C 1
ATOM 6517 O O . GLN B 1 336 ? 14.578 36.5 25.5 1 51.12 336 GLN B O 1
ATOM 6522 N N . SER B 1 337 ? 16.297 36.781 24.047 1 63.72 337 SER B N 1
ATOM 6523 C CA . SER B 1 337 ? 17.047 37.562 25.031 1 63.72 337 SER B CA 1
ATOM 6524 C C . SER B 1 337 ? 16.188 38.656 25.656 1 63.72 337 SER B C 1
ATOM 6526 O O . SER B 1 337 ? 15.32 39.219 24.984 1 63.72 337 SER B O 1
ATOM 6528 N N . TYR B 1 338 ? 15.992 38.594 26.906 1 74.81 338 TYR B N 1
ATOM 6529 C CA . TYR B 1 338 ? 15.227 39.656 27.531 1 74.81 338 TYR B CA 1
ATOM 6530 C C . TYR B 1 338 ? 16.125 40.531 28.406 1 74.81 338 TYR B C 1
ATOM 6532 O O . TYR B 1 338 ? 17.234 40.125 28.766 1 74.81 338 TYR B O 1
ATOM 6540 N N . ARG B 1 339 ? 15.914 41.719 28.438 1 85.06 339 ARG B N 1
ATOM 6541 C CA . ARG B 1 339 ? 16.547 42.719 29.297 1 85.06 339 ARG B CA 1
ATOM 6542 C C . ARG B 1 339 ? 15.492 43.562 30 1 85.06 339 ARG B C 1
ATOM 6544 O O . ARG B 1 339 ? 14.734 44.312 29.359 1 85.06 339 ARG B O 1
ATOM 6551 N N . PHE B 1 340 ? 15.422 43.375 31.266 1 89.19 340 PHE B N 1
ATOM 6552 C CA . PHE B 1 340 ? 14.523 44.219 32.062 1 89.19 340 PHE B CA 1
ATOM 6553 C C . PHE B 1 340 ? 15.312 45.094 33.031 1 89.19 340 PHE B C 1
ATOM 6555 O O . PHE B 1 340 ? 16.359 44.688 33.562 1 89.19 340 PHE B O 1
ATOM 6562 N N . GLU B 1 341 ? 14.938 46.312 33.219 1 90.19 341 GLU B N 1
ATOM 6563 C CA . GLU B 1 341 ? 15.547 47.25 34.156 1 90.19 341 GLU B CA 1
ATOM 6564 C C . GLU B 1 341 ? 14.602 47.531 35.344 1 90.19 341 GLU B C 1
ATOM 6566 O O . GLU B 1 341 ? 13.406 47.719 35.125 1 90.19 341 GLU B O 1
ATOM 6571 N N . MET B 1 342 ? 15.133 47.406 36.469 1 89 342 MET B N 1
ATOM 6572 C CA . MET B 1 342 ? 14.359 47.719 37.656 1 89 342 MET B CA 1
ATOM 6573 C C . MET B 1 342 ? 14.977 48.906 38.438 1 89 342 MET B C 1
ATOM 6575 O O . MET B 1 342 ? 16.094 48.781 38.938 1 89 342 MET B O 1
ATOM 6579 N N . ASN B 1 343 ? 14.25 50 38.469 1 87.88 343 ASN B N 1
ATOM 6580 C CA . ASN B 1 343 ? 14.703 51.188 39.188 1 87.88 343 ASN B CA 1
ATOM 6581 C C . ASN B 1 343 ? 13.969 51.375 40.5 1 87.88 343 ASN B C 1
ATOM 6583 O O . ASN B 1 343 ? 14.461 52.031 41.406 1 87.88 343 ASN B O 1
ATOM 6587 N N . GLU B 1 344 ? 12.82 50.812 40.594 1 86.81 344 GLU B N 1
ATOM 6588 C CA . GLU B 1 344 ? 11.961 50.938 41.75 1 86.81 344 GLU B CA 1
ATOM 6589 C C . GLU B 1 344 ? 11.336 49.594 42.156 1 86.81 344 GLU B C 1
ATOM 6591 O O . GLU B 1 344 ? 11.328 48.656 41.375 1 86.81 344 GLU B O 1
ATOM 6596 N N . PRO B 1 345 ? 10.898 49.531 43.438 1 87.38 345 PRO B N 1
ATOM 6597 C CA . PRO B 1 345 ? 10.258 48.281 43.875 1 87.38 345 PRO B CA 1
ATOM 6598 C C . PRO B 1 345 ? 9.125 47.844 42.938 1 87.38 345 PRO B C 1
ATOM 6600 O O . PRO B 1 345 ? 8.375 48.688 42.438 1 87.38 345 PRO B O 1
ATOM 6603 N N . GLY B 1 346 ? 9.016 46.531 42.625 1 87.75 346 GLY B N 1
ATOM 6604 C CA . GLY B 1 346 ? 8 45.969 41.781 1 87.75 346 GLY B CA 1
ATOM 6605 C C . GLY B 1 346 ? 8.289 44.5 41.406 1 87.75 346 GLY B C 1
ATOM 6606 O O . GLY B 1 346 ? 9.203 43.906 41.969 1 87.75 346 GLY B O 1
ATOM 6607 N N . LYS B 1 347 ? 7.422 43.969 40.594 1 88.94 347 LYS B N 1
ATOM 6608 C CA . LYS B 1 347 ? 7.52 42.594 40.125 1 88.94 347 LYS B CA 1
ATOM 6609 C C . LYS B 1 347 ? 7.668 42.531 38.594 1 88.94 347 LYS B C 1
ATOM 6611 O O . LYS B 1 347 ? 6.988 43.25 37.875 1 88.94 347 LYS B O 1
ATOM 6616 N N . VAL B 1 348 ? 8.641 41.844 38.156 1 88.5 348 VAL B N 1
ATOM 6617 C CA . VAL B 1 348 ? 8.82 41.656 36.719 1 88.5 348 VAL B CA 1
ATOM 6618 C C . VAL B 1 348 ? 8.633 40.188 36.344 1 88.5 348 VAL B C 1
ATOM 6620 O O . VAL B 1 348 ? 9.242 39.312 36.969 1 88.5 348 VAL B O 1
ATOM 6623 N N . GLU B 1 349 ? 7.77 39.969 35.406 1 86.19 349 GLU B N 1
ATOM 6624 C CA . GLU B 1 349 ? 7.59 38.625 34.906 1 86.19 349 GLU B CA 1
ATOM 6625 C C . GLU B 1 349 ? 8.602 38.312 33.812 1 86.19 349 GLU B C 1
ATOM 6627 O O . GLU B 1 349 ? 8.734 39.062 32.844 1 86.19 349 GLU B O 1
ATOM 6632 N N . LEU B 1 350 ? 9.273 37.25 34.031 1 82.5 350 LEU B N 1
ATOM 6633 C CA . LEU B 1 350 ? 10.305 36.875 33.062 1 82.5 350 LEU B CA 1
ATOM 6634 C C . LEU B 1 350 ? 9.758 35.875 32.031 1 82.5 350 LEU B C 1
ATOM 6636 O O . LEU B 1 350 ? 8.812 35.156 32.344 1 82.5 350 LEU B O 1
ATOM 6640 N N . PRO B 1 351 ? 10.375 35.969 30.906 1 75.75 351 PRO B N 1
ATOM 6641 C CA . PRO B 1 351 ? 9.875 35.125 29.812 1 75.75 351 PRO B CA 1
ATOM 6642 C C . PRO B 1 351 ? 10.008 33.625 30.125 1 75.75 351 PRO B C 1
ATOM 6644 O O . PRO B 1 351 ? 9.336 32.812 29.5 1 75.75 351 PRO B O 1
ATOM 6647 N N . ASN B 1 352 ? 10.82 33.312 31.094 1 69.19 352 ASN B N 1
ATOM 6648 C CA . ASN B 1 352 ? 10.984 31.891 31.453 1 69.19 352 ASN B CA 1
ATOM 6649 C C . ASN B 1 352 ? 9.891 31.422 32.406 1 69.19 352 ASN B C 1
ATOM 6651 O O . ASN B 1 352 ? 9.961 30.312 32.938 1 69.19 352 ASN B O 1
ATOM 6655 N N . GLY B 1 353 ? 8.977 32.219 32.688 1 72.31 353 GLY B N 1
ATOM 6656 C CA . GLY B 1 353 ? 7.863 31.875 33.562 1 72.31 353 GLY B CA 1
ATOM 6657 C C . GLY B 1 353 ? 8.102 32.25 35 1 72.31 353 GLY B C 1
ATOM 6658 O O . GLY B 1 353 ? 7.203 32.125 35.844 1 72.31 353 GLY B O 1
ATOM 6659 N N . SER B 1 354 ? 9.234 32.594 35.344 1 79.56 354 SER B N 1
ATOM 6660 C CA . SER B 1 354 ? 9.539 33.031 36.719 1 79.56 354 SER B CA 1
ATOM 6661 C C . SER B 1 354 ? 9.289 34.5 36.906 1 79.56 354 SER B C 1
ATOM 6663 O O . SER B 1 354 ? 8.898 35.188 35.938 1 79.56 354 SER B O 1
ATOM 6665 N N . CYS B 1 355 ? 9.32 34.906 38.188 1 87.06 355 CYS B N 1
ATOM 6666 C CA . CYS B 1 355 ? 9.141 36.344 38.5 1 87.06 355 CYS B CA 1
ATOM 6667 C C . CYS B 1 355 ? 10.258 36.844 39.406 1 87.06 355 CYS B C 1
ATOM 6669 O O . CYS B 1 355 ? 10.797 36.094 40.219 1 87.06 355 CYS B O 1
ATOM 6671 N N . MET B 1 356 ? 10.703 38.062 39.188 1 90.25 356 MET B N 1
ATOM 6672 C CA . MET B 1 356 ? 11.656 38.75 40.031 1 90.25 356 MET B CA 1
ATOM 6673 C C . MET B 1 356 ? 10.977 39.875 40.812 1 90.25 356 MET B C 1
ATOM 6675 O O . MET B 1 356 ? 10.32 40.75 40.219 1 90.25 356 MET B O 1
ATOM 6679 N N . MET B 1 357 ? 11.109 39.75 42.094 1 90.12 357 MET B N 1
ATOM 6680 C CA . MET B 1 357 ? 10.492 40.75 42.969 1 90.12 357 MET B CA 1
ATOM 6681 C C . MET B 1 357 ? 11.555 41.688 43.562 1 90.12 357 MET B C 1
ATOM 6683 O O . MET B 1 357 ? 12.547 41.219 44.094 1 90.12 357 MET B O 1
ATOM 6687 N N . PHE B 1 358 ? 11.398 43.062 43.406 1 89.44 358 PHE B N 1
ATOM 6688 C CA . PHE B 1 358 ? 12.258 44.125 43.969 1 89.44 358 PHE B CA 1
ATOM 6689 C C . PHE B 1 358 ? 11.539 44.875 45.094 1 89.44 358 PHE B C 1
ATOM 6691 O O . PHE B 1 358 ? 10.445 45.406 44.875 1 89.44 358 PHE B O 1
ATOM 6698 N N . GLU B 1 359 ? 12.18 44.781 46.281 1 88 359 GLU B N 1
ATOM 6699 C CA . GLU B 1 359 ? 11.633 45.5 47.438 1 88 359 GLU B CA 1
ATOM 6700 C C . GLU B 1 359 ? 12.734 46.219 48.219 1 88 359 GLU B C 1
ATOM 6702 O O . GLU B 1 359 ? 13.883 45.75 48.25 1 88 359 GLU B O 1
ATOM 6707 N N . PHE B 1 360 ? 12.32 47.312 48.844 1 85.5 360 PHE B N 1
ATOM 6708 C CA . PHE B 1 360 ? 13.203 47.938 49.812 1 85.5 360 PHE B CA 1
ATOM 6709 C C . PHE B 1 360 ? 12.992 47.344 51.219 1 85.5 360 PHE B C 1
ATOM 6711 O O . PHE B 1 360 ? 11.859 47.062 51.594 1 85.5 360 PHE B O 1
ATOM 6718 N N . THR B 1 361 ? 14.031 47 51.719 1 80.81 361 THR B N 1
ATOM 6719 C CA . THR B 1 361 ? 13.898 46.469 53.062 1 80.81 361 THR B CA 1
ATOM 6720 C C . THR B 1 361 ? 14.914 47.125 54 1 80.81 361 THR B C 1
ATOM 6722 O O . THR B 1 361 ? 15.977 47.562 53.562 1 80.81 361 THR B O 1
ATOM 6725 N N . ASN B 1 362 ? 14.492 47.344 55.281 1 76.75 362 ASN B N 1
ATOM 6726 C CA . ASN B 1 362 ? 15.398 47.875 56.281 1 76.75 362 ASN B CA 1
ATOM 6727 C C . ASN B 1 362 ? 16.062 46.781 57.125 1 76.75 362 ASN B C 1
ATOM 6729 O O . ASN B 1 362 ? 16.906 47.062 57.969 1 76.75 362 ASN B O 1
ATOM 6733 N N . CYS B 1 363 ? 15.547 45.531 56.969 1 68.88 363 CYS B N 1
ATOM 6734 C CA . CYS B 1 363 ? 16.109 44.438 57.75 1 68.88 363 CYS B CA 1
ATOM 6735 C C . CYS B 1 363 ? 17.234 43.75 57 1 68.88 363 CYS B C 1
ATOM 6737 O O . CYS B 1 363 ? 17.047 43.312 55.875 1 68.88 363 CYS B O 1
ATOM 6739 N N . PRO B 1 364 ? 18.328 43.906 57.5 1 62.41 364 PRO B N 1
ATOM 6740 C CA . PRO B 1 364 ? 19.453 43.219 56.875 1 62.41 364 PRO B CA 1
ATOM 6741 C C . PRO B 1 364 ? 19.297 41.719 56.812 1 62.41 364 PRO B C 1
ATOM 6743 O O . PRO B 1 364 ? 20.047 41.031 56.125 1 62.41 364 PRO B O 1
ATOM 6746 N N . GLU B 1 365 ? 18.469 41.094 57.719 1 56.44 365 GLU B N 1
ATOM 6747 C CA . GLU B 1 365 ? 18.406 39.625 57.906 1 56.44 365 GLU B CA 1
ATOM 6748 C C . GLU B 1 365 ? 17.609 38.969 56.781 1 56.44 365 GLU B C 1
ATOM 6750 O O . GLU B 1 365 ? 17.203 37.812 56.906 1 56.44 365 GLU B O 1
ATOM 6755 N N . GLY B 1 366 ? 17.156 39.625 55.844 1 48.91 366 GLY B N 1
ATOM 6756 C CA . GLY B 1 366 ? 16.391 38.844 54.875 1 48.91 366 GLY B CA 1
ATOM 6757 C C . GLY B 1 366 ? 17.062 37.5 54.531 1 48.91 366 GLY B C 1
ATOM 6758 O O . GLY B 1 366 ? 18.281 37.375 54.625 1 48.91 366 GLY B O 1
ATOM 6759 N N . SER B 1 367 ? 16.406 36.406 54.875 1 48.91 367 SER B N 1
ATOM 6760 C CA . SER B 1 367 ? 16.812 35 54.719 1 48.91 367 SER B CA 1
ATOM 6761 C C . SER B 1 367 ? 17.578 34.812 53.406 1 48.91 367 SER B C 1
ATOM 6763 O O . SER B 1 367 ? 17.109 35.25 52.344 1 48.91 367 SER B O 1
ATOM 6765 N N . ILE B 1 368 ? 18.953 34.844 53.406 1 57.12 368 ILE B N 1
ATOM 6766 C CA . ILE B 1 368 ? 20.031 34.406 52.531 1 57.12 368 ILE B CA 1
ATOM 6767 C C . ILE B 1 368 ? 19.594 33.156 51.75 1 57.12 368 ILE B C 1
ATOM 6769 O O . ILE B 1 368 ? 19.859 32.062 52.188 1 57.12 368 ILE B O 1
ATOM 6773 N N . GLN B 1 369 ? 18.438 33.125 51.469 1 64.94 369 GLN B N 1
ATOM 6774 C CA . GLN B 1 369 ? 18.125 31.938 50.688 1 64.94 369 GLN B CA 1
ATOM 6775 C C . GLN B 1 369 ? 18.703 32.031 49.281 1 64.94 369 GLN B C 1
ATOM 6777 O O . GLN B 1 369 ? 19.031 33.094 48.812 1 64.94 369 GLN B O 1
ATOM 6782 N N . ALA B 1 370 ? 18.922 30.953 48.75 1 74.88 370 ALA B N 1
ATOM 6783 C CA . ALA B 1 370 ? 19.516 30.812 47.438 1 74.88 370 ALA B CA 1
ATOM 6784 C C . ALA B 1 370 ? 18.719 31.578 46.406 1 74.88 370 ALA B C 1
ATOM 6786 O O . ALA B 1 370 ? 19.281 32.094 45.406 1 74.88 370 ALA B O 1
ATOM 6787 N N . ASN B 1 371 ? 17.516 31.938 46.812 1 86.06 371 ASN B N 1
ATOM 6788 C CA . ASN B 1 371 ? 16.656 32.562 45.781 1 86.06 371 ASN B CA 1
ATOM 6789 C C . ASN B 1 371 ? 16.406 34.031 46.094 1 86.06 371 ASN B C 1
ATOM 6791 O O . ASN B 1 371 ? 15.453 34.625 45.594 1 86.06 371 ASN B O 1
ATOM 6795 N N . SER B 1 372 ? 17.234 34.625 46.906 1 86.75 372 SER B N 1
ATOM 6796 C CA . SER B 1 372 ? 17.109 36.062 47.188 1 86.75 372 SER B CA 1
ATOM 6797 C C . SER B 1 372 ? 18.484 36.719 47.219 1 86.75 372 SER B C 1
ATOM 6799 O O . SER B 1 372 ? 19.484 36.094 47.5 1 86.75 372 SER B O 1
ATOM 6801 N N . LEU B 1 373 ? 18.516 37.969 46.875 1 86.25 373 LEU B N 1
ATOM 6802 C CA . LEU B 1 373 ? 19.703 38.812 46.906 1 86.25 373 LEU B CA 1
ATOM 6803 C C . LEU B 1 373 ? 19.453 40.094 47.656 1 86.25 373 LEU B C 1
ATOM 6805 O O . LEU B 1 373 ? 18.469 40.781 47.406 1 86.25 373 LEU B O 1
ATOM 6809 N N . LEU B 1 374 ? 20.281 40.344 48.656 1 83.94 374 LEU B N 1
ATOM 6810 C CA . LEU B 1 374 ? 20.203 41.562 49.438 1 83.94 374 LEU B CA 1
ATOM 6811 C C . LEU B 1 374 ? 21.359 42.5 49.062 1 83.94 374 LEU B C 1
ATOM 6813 O O . LEU B 1 374 ? 22.531 42.094 49.156 1 83.94 374 LEU B O 1
ATOM 6817 N N . ILE B 1 375 ? 21 43.688 48.625 1 82.31 375 ILE B N 1
ATOM 6818 C CA . ILE B 1 375 ? 22.031 44.656 48.25 1 82.31 375 ILE B CA 1
ATOM 6819 C C . ILE B 1 375 ? 21.766 45.969 48.938 1 82.31 375 ILE B C 1
ATOM 6821 O O . ILE B 1 375 ? 20.625 46.344 49.188 1 82.31 375 ILE B O 1
ATOM 6825 N N . GLN B 1 376 ? 22.828 46.594 49.406 1 81.12 376 GLN B N 1
ATOM 6826 C CA . GLN B 1 376 ? 22.688 47.938 49.969 1 81.12 376 GLN B CA 1
ATOM 6827 C C . GLN B 1 376 ? 22.172 48.938 48.938 1 81.12 376 GLN B C 1
ATOM 6829 O O . GLN B 1 376 ? 22.609 48.906 47.781 1 81.12 376 GLN B O 1
ATOM 6834 N N . ARG B 1 377 ? 21.188 49.625 49.375 1 78.12 377 ARG B N 1
ATOM 6835 C CA . ARG B 1 377 ? 20.625 50.625 48.469 1 78.12 377 ARG B CA 1
ATOM 6836 C C . ARG B 1 377 ? 21.672 51.656 48.094 1 78.12 377 ARG B C 1
ATOM 6838 O O . ARG B 1 377 ? 22.172 52.406 48.938 1 78.12 377 ARG B O 1
ATOM 6845 N N . ASP B 1 378 ? 22.25 51.625 46.969 1 75.69 378 ASP B N 1
ATOM 6846 C CA . ASP B 1 378 ? 23.188 52.562 46.344 1 75.69 378 ASP B CA 1
ATOM 6847 C C . ASP B 1 378 ? 22.703 52.969 44.969 1 75.69 378 ASP B C 1
ATOM 6849 O O . ASP B 1 378 ? 22.484 52.125 44.094 1 75.69 378 ASP B O 1
ATOM 6853 N N . ASP B 1 379 ? 22.359 54.25 44.844 1 71.12 379 ASP B N 1
ATOM 6854 C CA . ASP B 1 379 ? 21.828 54.781 43.594 1 71.12 379 ASP B CA 1
ATOM 6855 C C . ASP B 1 379 ? 22.75 54.469 42.406 1 71.12 379 ASP B C 1
ATOM 6857 O O . ASP B 1 379 ? 22.297 54.406 41.25 1 71.12 379 ASP B O 1
ATOM 6861 N N . SER B 1 380 ? 23.969 54.25 42.719 1 75.56 380 SER B N 1
ATOM 6862 C CA . SER B 1 380 ? 24.906 53.969 41.656 1 75.56 380 SER B CA 1
ATOM 6863 C C . SER B 1 380 ? 24.703 52.594 41.062 1 75.56 380 SER B C 1
ATOM 6865 O O . SER B 1 380 ? 25.094 52.344 39.906 1 75.56 380 SER B O 1
ATOM 6867 N N . LEU B 1 381 ? 23.984 51.75 41.688 1 80.62 381 LEU B N 1
ATOM 6868 C CA . LEU B 1 381 ? 23.75 50.375 41.25 1 80.62 381 LEU B CA 1
ATOM 6869 C C . LEU B 1 381 ? 22.5 50.312 40.375 1 80.62 381 LEU B C 1
ATOM 6871 O O . LEU B 1 381 ? 22.375 49.406 39.562 1 80.62 381 LEU B O 1
ATOM 6875 N N . LEU B 1 382 ? 21.719 51.344 40.5 1 85.75 382 LEU B N 1
ATOM 6876 C CA . LEU B 1 382 ? 20.453 51.344 39.781 1 85.75 382 LEU B CA 1
ATOM 6877 C C . LEU B 1 382 ? 20.625 51.938 38.406 1 85.75 382 LEU B C 1
ATOM 6879 O O . LEU B 1 382 ? 21.469 52.812 38.188 1 85.75 382 LEU B O 1
ATOM 6883 N N . PRO B 1 383 ? 19.953 51.438 37.469 1 89.31 383 PRO B N 1
ATOM 6884 C CA . PRO B 1 383 ? 18.969 50.344 37.594 1 89.31 383 PRO B CA 1
ATOM 6885 C C . PRO B 1 383 ? 19.609 48.969 37.625 1 89.31 383 PRO B C 1
ATOM 6887 O O . PRO B 1 383 ? 20.672 48.75 37.062 1 89.31 383 PRO B O 1
ATOM 6890 N N . LEU B 1 384 ? 18.859 48.062 38.406 1 91.06 384 LEU B N 1
ATOM 6891 C CA . LEU B 1 384 ? 19.219 46.656 38.312 1 91.06 384 LEU B CA 1
ATOM 6892 C C . LEU B 1 384 ? 18.719 46.031 37 1 91.06 384 LEU B C 1
ATOM 6894 O O . LEU B 1 384 ? 17.609 46.312 36.594 1 91.06 384 LEU B O 1
ATOM 6898 N N . VAL B 1 385 ? 19.594 45.375 36.375 1 93.5 385 VAL B N 1
ATOM 6899 C CA . VAL B 1 385 ? 19.25 44.781 35.094 1 93.5 385 VAL B CA 1
ATOM 6900 C C . VAL B 1 385 ? 19.109 43.281 35.219 1 93.5 385 VAL B C 1
ATOM 6902 O O . VAL B 1 385 ? 20 42.594 35.719 1 93.5 385 VAL B O 1
ATOM 6905 N N . ILE B 1 386 ? 17.938 42.781 34.812 1 93.31 386 ILE B N 1
ATOM 6906 C CA . ILE B 1 386 ? 17.688 41.344 34.719 1 93.31 386 ILE B CA 1
ATOM 6907 C C . ILE B 1 386 ? 17.734 40.938 33.25 1 93.31 386 ILE B C 1
ATOM 6909 O O . ILE B 1 386 ? 16.906 41.375 32.469 1 93.31 386 ILE B O 1
ATOM 6913 N N . ARG B 1 387 ? 18.656 40.156 32.938 1 91.44 387 ARG B N 1
ATOM 6914 C CA . ARG B 1 387 ? 18.828 39.781 31.547 1 91.44 387 ARG B CA 1
ATOM 6915 C C . ARG B 1 387 ? 19.266 38.344 31.422 1 91.44 387 ARG B C 1
ATOM 6917 O O . ARG B 1 387 ? 19.578 37.688 32.438 1 91.44 387 ARG B O 1
ATOM 6924 N N . THR B 1 388 ? 19.25 37.906 30.156 1 88.19 388 THR B N 1
ATOM 6925 C CA . THR B 1 388 ? 19.781 36.594 29.875 1 88.19 388 THR B CA 1
ATOM 6926 C C . THR B 1 388 ? 21.312 36.625 29.797 1 88.19 388 THR B C 1
ATOM 6928 O O . THR B 1 388 ? 21.906 37.719 29.688 1 88.19 388 THR B O 1
ATOM 6931 N N . ARG B 1 389 ? 21.922 35.438 29.828 1 86.81 389 ARG B N 1
ATOM 6932 C CA . ARG B 1 389 ? 23.375 35.406 29.828 1 86.81 389 ARG B CA 1
ATOM 6933 C C . ARG B 1 389 ? 23.938 35.812 28.469 1 86.81 389 ARG B C 1
ATOM 6935 O O . ARG B 1 389 ? 23.281 35.656 27.438 1 86.81 389 ARG B O 1
ATOM 6942 N N . LYS B 1 390 ? 25.016 36.562 28.438 1 85.44 390 LYS B N 1
ATOM 6943 C CA . LYS B 1 390 ? 25.812 36.906 27.266 1 85.44 390 LYS B CA 1
ATOM 6944 C C . LYS B 1 390 ? 27.125 36.125 27.234 1 85.44 390 LYS B C 1
ATOM 6946 O O . LYS B 1 390 ? 27.641 35.75 28.281 1 85.44 390 LYS B O 1
ATOM 6951 N N . ASP B 1 391 ? 27.516 35.969 26.016 1 82.94 391 ASP B N 1
ATOM 6952 C CA . ASP B 1 391 ? 28.781 35.25 25.891 1 82.94 391 ASP B CA 1
ATOM 6953 C C . ASP B 1 391 ? 29.906 36 26.578 1 82.94 391 ASP B C 1
ATOM 6955 O O . ASP B 1 391 ? 30.078 37.219 26.359 1 82.94 391 ASP B O 1
ATOM 6959 N N . GLY B 1 392 ? 30.578 35.344 27.484 1 84.94 392 GLY B N 1
ATOM 6960 C CA . GLY B 1 392 ? 31.719 35.938 28.156 1 84.94 392 GLY B CA 1
ATOM 6961 C C . GLY B 1 392 ? 31.391 36.5 29.516 1 84.94 392 GLY B C 1
ATOM 6962 O O . GLY B 1 392 ? 32.25 37.062 30.203 1 84.94 392 GLY B O 1
ATOM 6963 N N . ASP B 1 393 ? 30.156 36.375 29.938 1 90.62 393 ASP B N 1
ATOM 6964 C CA . ASP B 1 393 ? 29.766 36.875 31.25 1 90.62 393 ASP B CA 1
ATOM 6965 C C . ASP B 1 393 ? 30.625 36.219 32.344 1 90.62 393 ASP B C 1
ATOM 6967 O O . ASP B 1 393 ? 30.844 35 32.344 1 90.62 393 ASP B O 1
ATOM 6971 N N . ARG B 1 394 ? 31.141 37.062 33.281 1 90.81 394 ARG B N 1
ATOM 6972 C CA . ARG B 1 394 ? 31.938 36.625 34.438 1 90.81 394 ARG B CA 1
ATOM 6973 C C . ARG B 1 394 ? 31.453 37.281 35.719 1 90.81 394 ARG B C 1
ATOM 6975 O O . ARG B 1 394 ? 30.969 38.406 35.688 1 90.81 394 ARG B O 1
ATOM 6982 N N . MET B 1 395 ? 31.5 36.531 36.812 1 87.56 395 MET B N 1
ATOM 6983 C CA . MET B 1 395 ? 31.109 37.156 38.094 1 87.56 395 MET B CA 1
ATOM 6984 C C . MET B 1 395 ? 32.188 36.875 39.156 1 87.56 395 MET B C 1
ATOM 6986 O O . MET B 1 395 ? 32.906 35.875 39.094 1 87.56 395 MET B O 1
ATOM 6990 N N . THR B 1 396 ? 32.312 37.844 40.031 1 83.44 396 THR B N 1
ATOM 6991 C CA . THR B 1 396 ? 33.219 37.688 41.156 1 83.44 396 THR B CA 1
ATOM 6992 C C . THR B 1 396 ? 32.5 36.969 42.312 1 83.44 396 THR B C 1
ATOM 6994 O O . THR B 1 396 ? 31.359 37.25 42.625 1 83.44 396 THR B O 1
ATOM 6997 N N . LEU B 1 397 ? 33.031 35.875 42.781 1 78.12 397 LEU B N 1
ATOM 6998 C CA . LEU B 1 397 ? 32.375 35.062 43.812 1 78.12 397 LEU B CA 1
ATOM 6999 C C . LEU B 1 397 ? 32.875 35.438 45.219 1 78.12 397 LEU B C 1
ATOM 7001 O O . LEU B 1 397 ? 34.062 35.844 45.375 1 78.12 397 LEU B O 1
ATOM 7005 N N . LYS B 1 398 ? 31.969 35.25 46.188 1 68.12 398 LYS B N 1
ATOM 7006 C CA . LYS B 1 398 ? 32.344 35.531 47.562 1 68.12 398 LYS B CA 1
ATOM 7007 C C . LYS B 1 398 ? 33.375 34.5 48.062 1 68.12 398 LYS B C 1
ATOM 7009 O O . LYS B 1 398 ? 33.188 33.312 47.906 1 68.12 398 LYS B O 1
ATOM 7014 N N . GLY B 1 399 ? 34.5 34.969 48.625 1 63.12 399 GLY B N 1
ATOM 7015 C CA . GLY B 1 399 ? 35.5 34.125 49.281 1 63.12 399 GLY B CA 1
ATOM 7016 C C . GLY B 1 399 ? 36.594 33.688 48.344 1 63.12 399 GLY B C 1
ATOM 7017 O O . GLY B 1 399 ? 37.562 33.062 48.781 1 63.12 399 GLY B O 1
ATOM 7018 N N . MET B 1 400 ? 36.375 33.75 47.062 1 61.69 400 MET B N 1
ATOM 7019 C CA . MET B 1 400 ? 37.438 33.312 46.125 1 61.69 400 MET B CA 1
ATOM 7020 C C . MET B 1 400 ? 38.094 34.531 45.469 1 61.69 400 MET B C 1
ATOM 7022 O O . MET B 1 400 ? 37.438 35.531 45.219 1 61.69 400 MET B O 1
ATOM 7026 N N . GLN B 1 401 ? 39.438 34.469 45.438 1 67.75 401 GLN B N 1
ATOM 7027 C CA . GLN B 1 401 ? 40.25 35.469 44.688 1 67.75 401 GLN B CA 1
ATOM 7028 C C . GLN B 1 401 ? 40.156 35.219 43.188 1 67.75 401 GLN B C 1
ATOM 7030 O O . GLN B 1 401 ? 40.5 34.125 42.719 1 67.75 401 GLN B O 1
ATOM 7035 N N . GLY B 1 402 ? 39.219 36.031 42.344 1 77.69 402 GLY B N 1
ATOM 7036 C CA . GLY B 1 402 ? 39.125 35.938 40.906 1 77.69 402 GLY B CA 1
ATOM 7037 C C . GLY B 1 402 ? 37.688 35.906 40.375 1 77.69 402 GLY B C 1
ATOM 7038 O O . GLY B 1 402 ? 36.75 36.094 41.156 1 77.69 402 GLY B O 1
ATOM 7039 N N . SER B 1 403 ? 37.5 35.969 39.062 1 83.81 403 SER B N 1
ATOM 7040 C CA . SER B 1 403 ? 36.219 35.938 38.406 1 83.81 403 SER B CA 1
ATOM 7041 C C . SER B 1 403 ? 35.938 34.562 37.781 1 83.81 403 SER B C 1
ATOM 7043 O O . SER B 1 403 ? 36.875 33.812 37.438 1 83.81 403 SER B O 1
ATOM 7045 N N . LYS B 1 404 ? 34.719 34.094 37.906 1 88.56 404 LYS B N 1
ATOM 7046 C CA . LYS B 1 404 ? 34.312 32.812 37.312 1 88.56 404 LYS B CA 1
ATOM 7047 C C . LYS B 1 404 ? 33.312 33.062 36.188 1 88.56 404 LYS B C 1
ATOM 7049 O O . LYS B 1 404 ? 32.438 33.938 36.312 1 88.56 404 LYS B O 1
ATOM 7054 N N . LYS B 1 405 ? 33.531 32.344 35.125 1 90.56 405 LYS B N 1
ATOM 7055 C CA . LYS B 1 405 ? 32.594 32.469 34 1 90.56 405 LYS B CA 1
ATOM 7056 C C . LYS B 1 405 ? 31.203 31.938 34.375 1 90.56 405 LYS B C 1
ATOM 7058 O O . LYS B 1 405 ? 31.094 30.906 35.062 1 90.56 405 LYS B O 1
ATOM 7063 N N . VAL B 1 406 ? 30.203 32.625 33.938 1 93.19 406 VAL B N 1
ATOM 7064 C CA . VAL B 1 406 ? 28.828 32.219 34.25 1 93.19 406 VAL B CA 1
ATOM 7065 C C . VAL B 1 406 ? 28.547 30.844 33.656 1 93.19 406 VAL B C 1
ATOM 7067 O O . VAL B 1 406 ? 27.875 30.016 34.25 1 93.19 406 VAL B O 1
ATOM 7070 N N . LYS B 1 407 ? 29.125 30.641 32.469 1 88.94 407 LYS B N 1
ATOM 7071 C CA . LYS B 1 407 ? 28.969 29.344 31.828 1 88.94 407 LYS B CA 1
ATOM 7072 C C . LYS B 1 407 ? 29.469 28.219 32.75 1 88.94 407 LYS B C 1
ATOM 7074 O O . LYS B 1 407 ? 28.828 27.172 32.875 1 88.94 407 LYS B O 1
ATOM 7079 N N . ASP B 1 408 ? 30.562 28.406 33.438 1 88.69 408 ASP B N 1
ATOM 7080 C CA . ASP B 1 408 ? 31.141 27.422 34.344 1 88.69 408 ASP B CA 1
ATOM 7081 C C . ASP B 1 408 ? 30.281 27.234 35.562 1 88.69 408 ASP B C 1
ATOM 7083 O O . ASP B 1 408 ? 30.172 26.125 36.094 1 88.69 408 ASP B O 1
ATOM 7087 N N . ILE B 1 409 ? 29.672 28.25 35.969 1 90.19 409 ILE B N 1
ATOM 7088 C CA . ILE B 1 409 ? 28.766 28.156 37.125 1 90.19 409 ILE B CA 1
ATOM 7089 C C . ILE B 1 409 ? 27.594 27.25 36.781 1 90.19 409 ILE B C 1
ATOM 7091 O O . ILE B 1 409 ? 27.203 26.406 37.594 1 90.19 409 ILE B O 1
ATOM 7095 N N . PHE B 1 410 ? 27.062 27.406 35.625 1 89.69 410 PHE B N 1
ATOM 7096 C CA . PHE B 1 410 ? 25.938 26.578 35.219 1 89.69 410 PHE B CA 1
ATOM 7097 C C . PHE B 1 410 ? 26.344 25.109 35.156 1 89.69 410 PHE B C 1
ATOM 7099 O O . PHE B 1 410 ? 25.562 24.234 35.562 1 89.69 410 PHE B O 1
ATOM 7106 N N . ILE B 1 411 ? 27.484 24.859 34.688 1 85.81 411 ILE B N 1
ATOM 7107 C CA . ILE B 1 411 ? 28 23.5 34.594 1 85.81 411 ILE B CA 1
ATOM 7108 C C . ILE B 1 411 ? 28.203 22.922 35.969 1 85.81 411 ILE B C 1
ATOM 7110 O O . ILE B 1 411 ? 27.812 21.781 36.25 1 85.81 411 ILE B O 1
ATOM 7114 N N . ASP B 1 412 ? 28.75 23.734 36.906 1 85.56 412 ASP B N 1
ATOM 7115 C CA . ASP B 1 412 ? 29.047 23.312 38.281 1 85.56 412 ASP B CA 1
ATOM 7116 C C . ASP B 1 412 ? 27.766 22.953 39.031 1 85.56 412 ASP B C 1
ATOM 7118 O O . ASP B 1 412 ? 27.734 22.016 39.844 1 85.56 412 ASP B O 1
ATOM 7122 N N . TYR B 1 413 ? 26.75 23.625 38.719 1 88 413 TYR B N 1
ATOM 7123 C CA . TYR B 1 413 ? 25.516 23.422 39.438 1 88 413 TYR B CA 1
ATOM 7124 C C . TYR B 1 413 ? 24.562 22.516 38.656 1 88 413 TYR B C 1
ATOM 7126 O O . TYR B 1 413 ? 23.391 22.406 39 1 88 413 TYR B O 1
ATOM 7134 N N . LYS B 1 414 ? 25.016 21.938 37.438 1 81.88 414 LYS B N 1
ATOM 7135 C CA . LYS B 1 414 ? 24.328 20.922 36.656 1 81.88 414 LYS B CA 1
ATOM 7136 C C . LYS B 1 414 ? 23 21.438 36.125 1 81.88 414 LYS B C 1
ATOM 7138 O O . LYS B 1 414 ? 22 20.719 36.125 1 81.88 414 LYS B O 1
ATOM 7143 N N . VAL B 1 415 ? 23.078 22.719 35.844 1 82.75 415 VAL B N 1
ATOM 7144 C CA . VAL B 1 415 ? 21.922 23.297 35.188 1 82.75 415 VAL B CA 1
ATOM 7145 C C . VAL B 1 415 ? 21.797 22.75 33.75 1 82.75 415 VAL B C 1
ATOM 7147 O O . VAL B 1 415 ? 22.75 22.812 32.969 1 82.75 415 VAL B O 1
ATOM 7150 N N . PRO B 1 416 ? 20.719 22.172 33.438 1 77.56 416 PRO B N 1
ATOM 7151 C CA . PRO B 1 416 ? 20.531 21.625 32.094 1 77.56 416 PRO B CA 1
ATOM 7152 C C . PRO B 1 416 ? 20.75 22.672 31 1 77.56 416 PRO B C 1
ATOM 7154 O O . PRO B 1 416 ? 20.375 23.844 31.188 1 77.56 416 PRO B O 1
ATOM 7157 N N . LEU B 1 417 ? 21.359 22.328 29.906 1 73 417 LEU B N 1
ATOM 7158 C CA . LEU B 1 417 ? 21.734 23.203 28.812 1 73 417 LEU B CA 1
ATOM 7159 C C . LEU B 1 417 ? 20.531 24 28.312 1 73 417 LEU B C 1
ATOM 7161 O O . LEU B 1 417 ? 20.641 25.203 28.047 1 73 417 LEU B O 1
ATOM 7165 N N . GLN B 1 418 ? 19.406 23.406 28.391 1 67.94 418 GLN B N 1
ATOM 7166 C CA . GLN B 1 418 ? 18.188 24.031 27.859 1 67.94 418 GLN B CA 1
ATOM 7167 C C . GLN B 1 418 ? 17.734 25.188 28.734 1 67.94 418 GLN B C 1
ATOM 7169 O O . GLN B 1 418 ? 17.078 26.109 28.266 1 67.94 418 GLN B O 1
ATOM 7174 N N . GLU B 1 419 ? 18.125 25.203 29.969 1 73.12 419 GLU B N 1
ATOM 7175 C CA . GLU B 1 419 ? 17.688 26.219 30.906 1 73.12 419 GLU B CA 1
ATOM 7176 C C . GLU B 1 419 ? 18.703 27.375 30.984 1 73.12 419 GLU B C 1
ATOM 7178 O O . GLU B 1 419 ? 18.344 28.484 31.391 1 73.12 419 GLU B O 1
ATOM 7183 N N . ARG B 1 420 ? 19.906 27.156 30.531 1 79.25 420 ARG B N 1
ATOM 7184 C CA . ARG B 1 420 ? 21 28.125 30.719 1 79.25 420 ARG B CA 1
ATOM 7185 C C . ARG B 1 420 ? 20.75 29.391 29.922 1 79.25 420 ARG B C 1
ATOM 7187 O O . ARG B 1 420 ? 21.094 30.484 30.359 1 79.25 420 ARG B O 1
ATOM 7194 N N . ASN B 1 421 ? 20.109 29.234 28.828 1 74.94 421 ASN B N 1
ATOM 7195 C CA . ASN B 1 421 ? 19.938 30.375 27.938 1 74.94 421 ASN B CA 1
ATOM 7196 C C . ASN B 1 421 ? 18.828 31.312 28.391 1 74.94 421 ASN B C 1
ATOM 7198 O O . ASN B 1 421 ? 18.75 32.438 27.953 1 74.94 421 ASN B O 1
ATOM 7202 N N . PHE B 1 422 ? 18.078 30.953 29.359 1 76.94 422 PHE B N 1
ATOM 7203 C CA . PHE B 1 422 ? 17 31.812 29.797 1 76.94 422 PHE B CA 1
ATOM 7204 C C . PHE B 1 422 ? 17.047 32.031 31.297 1 76.94 422 PHE B C 1
ATOM 7206 O O . PHE B 1 422 ? 16.125 32.594 31.891 1 76.94 422 PHE B O 1
ATOM 7213 N N . TRP B 1 423 ? 18.078 31.531 31.844 1 85 423 TRP B N 1
ATOM 7214 C CA . TRP B 1 423 ? 18.281 31.797 33.281 1 85 423 TRP B CA 1
ATOM 7215 C C . TRP B 1 423 ? 18.531 33.281 33.5 1 85 423 TRP B C 1
ATOM 7217 O O . TRP B 1 423 ? 19.375 33.906 32.844 1 85 423 TRP B O 1
ATOM 7227 N N . PRO B 1 424 ? 17.766 33.844 34.375 1 90.44 424 PRO B N 1
ATOM 7228 C CA . PRO B 1 424 ? 18 35.281 34.594 1 90.44 424 PRO B CA 1
ATOM 7229 C C . PRO B 1 424 ? 19.328 35.562 35.281 1 90.44 424 PRO B C 1
ATOM 7231 O O . PRO B 1 424 ? 19.766 34.781 36.125 1 90.44 424 PRO B O 1
ATOM 7234 N N . ILE B 1 425 ? 20.016 36.562 34.875 1 92.81 425 ILE B N 1
ATOM 7235 C CA . ILE B 1 425 ? 21.203 37.125 35.5 1 92.81 425 ILE B CA 1
ATOM 7236 C C . ILE B 1 425 ? 20.906 38.562 35.969 1 92.81 425 ILE B C 1
ATOM 7238 O O . ILE B 1 425 ? 20.312 39.344 35.219 1 92.81 425 ILE B O 1
ATOM 7242 N N . VAL B 1 426 ? 21.281 38.875 37.156 1 93.25 426 VAL B N 1
ATOM 7243 C CA . VAL B 1 426 ? 21.062 40.219 37.688 1 93.25 426 VAL B CA 1
ATOM 7244 C C . VAL B 1 426 ? 22.375 41 37.656 1 93.25 426 VAL B C 1
ATOM 7246 O O . VAL B 1 426 ? 23.391 40.562 38.219 1 93.25 426 VAL B O 1
ATOM 7249 N N . THR B 1 427 ? 22.359 42.156 37 1 92.25 427 THR B N 1
ATOM 7250 C CA . THR B 1 427 ? 23.531 43 36.938 1 92.25 427 THR B CA 1
ATOM 7251 C C . THR B 1 427 ? 23.219 44.406 37.469 1 92.25 427 THR B C 1
ATOM 7253 O O . THR B 1 427 ? 22.047 44.781 37.562 1 92.25 427 THR B O 1
ATOM 7256 N N . ASP B 1 428 ? 24.25 45.156 37.844 1 89.38 428 ASP B N 1
ATOM 7257 C CA . ASP B 1 428 ? 24.062 46.562 38.156 1 89.38 428 ASP B CA 1
ATOM 7258 C C . ASP B 1 428 ? 24.062 47.406 36.875 1 89.38 428 ASP B C 1
ATOM 7260 O O . ASP B 1 428 ? 24.125 46.844 35.75 1 89.38 428 ASP B O 1
ATOM 7264 N N . SER B 1 429 ? 23.938 48.688 37.094 1 88.44 429 SER B N 1
ATOM 7265 C CA . SER B 1 429 ? 23.859 49.625 35.969 1 88.44 429 SER B CA 1
ATOM 7266 C C . SER B 1 429 ? 25.125 49.594 35.125 1 88.44 429 SER B C 1
ATOM 7268 O O . SER B 1 429 ? 25.094 49.906 33.938 1 88.44 429 SER B O 1
ATOM 7270 N N . ASN B 1 430 ? 26.203 49.094 35.656 1 86.81 430 ASN B N 1
ATOM 7271 C CA . ASN B 1 430 ? 27.484 49.062 34.938 1 86.81 430 ASN B CA 1
ATOM 7272 C C . ASN B 1 430 ? 27.734 47.719 34.281 1 86.81 430 ASN B C 1
ATOM 7274 O O . ASN B 1 430 ? 28.797 47.5 33.688 1 86.81 430 ASN B O 1
ATOM 7278 N N . GLY B 1 431 ? 26.844 46.844 34.469 1 89 431 GLY B N 1
ATOM 7279 C CA . GLY B 1 431 ? 26.953 45.531 33.812 1 89 431 GLY B CA 1
ATOM 7280 C C . GLY B 1 431 ? 27.656 44.5 34.688 1 89 431 GLY B C 1
ATOM 7281 O O . GLY B 1 431 ? 27.891 43.375 34.219 1 89 431 GLY B O 1
ATOM 7282 N N . GLN B 1 432 ? 28 44.844 35.844 1 87.94 432 GLN B N 1
ATOM 7283 C CA . GLN B 1 432 ? 28.609 43.875 36.75 1 87.94 432 GLN B CA 1
ATOM 7284 C C . GLN B 1 432 ? 27.578 42.906 37.281 1 87.94 432 GLN B C 1
ATOM 7286 O O . GLN B 1 432 ? 26.531 43.312 37.781 1 87.94 432 GLN B O 1
ATOM 7291 N N . ILE B 1 433 ? 27.906 41.594 37.188 1 92.44 433 ILE B N 1
ATOM 7292 C CA . ILE B 1 433 ? 26.969 40.562 37.625 1 92.44 433 ILE B CA 1
ATOM 7293 C C . ILE B 1 433 ? 26.938 40.469 39.156 1 92.44 433 ILE B C 1
ATOM 7295 O O . ILE B 1 433 ? 27.984 40.25 39.781 1 92.44 433 ILE B O 1
ATOM 7299 N N . LEU B 1 434 ? 25.734 40.594 39.719 1 89.31 434 LEU B N 1
ATOM 7300 C CA . LEU B 1 434 ? 25.562 40.594 41.156 1 89.31 434 LEU B CA 1
ATOM 7301 C C . LEU B 1 434 ? 25.062 39.25 41.656 1 89.31 434 LEU B C 1
ATOM 7303 O O . LEU B 1 434 ? 25.375 38.812 42.75 1 89.31 434 LEU B O 1
ATOM 7307 N N . TRP B 1 435 ? 24.281 38.625 40.75 1 90.12 435 TRP B N 1
ATOM 7308 C CA . TRP B 1 435 ? 23.531 37.469 41.219 1 90.12 435 TRP B CA 1
ATOM 7309 C C . TRP B 1 435 ? 23.094 36.594 40.062 1 90.12 435 TRP B C 1
ATOM 7311 O O . TRP B 1 435 ? 22.656 37.094 39.031 1 90.12 435 TRP B O 1
ATOM 7321 N N . VAL B 1 436 ? 23.359 35.375 40.188 1 91.75 436 VAL B N 1
ATOM 7322 C CA . VAL B 1 436 ? 22.703 34.312 39.406 1 91.75 436 VAL B CA 1
ATOM 7323 C C . VAL B 1 436 ? 21.719 33.562 40.281 1 91.75 436 VAL B C 1
ATOM 7325 O O . VAL B 1 436 ? 22.109 32.688 41.094 1 91.75 436 VAL B O 1
ATOM 7328 N N . PRO B 1 437 ? 20.469 33.969 40.156 1 90.31 437 PRO B N 1
ATOM 7329 C CA . PRO B 1 437 ? 19.469 33.5 41.125 1 90.31 437 PRO B CA 1
ATOM 7330 C C . PRO B 1 437 ? 19.484 31.984 41.312 1 90.31 437 PRO B C 1
ATOM 7332 O O . PRO B 1 437 ? 19.453 31.234 40.312 1 90.31 437 PRO B O 1
ATOM 7335 N N . GLY B 1 438 ? 19.5 31.641 42.562 1 86.25 438 GLY B N 1
ATOM 7336 C CA . GLY B 1 438 ? 19.422 30.234 42.938 1 86.25 438 GLY B CA 1
ATOM 7337 C C . GLY B 1 438 ? 20.781 29.531 42.875 1 86.25 438 GLY B C 1
ATOM 7338 O O . GLY B 1 438 ? 20.906 28.391 43.312 1 86.25 438 GLY B O 1
ATOM 7339 N N . LEU B 1 439 ? 21.766 30.234 42.375 1 88.81 439 LEU B N 1
ATOM 7340 C CA . LEU B 1 439 ? 23.031 29.547 42.156 1 88.81 439 LEU B CA 1
ATOM 7341 C C . LEU B 1 439 ? 24.172 30.234 42.938 1 88.81 439 LEU B C 1
ATOM 7343 O O . LEU B 1 439 ? 24.781 29.625 43.812 1 88.81 439 LEU B O 1
ATOM 7347 N N . LYS B 1 440 ? 24.453 31.484 42.5 1 87 440 LYS B N 1
ATOM 7348 C CA . LYS B 1 440 ? 25.578 32.156 43.156 1 87 440 LYS B CA 1
ATOM 7349 C C . LYS B 1 440 ? 25.344 33.656 43.281 1 87 440 LYS B C 1
ATOM 7351 O O . LYS B 1 440 ? 24.688 34.25 42.406 1 87 440 LYS B O 1
ATOM 7356 N N . LYS B 1 441 ? 26 34.25 44.312 1 86.88 441 LYS B N 1
ATOM 7357 C CA . LYS B 1 441 ? 25.953 35.688 44.562 1 86.88 441 LYS B CA 1
ATOM 7358 C C . LYS B 1 441 ? 27.359 36.312 44.469 1 86.88 441 LYS B C 1
ATOM 7360 O O . LYS B 1 441 ? 28.344 35.625 44.812 1 86.88 441 LYS B O 1
ATOM 7365 N N . SER B 1 442 ? 27.391 37.5 43.969 1 82.69 442 SER B N 1
ATOM 7366 C CA . SER B 1 442 ? 28.688 38.156 43.875 1 82.69 442 SER B CA 1
ATOM 7367 C C . SER B 1 442 ? 29.172 38.656 45.25 1 82.69 442 SER B C 1
ATOM 7369 O O . SER B 1 442 ? 28.375 38.844 46.156 1 82.69 442 SER B O 1
ATOM 7371 N N . HIS B 1 443 ? 30.531 38.812 45.469 1 70.5 443 HIS B N 1
ATOM 7372 C CA . HIS B 1 443 ? 31.188 39.25 46.688 1 70.5 443 HIS B CA 1
ATOM 7373 C C . HIS B 1 443 ? 30.734 40.656 47.094 1 70.5 443 HIS B C 1
ATOM 7375 O O . HIS B 1 443 ? 30.672 40.969 48.281 1 70.5 443 HIS B O 1
ATOM 7381 N N . SER B 1 444 ? 30.484 41.469 46.188 1 61.56 444 SER B N 1
ATOM 7382 C CA . SER B 1 444 ? 30.25 42.906 46.438 1 61.56 444 SER B CA 1
ATOM 7383 C C . SER B 1 444 ? 28.906 43.125 47.125 1 61.56 444 SER B C 1
ATOM 7385 O O . SER B 1 444 ? 28.594 44.25 47.531 1 61.56 444 SER B O 1
ATOM 7387 N N . SER B 1 445 ? 28.094 42.125 47.219 1 57 445 SER B N 1
ATOM 7388 C CA . SER B 1 445 ? 26.719 42.344 47.688 1 57 445 SER B CA 1
ATOM 7389 C C . SER B 1 445 ? 26.656 42.656 49.156 1 57 445 SER B C 1
ATOM 7391 O O . SER B 1 445 ? 25.641 43.188 49.656 1 57 445 SER B O 1
ATOM 7393 N N . THR B 1 446 ? 27.656 42.312 49.938 1 51.97 446 THR B N 1
ATOM 7394 C CA . THR B 1 446 ? 27.516 42.406 51.375 1 51.97 446 THR B CA 1
ATOM 7395 C C . THR B 1 446 ? 28.188 43.688 51.906 1 51.97 446 THR B C 1
ATOM 7397 O O . THR B 1 446 ? 29.391 43.688 52.156 1 51.97 446 THR B O 1
ATOM 7400 N N . GLY B 1 447 ? 28.203 44.719 51.25 1 46.59 447 GLY B N 1
ATOM 7401 C CA . GLY B 1 447 ? 28.844 45.812 52 1 46.59 447 GLY B CA 1
ATOM 7402 C C . GLY B 1 447 ? 28.109 46.156 53.281 1 46.59 447 GLY B C 1
ATOM 7403 O O . GLY B 1 447 ? 26.875 46.156 53.312 1 46.59 447 GLY B O 1
ATOM 7404 N N . GLN B 1 448 ? 28.703 45.781 54.469 1 46.25 448 GLN B N 1
ATOM 7405 C CA . GLN B 1 448 ? 28.281 46 55.844 1 46.25 448 GLN B CA 1
ATOM 7406 C C . GLN B 1 448 ? 27.938 47.469 56.094 1 46.25 448 GLN B C 1
ATOM 7408 O O . GLN B 1 448 ? 28.344 48.062 57.094 1 46.25 448 GLN B O 1
ATOM 7413 N N . GLN B 1 449 ? 27.844 48.344 55 1 48.31 449 GLN B N 1
ATOM 7414 C CA . GLN B 1 449 ? 27.703 49.656 55.625 1 48.31 449 GLN B CA 1
ATOM 7415 C C . GLN B 1 449 ? 26.359 49.781 56.312 1 48.31 449 GLN B C 1
ATOM 7417 O O . GLN B 1 449 ? 25.391 49.094 55.969 1 48.31 449 GLN B O 1
ATOM 7422 N N . SER B 1 450 ? 26.328 50.562 57.5 1 48.75 450 SER B N 1
ATOM 7423 C CA . SER B 1 450 ? 25.422 50.938 58.562 1 48.75 450 SER B CA 1
ATOM 7424 C C . SER B 1 450 ? 24.062 51.375 58.031 1 48.75 450 SER B C 1
ATOM 7426 O O . SER B 1 450 ? 23.125 51.562 58.812 1 48.75 450 SER B O 1
ATOM 7428 N N . ASN B 1 451 ? 23.953 51.938 56.781 1 55.09 451 ASN B N 1
ATOM 7429 C CA . ASN B 1 451 ? 22.703 52.625 56.562 1 55.09 451 ASN B CA 1
ATOM 7430 C C . ASN B 1 451 ? 21.578 51.656 56.188 1 55.09 451 ASN B C 1
ATOM 7432 O O . ASN B 1 451 ? 21.828 50.688 55.469 1 55.09 451 ASN B O 1
ATOM 7436 N N . ALA B 1 452 ? 20.234 51.688 56.812 1 63.31 452 ALA B N 1
ATOM 7437 C CA . ALA B 1 452 ? 18.969 51 57.062 1 63.31 452 ALA B CA 1
ATOM 7438 C C . ALA B 1 452 ? 18.25 50.719 55.75 1 63.31 452 ALA B C 1
ATOM 7440 O O . ALA B 1 452 ? 17.125 50.188 55.75 1 63.31 452 ALA B O 1
ATOM 7441 N N . ASN B 1 453 ? 18.906 51.062 54.531 1 77.56 453 ASN B N 1
ATOM 7442 C CA . ASN B 1 453 ? 18 50.812 53.406 1 77.56 453 ASN B CA 1
ATOM 7443 C C . ASN B 1 453 ? 18.578 49.812 52.438 1 77.56 453 ASN B C 1
ATOM 7445 O O . ASN B 1 453 ? 19.672 50.031 51.875 1 77.56 453 ASN B O 1
ATOM 7449 N N . PHE B 1 454 ? 17.984 48.625 52.281 1 82.88 454 PHE B N 1
ATOM 7450 C CA . PHE B 1 454 ? 18.453 47.531 51.438 1 82.88 454 PHE B CA 1
ATOM 7451 C C . PHE B 1 454 ? 17.438 47.25 50.312 1 82.88 454 PHE B C 1
ATOM 7453 O O . PHE B 1 454 ? 16.25 47.562 50.469 1 82.88 454 PHE B O 1
ATOM 7460 N N . ILE B 1 455 ? 18.094 46.844 49.219 1 86.75 455 ILE B N 1
ATOM 7461 C CA . ILE B 1 455 ? 17.266 46.312 48.125 1 86.75 455 ILE B CA 1
ATOM 7462 C C . ILE B 1 455 ? 17.219 44.781 48.219 1 86.75 455 ILE B C 1
ATOM 7464 O O . ILE B 1 455 ? 18.266 44.125 48.312 1 86.75 455 ILE B O 1
ATOM 7468 N N . LEU B 1 456 ? 16.047 44.281 48.344 1 86.81 456 LEU B N 1
ATOM 7469 C CA . LEU B 1 456 ? 15.852 42.844 48.344 1 86.81 456 LEU B CA 1
ATOM 7470 C C . LEU B 1 456 ? 15.273 42.375 47 1 86.81 456 LEU B C 1
ATOM 7472 O O . LEU B 1 456 ? 14.211 42.812 46.594 1 86.81 456 LEU B O 1
ATOM 7476 N N . LEU B 1 457 ? 16.047 41.562 46.344 1 89.62 457 LEU B N 1
ATOM 7477 C CA . LEU B 1 457 ? 15.562 40.875 45.156 1 89.62 457 LEU B CA 1
ATOM 7478 C C . LEU B 1 457 ? 15.227 39.406 45.469 1 89.62 457 LEU B C 1
ATOM 7480 O O . LEU B 1 457 ? 16.016 38.719 46.094 1 89.62 457 LEU B O 1
ATOM 7484 N N . THR B 1 458 ? 14.031 39 45.094 1 89.19 458 THR B N 1
ATOM 7485 C CA . THR B 1 458 ? 13.602 37.594 45.312 1 89.19 458 THR B CA 1
ATOM 7486 C C . THR B 1 458 ? 13.211 36.969 43.969 1 89.19 458 THR B C 1
ATOM 7488 O O . THR B 1 458 ? 12.414 37.531 43.219 1 89.19 458 THR B O 1
ATOM 7491 N N . TYR B 1 459 ? 13.844 35.875 43.719 1 90.56 459 TYR B N 1
ATOM 7492 C CA . TYR B 1 459 ? 13.547 35.062 42.531 1 90.56 459 TYR B CA 1
ATOM 7493 C C . TYR B 1 459 ? 12.516 34 42.844 1 90.56 459 TYR B C 1
ATOM 7495 O O . TYR B 1 459 ? 12.742 33.125 43.719 1 90.56 459 TYR B O 1
ATOM 7503 N N . ILE B 1 460 ? 11.328 34.094 42.188 1 81.81 460 ILE B N 1
ATOM 7504 C CA . ILE B 1 460 ? 10.234 33.156 42.438 1 81.81 460 ILE B CA 1
ATOM 7505 C C . ILE B 1 460 ? 10.023 32.281 41.188 1 81.81 460 ILE B C 1
ATOM 7507 O O . ILE B 1 460 ? 9.68 32.812 40.125 1 81.81 460 ILE B O 1
ATOM 7511 N N . ARG B 1 461 ? 10.312 31 41.219 1 72.75 461 ARG B N 1
ATOM 7512 C CA . ARG B 1 461 ? 10.086 30.031 40.156 1 72.75 461 ARG B CA 1
ATOM 7513 C C . ARG B 1 461 ? 8.641 29.531 40.188 1 72.75 461 ARG B C 1
ATOM 7515 O O . ARG B 1 461 ? 8.109 29.219 41.25 1 72.75 461 ARG B O 1
ATOM 7522 N N . GLN B 1 462 ? 7.914 29.844 39.125 1 56.84 462 GLN B N 1
ATOM 7523 C CA . GLN B 1 462 ? 6.562 29.281 39.094 1 56.84 462 GLN B CA 1
ATOM 7524 C C . GLN B 1 462 ? 6.57 27.828 38.656 1 56.84 462 GLN B C 1
ATOM 7526 O O . GLN B 1 462 ? 7.426 27.406 37.875 1 56.84 462 GLN B O 1
#

Nearest PDB structures (foldseek):
  3a2k-assembly2_B  TM=6.957E-01  e=3.218E-52  Geobacillus kaustophilus
  2e89-assembly2_C  TM=9.281E-01  e=4.208E-24  Aquifex aeolicus
  1ni5-assembly1_A-2  TM=5.758E-01  e=7.003E-25  Escherichia coli
  3hj7-assembly1_A  TM=9.276E-01  e=1.117E-14  Geobacillus kaustophilus
  6scy-assembly1_B  TM=8.117E-01  e=8.511E-12  Methanococcus maripaludis S2

Sequence (924 aa):
MLDAKIKAFLQRKGIELNNKKLLIGVSGGPDSLALLHYLWGKKQTFDLSVVAAHVDHMFRGEESYAEAQFVQQFCEERNIPFEMTRIDVPNYIEETGKSAQAASRECRYQFYEQMMEKHHSDYLALGHHGDDQVETILMRLTRGSSGDARAGIAFSRPFGNGYILRPFLCLNRLEIEEYCISHQLDPRRDPSNEKGMYSRNRFRKEVMPFLKKENPHVHVHFQRFSEEIQSDEAFLQELTIQKMNKVMEKKATREIIINIKEFREMPMPLQRRGIQLILNYLYKEKPTSLSALHIENVFALMSSPHPSGTLHFPNGLKVVRSYEKCQFLFRLQPIQSYRFEMNEPGKVELPNGSCMMFEFTNCPEGSIQANSLLIQRDDSLLPLVIRTRKDGDRMTLKGMQGSKKVKDIFIDYKVPLQERNFWPIVTDSNGQILWVPGLKKSHSSTGQQSNANFILLTYIRQMLDAKIKAFLQRKGIELNNKKLLIGVSGGPDSLALLHYLWGKKQTFDLSVVAAHVDHMFRGEESYAEAQFVQQFCEERNIPFEMTRIDVPNYIEETGKSAQAASRECRYQFYEQMMEKHHSDYLALGHHGDDQVETILMRLTRGSSGDARAGIAFSRPFGNGYILRPFLCLNRLEIEEYCISHQLDPRRDPSNEKGMYSRNRFRKEVMPFLKKENPHVHVHFQRFSEEIQSDEAFLQELTIQKMNKVMEKKATREIIINIKEFREMPMPLQRRGIQLILNYLYKEKPTSLSALHIENVFALMSSPHPSGTLHFPNGLKVVRSYEKCQFLFRLQPIQSYRFEMNEPGKVELPNGSCMMFEFTNCPEGSIQANSLLIQRDDSLLPLVIRTRKDGDRMTLKGMQGSKKVKDIFIDYKVPLQERNFWPIVTDSNGQILWVPGLKKSHSSTGQQSNANFILLTYIRQ

pLDDT: mean 86.21, std 11.86, range [44.0, 98.19]